Protein AF-0000000074119023 (afdb_homodimer)

pLDDT: mean 87.65, std 18.44, range [13.5, 98.81]

Nearest PDB structures (foldseek):
  5yp1-assembly1_A  TM=8.822E-01  e=1.986E-48  Pseudoxanthomonas mexicana
  5yp4-assembly1_B  TM=8.447E-01  e=8.102E-49  Pseudoxanthomonas mexicana
  5yp4-assembly2_C  TM=8.792E-01  e=2.925E-47  Pseudoxanthomonas mexicana
  5yp1-assembly2_D  TM=8.643E-01  e=3.678E-46  Pseudoxanthomonas mexicana
  5yp4-assembly2_D  TM=8.376E-01  e=1.281E-46  Pseudoxanthomonas mexicana

Foldseek 3Di:
DPDDDDDDDDDDDDDDDDCPDDPPPPPPPPPPPPLAFPQLQFLCVLVDPQQDFDDDDWDFLFQFWTWDADPLRFIWIAGNPPRDIDTLAGSVVCVVQVFDDWDAASVSQKIKTFAPWDDDDDAWIFGWIWMAGRVVRGTDPLQGDDGGWTAKDHFNDAAKMWTDDLQWIWIDGHSPPSPDDTDTLDDPRHPQFKHKQFDAPCCCPFAAVHGGAWDAFNHRQKIKIKMWGLNQADWDWFWAPVVDPDTDIDIGRFHFFQGDGIDMWMWMAGNVQRDIGTDDAACVQVVAAKAWHHWDHLHRFKIKTKIGHLLQFKMFIWIWGADPNGDIDIDNDTQEMDGHDLAHQDRQPVAPPWAADPVSQKTWHWDDDPQETFIWIGGSNHDIATQEDDQWHFRAADPLFGKTWIFDPDFQDGAIFIFHRQVVDHNPDHTDTLCVVVCVVDPQAARYWDWDRHPNRQKIWIWGFFQADIWIWIFGADNPDPDSPPRGHDIDTDGDRVSSRVSVVSHQWWDKDKHWDCDPVRDTKIKIKTAEGPDDLQAAAFEEEEEQLAAAADDDHGGHDSDCQRGNCRSNFRHMYMYIHFQRYHTRGNNSNSPCFLAPLPRSLVVVVVVLVVVLPRPRYPQQRYAYEYAESSLLSQLSNQLVVPVSHLAYEYELYAQFSSQAGSNVSSNRNNHCVVSVVSRCSSHSLNSLLSGAAAHYEAEYECAAPGSHCVRVVSSVVSNVVNVGHYHYYYDRSAYRQLDPDCRNVLVSLVVQVSSCVSRVHDRDVSSPD/DDDDPDDDDDDDDDDPPPVVCPDDDPPPPPPPPDLAFPQLQFLCVLVDPQQDFDDFDWDFLFQFWTWDQDPLRFIWIAGNPPRDIDTLAGSVVCVVQVFDDWDAASVSQKIKTFAPWDDDDDAWIFGWIWMAGRVVRGTDPLQGDDGGWTAKDHQNDAAKMWTDDLQWIWIDGHSPDNPDDTHTLDDPHHPQFKHKQFDAPCCCPFAAVHGGAWDAFNHRQKIKIKMWGLNQADWDWFWAPVVDPDTDIDIGRFHFFQGDGIDMWMWMAGNVQRDIGTDDAACVQVVAAKAWHHWDHLHRFKIKTKIGHLLQFKMFIWIWGADPNGDIDIDNDTQEMGGHDLAHQDRQPVAPPWAADPVSQKTWHWDDDPQETFIWIGGSNHDIATQEDDQWHFRAADNLFGKTWIFDPDFQDFAIFIFHRQVVDDNPDHTDGLCVVVCVVPPQAARYWDWDRHPNRQKIWIWGFFQADIWIWIFGADNPDPDSPPRTHDIDTDGDRVSSRVSVVSHQWWDKDKHWDCDPVRDTKIKIKTAEGPDDLQAAAFEEEEEQLAAAADDDHGGHDSDCQRGNCRSNFRHMYMYIHFQRYHTRGNVSNSPCFLAPLPRSLVVVVRVLVVVLPRPRYPQLRYAYEYAESSLLSQLSNQLVVPVRHLAYEYELYAQFSSQAGSNVSSNRNNHCVVSVVNRCSSHSLNSLLSGAAAHYEAEYECAAPGSHCVRVVSSVVSNVVNVGHYHYYYDRSAYRQLDPDCRNVLVSLVVQVSSCVSRVHDRDVSSPD

Sequence (1546 aa):
WEMLRLKLFVAGTSAVALLITLLVVYQDSGNSAGVGIMTTSSLIIYKKNKFSYKSVNPRWVSDHMYIIQAANKDIILKCAMDQHEFLIMPGAIYTDKGARSYQVSASQNFVLLLTDYVKGWRHSYNGTYIVYDVNQDMIRDDITFPSDVQYITWSPVGDAVAYVYDFDIYYRADVNDTTTNDIRITDDGSANSVYNGIPDWVYEEEMISTNNVIYFSPDGGKLAYAQFNDTECSHIQFSRYDSKQYPEMIDVSYPKAGTTQPTNKVYVYDIASGSNNEAIPPTTLSSGDYLFSRAVWANESRVAVTWCNRLQTWSMMVMCDITADGSMTCPSVPQFEHKTTTGWLYQRRPYWIPVFGQSAEEYFVVLPNNKWQHLARADNTGNKEFLTEGEYTVTSYSASYPAVEFYKSANDYVGRGKGRLLPTMSAAEPPECITCPLRTEYPERCNIATSSFSKGGSRVVIACRGEGAPLYIQFTVNHTATDPANVLIDKVLLEENLDLVDNIAATEMPVKSYGNIDSKTGYKFRYERLDPPNFDVNKKYPLLIEVYAGPGYQNVDAFWSRSWGSAYVPAGLGVILVRIDGRGSNFYGDEFMHEVYQGLGQKEIEDQIEAAEYFGKLPEVDSSKIAMWGWSYGGFATSHALGLNTGILKCGMAVAPLVDWRYYDTIYAERYMGLPAINTDGYDKANIINKAENFPQSSYYLIHGTADDNVHFQNSAQLSKALVENDIRFNNFFYADQDHSINVGNAYTHVYKVLTRQLCQCFNLQVPDDVWNWEMLRLKLFVAGTSAVALLITLLVVYQDSGNSAGVGIMTTSSLIIYKKNKFSYKSVNPRWVSDHMYIIQAANKDIILKCAMDQHEFLIMPGAIYTDKGARSYQVSASQNFVLLLTDYVKGWRHSYNGTYIVYDVNQDMIRDDITFPSDVQYITWSPVGDAVAYVYDFDIYYRADVNDTTTNDIRITDDGSANSVYNGIPDWVYEEEMISTNNVIYFSPDGGKLAYAQFNDTECSHIQFSRYDSKQYPEMIDVSYPKAGTTQPTNKVYVYDIASGSNNEAIPPTTLSSGDYLFSRAVWANESRVAVTWCNRLQTWSMMVMCDITADGSMTCPSVPQFEHKTTTGWLYQRRPYWIPVFGQSAEEYFVVLPNNKWQHLARADNTGNKEFLTEGEYTVTSYSASYPAVEFYKSANDYVGRGKGRLLPTMSAAEPPECITCPLRTEYPERCNIATSSFSKGGSRVVIACRGEGAPLYIQFTVNHTATDPANVLIDKVLLEENLDLVDNIAATEMPVKSYGNIDSKTGYKFRYERLDPPNFDVNKKYPLLIEVYAGPGYQNVDAFWSRSWGSAYVPAGLGVILVRIDGRGSNFYGDEFMHEVYQGLGQKEIEDQIEAAEYFGKLPEVDSSKIAMWGWSYGGFATSHALGLNTGILKCGMAVAPLVDWRYYDTIYAERYMGLPAINTDGYDKANIINKAENFPQSSYYLIHGTADDNVHFQNSAQLSKALVENDIRFNNFFYADQDHSINVGNAYTHVYKVLTRQLCQCFNLQVPDDVWN

Secondary structure (DSSP, 8-state):
-------------------------------------B----GGGGTSGGG-------EESSSSEEEEE-TT--EEEEETTT--EEEEE-HHHHHHTT--EEEE-TTSSEEEEEEEEEE-SSS-EEEEEEEEETTTTEE-TTS---SSBSEEEE-SSTT-EEEEETTEEEEES-TT--SSPPEE-----BTTTEEESS--HHHIIIII-SS--EEE-TTSSEEEEEEEE-TTS-EEEEEE-TT-SSPEEEEEE-PBTTSPPPEEEEEEEETTT--EEEEPPPHHHHTS-EEEEEEEEEETTEEEEEEEETTSSEEEEEEEEE-TTS-EE--SS-SEEEE-SSS-----TTTT--EE-TTSSEEEEEEEETTEEEEEEEETTS-EEES--SSSEEEEEETTTTEEEEEEEETTEEEEEEEE--TT--TTSPPEESSHHHHHHSTTT-SEEEEEE-TTSSEEEEEEESSS--EEEEEEE-TT-SSGGGTEEEEEEEE--HHHHHHHHTB-PPEEEEEEEE-TTS-EEEEEEEEPTT--TTS-EEEEEE----TT-----------IIIIIHHHHH--EEEEEE-TT-SSS-HHHHHTTTT-TTTHHHHHHHHHHHHHHTSTTEEEEEEEEEEETHHHHHHHHHHHTT-S--SEEEEES----GGGSBHHHHHHHH--TTTSHHHHHHT-GGGGGGGPPTT-EEEEEETT-SSS-THHHHHHHHHHHHTT---EEEEETT--TT--STTHHHHHHHHHHHHHHHHHTPPPPTTS--/-------------------------------------B----TTTTTSGGG-------EESSSSEEEEE-TT--EEEEETTT--EEEEE-HHHHHHTT--EEEE-TTSSEEEEEEEEEE-SSS-EEEEEEEEETTTTEE-TTS---TTBSEEEE-SSTT-EEEEETTEEEEES-TT--SSPPEE-----BTTTEEESS--HHHIIIII-SS--EEE-TTSSEEEEEEEE-TTS-EEEEEE-TT-SSPEEEEEE-PBTTSPPPEEEEEEEETTT--EEEEPPPHHHHTS-EEEEEEEESSSSEEEEEEEETTSSEEEEEEEEE-TTS-EE--SS-SEEEE-SSS-----TTTT--EE-TTSSEEEEEEEETTEEEEEEEETTS-EEES--SSSEEEEEETTTTEEEEEEEETTEEEEEEEE--TT--TTSPPEESSHHHHHHSTTT-SEEEEEE-TTSSEEEEEEESSS--EEEEEEE-TT-SSGGGTEEEEEEEE--HHHHHHHHTB-PPEEEEEEEE-TTS-EEEEEEEEPTT--TTS-EEEEEE----TT-----------IIIIIHHHHH--EEEEEE-TT-SSS-HHHHHTTTT-TTTHHHHHHHHHHHHHHTSTTEEEEEEEEEEETHHHHHHHHHHHTT-S--SEEEEES----GGGSBHHHHHHHH--TTTSHHHHHHH-GGGGGGGPPTT-EEEEEETT-SSS-THHHHHHHHHHHHTT---EEEEETT--TT--STTHHHHHHHHHHHHHHHHHTPPPPTTS--

Organism: Ciona intestinalis (NCBI:txid7719)

Structure (mmCIF, N/CA/C/O backbone):
data_AF-0000000074119023-model_v1
#
loop_
_entity.id
_entity.type
_entity.pdbx_description
1 polymer 'Uncharacterized protein'
#
loop_
_atom_site.group_PDB
_atom_site.id
_atom_site.type_symbol
_atom_site.label_atom_id
_atom_site.label_alt_id
_atom_site.label_comp_id
_atom_site.label_asym_id
_atom_site.label_entity_id
_atom_site.label_seq_id
_atom_site.pdbx_PDB_ins_code
_atom_site.Cartn_x
_atom_site.Cartn_y
_atom_site.Cartn_z
_atom_site.occupancy
_atom_site.B_iso_or_equiv
_atom_site.auth_seq_id
_atom_site.auth_comp_id
_atom_site.auth_asym_id
_atom_site.auth_atom_id
_atom_site.pdbx_PDB_model_num
ATOM 1 N N . TRP A 1 1 ? 19.547 -57.469 67.188 1 17.08 1 TRP A N 1
ATOM 2 C CA . TRP A 1 1 ? 18.078 -57.469 67.25 1 17.08 1 TRP A CA 1
ATOM 3 C C . TRP A 1 1 ? 17.516 -56.312 66.438 1 17.08 1 TRP A C 1
ATOM 5 O O . TRP A 1 1 ? 16.562 -56.469 65.688 1 17.08 1 TRP A O 1
ATOM 15 N N . GLU A 1 2 ? 16.547 -54.844 66.688 1 14.54 2 GLU A N 1
ATOM 16 C CA . GLU A 1 2 ? 15.211 -54.781 67.25 1 14.54 2 GLU A CA 1
ATOM 17 C C . GLU A 1 2 ? 14.281 -53.938 66.375 1 14.54 2 GLU A C 1
ATOM 19 O O . GLU A 1 2 ? 14.18 -52.719 66.562 1 14.54 2 GLU A O 1
ATOM 24 N N . MET A 1 3 ? 14.305 -53.625 64.125 1 16.69 3 MET A N 1
ATOM 25 C CA . MET A 1 3 ? 14.656 -53.094 62.844 1 16.69 3 MET A CA 1
ATOM 26 C C . MET A 1 3 ? 13.406 -52.688 62.062 1 16.69 3 MET A C 1
ATOM 28 O O . MET A 1 3 ? 13.328 -51.531 61.594 1 16.69 3 MET A O 1
ATOM 32 N N . LEU A 1 4 ? 12.656 -53.375 60.844 1 16.16 4 LEU A N 1
ATOM 33 C CA . LEU A 1 4 ? 12.648 -53.469 59.406 1 16.16 4 LEU A CA 1
ATOM 34 C C . LEU A 1 4 ? 11.352 -52.938 58.812 1 16.16 4 LEU A C 1
ATOM 36 O O . LEU A 1 4 ? 11.367 -52.25 57.781 1 16.16 4 LEU A O 1
ATOM 40 N N . ARG A 1 5 ? 9.781 -53 59.344 1 13.65 5 ARG A N 1
ATOM 41 C CA . ARG A 1 5 ? 8.758 -54.062 59.219 1 13.65 5 ARG A CA 1
ATOM 42 C C . ARG A 1 5 ? 7.543 -53.531 58.469 1 13.65 5 ARG A C 1
ATOM 44 O O . ARG A 1 5 ? 7.172 -52.375 58.594 1 13.65 5 ARG A O 1
ATOM 51 N N . LEU A 1 6 ? 6.602 -54.406 57.688 1 13.71 6 LEU A N 1
ATOM 52 C CA . LEU A 1 6 ? 5.824 -54.812 56.5 1 13.71 6 LEU A CA 1
ATOM 53 C C . LEU A 1 6 ? 4.418 -54.25 56.562 1 13.71 6 LEU A C 1
ATOM 55 O O . LEU A 1 6 ? 3.699 -54.25 55.562 1 13.71 6 LEU A O 1
ATOM 59 N N . LYS A 1 7 ? 3.766 -53.594 57.531 1 15.23 7 LYS A N 1
ATOM 60 C CA . LYS A 1 7 ? 2.705 -54.469 58.031 1 15.23 7 LYS A CA 1
ATOM 61 C C . LYS A 1 7 ? 1.465 -54.406 57.156 1 15.23 7 LYS A C 1
ATOM 63 O O . LYS A 1 7 ? 1.186 -53.375 56.562 1 15.23 7 LYS A O 1
ATOM 68 N N . LEU A 1 8 ? 0.444 -55.531 57.125 1 13.92 8 LEU A N 1
ATOM 69 C CA . LEU A 1 8 ? -0.64 -56.344 56.562 1 13.92 8 LEU A CA 1
ATOM 70 C C . LEU A 1 8 ? -1.97 -55.594 56.656 1 13.92 8 LEU A C 1
ATOM 72 O O . LEU A 1 8 ? -3.014 -56.156 56.281 1 13.92 8 LEU A O 1
ATOM 76 N N . PHE A 1 9 ? -1.947 -54.281 57.25 1 15.72 9 PHE A N 1
ATOM 77 C CA . PHE A 1 9 ? -3.158 -54.406 58.062 1 15.72 9 PHE A CA 1
ATOM 78 C C . PHE A 1 9 ? -4.375 -54.656 57.156 1 15.72 9 PHE A C 1
ATOM 80 O O . PHE A 1 9 ? -4.465 -54.094 56.062 1 15.72 9 PHE A O 1
ATOM 87 N N . VAL A 1 10 ? -5.059 -55.562 57.625 1 17.22 10 VAL A N 1
ATOM 88 C CA . VAL A 1 10 ? -6.191 -56.469 57.594 1 17.22 10 VAL A CA 1
ATOM 89 C C . VAL A 1 10 ? -7.418 -55.75 57.031 1 17.22 10 VAL A C 1
ATOM 91 O O . VAL A 1 10 ? -7.492 -54.531 57.094 1 17.22 10 VAL A O 1
ATOM 94 N N . ALA A 1 11 ? -8.367 -56.312 57.188 1 15.29 11 ALA A N 1
ATOM 95 C CA . ALA A 1 11 ? -9.43 -57.125 56.594 1 15.29 11 ALA A CA 1
ATOM 96 C C . ALA A 1 11 ? -10.711 -56.312 56.438 1 15.29 11 ALA A C 1
ATOM 98 O O . ALA A 1 11 ? -11.344 -56.344 55.375 1 15.29 11 ALA A O 1
ATOM 99 N N . GLY A 1 12 ? -11.25 -55.812 57.625 1 15.78 12 GLY A N 1
ATOM 100 C CA . GLY A 1 12 ? -12.469 -56.594 57.875 1 15.78 12 GLY A CA 1
ATOM 101 C C . GLY A 1 12 ? -13.641 -56.125 57.031 1 15.78 12 GLY A C 1
ATOM 102 O O . GLY A 1 12 ? -13.555 -55.094 56.344 1 15.78 12 GLY A O 1
ATOM 103 N N . THR A 1 13 ? -14.617 -55.875 57.688 1 16.58 13 THR A N 1
ATOM 104 C CA . THR A 1 13 ? -15.906 -56.531 57.719 1 16.58 13 THR A CA 1
ATOM 105 C C . THR A 1 13 ? -16.875 -55.938 56.719 1 16.58 13 THR A C 1
ATOM 107 O O . THR A 1 13 ? -16.609 -54.875 56.156 1 16.58 13 THR A O 1
ATOM 110 N N . SER A 1 14 ? -18.047 -55.719 57.188 1 15.34 14 SER A N 1
ATOM 111 C CA . SER A 1 14 ? -19.328 -56.406 56.938 1 15.34 14 SER A CA 1
ATOM 112 C C . SER A 1 14 ? -20.188 -55.625 55.969 1 15.34 14 SER A C 1
ATOM 114 O O . SER A 1 14 ? -20.906 -56.219 55.156 1 15.34 14 SER A O 1
ATOM 116 N N . ALA A 1 15 ? -20.406 -54.281 56.312 1 16.81 15 ALA A N 1
ATOM 117 C CA . ALA A 1 15 ? -21.828 -54.062 56.562 1 16.81 15 ALA A CA 1
ATOM 118 C C . ALA A 1 15 ? -22.625 -54.094 55.281 1 16.81 15 ALA A C 1
ATOM 120 O O . ALA A 1 15 ? -22.062 -53.906 54.188 1 16.81 15 ALA A O 1
ATOM 121 N N . VAL A 1 16 ? -23.875 -53.719 55.375 1 15.88 16 VAL A N 1
ATOM 122 C CA . VAL A 1 16 ? -25.25 -54.125 55.062 1 15.88 16 VAL A CA 1
ATOM 123 C C . VAL A 1 16 ? -25.609 -53.719 53.625 1 15.88 16 VAL A C 1
ATOM 125 O O . VAL A 1 16 ? -26.141 -54.5 52.875 1 15.88 16 VAL A O 1
ATOM 128 N N . ALA A 1 17 ? -25.688 -52.344 53.438 1 17.25 17 ALA A N 1
ATOM 129 C CA . ALA A 1 17 ? -26.953 -51.781 53 1 17.25 17 ALA A CA 1
ATOM 130 C C . ALA A 1 17 ? -27.266 -52.156 51.562 1 17.25 17 ALA A C 1
ATOM 132 O O . ALA A 1 17 ? -26.344 -52.438 50.781 1 17.25 17 ALA A O 1
ATOM 133 N N . LEU A 1 18 ? -28.453 -51.781 51.188 1 18.22 18 LEU A N 1
ATOM 134 C CA . LEU A 1 18 ? -29.562 -52.125 50.281 1 18.22 18 LEU A CA 1
ATOM 135 C C . LEU A 1 18 ? -29.156 -51.938 48.844 1 18.22 18 LEU A C 1
ATOM 137 O O . LEU A 1 18 ? -28.844 -50.844 48.375 1 18.22 18 LEU A O 1
ATOM 141 N N . LEU A 1 19 ? -28.703 -52.906 48.156 1 17.08 19 LEU A N 1
ATOM 142 C CA . LEU A 1 19 ? -28.062 -53.156 46.875 1 17.08 19 LEU A CA 1
ATOM 143 C C . LEU A 1 19 ? -28.984 -52.719 45.719 1 17.08 19 LEU A C 1
ATOM 145 O O . LEU A 1 19 ? -29.703 -53.531 45.156 1 17.08 19 LEU A O 1
ATOM 149 N N . ILE A 1 20 ? -29.781 -51.594 45.906 1 18.52 20 ILE A N 1
ATOM 150 C CA . ILE A 1 20 ? -30.859 -51.594 44.938 1 18.52 20 ILE A CA 1
ATOM 151 C C . ILE A 1 20 ? -30.312 -51.875 43.531 1 18.52 20 ILE A C 1
ATOM 153 O O . ILE A 1 20 ? -29.344 -51.281 43.094 1 18.52 20 ILE A O 1
ATOM 157 N N . THR A 1 21 ? -30.688 -52.969 42.875 1 16.81 21 THR A N 1
ATOM 158 C CA . THR A 1 21 ? -30.453 -53.781 41.719 1 16.81 21 THR A CA 1
ATOM 159 C C . THR A 1 21 ? -30.344 -52.938 40.469 1 16.81 21 THR A C 1
ATOM 161 O O . THR A 1 21 ? -31.047 -51.938 40.312 1 16.81 21 THR A O 1
ATOM 164 N N . LEU A 1 22 ? -29.484 -53.219 39.312 1 18.69 22 LEU A N 1
ATOM 165 C CA . LEU A 1 22 ? -28.672 -53.031 38.125 1 18.69 22 LEU A CA 1
ATOM 166 C C . LEU A 1 22 ? -29.516 -53.062 36.875 1 18.69 22 LEU A C 1
ATOM 168 O O . LEU A 1 22 ? -28.984 -53 35.75 1 18.69 22 LEU A O 1
ATOM 172 N N . LEU A 1 23 ? -30.812 -53.375 36.781 1 18.16 23 LEU A N 1
ATOM 173 C CA . LEU A 1 23 ? -31.172 -53.938 35.469 1 18.16 23 LEU A CA 1
ATOM 174 C C . LEU A 1 23 ? -30.922 -52.938 34.344 1 18.16 23 LEU A C 1
ATOM 176 O O . LEU A 1 23 ? -31.531 -51.844 34.344 1 18.16 23 LEU A O 1
ATOM 180 N N . VAL A 1 24 ? -29.828 -52.938 33.594 1 20.45 24 VAL A N 1
ATOM 181 C CA . VAL A 1 24 ? -29.375 -52.25 32.375 1 20.45 24 VAL A CA 1
ATOM 182 C C . VAL A 1 24 ? -30.25 -52.625 31.203 1 20.45 24 VAL A C 1
ATOM 184 O O . VAL A 1 24 ? -29.781 -53.188 30.219 1 20.45 24 VAL A O 1
ATOM 187 N N . VAL A 1 25 ? -31.516 -52.812 31.203 1 20.81 25 VAL A N 1
ATOM 188 C CA . VAL A 1 25 ? -32.125 -53.219 29.953 1 20.81 25 VAL A CA 1
ATOM 189 C C . VAL A 1 25 ? -31.703 -52.25 28.844 1 20.81 25 VAL A C 1
ATOM 191 O O . VAL A 1 25 ? -31.906 -51.031 28.953 1 20.81 25 VAL A O 1
ATOM 194 N N . TYR A 1 26 ? -30.875 -52.719 27.859 1 21.86 26 TYR A N 1
ATOM 195 C CA . TYR A 1 26 ? -30.422 -52.375 26.516 1 21.86 26 TYR A CA 1
ATOM 196 C C . TYR A 1 26 ? -31.609 -52.188 25.578 1 21.86 26 TYR A C 1
ATOM 198 O O . TYR A 1 26 ? -32.125 -53.156 25 1 21.86 26 TYR A O 1
ATOM 206 N N . GLN A 1 27 ? -32.719 -51.688 25.938 1 19.88 27 GLN A N 1
ATOM 207 C CA . GLN A 1 27 ? -33.75 -51.562 24.922 1 19.88 27 GLN A CA 1
ATOM 208 C C . GLN A 1 27 ? -33.219 -50.812 23.703 1 19.88 27 GLN A C 1
ATOM 210 O O . GLN A 1 27 ? -32.781 -49.688 23.797 1 19.88 27 GLN A O 1
ATOM 215 N N . ASP A 1 28 ? -32.938 -51.562 22.531 1 23.8 28 ASP A N 1
ATOM 216 C CA . ASP A 1 28 ? -32.688 -51.656 21.094 1 23.8 28 ASP A CA 1
ATOM 217 C C . ASP A 1 28 ? -33.719 -50.812 20.312 1 23.8 28 ASP A C 1
ATOM 219 O O . ASP A 1 28 ? -34.656 -51.375 19.719 1 23.8 28 ASP A O 1
ATOM 223 N N . SER A 1 29 ? -34.375 -49.906 20.891 1 24.47 29 SER A N 1
ATOM 224 C CA . SER A 1 29 ? -35.469 -49.219 20.219 1 24.47 29 SER A CA 1
ATOM 225 C C . SER A 1 29 ? -35.062 -48.688 18.859 1 24.47 29 SER A C 1
ATOM 227 O O . SER A 1 29 ? -34 -48.094 18.719 1 24.47 29 SER A O 1
ATOM 229 N N . GLY A 1 30 ? -35.469 -49.281 17.719 1 25.69 30 GLY A N 1
ATOM 230 C CA . GLY A 1 30 ? -35.562 -49.25 16.266 1 25.69 30 GLY A CA 1
ATOM 231 C C . GLY A 1 30 ? -35.75 -47.844 15.711 1 25.69 30 GLY A C 1
ATOM 232 O O . GLY A 1 30 ? -36.188 -47.688 14.578 1 25.69 30 GLY A O 1
ATOM 233 N N . ASN A 1 31 ? -35.75 -46.844 16.578 1 24.02 31 ASN A N 1
ATOM 234 C CA . ASN A 1 31 ? -36 -45.469 16.125 1 24.02 31 ASN A CA 1
ATOM 235 C C . ASN A 1 31 ? -34.969 -45.031 15.086 1 24.02 31 ASN A C 1
ATOM 237 O O . ASN A 1 31 ? -33.781 -44.906 15.383 1 24.02 31 ASN A O 1
ATOM 241 N N . SER A 1 32 ? -35.188 -45.344 13.781 1 27.48 32 SER A N 1
ATOM 242 C CA . SER A 1 32 ? -34.656 -45.062 12.445 1 27.48 32 SER A CA 1
ATOM 243 C C . SER A 1 32 ? -34.156 -43.625 12.336 1 27.48 32 SER A C 1
ATOM 245 O O . SER A 1 32 ? -34.969 -42.688 12.297 1 27.48 32 SER A O 1
ATOM 247 N N . ALA A 1 33 ? -33.281 -43.188 12.914 1 26.95 33 ALA A N 1
ATOM 248 C CA . ALA A 1 33 ? -32.625 -41.875 13.109 1 26.95 33 ALA A CA 1
ATOM 249 C C . ALA A 1 33 ? -32.25 -41.25 11.781 1 26.95 33 ALA A C 1
ATOM 251 O O . ALA A 1 33 ? -31.359 -41.75 11.07 1 26.95 33 ALA A O 1
ATOM 252 N N . GLY A 1 34 ? -33.156 -40.719 11.07 1 28.75 34 GLY A N 1
ATOM 253 C CA . GLY A 1 34 ? -32.969 -39.906 9.883 1 28.75 34 GLY A CA 1
ATOM 254 C C . GLY A 1 34 ? -31.812 -38.938 10.016 1 28.75 34 GLY A C 1
ATOM 255 O O . GLY A 1 34 ? -31.812 -38.094 10.906 1 28.75 34 GLY A O 1
ATOM 256 N N . VAL A 1 35 ? -30.594 -39.25 9.969 1 31.97 35 VAL A N 1
ATOM 257 C CA . VAL A 1 35 ? -29.438 -38.375 9.836 1 31.97 35 VAL A CA 1
ATOM 258 C C . VAL A 1 35 ? -29.828 -37.094 9.078 1 31.97 35 VAL A C 1
ATOM 260 O O . VAL A 1 35 ? -30.188 -37.156 7.898 1 31.97 35 VAL A O 1
ATOM 263 N N . GLY A 1 36 ? -30.375 -36.188 9.742 1 33.31 36 GLY A N 1
ATOM 264 C CA . GLY A 1 36 ? -30.672 -34.875 9.188 1 33.31 36 GLY A CA 1
ATOM 265 C C . GLY A 1 36 ? -29.578 -34.344 8.266 1 33.31 36 GLY A C 1
ATOM 266 O O . GLY A 1 36 ? -28.391 -34.5 8.562 1 33.31 36 GLY A O 1
ATOM 267 N N . ILE A 1 37 ? -29.734 -34.344 6.98 1 40.66 37 ILE A N 1
ATOM 268 C CA . ILE A 1 37 ? -28.953 -33.656 5.941 1 40.66 37 ILE A CA 1
ATOM 269 C C . ILE A 1 37 ? -28.422 -32.344 6.473 1 40.66 37 ILE A C 1
ATOM 271 O O . ILE A 1 37 ? -29.188 -31.484 6.934 1 40.66 37 ILE A O 1
ATOM 275 N N . MET A 1 38 ? -27.266 -32.375 7.152 1 46.5 38 MET A N 1
ATOM 276 C CA . MET A 1 38 ? -26.641 -31.109 7.531 1 46.5 38 MET A CA 1
ATOM 277 C C . MET A 1 38 ? -26.656 -30.125 6.363 1 46.5 38 MET A C 1
ATOM 279 O O . MET A 1 38 ? -26.328 -30.5 5.234 1 46.5 38 MET A O 1
ATOM 283 N N . THR A 1 39 ? -27.359 -29.125 6.438 1 50.22 39 THR A N 1
ATOM 284 C CA . THR A 1 39 ? -27.359 -28.031 5.473 1 50.22 39 THR A CA 1
ATOM 285 C C . THR A 1 39 ? -25.984 -27.375 5.398 1 50.22 39 THR A C 1
ATOM 287 O O . THR A 1 39 ? -25.359 -27.109 6.426 1 50.22 39 THR A O 1
ATOM 290 N N . THR A 1 40 ? -25.062 -27.641 4.465 1 52 40 THR A N 1
ATOM 291 C CA . THR A 1 40 ? -23.797 -27.094 4 1 52 40 THR A CA 1
ATOM 292 C C . THR A 1 40 ? -23.781 -25.578 4.148 1 52 40 THR A C 1
ATOM 294 O O . THR A 1 40 ? -23.141 -24.875 3.352 1 52 40 THR A O 1
ATOM 297 N N . SER A 1 41 ? -24.438 -24.984 5.16 1 57.03 41 SER A N 1
ATOM 298 C CA . SER A 1 41 ? -24.688 -23.547 5.176 1 57.03 41 SER A CA 1
ATOM 299 C C . SER A 1 41 ? -23.547 -22.781 5.863 1 57.03 41 SER A C 1
ATOM 301 O O . SER A 1 41 ? -23.625 -21.562 6.035 1 57.03 41 SER A O 1
ATOM 303 N N . SER A 1 42 ? -22.484 -23.516 6.242 1 67.94 42 SER A N 1
ATOM 304 C CA . SER A 1 42 ? -21.531 -22.656 6.949 1 67.94 42 SER A CA 1
ATOM 305 C C . SER A 1 42 ? -20.281 -22.438 6.121 1 67.94 42 SER A C 1
ATOM 307 O O . SER A 1 42 ? -19.75 -23.375 5.508 1 67.94 42 SER A O 1
ATOM 309 N N . LEU A 1 43 ? -19.938 -21.234 5.91 1 66.12 43 LEU A N 1
ATOM 310 C CA . LEU A 1 43 ? -18.719 -20.844 5.203 1 66.12 43 LEU A CA 1
ATOM 311 C C . LEU A 1 43 ? -17.516 -21.594 5.746 1 66.12 43 LEU A C 1
ATOM 313 O O . LEU A 1 43 ? -16.594 -21.922 5 1 66.12 43 LEU A O 1
ATOM 317 N N . ILE A 1 44 ? -17.625 -21.984 7.078 1 58.22 44 ILE A N 1
ATOM 318 C CA . ILE A 1 44 ? -16.484 -22.594 7.746 1 58.22 44 ILE A CA 1
ATOM 319 C C . ILE A 1 44 ? -16.344 -24.047 7.309 1 58.22 44 ILE A C 1
ATOM 321 O O . ILE A 1 44 ? -15.258 -24.641 7.414 1 58.22 44 ILE A O 1
ATOM 325 N N . ILE A 1 45 ? -17.422 -24.688 6.953 1 53.41 45 ILE A N 1
ATOM 326 C CA . ILE A 1 45 ? -17.391 -26.109 6.637 1 53.41 45 ILE A CA 1
ATOM 327 C C . ILE A 1 45 ? -16.375 -26.375 5.531 1 53.41 45 ILE A C 1
ATOM 329 O O . ILE A 1 45 ? -15.672 -27.391 5.543 1 53.41 45 ILE A O 1
ATOM 333 N N . TYR A 1 46 ? -16.266 -25.391 4.691 1 55.09 46 TYR A N 1
ATOM 334 C CA . TYR A 1 46 ? -15.422 -25.688 3.543 1 55.09 46 TYR A CA 1
ATOM 335 C C . TYR A 1 46 ? -13.945 -25.609 3.922 1 55.09 46 TYR A C 1
ATOM 337 O O . TYR A 1 46 ? -13.094 -26.188 3.248 1 55.09 46 TYR A O 1
ATOM 345 N N . LYS A 1 47 ? -13.727 -24.922 5.055 1 54.69 47 LYS A N 1
ATOM 346 C CA . LYS A 1 47 ? -12.328 -24.781 5.461 1 54.69 47 LYS A CA 1
ATOM 347 C C . LYS A 1 47 ? -11.922 -25.891 6.426 1 54.69 47 LYS A C 1
ATOM 349 O O . LYS A 1 47 ? -10.734 -26.203 6.566 1 54.69 47 LYS A O 1
ATOM 354 N N . LYS A 1 48 ? -13.047 -26.516 6.93 1 58.12 48 LYS A N 1
ATOM 355 C CA . LYS A 1 48 ? -12.727 -27.484 7.984 1 58.12 48 LYS A CA 1
ATOM 356 C C . LYS A 1 48 ? -12.367 -28.844 7.398 1 58.12 48 LYS A C 1
ATOM 358 O O . LYS A 1 48 ? -12.617 -29.109 6.223 1 58.12 48 LYS A O 1
ATOM 363 N N . ASN A 1 49 ? -11.648 -29.641 8.117 1 65 49 ASN A N 1
ATOM 364 C CA . ASN A 1 49 ? -11.078 -30.969 7.941 1 65 49 ASN A CA 1
ATOM 365 C C . ASN A 1 49 ? -12.125 -31.984 7.461 1 65 49 ASN A C 1
ATOM 367 O O . ASN A 1 49 ? -11.789 -33 6.855 1 65 49 ASN A O 1
ATOM 371 N N . LYS A 1 50 ? -13.445 -31.516 7.387 1 77.19 50 LYS A N 1
ATOM 372 C CA . LYS A 1 50 ? -14.477 -32.5 7.078 1 77.19 50 LYS A CA 1
ATOM 373 C C . LYS A 1 50 ? -14.469 -32.844 5.598 1 77.19 50 LYS A C 1
ATOM 375 O O . LYS A 1 50 ? -14.82 -33.969 5.227 1 77.19 50 LYS A O 1
ATOM 380 N N . PHE A 1 51 ? -14.125 -32.062 4.699 1 85.88 51 PHE A N 1
ATOM 381 C CA . PHE A 1 51 ? -14.188 -32.344 3.27 1 85.88 51 PHE A CA 1
ATOM 382 C C . PHE A 1 51 ? -12.789 -32.406 2.67 1 85.88 51 PHE A C 1
ATOM 384 O O . PHE A 1 51 ? -12.625 -32.344 1.451 1 85.88 51 PHE A O 1
ATOM 391 N N . SER A 1 52 ? -11.898 -32.594 3.523 1 86.19 52 SER A N 1
ATOM 392 C CA . SER A 1 52 ? -10.547 -32.844 3.045 1 86.19 52 SER A CA 1
ATOM 393 C C . SER A 1 52 ? -10.352 -34.281 2.664 1 86.19 52 SER A C 1
ATOM 395 O O . SER A 1 52 ? -11.148 -35.156 3.055 1 86.19 52 SER A O 1
ATOM 397 N N . TYR A 1 53 ? -9.43 -34.562 1.776 1 89.12 53 TYR A N 1
ATOM 398 C CA . TYR A 1 53 ? -9.141 -35.938 1.407 1 89.12 53 TYR A CA 1
ATOM 399 C C . TYR A 1 53 ? -7.645 -36.188 1.401 1 89.12 53 TYR A C 1
ATOM 401 O O . TYR A 1 53 ? -6.84 -35.25 1.396 1 89.12 53 TYR A O 1
ATOM 409 N N . LYS A 1 54 ? -7.34 -37.438 1.431 1 90.06 54 LYS A N 1
ATOM 410 C CA . LYS A 1 54 ? -5.953 -37.875 1.396 1 90.06 54 LYS A CA 1
ATOM 411 C C . LYS A 1 54 ? -5.535 -38.281 -0.02 1 90.06 54 LYS A C 1
ATOM 413 O O . LYS A 1 54 ? -6.359 -38.719 -0.819 1 90.06 54 LYS A O 1
ATOM 418 N N . SER A 1 55 ? -4.262 -38.031 -0.326 1 92.38 55 SER A N 1
ATOM 419 C CA . SER A 1 55 ? -3.693 -38.375 -1.619 1 92.38 55 SER A CA 1
ATOM 420 C C . SER A 1 55 ? -2.564 -39.406 -1.46 1 92.38 55 SER A C 1
ATOM 422 O O . SER A 1 55 ? -1.992 -39.531 -0.377 1 92.38 55 SER A O 1
ATOM 424 N N . VAL A 1 56 ? -2.369 -40.125 -2.508 1 92.56 56 VAL A N 1
ATOM 425 C CA . VAL A 1 56 ? -1.231 -41.031 -2.598 1 92.56 56 VAL A CA 1
ATOM 426 C C . VAL A 1 56 ? -0.308 -40.594 -3.732 1 92.56 56 VAL A C 1
ATOM 428 O O . VAL A 1 56 ? -0.712 -40.594 -4.898 1 92.56 56 VAL A O 1
ATOM 431 N N . ASN A 1 57 ? 0.856 -40.25 -3.359 1 91 57 ASN A N 1
ATOM 432 C CA . ASN A 1 57 ? 1.87 -39.844 -4.324 1 91 57 ASN A CA 1
ATOM 433 C C . ASN A 1 57 ? 3.129 -40.688 -4.211 1 91 57 ASN A C 1
ATOM 435 O O . ASN A 1 57 ? 4.086 -40.312 -3.535 1 91 57 ASN A O 1
ATOM 439 N N . PRO A 1 58 ? 3.188 -41.75 -4.949 1 94.25 58 PRO A N 1
ATOM 440 C CA . PRO A 1 58 ? 4.336 -42.625 -4.836 1 94.25 58 PRO A CA 1
ATOM 441 C C . PRO A 1 58 ? 5.59 -42.094 -5.508 1 94.25 58 PRO A C 1
ATOM 443 O O . PRO A 1 58 ? 5.516 -41.562 -6.617 1 94.25 58 PRO A O 1
ATOM 446 N N . ARG A 1 59 ? 6.672 -42.219 -4.828 1 94.38 59 ARG A N 1
ATOM 447 C CA . ARG A 1 59 ? 7.988 -42.062 -5.438 1 94.38 59 ARG A CA 1
ATOM 448 C C . ARG A 1 59 ? 8.641 -43.406 -5.727 1 94.38 59 ARG A C 1
ATOM 450 O O . ARG A 1 59 ? 9.242 -44 -4.836 1 94.38 59 ARG A O 1
ATOM 457 N N . TRP A 1 60 ? 8.578 -43.781 -6.957 1 94.19 60 TRP A N 1
ATOM 458 C CA . TRP A 1 60 ? 9.07 -45.094 -7.336 1 94.19 60 TRP A CA 1
ATOM 459 C C . TRP A 1 60 ? 10.586 -45.156 -7.258 1 94.19 60 TRP A C 1
ATOM 461 O O . TRP A 1 60 ? 11.281 -44.312 -7.809 1 94.19 60 TRP A O 1
ATOM 471 N N . VAL A 1 61 ? 11.102 -46.188 -6.602 1 94.38 61 VAL A N 1
ATOM 472 C CA . VAL A 1 61 ? 12.547 -46.344 -6.484 1 94.38 61 VAL A CA 1
ATOM 473 C C . VAL A 1 61 ? 12.984 -47.594 -7.262 1 94.38 61 VAL A C 1
ATOM 475 O O . VAL A 1 61 ? 14.164 -47.75 -7.566 1 94.38 61 VAL A O 1
ATOM 478 N N . SER A 1 62 ? 12.07 -48.469 -7.535 1 92.56 62 SER A N 1
ATOM 479 C CA . SER A 1 62 ? 12.242 -49.625 -8.414 1 92.56 62 SER A CA 1
ATOM 480 C C . SER A 1 62 ? 10.945 -49.969 -9.125 1 92.56 62 SER A C 1
ATOM 482 O O . SER A 1 62 ? 9.984 -49.188 -9.094 1 92.56 62 SER A O 1
ATOM 484 N N . ASP A 1 63 ? 11.047 -51.031 -9.844 1 92.69 63 ASP A N 1
ATOM 485 C CA . ASP A 1 63 ? 9.844 -51.438 -10.57 1 92.69 63 ASP A CA 1
ATOM 486 C C . ASP A 1 63 ? 8.805 -52.031 -9.625 1 92.69 63 ASP A C 1
ATOM 488 O O . ASP A 1 63 ? 7.652 -52.25 -10.016 1 92.69 63 ASP A O 1
ATOM 492 N N . HIS A 1 64 ? 9.203 -52.219 -8.352 1 93.94 64 HIS A N 1
ATOM 493 C CA . HIS A 1 64 ? 8.25 -52.875 -7.469 1 93.94 64 HIS A CA 1
ATOM 494 C C . HIS A 1 64 ? 8.172 -52.156 -6.117 1 93.94 64 HIS A C 1
ATOM 496 O O . HIS A 1 64 ? 7.398 -52.562 -5.246 1 93.94 64 HIS A O 1
ATOM 502 N N . MET A 1 65 ? 9 -51.188 -5.992 1 96.25 65 MET A N 1
ATOM 503 C CA . MET A 1 65 ? 9.023 -50.5 -4.703 1 96.25 65 MET A CA 1
ATOM 504 C C . MET A 1 65 ? 8.812 -49 -4.883 1 96.25 65 MET A C 1
ATOM 506 O O . MET A 1 65 ? 9.312 -48.406 -5.844 1 96.25 65 MET A O 1
ATOM 510 N N . TYR A 1 66 ? 8.07 -48.375 -3.941 1 96.81 66 TYR A N 1
ATOM 511 C CA . TYR A 1 66 ? 7.934 -46.906 -3.914 1 96.81 66 TYR A CA 1
ATOM 512 C C . TYR A 1 66 ? 7.914 -46.375 -2.48 1 96.81 66 TYR A C 1
ATOM 514 O O . TYR A 1 66 ? 7.656 -47.156 -1.544 1 96.81 66 TYR A O 1
ATOM 522 N N . ILE A 1 67 ? 8.289 -45.125 -2.34 1 96.88 67 ILE A N 1
ATOM 523 C CA . ILE A 1 67 ? 8.328 -44.438 -1.042 1 96.88 67 ILE A CA 1
ATOM 524 C C . ILE A 1 67 ? 7.105 -43.531 -0.891 1 96.88 67 ILE A C 1
ATOM 526 O O . ILE A 1 67 ? 6.715 -42.844 -1.835 1 96.88 67 ILE A O 1
ATOM 530 N N . ILE A 1 68 ? 6.469 -43.531 0.251 1 95.5 68 ILE A N 1
ATOM 531 C CA . ILE A 1 68 ? 5.371 -42.625 0.609 1 95.5 68 ILE A CA 1
ATOM 532 C C . ILE A 1 68 ? 5.531 -42.156 2.057 1 95.5 68 ILE A C 1
ATOM 534 O O . ILE A 1 68 ? 6.285 -42.781 2.826 1 95.5 68 ILE A O 1
ATOM 538 N N . GLN A 1 69 ? 4.949 -41.125 2.338 1 95.12 69 GLN A N 1
ATOM 539 C CA . GLN A 1 69 ? 4.832 -40.688 3.727 1 95.12 69 GLN A CA 1
ATOM 540 C C . GLN A 1 69 ? 3.445 -41 4.285 1 95.12 69 GLN A C 1
ATOM 542 O O . GLN A 1 69 ? 2.434 -40.594 3.721 1 95.12 69 GLN A O 1
ATOM 547 N N . ALA A 1 70 ? 3.406 -41.656 5.402 1 92.19 70 ALA A N 1
ATOM 548 C CA . ALA A 1 70 ? 2.146 -42.031 6.027 1 92.19 70 ALA A CA 1
ATOM 549 C C . ALA A 1 70 ? 1.517 -40.875 6.773 1 92.19 70 ALA A C 1
ATOM 551 O O . ALA A 1 70 ? 2.119 -39.781 6.875 1 92.19 70 ALA A O 1
ATOM 552 N N . ALA A 1 71 ? 0.275 -41.031 7.207 1 87.94 71 ALA A N 1
ATOM 553 C CA . ALA A 1 71 ? -0.479 -40 7.902 1 87.94 71 ALA A CA 1
ATOM 554 C C . ALA A 1 71 ? 0.228 -39.594 9.188 1 87.94 71 ALA A C 1
ATOM 556 O O . ALA A 1 71 ? 0.171 -38.406 9.578 1 87.94 71 ALA A O 1
ATOM 557 N N . ASN A 1 72 ? 0.888 -40.469 9.836 1 92.44 72 ASN A N 1
ATOM 558 C CA . ASN A 1 72 ? 1.626 -40.156 11.055 1 92.44 72 ASN A CA 1
ATOM 559 C C . ASN A 1 72 ? 3.02 -39.625 10.75 1 92.44 72 ASN A C 1
ATOM 561 O O . ASN A 1 72 ? 3.873 -39.562 11.633 1 92.44 72 ASN A O 1
ATOM 565 N N . LYS A 1 73 ? 3.4 -39.438 9.477 1 95.75 73 LYS A N 1
ATOM 566 C CA . LYS A 1 73 ? 4.617 -38.812 8.961 1 95.75 73 LYS A CA 1
ATOM 567 C C . LYS A 1 73 ? 5.754 -39.812 8.875 1 95.75 73 LYS A C 1
ATOM 569 O O . LYS A 1 73 ? 6.895 -39.469 8.57 1 95.75 73 LYS A O 1
ATOM 574 N N . ASP A 1 74 ? 5.383 -41.094 9.125 1 97 74 ASP A N 1
ATOM 575 C CA . ASP A 1 74 ? 6.383 -42.125 8.82 1 97 74 ASP A CA 1
ATOM 576 C C . ASP A 1 74 ? 6.773 -42.094 7.348 1 97 74 ASP A C 1
ATOM 578 O O . ASP A 1 74 ? 5.918 -41.938 6.477 1 97 74 ASP A O 1
ATOM 582 N N . ILE A 1 75 ? 7.992 -42.219 7.129 1 98 75 ILE A N 1
ATOM 583 C CA . ILE A 1 75 ? 8.461 -42.438 5.77 1 98 75 ILE A CA 1
ATOM 584 C C . ILE A 1 75 ? 8.641 -43.938 5.543 1 98 75 ILE A C 1
ATOM 586 O O . ILE A 1 75 ? 9.422 -44.594 6.238 1 98 75 ILE A O 1
ATOM 590 N N . ILE A 1 76 ? 7.953 -44.469 4.543 1 97.44 76 ILE A N 1
ATOM 591 C CA . ILE A 1 76 ? 7.867 -45.906 4.395 1 97.44 76 ILE A CA 1
ATOM 592 C C . ILE A 1 76 ? 8.227 -46.312 2.961 1 97.44 76 ILE A C 1
ATOM 594 O O . ILE A 1 76 ? 7.863 -45.594 2.01 1 97.44 76 ILE A O 1
ATOM 598 N N . LEU A 1 77 ? 9.008 -47.344 2.863 1 97.5 77 LEU A N 1
ATOM 599 C CA . LEU A 1 77 ? 9.195 -48.062 1.606 1 97.5 77 LEU A CA 1
ATOM 600 C C . LEU A 1 77 ? 8.172 -49.188 1.459 1 97.5 77 LEU A C 1
ATOM 602 O O . LEU A 1 77 ? 8.086 -50.062 2.311 1 97.5 77 LEU A O 1
ATOM 606 N N . LYS A 1 78 ? 7.434 -49.094 0.418 1 96.81 78 LYS A N 1
ATOM 607 C CA . LYS A 1 78 ? 6.336 -50.031 0.23 1 96.81 78 LYS A CA 1
ATOM 608 C C . LYS A 1 78 ? 6.559 -50.906 -1.008 1 96.81 78 LYS A C 1
ATOM 610 O O . LYS A 1 78 ? 6.996 -50.406 -2.047 1 96.81 78 LYS A O 1
ATOM 615 N N . CYS A 1 79 ? 6.25 -52.219 -0.844 1 96.56 79 CYS A N 1
ATOM 616 C CA . CYS A 1 79 ? 6.324 -53.156 -1.962 1 96.56 79 CYS A CA 1
ATOM 617 C C . CYS A 1 79 ? 4.996 -53.219 -2.711 1 96.56 79 CYS A C 1
ATOM 619 O O . CYS A 1 79 ? 3.961 -53.531 -2.123 1 96.56 79 CYS A O 1
ATOM 621 N N . ALA A 1 80 ? 5.035 -53.031 -4.012 1 95 80 ALA A N 1
ATOM 622 C CA . ALA A 1 80 ? 3.822 -53 -4.824 1 95 80 ALA A CA 1
ATOM 623 C C . ALA A 1 80 ? 3.285 -54.406 -5.062 1 95 80 ALA A C 1
ATOM 625 O O . ALA A 1 80 ? 2.109 -54.562 -5.395 1 95 80 ALA A O 1
ATOM 626 N N . MET A 1 81 ? 4.07 -55.375 -4.809 1 92.44 81 MET A N 1
ATOM 627 C CA . MET A 1 81 ? 3.678 -56.75 -5.102 1 92.44 81 MET A CA 1
ATOM 628 C C . MET A 1 81 ? 2.846 -57.312 -3.961 1 92.44 81 MET A C 1
ATOM 630 O O . MET A 1 81 ? 1.826 -57.969 -4.199 1 92.44 81 MET A O 1
ATOM 634 N N . ASP A 1 82 ? 3.293 -57.094 -2.773 1 93.12 82 ASP A N 1
ATOM 635 C CA . ASP A 1 82 ? 2.588 -57.719 -1.66 1 93.12 82 ASP A CA 1
ATOM 636 C C . ASP A 1 82 ? 2.178 -56.688 -0.616 1 93.12 82 ASP A C 1
ATOM 638 O O . ASP A 1 82 ? 1.647 -57.031 0.439 1 93.12 82 ASP A O 1
ATOM 642 N N . GLN A 1 83 ? 2.463 -55.469 -0.777 1 92.44 83 GLN A N 1
ATOM 643 C CA . GLN A 1 83 ? 2.045 -54.312 0.04 1 92.44 83 GLN A CA 1
ATOM 644 C C . GLN A 1 83 ? 2.797 -54.281 1.367 1 92.44 83 GLN A C 1
ATOM 646 O O . GLN A 1 83 ? 2.408 -53.594 2.293 1 92.44 83 GLN A O 1
ATOM 651 N N . HIS A 1 84 ? 3.9 -55.094 1.405 1 95.94 84 HIS A N 1
ATOM 652 C CA . HIS A 1 84 ? 4.711 -55.031 2.617 1 95.94 84 HIS A CA 1
ATOM 653 C C . HIS A 1 84 ? 5.387 -53.688 2.766 1 95.94 84 HIS A C 1
ATOM 655 O O . HIS A 1 84 ? 5.844 -53.094 1.777 1 95.94 84 HIS A O 1
ATOM 661 N N . GLU A 1 85 ? 5.492 -53.25 4.016 1 96.12 85 GLU A N 1
ATOM 662 C CA . GLU A 1 85 ? 6.043 -51.938 4.301 1 96.12 85 GLU A CA 1
ATOM 663 C C . GLU A 1 85 ? 7.336 -52.031 5.105 1 96.12 85 GLU A C 1
ATOM 665 O O . GLU A 1 85 ? 7.465 -52.906 5.98 1 96.12 85 GLU A O 1
ATOM 670 N N . PHE A 1 86 ? 8.305 -51.25 4.734 1 96.56 86 PHE A N 1
ATOM 671 C CA . PHE A 1 86 ? 9.547 -51.062 5.469 1 96.56 86 PHE A CA 1
ATOM 672 C C . PHE A 1 86 ? 9.688 -49.625 5.961 1 96.56 86 PHE A C 1
ATOM 674 O O . PHE A 1 86 ? 9.539 -48.688 5.184 1 96.56 86 PHE A O 1
ATOM 681 N N . LEU A 1 87 ? 9.953 -49.531 7.234 1 97.19 87 LEU A N 1
ATOM 682 C CA . LEU A 1 87 ? 10.117 -48.188 7.805 1 97.19 87 LEU A CA 1
ATOM 683 C C . LEU A 1 87 ? 11.477 -47.625 7.449 1 97.19 87 LEU A C 1
ATOM 685 O O . LEU A 1 87 ? 12.516 -48.219 7.719 1 97.19 87 LEU A O 1
ATOM 689 N N . ILE A 1 88 ? 11.469 -46.469 6.809 1 97.94 88 ILE A N 1
ATOM 690 C CA . ILE A 1 88 ? 12.703 -45.781 6.488 1 97.94 88 ILE A CA 1
ATOM 691 C C . ILE A 1 88 ? 13.062 -44.812 7.621 1 97.94 88 ILE A C 1
ATOM 693 O O . ILE A 1 88 ? 14.203 -44.781 8.07 1 97.94 88 ILE A O 1
ATOM 697 N N . MET A 1 89 ? 12.047 -44.031 8.07 1 98.31 89 MET A N 1
ATOM 698 C CA . MET A 1 89 ? 12.234 -43.094 9.156 1 98.31 89 MET A CA 1
ATOM 699 C C . MET A 1 89 ? 10.953 -42.906 9.969 1 98.31 89 MET A C 1
ATOM 701 O O . MET A 1 89 ? 9.891 -42.656 9.398 1 98.31 89 MET A O 1
ATOM 705 N N . PRO A 1 90 ? 11.078 -42.906 11.281 1 97.69 90 PRO A N 1
ATOM 706 C CA . PRO A 1 90 ? 9.891 -42.656 12.102 1 97.69 90 PRO A CA 1
ATOM 707 C C . PRO A 1 90 ? 9.359 -41.219 11.969 1 97.69 90 PRO A C 1
ATOM 709 O O . PRO A 1 90 ? 10.148 -40.281 11.906 1 97.69 90 PRO A O 1
ATOM 712 N N . GLY A 1 91 ? 8.016 -41.156 11.992 1 97.62 91 GLY A N 1
ATOM 713 C CA . GLY A 1 91 ? 7.363 -39.875 11.852 1 97.62 91 GLY A CA 1
ATOM 714 C C . GLY A 1 91 ? 7.672 -38.906 12.992 1 97.62 91 GLY A C 1
ATOM 715 O O . GLY A 1 91 ? 7.695 -37.688 12.797 1 97.62 91 GLY A O 1
ATOM 716 N N . ALA A 1 92 ? 7.965 -39.406 14.102 1 96.88 92 ALA A N 1
ATOM 717 C CA . ALA A 1 92 ? 8.273 -38.562 15.266 1 96.88 92 ALA A CA 1
ATOM 718 C C . ALA A 1 92 ? 9.492 -37.688 15.008 1 96.88 92 ALA A C 1
ATOM 720 O O . ALA A 1 92 ? 9.562 -36.562 15.5 1 96.88 92 ALA A O 1
ATOM 721 N N . ILE A 1 93 ? 10.406 -38.219 14.273 1 97 93 ILE A N 1
ATOM 722 C CA . ILE A 1 93 ? 11.602 -37.469 13.953 1 97 93 ILE A CA 1
ATOM 723 C C . ILE A 1 93 ? 11.227 -36.281 13.078 1 97 93 ILE A C 1
ATOM 725 O O . ILE A 1 93 ? 11.711 -35.156 13.297 1 97 93 ILE A O 1
ATOM 729 N N . TYR A 1 94 ? 10.422 -36.531 12.109 1 97.31 94 TYR A N 1
ATOM 730 C CA . TYR A 1 94 ? 9.93 -35.5 11.227 1 97.31 94 TYR A CA 1
ATOM 731 C C . TYR A 1 94 ? 9.258 -34.375 12.016 1 97.31 94 TYR A C 1
ATOM 733 O O . TYR A 1 94 ? 9.547 -33.188 11.797 1 97.31 94 TYR A O 1
ATOM 741 N N . THR A 1 95 ? 8.477 -34.656 12.977 1 97.12 95 THR A N 1
ATOM 742 C CA . THR A 1 95 ? 7.699 -33.719 13.758 1 97.12 95 THR A CA 1
ATOM 743 C C . THR A 1 95 ? 8.578 -33 14.789 1 97.12 95 THR A C 1
ATOM 745 O O . THR A 1 95 ? 8.492 -31.797 14.977 1 97.12 95 THR A O 1
ATOM 748 N N . ASP A 1 96 ? 9.398 -33.75 15.469 1 97 96 ASP A N 1
ATOM 749 C CA . ASP A 1 96 ? 10.242 -33.219 16.531 1 97 96 ASP A CA 1
ATOM 750 C C . ASP A 1 96 ? 11.227 -32.188 15.992 1 97 96 ASP A C 1
ATOM 752 O O . ASP A 1 96 ? 11.562 -31.219 16.672 1 97 96 ASP A O 1
ATOM 756 N N . LYS A 1 97 ? 11.641 -32.406 14.766 1 96.81 97 LYS A N 1
ATOM 757 C CA . LYS A 1 97 ? 12.633 -31.516 14.18 1 96.81 97 LYS A CA 1
ATOM 758 C C . LYS A 1 97 ? 11.961 -30.375 13.422 1 96.81 97 LYS A C 1
ATOM 760 O O . LYS A 1 97 ? 12.641 -29.5 12.859 1 96.81 97 LYS A O 1
ATOM 765 N N . GLY A 1 98 ? 10.695 -30.375 13.422 1 96.62 98 GLY A N 1
ATOM 766 C CA . GLY A 1 98 ? 9.969 -29.344 12.703 1 96.62 98 GLY A CA 1
ATOM 767 C C . GLY A 1 98 ? 10.211 -29.375 11.211 1 96.62 98 GLY A C 1
ATOM 768 O O . GLY A 1 98 ? 10.367 -28.312 10.578 1 96.62 98 GLY A O 1
ATOM 769 N N . ALA A 1 99 ? 10.281 -30.562 10.648 1 97.62 99 ALA A N 1
ATOM 770 C CA . ALA A 1 99 ? 10.562 -30.703 9.219 1 97.62 99 ALA A CA 1
ATOM 771 C C . ALA A 1 99 ? 9.352 -30.297 8.375 1 97.62 99 ALA A C 1
ATOM 773 O O . ALA A 1 99 ? 8.211 -30.469 8.805 1 97.62 99 ALA A O 1
ATOM 774 N N . ARG A 1 100 ? 9.672 -29.766 7.215 1 96.5 100 ARG A N 1
ATOM 775 C CA . ARG A 1 100 ? 8.625 -29.359 6.285 1 96.5 100 ARG A CA 1
ATOM 776 C C . ARG A 1 100 ? 8.547 -30.297 5.094 1 96.5 100 ARG A C 1
ATOM 778 O O . ARG A 1 100 ? 7.496 -30.422 4.461 1 96.5 100 ARG A O 1
ATOM 785 N N . SER A 1 101 ? 9.641 -30.875 4.766 1 96.06 101 SER A N 1
ATOM 786 C CA . SER A 1 101 ? 9.719 -31.828 3.658 1 96.06 101 SER A CA 1
ATOM 787 C C . SER A 1 101 ? 10.891 -32.781 3.838 1 96.06 101 SER A C 1
ATOM 789 O O . SER A 1 101 ? 11.703 -32.625 4.75 1 96.06 101 SER A O 1
ATOM 791 N N . TYR A 1 102 ? 10.891 -33.781 2.982 1 97.38 102 TYR A N 1
ATOM 792 C CA . TYR A 1 102 ? 11.969 -34.781 3.039 1 97.38 102 TYR A CA 1
ATOM 793 C C . TYR A 1 102 ? 12.375 -35.219 1.641 1 97.38 102 TYR A C 1
ATOM 795 O O . TYR A 1 102 ? 11.602 -35.062 0.688 1 97.38 102 TYR A O 1
ATOM 803 N N . GLN A 1 103 ? 13.617 -35.781 1.541 1 97.44 103 GLN A N 1
ATOM 804 C CA . GLN A 1 103 ? 14.133 -36.469 0.361 1 97.44 103 GLN A CA 1
ATOM 805 C C . GLN A 1 103 ? 14.961 -37.688 0.753 1 97.44 103 GLN A C 1
ATOM 807 O O . GLN A 1 103 ? 15.82 -37.594 1.634 1 97.44 103 GLN A O 1
ATOM 812 N N . VAL A 1 104 ? 14.688 -38.75 0.117 1 97.88 104 VAL A N 1
ATOM 813 C CA . VAL A 1 104 ? 15.438 -39.969 0.383 1 97.88 104 VAL A CA 1
ATOM 814 C C . VAL A 1 104 ? 16.516 -40.156 -0.683 1 97.88 104 VAL A C 1
ATOM 816 O O . VAL A 1 104 ? 16.266 -39.969 -1.874 1 97.88 104 VAL A O 1
ATOM 819 N N . SER A 1 105 ? 17.703 -40.531 -0.178 1 97.88 105 SER A N 1
ATOM 820 C CA . SER A 1 105 ? 18.812 -40.75 -1.105 1 97.88 105 SER A CA 1
ATOM 821 C C . SER A 1 105 ? 18.562 -41.938 -2.02 1 97.88 105 SER A C 1
ATOM 823 O O . SER A 1 105 ? 17.703 -42.75 -1.745 1 97.88 105 SER A O 1
ATOM 825 N N . ALA A 1 106 ? 19.359 -41.938 -3.139 1 96 106 ALA A N 1
ATOM 826 C CA . ALA A 1 106 ? 19.203 -43.031 -4.102 1 96 106 ALA A CA 1
ATOM 827 C C . ALA A 1 106 ? 19.5 -44.375 -3.453 1 96 106 ALA A C 1
ATOM 829 O O . ALA A 1 106 ? 18.875 -45.406 -3.783 1 96 106 ALA A O 1
ATOM 830 N N . SER A 1 107 ? 20.406 -44.406 -2.525 1 95.88 107 SER A N 1
ATOM 831 C CA . SER A 1 107 ? 20.766 -45.625 -1.826 1 95.88 107 SER A CA 1
ATOM 832 C C . SER A 1 107 ? 19.734 -46 -0.771 1 95.88 107 SER A C 1
ATOM 834 O O . SER A 1 107 ? 19.719 -47.125 -0.256 1 95.88 107 SER A O 1
ATOM 836 N N . GLN A 1 108 ? 18.953 -45.031 -0.371 1 96.19 108 GLN A N 1
ATOM 837 C CA . GLN A 1 108 ? 17.953 -45.156 0.679 1 96.19 108 GLN A CA 1
ATOM 838 C C . GLN A 1 108 ? 18.594 -45.25 2.057 1 96.19 108 GLN A C 1
ATOM 840 O O . GLN A 1 108 ? 17.953 -45.656 3.023 1 96.19 108 GLN A O 1
ATOM 845 N N . ASN A 1 109 ? 19.859 -44.812 2.094 1 97.31 109 ASN A N 1
ATOM 846 C CA . ASN A 1 109 ? 20.594 -44.875 3.359 1 97.31 109 ASN A CA 1
ATOM 847 C C . ASN A 1 109 ? 20.422 -43.594 4.164 1 97.31 109 ASN A C 1
ATOM 849 O O . ASN A 1 109 ? 20.703 -43.562 5.363 1 97.31 109 ASN A O 1
ATOM 853 N N . PHE A 1 110 ? 20.031 -42.594 3.467 1 98.12 110 PHE A N 1
ATOM 854 C CA . PHE A 1 110 ? 19.953 -41.312 4.145 1 98.12 110 PHE A CA 1
ATOM 855 C C . PHE A 1 110 ? 18.656 -40.562 3.77 1 98.12 110 PHE A C 1
ATOM 857 O O . PHE A 1 110 ? 18.125 -40.781 2.682 1 98.12 110 PHE A O 1
ATOM 864 N N . VAL A 1 111 ? 18.156 -39.75 4.664 1 98.5 111 VAL A N 1
ATOM 865 C CA . VAL A 1 111 ? 17.016 -38.875 4.445 1 98.5 111 VAL A CA 1
ATOM 866 C C . VAL A 1 111 ? 17.406 -37.438 4.746 1 98.5 111 VAL A C 1
ATOM 868 O O . VAL A 1 111 ? 17.922 -37.125 5.828 1 98.5 111 VAL A O 1
ATOM 871 N N . LEU A 1 112 ? 17.219 -36.562 3.781 1 98.19 112 LEU A N 1
ATOM 872 C CA . LEU A 1 112 ? 17.328 -35.125 4.016 1 98.19 112 LEU A CA 1
ATOM 873 C C . LEU A 1 112 ? 16.016 -34.562 4.547 1 98.19 112 LEU A C 1
ATOM 875 O O . LEU A 1 112 ? 14.945 -34.812 3.977 1 98.19 112 LEU A O 1
ATOM 879 N N . LEU A 1 113 ? 16.125 -33.781 5.637 1 98.31 113 LEU A N 1
ATOM 880 C CA . LEU A 1 113 ? 14.969 -33.094 6.191 1 98.31 113 LEU A CA 1
ATOM 881 C C . LEU A 1 113 ? 15.117 -31.594 6.062 1 98.31 113 LEU A C 1
ATOM 883 O O . LEU A 1 113 ? 16.125 -31.031 6.48 1 98.31 113 LEU A O 1
ATOM 887 N N . LEU A 1 114 ? 14.141 -30.953 5.488 1 98.19 114 LEU A N 1
ATOM 888 C CA . LEU A 1 114 ? 14.109 -29.5 5.395 1 98.19 114 LEU A CA 1
ATOM 889 C C . LEU A 1 114 ? 13.602 -28.891 6.695 1 98.19 114 LEU A C 1
ATOM 891 O O . LEU A 1 114 ? 12.461 -29.109 7.094 1 98.19 114 LEU A O 1
ATOM 895 N N . THR A 1 115 ? 14.461 -28.141 7.359 1 97.69 115 THR A N 1
ATOM 896 C CA . THR A 1 115 ? 14.102 -27.391 8.562 1 97.69 115 THR A CA 1
ATOM 897 C C . THR A 1 115 ? 14.336 -25.906 8.375 1 97.69 115 THR A C 1
ATOM 899 O O . THR A 1 115 ? 14.914 -25.484 7.371 1 97.69 115 THR A O 1
ATOM 902 N N . ASP A 1 116 ? 13.812 -25.062 9.289 1 96.88 116 ASP A N 1
ATOM 903 C CA . ASP A 1 116 ? 13.961 -23.609 9.258 1 96.88 116 ASP A CA 1
ATOM 904 C C . ASP A 1 116 ? 13.484 -23.047 7.926 1 96.88 116 ASP A C 1
ATOM 906 O O . ASP A 1 116 ? 14.195 -22.266 7.289 1 96.88 116 ASP A O 1
ATOM 910 N N . TYR A 1 117 ? 12.32 -23.484 7.531 1 95.88 117 TYR A N 1
ATOM 911 C CA . TYR A 1 117 ? 11.727 -23.156 6.242 1 95.88 117 TYR A CA 1
ATOM 912 C C . TYR A 1 117 ? 11.391 -21.672 6.164 1 95.88 117 TYR A C 1
ATOM 914 O O . TYR A 1 117 ? 10.75 -21.125 7.066 1 95.88 117 TYR A O 1
ATOM 922 N N . VAL A 1 118 ? 11.914 -21 5.129 1 93.25 118 VAL A N 1
ATOM 923 C CA . VAL A 1 118 ? 11.531 -19.625 4.809 1 93.25 118 VAL A CA 1
ATOM 924 C C . VAL A 1 118 ? 11.047 -19.547 3.361 1 93.25 118 VAL A C 1
ATOM 926 O O . VAL A 1 118 ? 11.812 -19.828 2.432 1 93.25 118 VAL A O 1
ATOM 929 N N . LYS A 1 119 ? 9.812 -19.125 3.227 1 91.38 119 LYS A N 1
ATOM 930 C CA . LYS A 1 119 ? 9.227 -19.016 1.893 1 91.38 119 LYS A CA 1
ATOM 931 C C . LYS A 1 119 ? 9.953 -17.969 1.055 1 91.38 119 LYS A C 1
ATOM 933 O O . LYS A 1 119 ? 10.281 -16.891 1.553 1 91.38 119 LYS A O 1
ATOM 938 N N . GLY A 1 120 ? 10.273 -18.266 -0.156 1 91.44 120 GLY A N 1
ATOM 939 C CA . GLY A 1 120 ? 10.695 -17.297 -1.154 1 91.44 120 GLY A CA 1
ATOM 940 C C . GLY A 1 120 ? 9.555 -16.781 -2.018 1 91.44 120 GLY A C 1
ATOM 941 O O . GLY A 1 120 ? 8.719 -16.016 -1.557 1 91.44 120 GLY A O 1
ATOM 942 N N . TRP A 1 121 ? 9.516 -17.281 -3.242 1 90.94 121 TRP A N 1
ATOM 943 C CA . TRP A 1 121 ? 8.391 -17 -4.129 1 90.94 121 TRP A CA 1
ATOM 944 C C . TRP A 1 121 ? 7.438 -18.188 -4.191 1 90.94 121 TRP A C 1
ATOM 946 O O . TRP A 1 121 ? 7.227 -18.875 -3.195 1 90.94 121 TRP A O 1
ATOM 956 N N . ARG A 1 122 ? 6.781 -18.344 -5.297 1 88.19 122 ARG A N 1
ATOM 957 C CA . ARG A 1 122 ? 5.742 -19.359 -5.402 1 88.19 122 ARG A CA 1
ATOM 958 C C . ARG A 1 122 ? 6.32 -20.75 -5.168 1 88.19 122 ARG A C 1
ATOM 960 O O . ARG A 1 122 ? 5.723 -21.562 -4.461 1 88.19 122 ARG A O 1
ATOM 967 N N . HIS A 1 123 ? 7.512 -21.016 -5.754 1 92.38 123 HIS A N 1
ATOM 968 C CA . HIS A 1 123 ? 8.062 -22.375 -5.738 1 92.38 123 HIS A CA 1
ATOM 969 C C . HIS A 1 123 ? 9.328 -22.438 -4.898 1 92.38 123 HIS A C 1
ATOM 971 O O . HIS A 1 123 ? 9.789 -23.531 -4.543 1 92.38 123 HIS A O 1
ATOM 977 N N . SER A 1 124 ? 9.898 -21.328 -4.566 1 94.44 124 SER A N 1
ATOM 978 C CA . SER A 1 124 ? 11.211 -21.344 -3.922 1 94.44 124 SER A CA 1
ATOM 979 C C . SER A 1 124 ? 11.086 -21.125 -2.416 1 94.44 124 SER A C 1
ATOM 981 O O . SER A 1 124 ? 10.109 -20.547 -1.942 1 94.44 124 SER A O 1
ATOM 983 N N . TYR A 1 125 ? 12.008 -21.594 -1.758 1 95.81 125 TYR A N 1
ATOM 984 C CA . TYR A 1 125 ? 12.188 -21.484 -0.314 1 95.81 125 TYR A CA 1
ATOM 985 C C . TYR A 1 125 ? 13.648 -21.688 0.073 1 95.81 125 TYR A C 1
ATOM 987 O O . TYR A 1 125 ? 14.43 -22.25 -0.7 1 95.81 125 TYR A O 1
ATOM 995 N N . ASN A 1 126 ? 14.008 -21.203 1.187 1 96.44 126 ASN A N 1
ATOM 996 C CA . ASN A 1 126 ? 15.289 -21.484 1.818 1 96.44 126 ASN A CA 1
ATOM 997 C C . ASN A 1 126 ? 15.125 -22.281 3.107 1 96.44 126 ASN A C 1
ATOM 999 O O . ASN A 1 126 ? 14.016 -22.375 3.645 1 96.44 126 ASN A O 1
ATOM 1003 N N . GLY A 1 127 ? 16.156 -22.984 3.461 1 97.25 127 GLY A N 1
ATOM 1004 C CA . GLY A 1 127 ? 16.109 -23.672 4.742 1 97.25 127 GLY A CA 1
ATOM 1005 C C . GLY A 1 127 ? 17.422 -24.328 5.121 1 97.25 127 GLY A C 1
ATOM 1006 O O . GLY A 1 127 ? 18.438 -24.141 4.441 1 97.25 127 GLY A O 1
ATOM 1007 N N . THR A 1 128 ? 17.328 -24.906 6.324 1 97.88 128 THR A N 1
ATOM 1008 C CA . THR A 1 128 ? 18.438 -25.719 6.82 1 97.88 128 THR A CA 1
ATOM 1009 C C . THR A 1 128 ? 18.109 -27.203 6.711 1 97.88 128 THR A C 1
ATOM 1011 O O . THR A 1 128 ? 17.016 -27.641 7.062 1 97.88 128 THR A O 1
ATOM 1014 N N . TYR A 1 129 ? 19.094 -27.938 6.191 1 98.06 129 TYR A N 1
ATOM 1015 C CA . TYR A 1 129 ? 18.844 -29.359 5.977 1 98.06 129 TYR A CA 1
ATOM 1016 C C . TYR A 1 129 ? 19.625 -30.203 6.973 1 98.06 129 TYR A C 1
ATOM 1018 O O . TYR A 1 129 ? 20.812 -29.969 7.203 1 98.06 129 TYR A O 1
ATOM 1026 N N . ILE A 1 130 ? 18.938 -31.172 7.586 1 98 130 ILE A N 1
ATOM 1027 C CA . ILE A 1 130 ? 19.578 -32.156 8.461 1 98 130 ILE A CA 1
ATOM 1028 C C . ILE A 1 130 ? 19.469 -33.531 7.855 1 98 130 ILE A C 1
ATOM 1030 O O . ILE A 1 130 ? 18.594 -33.781 7.016 1 98 130 ILE A O 1
ATOM 1034 N N . VAL A 1 131 ? 20.344 -34.469 8.289 1 98.31 131 VAL A N 1
ATOM 1035 C CA . VAL A 1 131 ? 20.453 -35.75 7.633 1 98.31 131 VAL A CA 1
ATOM 1036 C C . VAL A 1 131 ? 20.125 -36.875 8.633 1 98.31 131 VAL A C 1
ATOM 1038 O O . VAL A 1 131 ? 20.688 -36.906 9.727 1 98.31 131 VAL A O 1
ATOM 1041 N N . TYR A 1 132 ? 19.219 -37.688 8.32 1 98.5 132 TYR A N 1
ATOM 1042 C CA . TYR A 1 132 ? 18.906 -38.906 9.055 1 98.5 132 TYR A CA 1
ATOM 1043 C C . TYR A 1 132 ? 19.578 -40.125 8.414 1 98.5 132 TYR A C 1
ATOM 1045 O O . TYR A 1 132 ? 19.469 -40.312 7.203 1 98.5 132 TYR A O 1
ATOM 1053 N N . ASP A 1 133 ? 20.266 -40.875 9.227 1 98.06 133 ASP A N 1
ATOM 1054 C CA . ASP A 1 133 ? 20.875 -42.125 8.789 1 98.06 133 ASP A CA 1
ATOM 1055 C C . ASP A 1 133 ? 19.938 -43.312 9.055 1 98.06 133 ASP A C 1
ATOM 1057 O O . ASP A 1 133 ? 19.688 -43.656 10.203 1 98.06 133 ASP A O 1
ATOM 1061 N N . VAL A 1 134 ? 19.531 -43.906 8.031 1 97.94 134 VAL A N 1
ATOM 1062 C CA . VAL A 1 134 ? 18.531 -44.969 8.117 1 97.94 134 VAL A CA 1
ATOM 1063 C C . VAL A 1 134 ? 19.125 -46.188 8.828 1 97.94 134 VAL A C 1
ATOM 1065 O O . VAL A 1 134 ? 18.469 -46.812 9.664 1 97.94 134 VAL A O 1
ATOM 1068 N N . ASN A 1 135 ? 20.344 -46.562 8.547 1 96.44 135 ASN A N 1
ATOM 1069 C CA . ASN A 1 135 ? 20.984 -47.75 9.117 1 96.44 135 ASN A CA 1
ATOM 1070 C C . ASN A 1 135 ? 21.297 -47.531 10.594 1 96.44 135 ASN A C 1
ATOM 1072 O O . ASN A 1 135 ? 21.141 -48.469 11.398 1 96.44 135 ASN A O 1
ATOM 1076 N N . GLN A 1 136 ? 21.656 -46.375 10.883 1 96 136 GLN A N 1
ATOM 1077 C CA . GLN A 1 136 ? 22.016 -46.094 12.273 1 96 136 GLN A CA 1
ATOM 1078 C C . GLN A 1 136 ? 20.797 -45.625 13.062 1 96 136 GLN A C 1
ATOM 1080 O O . GLN A 1 136 ? 20.859 -45.531 14.289 1 96 136 GLN A O 1
ATOM 1085 N N . ASP A 1 137 ? 19.812 -45.312 12.359 1 96.25 137 ASP A N 1
ATOM 1086 C CA . ASP A 1 137 ? 18.531 -44.906 12.961 1 96.25 137 ASP A CA 1
ATOM 1087 C C . ASP A 1 137 ? 18.719 -43.688 13.844 1 96.25 137 ASP A C 1
ATOM 1089 O O . ASP A 1 137 ? 18.328 -43.688 15.016 1 96.25 137 ASP A O 1
ATOM 1093 N N . MET A 1 138 ? 19.391 -42.625 13.258 1 96.31 138 MET A N 1
ATOM 1094 C CA . MET A 1 138 ? 19.609 -41.406 14.039 1 96.31 138 MET A CA 1
ATOM 1095 C C . MET A 1 138 ? 19.906 -40.219 13.117 1 96.31 138 MET A C 1
ATOM 1097 O O . MET A 1 138 ? 20.344 -40.406 11.984 1 96.31 138 MET A O 1
ATOM 1101 N N . ILE A 1 139 ? 19.734 -39.031 13.672 1 97.75 139 ILE A N 1
ATOM 1102 C CA . ILE A 1 139 ? 20.156 -37.812 13.008 1 97.75 139 ILE A CA 1
ATOM 1103 C C . ILE A 1 139 ? 21.672 -37.656 13.086 1 97.75 139 ILE A C 1
ATOM 1105 O O . ILE A 1 139 ? 22.266 -37.844 14.156 1 97.75 139 ILE A O 1
ATOM 1109 N N . ARG A 1 140 ? 22.234 -37.406 11.984 1 97.38 140 ARG A N 1
ATOM 1110 C CA . ARG A 1 140 ? 23.688 -37.219 11.906 1 97.38 140 ARG A CA 1
ATOM 1111 C C . ARG A 1 140 ? 24.062 -35.75 12.086 1 97.38 140 ARG A C 1
ATOM 1113 O O . ARG A 1 140 ? 24.156 -35 11.102 1 97.38 140 ARG A O 1
ATOM 1120 N N . ASP A 1 141 ? 24.438 -35.406 13.234 1 94.88 141 ASP A N 1
ATOM 1121 C CA . ASP A 1 141 ? 24.75 -34 13.562 1 94.88 141 ASP A CA 1
ATOM 1122 C C . ASP A 1 141 ? 26.094 -33.594 12.977 1 94.88 141 ASP A C 1
ATOM 1124 O O . ASP A 1 141 ? 26.406 -32.406 12.867 1 94.88 141 ASP A O 1
ATOM 1128 N N . ASP A 1 142 ? 26.859 -34.562 12.648 1 94.56 142 ASP A N 1
ATOM 1129 C CA . ASP A 1 142 ? 28.188 -34.281 12.094 1 94.56 142 ASP A CA 1
ATOM 1130 C C . ASP A 1 142 ? 28.094 -33.938 10.617 1 94.56 142 ASP A C 1
ATOM 1132 O O . ASP A 1 142 ? 29.047 -33.375 10.055 1 94.56 142 ASP A O 1
ATOM 1136 N N . ILE A 1 143 ? 27.031 -34.312 9.961 1 96.12 143 ILE A N 1
ATOM 1137 C CA . ILE A 1 143 ? 26.797 -33.906 8.57 1 96.12 143 ILE A CA 1
ATOM 1138 C C . ILE A 1 143 ? 26.047 -32.594 8.523 1 96.12 143 ILE A C 1
ATOM 1140 O O . ILE A 1 143 ? 24.859 -32.531 8.852 1 96.12 143 ILE A O 1
ATOM 1144 N N . THR A 1 144 ? 26.719 -31.578 8.094 1 94.69 144 THR A N 1
ATOM 1145 C CA . THR A 1 144 ? 26.109 -30.25 8.188 1 94.69 144 THR A CA 1
ATOM 1146 C C . THR A 1 144 ? 26.094 -29.578 6.816 1 94.69 144 THR A C 1
ATOM 1148 O O . THR A 1 144 ? 26.953 -29.828 5.977 1 94.69 144 THR A O 1
ATOM 1151 N N . PHE A 1 145 ? 25.125 -28.781 6.586 1 96.31 145 PHE A N 1
ATOM 1152 C CA . PHE A 1 145 ? 24.984 -27.844 5.48 1 96.31 145 PHE A CA 1
ATOM 1153 C C . PHE A 1 145 ? 24.828 -26.422 5.996 1 96.31 145 PHE A C 1
ATOM 1155 O O . PHE A 1 145 ? 24.5 -26.203 7.164 1 96.31 145 PHE A O 1
ATOM 1162 N N . PRO A 1 146 ? 25.141 -25.391 5.152 1 95.62 146 PRO A N 1
ATOM 1163 C CA . PRO A 1 146 ? 24.875 -24.016 5.574 1 95.62 146 PRO A CA 1
ATOM 1164 C C . PRO A 1 146 ? 23.406 -23.75 5.895 1 95.62 146 PRO A C 1
ATOM 1166 O O . PRO A 1 146 ? 22.547 -24.531 5.477 1 95.62 146 PRO A O 1
ATOM 1169 N N . SER A 1 147 ? 23.25 -22.672 6.641 1 95.44 147 SER A N 1
ATOM 1170 C CA . SER A 1 147 ? 21.875 -22.203 6.82 1 95.44 147 SER A CA 1
ATOM 1171 C C . SER A 1 147 ? 21.359 -21.484 5.57 1 95.44 147 SER A C 1
ATOM 1173 O O . SER A 1 147 ? 22.156 -21 4.762 1 95.44 147 SER A O 1
ATOM 1175 N N . ASP A 1 148 ? 20.156 -21.484 5.285 1 95.94 148 ASP A N 1
ATOM 1176 C CA . ASP A 1 148 ? 19.5 -20.75 4.207 1 95.94 148 ASP A CA 1
ATOM 1177 C C . ASP A 1 148 ? 19.859 -21.344 2.846 1 95.94 148 ASP A C 1
ATOM 1179 O O . ASP A 1 148 ? 20.141 -20.609 1.897 1 95.94 148 ASP A O 1
ATOM 1183 N N . VAL A 1 149 ? 20 -22.641 2.82 1 98.25 149 VAL A N 1
ATOM 1184 C CA . VAL A 1 149 ? 20.172 -23.328 1.542 1 98.25 149 VAL A CA 1
ATOM 1185 C C . VAL A 1 149 ? 18.969 -23.031 0.639 1 98.25 149 VAL A C 1
ATOM 1187 O O . VAL A 1 149 ? 17.828 -23.125 1.074 1 98.25 149 VAL A O 1
ATOM 1190 N N . GLN A 1 150 ? 19.312 -22.672 -0.577 1 98.19 150 GLN A N 1
ATOM 1191 C CA . GLN A 1 150 ? 18.266 -22.266 -1.504 1 98.19 150 GLN A CA 1
ATOM 1192 C C . GLN A 1 150 ? 17.688 -23.469 -2.248 1 98.19 150 GLN A C 1
ATOM 1194 O O . GLN A 1 150 ? 16.547 -23.438 -2.711 1 98.19 150 GLN A O 1
ATOM 1199 N N . TYR A 1 151 ? 18.5 -24.484 -2.471 1 98.19 151 TYR A N 1
ATOM 1200 C CA . TYR A 1 151 ? 18.062 -25.734 -3.104 1 98.19 151 TYR A CA 1
ATOM 1201 C C . TYR A 1 151 ? 19.031 -26.859 -2.779 1 98.19 151 TYR A C 1
ATOM 1203 O O . TYR A 1 151 ? 20.234 -26.656 -2.678 1 98.19 151 TYR A O 1
ATOM 1211 N N . ILE A 1 152 ? 18.547 -28.078 -2.602 1 98.25 152 ILE A N 1
ATOM 1212 C CA . ILE A 1 152 ? 19.406 -29.234 -2.42 1 98.25 152 ILE A CA 1
ATOM 1213 C C . ILE A 1 152 ? 18.75 -30.469 -3.059 1 98.25 152 ILE A C 1
ATOM 1215 O O . ILE A 1 152 ? 17.516 -30.609 -3.027 1 98.25 152 ILE A O 1
ATOM 1219 N N . THR A 1 153 ? 19.531 -31.328 -3.727 1 97.69 153 THR A N 1
ATOM 1220 C CA . THR A 1 153 ? 19 -32.531 -4.324 1 97.69 153 THR A CA 1
ATOM 1221 C C . THR A 1 153 ? 20.016 -33.688 -4.23 1 97.69 153 THR A C 1
ATOM 1223 O O . THR A 1 153 ? 21.219 -33.438 -4.258 1 97.69 153 THR A O 1
ATOM 1226 N N . TRP A 1 154 ? 19.531 -34.906 -4.109 1 97.81 154 TRP A N 1
ATOM 1227 C CA . TRP A 1 154 ? 20.359 -36.125 -4.184 1 97.81 154 TRP A CA 1
ATOM 1228 C C . TRP A 1 154 ? 20.734 -36.406 -5.629 1 97.81 154 TRP A C 1
ATOM 1230 O O . TRP A 1 154 ? 19.953 -36.188 -6.551 1 97.81 154 TRP A O 1
ATOM 1240 N N . SER A 1 155 ? 21.953 -36.969 -5.723 1 97.62 155 SER A N 1
ATOM 1241 C CA . SER A 1 155 ? 22.297 -37.625 -6.977 1 97.62 155 SER A CA 1
ATOM 1242 C C . SER A 1 155 ? 21.422 -38.844 -7.223 1 97.62 155 SER A C 1
ATOM 1244 O O . SER A 1 155 ? 20.922 -39.469 -6.273 1 97.62 155 SER A O 1
ATOM 1246 N N . PRO A 1 156 ? 21.234 -39.156 -8.547 1 96 156 PRO A N 1
ATOM 1247 C CA . PRO A 1 156 ? 20.391 -40.312 -8.836 1 96 156 PRO A CA 1
ATOM 1248 C C . PRO A 1 156 ? 21.078 -41.656 -8.469 1 96 156 PRO A C 1
ATOM 1250 O O . PRO A 1 156 ? 20.438 -42.688 -8.469 1 96 156 PRO A O 1
ATOM 1253 N N . VAL A 1 157 ? 22.375 -41.5 -8.094 1 95.38 157 VAL A N 1
ATOM 1254 C CA . VAL A 1 157 ? 23.141 -42.688 -7.672 1 95.38 157 VAL A CA 1
ATOM 1255 C C . VAL A 1 157 ? 23.906 -42.375 -6.391 1 95.38 157 VAL A C 1
ATOM 1257 O O . VAL A 1 157 ? 24.438 -41.281 -6.234 1 95.38 157 VAL A O 1
ATOM 1260 N N . GLY A 1 158 ? 23.812 -43.312 -5.559 1 95.81 158 GLY A N 1
ATOM 1261 C CA . GLY A 1 158 ? 24.594 -43.156 -4.348 1 95.81 158 GLY A CA 1
ATOM 1262 C C . GLY A 1 158 ? 24.047 -42.125 -3.391 1 95.81 158 GLY A C 1
ATOM 1263 O O . GLY A 1 158 ? 22.828 -42.031 -3.211 1 95.81 158 GLY A O 1
ATOM 1264 N N . ASP A 1 159 ? 25.047 -41.5 -2.701 1 97.62 159 ASP A N 1
ATOM 1265 C CA . ASP A 1 159 ? 24.688 -40.562 -1.633 1 97.62 159 ASP A CA 1
ATOM 1266 C C . ASP A 1 159 ? 25.328 -39.188 -1.84 1 97.62 159 ASP A C 1
ATOM 1268 O O . ASP A 1 159 ? 25.734 -38.562 -0.876 1 97.62 159 ASP A O 1
ATOM 1272 N N . ALA A 1 160 ? 25.516 -38.844 -3.102 1 97.44 160 ALA A N 1
ATOM 1273 C CA . ALA A 1 160 ? 26.031 -37.531 -3.43 1 97.44 160 ALA A CA 1
ATOM 1274 C C . ALA A 1 160 ? 24.922 -36.469 -3.42 1 97.44 160 ALA A C 1
ATOM 1276 O O . ALA A 1 160 ? 23.75 -36.812 -3.598 1 97.44 160 ALA A O 1
ATOM 1277 N N . VAL A 1 161 ? 25.297 -35.219 -3.182 1 97.94 161 VAL A N 1
ATOM 1278 C CA . VAL A 1 161 ? 24.328 -34.125 -3.189 1 97.94 161 VAL A CA 1
ATOM 1279 C C . VAL A 1 161 ? 24.875 -32.938 -3.951 1 97.94 161 VAL A C 1
ATOM 1281 O O . VAL A 1 161 ? 26.094 -32.688 -3.955 1 97.94 161 VAL A O 1
ATOM 1284 N N . ALA A 1 162 ? 24.062 -32.25 -4.633 1 98.44 162 ALA A N 1
ATOM 1285 C CA . ALA A 1 162 ? 24.297 -30.906 -5.125 1 98.44 162 ALA A CA 1
ATOM 1286 C C . ALA A 1 162 ? 23.375 -29.906 -4.441 1 98.44 162 ALA A C 1
ATOM 1288 O O . ALA A 1 162 ? 22.203 -30.203 -4.191 1 98.44 162 ALA A O 1
ATOM 1289 N N . TYR A 1 163 ? 23.875 -28.797 -4.07 1 98.5 163 TYR A N 1
ATOM 1290 C CA . TYR A 1 163 ? 23.016 -27.797 -3.432 1 98.5 163 TYR A CA 1
ATOM 1291 C C . TYR A 1 163 ? 23.438 -26.391 -3.812 1 98.5 163 TYR A C 1
ATOM 1293 O O . TYR A 1 163 ? 24.516 -26.172 -4.348 1 98.5 163 TYR A O 1
ATOM 1301 N N . VAL A 1 164 ? 22.547 -25.484 -3.664 1 98.75 164 VAL A N 1
ATOM 1302 C CA . VAL A 1 164 ? 22.797 -24.078 -3.965 1 98.75 164 VAL A CA 1
ATOM 1303 C C . VAL A 1 164 ? 22.766 -23.266 -2.674 1 98.75 164 VAL A C 1
ATOM 1305 O O . VAL A 1 164 ? 21.812 -23.359 -1.893 1 98.75 164 VAL A O 1
ATOM 1308 N N . TYR A 1 165 ? 23.75 -22.516 -2.461 1 98.19 165 TYR A N 1
ATOM 1309 C CA . TYR A 1 165 ? 23.906 -21.609 -1.326 1 98.19 165 TYR A CA 1
ATOM 1310 C C . TYR A 1 165 ? 24.531 -20.297 -1.762 1 98.19 165 TYR A C 1
ATOM 1312 O O . TYR A 1 165 ? 25.547 -20.281 -2.467 1 98.19 165 TYR A O 1
ATOM 1320 N N . ASP A 1 166 ? 23.844 -19.234 -1.42 1 97.81 166 ASP A N 1
ATOM 1321 C CA . ASP A 1 166 ? 24.281 -17.891 -1.782 1 97.81 166 ASP A CA 1
ATOM 1322 C C . ASP A 1 166 ? 24.438 -17.75 -3.295 1 97.81 166 ASP A C 1
ATOM 1324 O O . ASP A 1 166 ? 25.438 -17.219 -3.775 1 97.81 166 ASP A O 1
ATOM 1328 N N . PHE A 1 167 ? 23.625 -18.406 -3.975 1 98.06 167 PHE A N 1
ATOM 1329 C CA . PHE A 1 167 ? 23.438 -18.312 -5.418 1 98.06 167 PHE A CA 1
ATOM 1330 C C . PHE A 1 167 ? 24.547 -19.047 -6.164 1 98.06 167 PHE A C 1
ATOM 1332 O O . PHE A 1 167 ? 24.734 -18.844 -7.363 1 98.06 167 PHE A O 1
ATOM 1339 N N . ASP A 1 168 ? 25.281 -19.875 -5.461 1 98.69 168 ASP A N 1
ATOM 1340 C CA . ASP A 1 168 ? 26.312 -20.703 -6.09 1 98.69 168 ASP A CA 1
ATOM 1341 C C . ASP A 1 168 ? 26.031 -22.188 -5.859 1 98.69 168 ASP A C 1
ATOM 1343 O O . ASP A 1 168 ? 25.438 -22.562 -4.852 1 98.69 168 ASP A O 1
ATOM 1347 N N . ILE A 1 169 ? 26.562 -23.016 -6.785 1 98.75 169 ILE A N 1
ATOM 1348 C CA . ILE A 1 169 ? 26.328 -24.453 -6.746 1 98.75 169 ILE A CA 1
ATOM 1349 C C . ILE A 1 169 ? 27.5 -25.141 -6.047 1 98.75 169 ILE A C 1
ATOM 1351 O O . ILE A 1 169 ? 28.656 -24.859 -6.344 1 98.75 169 ILE A O 1
ATOM 1355 N N . TYR A 1 170 ? 27.156 -26.016 -5.195 1 98.44 170 TYR A N 1
ATOM 1356 C CA . TYR A 1 170 ? 28.109 -26.875 -4.508 1 98.44 170 TYR A CA 1
ATOM 1357 C C . TYR A 1 170 ? 27.797 -28.344 -4.734 1 98.44 170 TYR A C 1
ATOM 1359 O O . TYR A 1 170 ? 26.641 -28.703 -5.004 1 98.44 170 TYR A O 1
ATOM 1367 N N . TYR A 1 171 ? 28.891 -29.156 -4.664 1 98.19 171 TYR A N 1
ATOM 1368 C CA . TYR A 1 171 ? 28.75 -30.594 -4.844 1 98.19 171 TYR A CA 1
ATOM 1369 C C . TYR A 1 171 ? 29.5 -31.359 -3.766 1 98.19 171 TYR A C 1
ATOM 1371 O O . TYR A 1 171 ? 30.641 -31.016 -3.434 1 98.19 171 TYR A O 1
ATOM 1379 N N . ARG A 1 172 ? 28.859 -32.281 -3.156 1 96.5 172 ARG A N 1
ATOM 1380 C CA . ARG A 1 172 ? 29.453 -33.219 -2.205 1 96.5 172 ARG A CA 1
ATOM 1381 C C . ARG A 1 172 ? 29.297 -34.656 -2.68 1 96.5 172 ARG A C 1
ATOM 1383 O O . ARG A 1 172 ? 28.172 -35.188 -2.76 1 96.5 172 ARG A O 1
ATOM 1390 N N . ALA A 1 173 ? 30.312 -35.375 -2.9 1 95.81 173 ALA A N 1
ATOM 1391 C CA . ALA A 1 173 ? 30.312 -36.688 -3.537 1 95.81 173 ALA A CA 1
ATOM 1392 C C . ALA A 1 173 ? 29.703 -37.719 -2.625 1 95.81 173 ALA A C 1
ATOM 1394 O O . ALA A 1 173 ? 29.141 -38.719 -3.1 1 95.81 173 ALA A O 1
ATOM 1395 N N . ASP A 1 174 ? 29.906 -37.594 -1.39 1 96.44 174 ASP A N 1
ATOM 1396 C CA . ASP A 1 174 ? 29.328 -38.469 -0.364 1 96.44 174 ASP A CA 1
ATOM 1397 C C . ASP A 1 174 ? 28.891 -37.656 0.851 1 96.44 174 ASP A C 1
ATOM 1399 O O . ASP A 1 174 ? 29.703 -36.969 1.476 1 96.44 174 ASP A O 1
ATOM 1403 N N . VAL A 1 175 ? 27.656 -37.844 1.116 1 96.94 175 VAL A N 1
ATOM 1404 C CA . VAL A 1 175 ? 27.094 -37.031 2.189 1 96.94 175 VAL A CA 1
ATOM 1405 C C . VAL A 1 175 ? 27.812 -37.344 3.502 1 96.94 175 VAL A C 1
ATOM 1407 O O . VAL A 1 175 ? 27.891 -36.5 4.387 1 96.94 175 VAL A O 1
ATOM 1410 N N . ASN A 1 176 ? 28.344 -38.5 3.559 1 93.38 176 ASN A N 1
ATOM 1411 C CA . ASN A 1 176 ? 29.031 -38.969 4.766 1 93.38 176 ASN A CA 1
ATOM 1412 C C . ASN A 1 176 ? 30.438 -38.375 4.875 1 93.38 176 ASN A C 1
ATOM 1414 O O . ASN A 1 176 ? 31.062 -38.406 5.934 1 93.38 176 ASN A O 1
ATOM 1418 N N . ASP A 1 177 ? 30.875 -37.812 3.857 1 92.69 177 ASP A N 1
ATOM 1419 C CA . ASP A 1 177 ? 32.219 -37.188 3.895 1 92.69 177 ASP A CA 1
ATOM 1420 C C . ASP A 1 177 ? 32.156 -35.812 4.555 1 92.69 177 ASP A C 1
ATOM 1422 O O . ASP A 1 177 ? 31.891 -34.812 3.893 1 92.69 177 ASP A O 1
ATOM 1426 N N . THR A 1 178 ? 32.531 -35.75 5.75 1 89.12 178 THR A N 1
ATOM 1427 C CA . THR A 1 178 ? 32.469 -34.5 6.5 1 89.12 178 THR A CA 1
ATOM 1428 C C . THR A 1 178 ? 33.844 -33.844 6.602 1 89.12 178 THR A C 1
ATOM 1430 O O . THR A 1 178 ? 34 -32.844 7.297 1 89.12 178 THR A O 1
ATOM 1433 N N . THR A 1 179 ? 34.781 -34.375 5.984 1 88.31 179 THR A N 1
ATOM 1434 C CA . THR A 1 179 ? 36.156 -33.906 6.172 1 88.31 179 THR A CA 1
ATOM 1435 C C . THR A 1 179 ? 36.625 -33.156 4.949 1 88.31 179 THR A C 1
ATOM 1437 O O . THR A 1 179 ? 37.5 -32.281 5.059 1 88.31 179 THR A O 1
ATOM 1440 N N . THR A 1 180 ? 36.188 -33.469 3.82 1 87.12 180 THR A N 1
ATOM 1441 C CA . THR A 1 180 ? 36.594 -32.781 2.588 1 87.12 180 THR A CA 1
ATOM 1442 C C . THR A 1 180 ? 35.625 -31.625 2.281 1 87.12 180 THR A C 1
ATOM 1444 O O . THR A 1 180 ? 34.438 -31.734 2.488 1 87.12 180 THR A O 1
ATOM 1447 N N . ASN A 1 181 ? 36.25 -30.594 1.822 1 90.31 181 ASN A N 1
ATOM 1448 C CA . ASN A 1 181 ? 35.438 -29.469 1.417 1 90.31 181 ASN A CA 1
ATOM 1449 C C . ASN A 1 181 ? 34.562 -29.812 0.21 1 90.31 181 ASN A C 1
ATOM 1451 O O . ASN A 1 181 ? 35 -30.516 -0.7 1 90.31 181 ASN A O 1
ATOM 1455 N N . ASP A 1 182 ? 33.375 -29.328 0.257 1 96.19 182 ASP A N 1
ATOM 1456 C CA . ASP A 1 182 ? 32.469 -29.484 -0.897 1 96.19 182 ASP A CA 1
ATOM 1457 C C . ASP A 1 182 ? 33.062 -28.797 -2.133 1 96.19 182 ASP A C 1
ATOM 1459 O O . ASP A 1 182 ? 33.781 -27.797 -2.018 1 96.19 182 ASP A O 1
ATOM 1463 N N . ILE A 1 183 ? 32.844 -29.312 -3.209 1 96.88 183 ILE A N 1
ATOM 1464 C CA . ILE A 1 183 ? 33.312 -28.734 -4.465 1 96.88 183 ILE A CA 1
ATOM 1465 C C . ILE A 1 183 ? 32.406 -27.547 -4.848 1 96.88 183 ILE A C 1
ATOM 1467 O O . ILE A 1 183 ? 31.203 -27.719 -5.008 1 96.88 183 ILE A O 1
ATOM 1471 N N . ARG A 1 184 ? 33 -26.359 -4.957 1 97.44 184 ARG A N 1
ATOM 1472 C CA . ARG A 1 184 ? 32.25 -25.203 -5.441 1 97.44 184 ARG A CA 1
ATOM 1473 C C . ARG A 1 184 ? 32.281 -25.141 -6.965 1 97.44 184 ARG A C 1
ATOM 1475 O O . ARG A 1 184 ? 33.312 -24.875 -7.57 1 97.44 184 ARG A O 1
ATOM 1482 N N . ILE A 1 185 ? 31.203 -25.312 -7.621 1 98.25 185 ILE A N 1
ATOM 1483 C CA . ILE A 1 185 ? 31.094 -25.422 -9.07 1 98.25 185 ILE A CA 1
ATOM 1484 C C . ILE A 1 185 ? 31.016 -24.031 -9.688 1 98.25 185 ILE A C 1
ATOM 1486 O O . ILE A 1 185 ? 31.562 -23.781 -10.766 1 98.25 185 ILE A O 1
ATOM 1490 N N . THR A 1 186 ? 30.25 -23.125 -9.086 1 98.5 186 THR A N 1
ATOM 1491 C CA . THR A 1 186 ? 30.141 -21.75 -9.547 1 98.5 186 THR A CA 1
ATOM 1492 C C . THR A 1 186 ? 30.547 -20.766 -8.445 1 98.5 186 THR A C 1
ATOM 1494 O O . THR A 1 186 ? 30.469 -21.094 -7.262 1 98.5 186 THR A O 1
ATOM 1497 N N . ASP A 1 187 ? 30.953 -19.484 -8.805 1 97.88 187 ASP A N 1
ATOM 1498 C CA . ASP A 1 187 ? 31.438 -18.531 -7.805 1 97.88 187 ASP A CA 1
ATOM 1499 C C . ASP A 1 187 ? 31.047 -17.109 -8.156 1 97.88 187 ASP A C 1
ATOM 1501 O O . ASP A 1 187 ? 31.609 -16.156 -7.633 1 97.88 187 ASP A O 1
ATOM 1505 N N . ASP A 1 188 ? 30.172 -16.969 -9.07 1 98 188 ASP A N 1
ATOM 1506 C CA . ASP A 1 188 ? 29.781 -15.633 -9.516 1 98 188 ASP A CA 1
ATOM 1507 C C . ASP A 1 188 ? 28.359 -15.297 -9.109 1 98 188 ASP A C 1
ATOM 1509 O O . ASP A 1 188 ? 27.781 -14.305 -9.57 1 98 188 ASP A O 1
ATOM 1513 N N . GLY A 1 189 ? 27.75 -16.125 -8.289 1 97.94 189 GLY A N 1
ATOM 1514 C CA . GLY A 1 189 ? 26.391 -15.883 -7.824 1 97.94 189 GLY A CA 1
ATOM 1515 C C . GLY A 1 189 ? 26.25 -14.586 -7.051 1 97.94 189 GLY A C 1
ATOM 1516 O O . GLY A 1 189 ? 27.156 -14.195 -6.312 1 97.94 189 GLY A O 1
ATOM 1517 N N . SER A 1 190 ? 25.172 -13.875 -7.309 1 96.69 190 SER A N 1
ATOM 1518 C CA . SER A 1 190 ? 24.906 -12.633 -6.59 1 96.69 190 SER A CA 1
ATOM 1519 C C . SER A 1 190 ? 23.406 -12.414 -6.414 1 96.69 190 SER A C 1
ATOM 1521 O O . SER A 1 190 ? 22.625 -12.625 -7.344 1 96.69 190 SER A O 1
ATOM 1523 N N . ALA A 1 191 ? 23.094 -11.898 -5.23 1 92.81 191 ALA A N 1
ATOM 1524 C CA . ALA A 1 191 ? 21.688 -11.688 -4.879 1 92.81 191 ALA A CA 1
ATOM 1525 C C . ALA A 1 191 ? 21.016 -10.719 -5.848 1 92.81 191 ALA A C 1
ATOM 1527 O O . ALA A 1 191 ? 21.547 -9.641 -6.129 1 92.81 191 ALA A O 1
ATOM 1528 N N . ASN A 1 192 ? 19.875 -11.078 -6.391 1 89.44 192 ASN A N 1
ATOM 1529 C CA . ASN A 1 192 ? 18.984 -10.312 -7.254 1 89.44 192 ASN A CA 1
ATOM 1530 C C . ASN A 1 192 ? 19.656 -9.969 -8.578 1 89.44 192 ASN A C 1
ATOM 1532 O O . ASN A 1 192 ? 19.25 -9.031 -9.266 1 89.44 192 ASN A O 1
ATOM 1536 N N . SER A 1 193 ? 20.703 -10.766 -8.945 1 94.94 193 SER A N 1
ATOM 1537 C CA . SER A 1 193 ? 21.406 -10.414 -10.172 1 94.94 193 SER A CA 1
ATOM 1538 C C . SER A 1 193 ? 21.828 -11.664 -10.945 1 94.94 193 SER A C 1
ATOM 1540 O O . SER A 1 193 ? 21.578 -11.773 -12.148 1 94.94 193 SER A O 1
ATOM 1542 N N . VAL A 1 194 ? 22.516 -12.562 -10.266 1 98.38 194 VAL A N 1
ATOM 1543 C CA . VAL A 1 194 ? 23 -13.75 -10.961 1 98.38 194 VAL A CA 1
ATOM 1544 C C . VAL A 1 194 ? 22.578 -15 -10.195 1 98.38 194 VAL A C 1
ATOM 1546 O O . VAL A 1 194 ? 22.922 -15.156 -9.016 1 98.38 194 VAL A O 1
ATOM 1549 N N . TYR A 1 195 ? 21.953 -15.938 -10.867 1 98.44 195 TYR A N 1
ATOM 1550 C CA . TYR A 1 195 ? 21.422 -17.156 -10.289 1 98.44 195 TYR A CA 1
ATOM 1551 C C . TYR A 1 195 ? 22.016 -18.391 -10.953 1 98.44 195 TYR A C 1
ATOM 1553 O O . TYR A 1 195 ? 21.891 -18.578 -12.164 1 98.44 195 TYR A O 1
ATOM 1561 N N . ASN A 1 196 ? 22.656 -19.219 -10.18 1 98.75 196 ASN A N 1
ATOM 1562 C CA . ASN A 1 196 ? 23.188 -20.469 -10.695 1 98.75 196 ASN A CA 1
ATOM 1563 C C . ASN A 1 196 ? 22.406 -21.672 -10.156 1 98.75 196 ASN A C 1
ATOM 1565 O O . ASN A 1 196 ? 22.328 -21.891 -8.945 1 98.75 196 ASN A O 1
ATOM 1569 N N . GLY A 1 197 ? 21.875 -22.406 -11.039 1 98.62 197 GLY A N 1
ATOM 1570 C CA . GLY A 1 197 ? 21.203 -23.641 -10.641 1 98.62 197 GLY A CA 1
ATOM 1571 C C . GLY A 1 197 ? 19.828 -23.406 -10.055 1 98.62 197 GLY A C 1
ATOM 1572 O O . GLY A 1 197 ? 19.125 -24.359 -9.742 1 98.62 197 GLY A O 1
ATOM 1573 N N . ILE A 1 198 ? 19.438 -22.203 -9.852 1 98.25 198 ILE A N 1
ATOM 1574 C CA . ILE A 1 198 ? 18.094 -21.812 -9.422 1 98.25 198 ILE A CA 1
ATOM 1575 C C . ILE A 1 198 ? 17.578 -20.703 -10.32 1 98.25 198 ILE A C 1
ATOM 1577 O O . ILE A 1 198 ? 18.344 -19.938 -10.891 1 98.25 198 ILE A O 1
ATOM 1581 N N . PRO A 1 199 ? 16.312 -20.656 -10.469 1 97.19 199 PRO A N 1
ATOM 1582 C CA . PRO A 1 199 ? 15.758 -19.625 -11.344 1 97.19 199 PRO A CA 1
ATOM 1583 C C . PRO A 1 199 ? 15.602 -18.281 -10.648 1 97.19 199 PRO A C 1
ATOM 1585 O O . PRO A 1 199 ? 15.531 -18.219 -9.414 1 97.19 199 PRO A O 1
ATOM 1588 N N . ASP A 1 200 ? 15.688 -17.188 -11.453 1 97.31 200 ASP A N 1
ATOM 1589 C CA . ASP A 1 200 ? 15.148 -15.906 -10.992 1 97.31 200 ASP A CA 1
ATOM 1590 C C . ASP A 1 200 ? 13.625 -15.945 -10.93 1 97.31 200 ASP A C 1
ATOM 1592 O O . ASP A 1 200 ? 13.016 -17 -11.141 1 97.31 200 ASP A O 1
ATOM 1596 N N . TRP A 1 201 ? 13.016 -14.844 -10.531 1 96.62 201 TRP A N 1
ATOM 1597 C CA . TRP A 1 201 ? 11.562 -14.844 -10.344 1 96.62 201 TRP A CA 1
ATOM 1598 C C . TRP A 1 201 ? 10.844 -15.18 -11.641 1 96.62 201 TRP A C 1
ATOM 1600 O O . TRP A 1 201 ? 9.945 -16.016 -11.664 1 96.62 201 TRP A O 1
ATOM 1610 N N . VAL A 1 202 ? 11.156 -14.516 -12.742 1 96.88 202 VAL A N 1
ATOM 1611 C CA . VAL A 1 202 ? 10.391 -14.609 -13.977 1 96.88 202 VAL A CA 1
ATOM 1612 C C . VAL A 1 202 ? 10.477 -16.031 -14.539 1 96.88 202 VAL A C 1
ATOM 1614 O O . VAL A 1 202 ? 9.492 -16.562 -15.039 1 96.88 202 VAL A O 1
ATOM 1617 N N . TYR A 1 203 ? 11.641 -16.656 -14.461 1 96.25 203 TYR A N 1
ATOM 1618 C CA . TYR A 1 203 ? 11.766 -18.031 -14.922 1 96.25 203 TYR A CA 1
ATOM 1619 C C . TYR A 1 203 ? 11.047 -19 -13.984 1 96.25 203 TYR A C 1
ATOM 1621 O O . TYR A 1 203 ? 10.43 -19.969 -14.438 1 96.25 203 TYR A O 1
ATOM 1629 N N . GLU A 1 204 ? 11.172 -18.766 -12.719 1 95.56 204 GLU A N 1
ATOM 1630 C CA . GLU A 1 204 ? 10.484 -19.625 -11.766 1 95.56 204 GLU A CA 1
ATOM 1631 C C . GLU A 1 204 ? 8.977 -19.625 -12.016 1 95.56 204 GLU A C 1
ATOM 1633 O O . GLU A 1 204 ? 8.344 -20.688 -12.039 1 95.56 204 GLU A O 1
ATOM 1638 N N . GLU A 1 205 ? 8.492 -18.531 -12.242 1 94.12 205 GLU A N 1
ATOM 1639 C CA . GLU A 1 205 ? 7.043 -18.344 -12.344 1 94.12 205 GLU A CA 1
ATOM 1640 C C . GLU A 1 205 ? 6.523 -18.781 -13.703 1 94.12 205 GLU A C 1
ATOM 1642 O O . GLU A 1 205 ? 5.473 -19.422 -13.797 1 94.12 205 GLU A O 1
ATOM 1647 N N . GLU A 1 206 ? 7.305 -18.516 -14.711 1 94.06 206 GLU A N 1
ATOM 1648 C CA . GLU A 1 206 ? 6.66 -18.547 -16.016 1 94.06 206 GLU A CA 1
ATOM 1649 C C . GLU A 1 206 ? 7.203 -19.688 -16.875 1 94.06 206 GLU A C 1
ATOM 1651 O O . GLU A 1 206 ? 6.566 -20.094 -17.844 1 94.06 206 GLU A O 1
ATOM 1656 N N . MET A 1 207 ? 8.391 -20.156 -16.562 1 92.25 207 MET A N 1
ATOM 1657 C CA . MET A 1 207 ? 9.008 -21.094 -17.484 1 92.25 207 MET A CA 1
ATOM 1658 C C . MET A 1 207 ? 9.273 -22.438 -16.812 1 92.25 207 MET A C 1
ATOM 1660 O O . MET A 1 207 ? 8.977 -23.5 -17.375 1 92.25 207 MET A O 1
ATOM 1664 N N . ILE A 1 208 ? 9.805 -22.328 -15.609 1 91.25 208 ILE A N 1
ATOM 1665 C CA . ILE A 1 208 ? 10.367 -23.531 -15 1 91.25 208 ILE A CA 1
ATOM 1666 C C . ILE A 1 208 ? 9.344 -24.156 -14.055 1 91.25 208 ILE A C 1
ATOM 1668 O O . ILE A 1 208 ? 9.211 -25.375 -13.992 1 91.25 208 ILE A O 1
ATOM 1672 N N . SER A 1 209 ? 8.578 -23.312 -13.273 1 90.56 209 SER A N 1
ATOM 1673 C CA . SER A 1 209 ? 7.551 -23.719 -12.32 1 90.56 209 SER A CA 1
ATOM 1674 C C . SER A 1 209 ? 8.125 -24.641 -11.25 1 90.56 209 SER A C 1
ATOM 1676 O O . SER A 1 209 ? 7.484 -25.609 -10.852 1 90.56 209 SER A O 1
ATOM 1678 N N . THR A 1 210 ? 9.312 -24.516 -10.953 1 92.56 210 THR A N 1
ATOM 1679 C CA . THR A 1 210 ? 10.008 -25.156 -9.836 1 92.56 210 THR A CA 1
ATOM 1680 C C . THR A 1 210 ? 11.148 -24.266 -9.336 1 92.56 210 THR A C 1
ATOM 1682 O O . THR A 1 210 ? 11.438 -23.234 -9.93 1 92.56 210 THR A O 1
ATOM 1685 N N . ASN A 1 211 ? 11.82 -24.688 -8.32 1 96.06 211 ASN A N 1
ATOM 1686 C CA . ASN A 1 211 ? 12.789 -23.828 -7.664 1 96.06 211 ASN A CA 1
ATOM 1687 C C . ASN A 1 211 ? 14.219 -24.188 -8.062 1 96.06 211 ASN A C 1
ATOM 1689 O O . ASN A 1 211 ? 15.172 -23.828 -7.363 1 96.06 211 ASN A O 1
ATOM 1693 N N . ASN A 1 212 ? 14.359 -24.938 -9.133 1 96.5 212 ASN A N 1
ATOM 1694 C CA . ASN A 1 212 ? 15.711 -25.344 -9.508 1 96.5 212 ASN A CA 1
ATOM 1695 C C . ASN A 1 212 ? 15.844 -25.531 -11.016 1 96.5 212 ASN A C 1
ATOM 1697 O O . ASN A 1 212 ? 14.844 -25.703 -11.711 1 96.5 212 ASN A O 1
ATOM 1701 N N . VAL A 1 213 ? 17.078 -25.438 -11.469 1 97.38 213 VAL A N 1
ATOM 1702 C CA . VAL A 1 213 ? 17.469 -25.766 -12.844 1 97.38 213 VAL A CA 1
ATOM 1703 C C . VAL A 1 213 ? 18.797 -26.516 -12.836 1 97.38 213 VAL A C 1
ATOM 1705 O O . VAL A 1 213 ? 19.719 -26.156 -13.578 1 97.38 213 VAL A O 1
ATOM 1708 N N . ILE A 1 214 ? 18.859 -27.484 -12.008 1 97.75 214 ILE A N 1
ATOM 1709 C CA . ILE A 1 214 ? 19.969 -28.422 -11.891 1 97.75 214 ILE A CA 1
ATOM 1710 C C . ILE A 1 214 ? 19.516 -29.812 -12.336 1 97.75 214 ILE A C 1
ATOM 1712 O O . ILE A 1 214 ? 18.5 -30.328 -11.852 1 97.75 214 ILE A O 1
ATOM 1716 N N . TYR A 1 215 ? 20.359 -30.453 -13.203 1 96.75 215 TYR A N 1
ATOM 1717 C CA . TYR A 1 215 ? 20 -31.734 -13.797 1 96.75 215 TYR A CA 1
ATOM 1718 C C . TYR A 1 215 ? 21.172 -32.719 -13.766 1 96.75 215 TYR A C 1
ATOM 1720 O O . TYR A 1 215 ? 22.094 -32.625 -14.578 1 96.75 215 TYR A O 1
ATOM 1728 N N . PHE A 1 216 ? 21.078 -33.75 -12.883 1 97.56 216 PHE A N 1
ATOM 1729 C CA . PHE A 1 216 ? 22.078 -34.781 -12.859 1 97.56 216 PHE A CA 1
ATOM 1730 C C . PHE A 1 216 ? 21.938 -35.719 -14.055 1 97.56 216 PHE A C 1
ATOM 1732 O O . PHE A 1 216 ? 20.812 -36.062 -14.445 1 97.56 216 PHE A O 1
ATOM 1739 N N . SER A 1 217 ? 23.094 -36.094 -14.594 1 96.44 217 SER A N 1
ATOM 1740 C CA . SER A 1 217 ? 23.031 -37.219 -15.531 1 96.44 217 SER A CA 1
ATOM 1741 C C . SER A 1 217 ? 22.562 -38.5 -14.836 1 96.44 217 SER A C 1
ATOM 1743 O O . SER A 1 217 ? 22.688 -38.625 -13.617 1 96.44 217 SER A O 1
ATOM 1745 N N . PRO A 1 218 ? 21.984 -39.438 -15.586 1 93.56 218 PRO A N 1
ATOM 1746 C CA . PRO A 1 218 ? 21.406 -40.656 -14.961 1 93.56 218 PRO A CA 1
ATOM 1747 C C . PRO A 1 218 ? 22.422 -41.406 -14.102 1 93.56 218 PRO A C 1
ATOM 1749 O O . PRO A 1 218 ? 22.031 -42.031 -13.125 1 93.56 218 PRO A O 1
ATOM 1752 N N . ASP A 1 219 ? 23.719 -41.281 -14.391 1 94.81 219 ASP A N 1
ATOM 1753 C CA . ASP A 1 219 ? 24.75 -42.031 -13.641 1 94.81 219 ASP A CA 1
ATOM 1754 C C . ASP A 1 219 ? 25.328 -41.156 -12.531 1 94.81 219 ASP A C 1
ATOM 1756 O O . ASP A 1 219 ? 26.234 -41.562 -11.82 1 94.81 219 ASP A O 1
ATOM 1760 N N . GLY A 1 220 ? 24.922 -39.906 -12.492 1 96.5 220 GLY A N 1
ATOM 1761 C CA . GLY A 1 220 ? 25.391 -39 -11.445 1 96.5 220 GLY A CA 1
ATOM 1762 C C . GLY A 1 220 ? 26.75 -38.438 -11.727 1 96.5 220 GLY A C 1
ATOM 1763 O O . GLY A 1 220 ? 27.312 -37.719 -10.883 1 96.5 220 GLY A O 1
ATOM 1764 N N . GLY A 1 221 ? 27.25 -38.625 -12.875 1 95.62 221 GLY A N 1
ATOM 1765 C CA . GLY A 1 221 ? 28.609 -38.219 -13.164 1 95.62 221 GLY A CA 1
ATOM 1766 C C . GLY A 1 221 ? 28.719 -36.812 -13.711 1 95.62 221 GLY A C 1
ATOM 1767 O O . GLY A 1 221 ? 29.797 -36.219 -13.734 1 95.62 221 GLY A O 1
ATOM 1768 N N . LYS A 1 222 ? 27.641 -36.281 -14.18 1 96.94 222 LYS A N 1
ATOM 1769 C CA . LYS A 1 222 ? 27.609 -34.938 -14.742 1 96.94 222 LYS A CA 1
ATOM 1770 C C . LYS A 1 222 ? 26.438 -34.156 -14.211 1 96.94 222 LYS A C 1
ATOM 1772 O O . LYS A 1 222 ? 25.438 -34.719 -13.773 1 96.94 222 LYS A O 1
ATOM 1777 N N . LEU A 1 223 ? 26.609 -32.844 -14.234 1 97.19 223 LEU A N 1
ATOM 1778 C CA . LEU A 1 223 ? 25.578 -31.906 -13.789 1 97.19 223 LEU A CA 1
ATOM 1779 C C . LEU A 1 223 ? 25.344 -30.812 -14.82 1 97.19 223 LEU A C 1
ATOM 1781 O O . LEU A 1 223 ? 26.219 -29.969 -15.047 1 97.19 223 LEU A O 1
ATOM 1785 N N . ALA A 1 224 ? 24.172 -30.828 -15.453 1 98 224 ALA A N 1
ATOM 1786 C CA . ALA A 1 224 ? 23.766 -29.688 -16.266 1 98 224 ALA A CA 1
ATOM 1787 C C . ALA A 1 224 ? 23.031 -28.656 -15.414 1 98 224 ALA A C 1
ATOM 1789 O O . ALA A 1 224 ? 22.281 -29.016 -14.5 1 98 224 ALA A O 1
ATOM 1790 N N . TYR A 1 225 ? 23.297 -27.391 -15.617 1 98.5 225 TYR A N 1
ATOM 1791 C CA . TYR A 1 225 ? 22.578 -26.344 -14.906 1 98.5 225 TYR A CA 1
ATOM 1792 C C . TYR A 1 225 ? 22.453 -25.078 -15.75 1 98.5 225 TYR A C 1
ATOM 1794 O O . TYR A 1 225 ? 23.25 -24.859 -16.672 1 98.5 225 TYR A O 1
ATOM 1802 N N . ALA A 1 226 ? 21.469 -24.297 -15.445 1 98.31 226 ALA A N 1
ATOM 1803 C CA . ALA A 1 226 ? 21.312 -23.016 -16.109 1 98.31 226 ALA A CA 1
ATOM 1804 C C . ALA A 1 226 ? 21.703 -21.859 -15.18 1 98.31 226 ALA A C 1
ATOM 1806 O O . ALA A 1 226 ? 21.656 -22 -13.961 1 98.31 226 ALA A O 1
ATOM 1807 N N . GLN A 1 227 ? 22.203 -20.797 -15.781 1 98.69 227 GLN A N 1
ATOM 1808 C CA . GLN A 1 227 ? 22.484 -19.516 -15.117 1 98.69 227 GLN A CA 1
ATOM 1809 C C . GLN A 1 227 ? 21.609 -18.406 -15.688 1 98.69 227 GLN A C 1
ATOM 1811 O O . GLN A 1 227 ? 21.422 -18.312 -16.906 1 98.69 227 GLN A O 1
ATOM 1816 N N . PHE A 1 228 ? 21.078 -17.625 -14.812 1 98.5 228 PHE A N 1
ATOM 1817 C CA . PHE A 1 228 ? 20.312 -16.453 -15.219 1 98.5 228 PHE A CA 1
ATOM 1818 C C . PHE A 1 228 ? 20.984 -15.172 -14.727 1 98.5 228 PHE A C 1
ATOM 1820 O O . PHE A 1 228 ? 21.391 -15.086 -13.57 1 98.5 228 PHE A O 1
ATOM 1827 N N . ASN A 1 229 ? 21.156 -14.219 -15.578 1 98.5 229 ASN A N 1
ATOM 1828 C CA . ASN A 1 229 ? 21.766 -12.938 -15.273 1 98.5 229 ASN A CA 1
ATOM 1829 C C . ASN A 1 229 ? 20.781 -11.781 -15.438 1 98.5 229 ASN A C 1
ATOM 1831 O O . ASN A 1 229 ? 20.438 -11.414 -16.562 1 98.5 229 ASN A O 1
ATOM 1835 N N . ASP A 1 230 ? 20.438 -11.195 -14.312 1 98.25 230 ASP A N 1
ATOM 1836 C CA . ASP A 1 230 ? 19.438 -10.133 -14.273 1 98.25 230 ASP A CA 1
ATOM 1837 C C . ASP A 1 230 ? 20.078 -8.766 -14.086 1 98.25 230 ASP A C 1
ATOM 1839 O O . ASP A 1 230 ? 19.406 -7.789 -13.758 1 98.25 230 ASP A O 1
ATOM 1843 N N . THR A 1 231 ? 21.297 -8.586 -14.273 1 97.69 231 THR A N 1
ATOM 1844 C CA . THR A 1 231 ? 22.047 -7.371 -13.961 1 97.69 231 THR A CA 1
ATOM 1845 C C . THR A 1 231 ? 21.453 -6.176 -14.703 1 97.69 231 THR A C 1
ATOM 1847 O O . THR A 1 231 ? 21.469 -5.051 -14.188 1 97.69 231 THR A O 1
ATOM 1850 N N . GLU A 1 232 ? 20.891 -6.41 -15.891 1 97.25 232 GLU A N 1
ATOM 1851 C CA . GLU A 1 232 ? 20.375 -5.305 -16.703 1 97.25 232 GLU A CA 1
ATOM 1852 C C . GLU A 1 232 ? 18.859 -5.207 -16.609 1 97.25 232 GLU A C 1
ATOM 1854 O O . GLU A 1 232 ? 18.234 -4.41 -17.312 1 97.25 232 GLU A O 1
ATOM 1859 N N . CYS A 1 233 ? 18.281 -6.035 -15.789 1 97.62 233 CYS A N 1
ATOM 1860 C CA . CYS A 1 233 ? 16.828 -6.023 -15.641 1 97.62 233 CYS A CA 1
ATOM 1861 C C . CYS A 1 233 ? 16.391 -4.977 -14.625 1 97.62 233 CYS A C 1
ATOM 1863 O O . CYS A 1 233 ? 17.125 -4.684 -13.68 1 97.62 233 CYS A O 1
ATOM 1865 N N . SER A 1 234 ? 15.227 -4.387 -14.852 1 96.75 234 SER A N 1
ATOM 1866 C CA . SER A 1 234 ? 14.641 -3.463 -13.883 1 96.75 234 SER A CA 1
ATOM 1867 C C . SER A 1 234 ? 14.047 -4.207 -12.695 1 96.75 234 SER A C 1
ATOM 1869 O O . SER A 1 234 ? 13.742 -5.398 -12.797 1 96.75 234 SER A O 1
ATOM 1871 N N . HIS A 1 235 ? 13.922 -3.479 -11.633 1 95.62 235 HIS A N 1
ATOM 1872 C CA . HIS A 1 235 ? 13.43 -4.066 -10.391 1 95.62 235 HIS A CA 1
ATOM 1873 C C . HIS A 1 235 ? 12.094 -3.445 -9.977 1 95.62 235 HIS A C 1
ATOM 1875 O O . HIS A 1 235 ? 11.82 -2.287 -10.297 1 95.62 235 HIS A O 1
ATOM 1881 N N . ILE A 1 236 ? 11.266 -4.234 -9.359 1 95.62 236 ILE A N 1
ATOM 1882 C CA . ILE A 1 236 ? 10.102 -3.725 -8.648 1 95.62 236 ILE A CA 1
ATOM 1883 C C . ILE A 1 236 ? 10.344 -3.797 -7.141 1 95.62 236 ILE A C 1
ATOM 1885 O O . ILE A 1 236 ? 11.016 -4.711 -6.66 1 95.62 236 ILE A O 1
ATOM 1889 N N . GLN A 1 237 ? 9.891 -2.805 -6.457 1 93.44 237 GLN A N 1
ATOM 1890 C CA . GLN A 1 237 ? 10.023 -2.756 -5.004 1 93.44 237 GLN A CA 1
ATOM 1891 C C . GLN A 1 237 ? 8.672 -2.568 -4.332 1 93.44 237 GLN A C 1
ATOM 1893 O O . GLN A 1 237 ? 7.809 -1.849 -4.844 1 93.44 237 GLN A O 1
ATOM 1898 N N . PHE A 1 238 ? 8.367 -3.229 -3.242 1 92.44 238 PHE A N 1
ATOM 1899 C CA . PHE A 1 238 ? 7.172 -3.039 -2.432 1 92.44 238 PHE A CA 1
ATOM 1900 C C . PHE A 1 238 ? 7.461 -3.326 -0.963 1 92.44 238 PHE A C 1
ATOM 1902 O O . PHE A 1 238 ? 8.469 -3.961 -0.636 1 92.44 238 PHE A O 1
ATOM 1909 N N . SER A 1 239 ? 6.625 -2.873 -0.09 1 91.56 239 SER A N 1
ATOM 1910 C CA . SER A 1 239 ? 6.883 -2.93 1.346 1 91.56 239 SER A CA 1
ATOM 1911 C C . SER A 1 239 ? 6.242 -4.164 1.973 1 91.56 239 SER A C 1
ATOM 1913 O O . SER A 1 239 ? 5.141 -4.562 1.586 1 91.56 239 SER A O 1
ATOM 1915 N N . ARG A 1 240 ? 6.934 -4.723 2.877 1 94.31 240 ARG A N 1
ATOM 1916 C CA . ARG A 1 240 ? 6.383 -5.652 3.854 1 94.31 240 ARG A CA 1
ATOM 1917 C C . ARG A 1 240 ? 6.48 -5.09 5.266 1 94.31 240 ARG A C 1
ATOM 1919 O O . ARG A 1 240 ? 7.559 -4.672 5.699 1 94.31 240 ARG A O 1
ATOM 1926 N N . TYR A 1 241 ? 5.387 -5.082 5.984 1 95.25 241 TYR A N 1
ATOM 1927 C CA . TYR A 1 241 ? 5.312 -4.41 7.277 1 95.25 241 TYR A CA 1
ATOM 1928 C C . TYR A 1 241 ? 5.672 -5.363 8.406 1 95.25 241 TYR A C 1
ATOM 1930 O O . TYR A 1 241 ? 6.438 -5.008 9.305 1 95.25 241 TYR A O 1
ATOM 1938 N N . ASP A 1 242 ? 5.227 -6.637 8.5 1 88.94 242 ASP A N 1
ATOM 1939 C CA . ASP A 1 242 ? 5.512 -7.723 9.438 1 88.94 242 ASP A CA 1
ATOM 1940 C C . ASP A 1 242 ? 5.598 -7.207 10.867 1 88.94 242 ASP A C 1
ATOM 1942 O O . ASP A 1 242 ? 6.48 -7.609 11.625 1 88.94 242 ASP A O 1
ATOM 1946 N N . SER A 1 243 ? 4.945 -6.219 11.312 1 84.12 243 SER A N 1
ATOM 1947 C CA . SER A 1 243 ? 4.879 -5.625 12.641 1 84.12 243 SER A CA 1
ATOM 1948 C C . SER A 1 243 ? 6.203 -4.977 13.023 1 84.12 243 SER A C 1
ATOM 1950 O O . SER A 1 243 ? 6.516 -4.844 14.211 1 84.12 243 SER A O 1
ATOM 1952 N N . LYS A 1 244 ? 7.082 -4.695 12.07 1 91.12 244 LYS A N 1
ATOM 1953 C CA . LYS A 1 244 ? 8.344 -4 12.297 1 91.12 244 LYS A CA 1
ATOM 1954 C C . LYS A 1 244 ? 8.133 -2.492 12.383 1 91.12 244 LYS A C 1
ATOM 1956 O O . LYS A 1 244 ? 7.184 -1.959 11.805 1 91.12 244 LYS A O 1
ATOM 1961 N N . GLN A 1 245 ? 9.008 -1.868 13.133 1 96.62 245 GLN A N 1
ATOM 1962 C CA . GLN A 1 245 ? 8.93 -0.415 13.242 1 96.62 245 GLN A CA 1
ATOM 1963 C C . GLN A 1 245 ? 9.148 0.253 11.891 1 96.62 245 GLN A C 1
ATOM 1965 O O . GLN A 1 245 ? 8.461 1.224 11.555 1 96.62 245 GLN A O 1
ATOM 1970 N N . TYR A 1 246 ? 10.133 -0.262 11.156 1 97 246 TYR A N 1
ATOM 1971 C CA . TYR A 1 246 ? 10.328 0.133 9.766 1 97 246 TYR A CA 1
ATOM 1972 C C . TYR A 1 246 ? 9.992 -1.013 8.82 1 97 246 TYR A C 1
ATOM 1974 O O . TYR A 1 246 ? 10.492 -2.127 8.984 1 97 246 TYR A O 1
ATOM 1982 N N . PRO A 1 247 ? 9.078 -0.78 7.84 1 94.69 247 PRO A N 1
ATOM 1983 C CA . PRO A 1 247 ? 8.797 -1.84 6.871 1 94.69 247 PRO A CA 1
ATOM 1984 C C . PRO A 1 247 ? 10.047 -2.305 6.125 1 94.69 247 PRO A C 1
ATOM 1986 O O . PRO A 1 247 ? 11 -1.537 5.973 1 94.69 247 PRO A O 1
ATOM 1989 N N . GLU A 1 248 ? 10 -3.527 5.77 1 92.12 248 GLU A N 1
ATOM 1990 C CA . GLU A 1 248 ? 11.062 -4.055 4.914 1 92.12 248 GLU A CA 1
ATOM 1991 C C . GLU A 1 248 ? 10.742 -3.834 3.439 1 92.12 248 GLU A C 1
ATOM 1993 O O . GLU A 1 248 ? 9.602 -4.027 3.008 1 92.12 248 GLU A O 1
ATOM 1998 N N . MET A 1 249 ? 11.727 -3.338 2.742 1 90.81 249 MET A N 1
ATOM 1999 C CA . MET A 1 249 ? 11.555 -3.168 1.303 1 90.81 249 MET A CA 1
ATOM 2000 C C . MET A 1 249 ? 11.984 -4.426 0.552 1 90.81 249 MET A C 1
ATOM 2002 O O . MET A 1 249 ? 13.141 -4.836 0.633 1 90.81 249 MET A O 1
ATOM 2006 N N . ILE A 1 250 ? 11.031 -5.02 -0.116 1 92.19 250 ILE A N 1
ATOM 2007 C CA . ILE A 1 250 ? 11.312 -6.176 -0.959 1 92.19 250 ILE A CA 1
ATOM 2008 C C . ILE A 1 250 ? 11.711 -5.711 -2.357 1 92.19 250 ILE A C 1
ATOM 2010 O O . ILE A 1 250 ? 11.016 -4.887 -2.967 1 92.19 250 ILE A O 1
ATOM 2014 N N . ASP A 1 251 ? 12.836 -6.145 -2.785 1 92.81 251 ASP A N 1
ATOM 2015 C CA . ASP A 1 251 ? 13.383 -5.801 -4.094 1 92.81 251 ASP A CA 1
ATOM 2016 C C . ASP A 1 251 ? 13.492 -7.035 -4.984 1 92.81 251 ASP A C 1
ATOM 2018 O O . ASP A 1 251 ? 14.227 -7.973 -4.664 1 92.81 251 ASP A O 1
ATOM 2022 N N . VAL A 1 252 ? 12.789 -7.035 -6.074 1 93.38 252 VAL A N 1
ATOM 2023 C CA . VAL A 1 252 ? 12.742 -8.195 -6.957 1 93.38 252 VAL A CA 1
ATOM 2024 C C . VAL A 1 252 ? 13.078 -7.773 -8.383 1 93.38 252 VAL A C 1
ATOM 2026 O O . VAL A 1 252 ? 12.516 -6.805 -8.898 1 93.38 252 VAL A O 1
ATOM 2029 N N . SER A 1 253 ? 14.094 -8.477 -8.961 1 96.19 253 SER A N 1
ATOM 2030 C CA . SER A 1 253 ? 14.258 -8.305 -10.398 1 96.19 253 SER A CA 1
ATOM 2031 C C . SER A 1 253 ? 13.008 -8.742 -11.156 1 96.19 253 SER A C 1
ATOM 2033 O O . SER A 1 253 ? 12.562 -9.883 -11.031 1 96.19 253 SER A O 1
ATOM 2035 N N . TYR A 1 254 ? 12.453 -7.855 -11.812 1 97.31 254 TYR A N 1
ATOM 2036 C CA . TYR A 1 254 ? 11.164 -8.102 -12.453 1 97.31 254 TYR A CA 1
ATOM 2037 C C . TYR A 1 254 ? 11.07 -7.379 -13.789 1 97.31 254 TYR A C 1
ATOM 2039 O O . TYR A 1 254 ? 10.555 -6.262 -13.867 1 97.31 254 TYR A O 1
ATOM 2047 N N . PRO A 1 255 ? 11.539 -8.031 -14.875 1 98.06 255 PRO A N 1
ATOM 2048 C CA . PRO A 1 255 ? 11.398 -7.398 -16.188 1 98.06 255 PRO A CA 1
ATOM 2049 C C . PRO A 1 255 ? 9.953 -7.305 -16.641 1 98.06 255 PRO A C 1
ATOM 2051 O O . PRO A 1 255 ? 9.289 -8.328 -16.844 1 98.06 255 PRO A O 1
ATOM 2054 N N . LYS A 1 256 ? 9.461 -6.09 -16.797 1 98.5 256 LYS A N 1
ATOM 2055 C CA . LYS A 1 256 ? 8.102 -5.875 -17.281 1 98.5 256 LYS A CA 1
ATOM 2056 C C . LYS A 1 256 ? 8.055 -5.824 -18.797 1 98.5 256 LYS A C 1
ATOM 2058 O O . LYS A 1 256 ? 9.078 -5.582 -19.453 1 98.5 256 LYS A O 1
ATOM 2063 N N . ALA A 1 257 ? 6.914 -6.059 -19.391 1 98.56 257 ALA A N 1
ATOM 2064 C CA . ALA A 1 257 ? 6.738 -6.176 -20.828 1 98.56 257 ALA A CA 1
ATOM 2065 C C . ALA A 1 257 ? 7.434 -5.027 -21.562 1 98.56 257 ALA A C 1
ATOM 2067 O O . ALA A 1 257 ? 7.25 -3.859 -21.219 1 98.56 257 ALA A O 1
ATOM 2068 N N . GLY A 1 258 ? 8.195 -5.363 -22.484 1 98.25 258 GLY A N 1
ATOM 2069 C CA . GLY A 1 258 ? 8.867 -4.379 -23.328 1 98.25 258 GLY A CA 1
ATOM 2070 C C . GLY A 1 258 ? 10.234 -3.982 -22.797 1 98.25 258 GLY A C 1
ATOM 2071 O O . GLY A 1 258 ? 10.984 -3.275 -23.469 1 98.25 258 GLY A O 1
ATOM 2072 N N . THR A 1 259 ? 10.609 -4.422 -21.609 1 98.19 259 THR A N 1
ATOM 2073 C CA . THR A 1 259 ? 11.883 -4.035 -21.031 1 98.19 259 THR A CA 1
ATOM 2074 C C . THR A 1 259 ? 12.914 -5.152 -21.188 1 98.19 259 THR A C 1
ATOM 2076 O O . THR A 1 259 ? 12.625 -6.195 -21.766 1 98.19 259 THR A O 1
ATOM 2079 N N . THR A 1 260 ? 14.117 -4.992 -20.656 1 97.69 260 THR A N 1
ATOM 2080 C CA . THR A 1 260 ? 15.227 -5.922 -20.828 1 97.69 260 THR A CA 1
ATOM 2081 C C . THR A 1 260 ? 14.961 -7.223 -20.078 1 97.69 260 THR A C 1
ATOM 2083 O O . THR A 1 260 ? 14.57 -7.199 -18.906 1 97.69 260 THR A O 1
ATOM 2086 N N . GLN A 1 261 ? 15.211 -8.367 -20.797 1 96.12 261 GLN A N 1
ATOM 2087 C CA . GLN A 1 261 ? 15.047 -9.695 -20.203 1 96.12 261 GLN A CA 1
ATOM 2088 C C . GLN A 1 261 ? 16.375 -10.211 -19.641 1 96.12 261 GLN A C 1
ATOM 2090 O O . GLN A 1 261 ? 17.438 -9.781 -20.062 1 96.12 261 GLN A O 1
ATOM 2095 N N . PRO A 1 262 ? 16.219 -11.117 -18.656 1 97.31 262 PRO A N 1
ATOM 2096 C CA . PRO A 1 262 ? 17.469 -11.75 -18.203 1 97.31 262 PRO A CA 1
ATOM 2097 C C . PRO A 1 262 ? 18.156 -12.539 -19.312 1 97.31 262 PRO A C 1
ATOM 2099 O O . PRO A 1 262 ? 17.484 -13.148 -20.156 1 97.31 262 PRO A O 1
ATOM 2102 N N . THR A 1 263 ? 19.453 -12.562 -19.266 1 97.44 263 THR A N 1
ATOM 2103 C CA . THR A 1 263 ? 20.188 -13.469 -20.141 1 97.44 263 THR A CA 1
ATOM 2104 C C . THR A 1 263 ? 20.375 -14.828 -19.469 1 97.44 263 THR A C 1
ATOM 2106 O O . THR A 1 263 ? 20.234 -14.945 -18.25 1 97.44 263 THR A O 1
ATOM 2109 N N . ASN A 1 264 ? 20.625 -15.852 -20.312 1 97.62 264 ASN A N 1
ATOM 2110 C CA . ASN A 1 264 ? 20.766 -17.188 -19.75 1 97.62 264 ASN A CA 1
ATOM 2111 C C . ASN A 1 264 ? 21.906 -17.953 -20.406 1 97.62 264 ASN A C 1
ATOM 2113 O O . ASN A 1 264 ? 22.234 -17.703 -21.578 1 97.62 264 ASN A O 1
ATOM 2117 N N . LYS A 1 265 ? 22.5 -18.766 -19.641 1 97.94 265 LYS A N 1
ATOM 2118 C CA . LYS A 1 265 ? 23.5 -19.719 -20.094 1 97.94 265 LYS A CA 1
ATOM 2119 C C . LYS A 1 265 ? 23.25 -21.109 -19.5 1 97.94 265 LYS A C 1
ATOM 2121 O O . LYS A 1 265 ? 22.688 -21.234 -18.422 1 97.94 265 LYS A O 1
ATOM 2126 N N . VAL A 1 266 ? 23.594 -22.141 -20.281 1 98 266 VAL A N 1
ATOM 2127 C CA . VAL A 1 266 ? 23.516 -23.516 -19.812 1 98 266 VAL A CA 1
ATOM 2128 C C . VAL A 1 266 ? 24.891 -24.141 -19.797 1 98 266 VAL A C 1
ATOM 2130 O O . VAL A 1 266 ? 25.656 -24.016 -20.766 1 98 266 VAL A O 1
ATOM 2133 N N . TYR A 1 267 ? 25.188 -24.766 -18.672 1 98.25 267 TYR A N 1
ATOM 2134 C CA . TYR A 1 267 ? 26.5 -25.406 -18.516 1 98.25 267 TYR A CA 1
ATOM 2135 C C . TYR A 1 267 ? 26.328 -26.891 -18.203 1 98.25 267 TYR A C 1
ATOM 2137 O O . TYR A 1 267 ? 25.297 -27.328 -17.703 1 98.25 267 TYR A O 1
ATOM 2145 N N . VAL A 1 268 ? 27.391 -27.641 -18.547 1 97.94 268 VAL A N 1
ATOM 2146 C CA . VAL A 1 268 ? 27.516 -29.031 -18.125 1 97.94 268 VAL A CA 1
ATOM 2147 C C . VAL A 1 268 ? 28.844 -29.234 -17.391 1 97.94 268 VAL A C 1
ATOM 2149 O O . VAL A 1 268 ? 29.922 -29.062 -17.984 1 97.94 268 VAL A O 1
ATOM 2152 N N . TYR A 1 269 ? 28.734 -29.594 -16.188 1 97.31 269 TYR A N 1
ATOM 2153 C CA . TYR A 1 269 ? 29.891 -29.859 -15.336 1 97.31 269 TYR A CA 1
ATOM 2154 C C . TYR A 1 269 ? 30.172 -31.359 -15.25 1 97.31 269 TYR A C 1
ATOM 2156 O O . TYR A 1 269 ? 29.297 -32.125 -14.852 1 97.31 269 TYR A O 1
ATOM 2164 N N . ASP A 1 270 ? 31.359 -31.641 -15.594 1 96 270 ASP A N 1
ATOM 2165 C CA . ASP A 1 270 ? 31.812 -33.031 -15.43 1 96 270 ASP A CA 1
ATOM 2166 C C . ASP A 1 270 ? 32.531 -33.219 -14.086 1 96 270 ASP A C 1
ATOM 2168 O O . ASP A 1 270 ? 33.594 -32.656 -13.852 1 96 270 ASP A O 1
ATOM 2172 N N . ILE A 1 271 ? 31.984 -34.062 -13.305 1 93.81 271 ILE A N 1
ATOM 2173 C CA . ILE A 1 271 ? 32.406 -34.188 -11.914 1 93.81 271 ILE A CA 1
ATOM 2174 C C . ILE A 1 271 ? 33.812 -34.75 -11.852 1 93.81 271 ILE A C 1
ATOM 2176 O O . ILE A 1 271 ? 34.656 -34.344 -11.039 1 93.81 271 ILE A O 1
ATOM 2180 N N . ALA A 1 272 ? 34.125 -35.656 -12.625 1 91.38 272 ALA A N 1
ATOM 2181 C CA . ALA A 1 272 ? 35.406 -36.344 -12.594 1 91.38 272 ALA A CA 1
ATOM 2182 C C . ALA A 1 272 ? 36.531 -35.438 -13.047 1 91.38 272 ALA A C 1
ATOM 2184 O O . ALA A 1 272 ? 37.594 -35.344 -12.391 1 91.38 272 ALA A O 1
ATOM 2185 N N . SER A 1 273 ? 36.312 -34.719 -14.109 1 91.5 273 SER A N 1
ATOM 2186 C CA . SER A 1 273 ? 37.375 -33.906 -14.688 1 91.5 273 SER A CA 1
ATOM 2187 C C . SER A 1 273 ? 37.344 -32.469 -14.125 1 91.5 273 SER A C 1
ATOM 2189 O O . SER A 1 273 ? 38.344 -31.766 -14.18 1 91.5 273 SER A O 1
ATOM 2191 N N . GLY A 1 274 ? 36.219 -32.094 -13.734 1 92.62 274 GLY A N 1
ATOM 2192 C CA . GLY A 1 274 ? 36.062 -30.703 -13.281 1 92.62 274 GLY A CA 1
ATOM 2193 C C . GLY A 1 274 ? 35.781 -29.734 -14.414 1 92.62 274 GLY A C 1
ATOM 2194 O O . GLY A 1 274 ? 35.656 -28.531 -14.188 1 92.62 274 GLY A O 1
ATOM 2195 N N . SER A 1 275 ? 35.656 -30.266 -15.562 1 93.94 275 SER A N 1
ATOM 2196 C CA . SER A 1 275 ? 35.375 -29.406 -16.719 1 93.94 275 SER A CA 1
ATOM 2197 C C . SER A 1 275 ? 33.969 -28.859 -16.656 1 93.94 275 SER A C 1
ATOM 2199 O O . SER A 1 275 ? 33.031 -29.562 -16.297 1 93.94 275 SER A O 1
ATOM 2201 N N . ASN A 1 276 ? 33.844 -27.609 -16.938 1 96.06 276 ASN A N 1
ATOM 2202 C CA . ASN A 1 276 ? 32.562 -26.891 -16.984 1 96.06 276 ASN A CA 1
ATOM 2203 C C . ASN A 1 276 ? 32.312 -26.25 -18.344 1 96.06 276 ASN A C 1
ATOM 2205 O O . ASN A 1 276 ? 32.781 -25.125 -18.594 1 96.06 276 ASN A O 1
ATOM 2209 N N . ASN A 1 277 ? 31.516 -26.891 -19.219 1 96.5 277 ASN A N 1
ATOM 2210 C CA . ASN A 1 277 ? 31.359 -26.469 -20.594 1 96.5 277 ASN A CA 1
ATOM 2211 C C . ASN A 1 277 ? 30 -25.797 -20.828 1 96.5 277 ASN A C 1
ATOM 2213 O O . ASN A 1 277 ? 28.984 -26.266 -20.312 1 96.5 277 ASN A O 1
ATOM 2217 N N . GLU A 1 278 ? 30 -24.75 -21.578 1 96.56 278 GLU A N 1
ATOM 2218 C CA . GLU A 1 278 ? 28.766 -24.047 -21.906 1 96.56 278 GLU A CA 1
ATOM 2219 C C . GLU A 1 278 ? 28.094 -24.672 -23.125 1 96.56 278 GLU A C 1
ATOM 2221 O O . GLU A 1 278 ? 28.75 -24.938 -24.141 1 96.56 278 GLU A O 1
ATOM 2226 N N . ALA A 1 279 ? 26.828 -24.969 -22.984 1 96.44 279 ALA A N 1
ATOM 2227 C CA . ALA A 1 279 ? 26.031 -25.328 -24.156 1 96.44 279 ALA A CA 1
ATOM 2228 C C . ALA A 1 279 ? 25.594 -24.094 -24.922 1 96.44 279 ALA A C 1
ATOM 2230 O O . ALA A 1 279 ? 24.797 -23.297 -24.438 1 96.44 279 ALA A O 1
ATOM 2231 N N . ILE A 1 280 ? 26.016 -23.984 -26.172 1 93.81 280 ILE A N 1
ATOM 2232 C CA . ILE A 1 280 ? 25.781 -22.797 -26.969 1 93.81 280 ILE A CA 1
ATOM 2233 C C . ILE A 1 280 ? 24.531 -22.984 -27.828 1 93.81 280 ILE A C 1
ATOM 2235 O O . ILE A 1 280 ? 24.422 -23.969 -28.562 1 93.81 280 ILE A O 1
ATOM 2239 N N . PRO A 1 281 ? 23.578 -22.125 -27.703 1 94.25 281 PRO A N 1
ATOM 2240 C CA . PRO A 1 281 ? 22.422 -22.234 -28.578 1 94.25 281 PRO A CA 1
ATOM 2241 C C . PRO A 1 281 ? 22.75 -21.938 -30.031 1 94.25 281 PRO A C 1
ATOM 2243 O O . PRO A 1 281 ? 23.75 -21.297 -30.328 1 94.25 281 PRO A O 1
ATOM 2246 N N . PRO A 1 282 ? 21.875 -22.391 -30.891 1 93.69 282 PRO A N 1
ATOM 2247 C CA . PRO A 1 282 ? 22.078 -22.062 -32.312 1 93.69 282 PRO A CA 1
ATOM 2248 C C . PRO A 1 282 ? 22.109 -20.562 -32.562 1 93.69 282 PRO A C 1
ATOM 2250 O O . PRO A 1 282 ? 21.344 -19.812 -31.953 1 93.69 282 PRO A O 1
ATOM 2253 N N . THR A 1 283 ? 22.875 -20.141 -33.531 1 92.62 283 THR A N 1
ATOM 2254 C CA . THR A 1 283 ? 23.094 -18.719 -33.812 1 92.62 283 THR A CA 1
ATOM 2255 C C . THR A 1 283 ? 21.797 -18.062 -34.281 1 92.62 283 THR A C 1
ATOM 2257 O O . THR A 1 283 ? 21.578 -16.875 -34 1 92.62 283 THR A O 1
ATOM 2260 N N . THR A 1 284 ? 20.984 -18.797 -34.906 1 91.31 284 THR A N 1
ATOM 2261 C CA . THR A 1 284 ? 19.734 -18.25 -35.406 1 91.31 284 THR A CA 1
ATOM 2262 C C . THR A 1 284 ? 18.875 -17.766 -34.219 1 91.31 284 THR A C 1
ATOM 2264 O O . THR A 1 284 ? 18.078 -16.828 -34.375 1 91.31 284 THR A O 1
ATOM 2267 N N . LEU A 1 285 ? 19.031 -18.375 -33.156 1 91.88 285 LEU A N 1
ATOM 2268 C CA . LEU A 1 285 ? 18.281 -18 -31.969 1 91.88 285 LEU A CA 1
ATOM 2269 C C . LEU A 1 285 ? 19.047 -16.984 -31.125 1 91.88 285 LEU A C 1
ATOM 2271 O O . LEU A 1 285 ? 18.484 -16.016 -30.641 1 91.88 285 LEU A O 1
ATOM 2275 N N . SER A 1 286 ? 20.359 -17.141 -30.984 1 90.81 286 SER A N 1
ATOM 2276 C CA . SER A 1 286 ? 21.156 -16.359 -30.047 1 90.81 286 SER A CA 1
ATOM 2277 C C . SER A 1 286 ? 21.469 -14.977 -30.609 1 90.81 286 SER A C 1
ATOM 2279 O O . SER A 1 286 ? 22 -14.125 -29.891 1 90.81 286 SER A O 1
ATOM 2281 N N . SER A 1 287 ? 21.078 -14.773 -31.859 1 89.88 287 SER A N 1
ATOM 2282 C CA . SER A 1 287 ? 21.25 -13.445 -32.438 1 89.88 287 SER A CA 1
ATOM 2283 C C . SER A 1 287 ? 20.25 -12.453 -31.859 1 89.88 287 SER A C 1
ATOM 2285 O O . SER A 1 287 ? 20.438 -11.234 -31.969 1 89.88 287 SER A O 1
ATOM 2287 N N . GLY A 1 288 ? 19.188 -12.867 -31.312 1 91.25 288 GLY A N 1
ATOM 2288 C CA . GLY A 1 288 ? 18.219 -12.07 -30.594 1 91.25 288 GLY A CA 1
ATOM 2289 C C . GLY A 1 288 ? 18.031 -12.5 -29.156 1 91.25 288 GLY A C 1
ATOM 2290 O O . GLY A 1 288 ? 18.828 -13.273 -28.625 1 91.25 288 GLY A O 1
ATOM 2291 N N . ASP A 1 289 ? 17.062 -11.961 -28.578 1 94.19 289 ASP A N 1
ATOM 2292 C CA . ASP A 1 289 ? 16.719 -12.398 -27.219 1 94.19 289 ASP A CA 1
ATOM 2293 C C . ASP A 1 289 ? 16.109 -13.805 -27.234 1 94.19 289 ASP A C 1
ATOM 2295 O O . ASP A 1 289 ? 15.312 -14.133 -28.109 1 94.19 289 ASP A O 1
ATOM 2299 N N . TYR A 1 290 ? 16.594 -14.633 -26.422 1 96 290 TYR A N 1
ATOM 2300 C CA . TYR A 1 290 ? 16.078 -15.992 -26.344 1 96 290 TYR A CA 1
ATOM 2301 C C . TYR A 1 290 ? 15.891 -16.422 -24.891 1 96 290 TYR A C 1
ATOM 2303 O O . TYR A 1 290 ? 16.406 -15.766 -23.969 1 96 290 TYR A O 1
ATOM 2311 N N . LEU A 1 291 ? 15.102 -17.453 -24.734 1 96.19 291 LEU A N 1
ATOM 2312 C CA . LEU A 1 291 ? 14.766 -17.969 -23.422 1 96.19 291 LEU A CA 1
ATOM 2313 C C . LEU A 1 291 ? 15.211 -19.422 -23.266 1 96.19 291 LEU A C 1
ATOM 2315 O O . LEU A 1 291 ? 15.227 -20.172 -24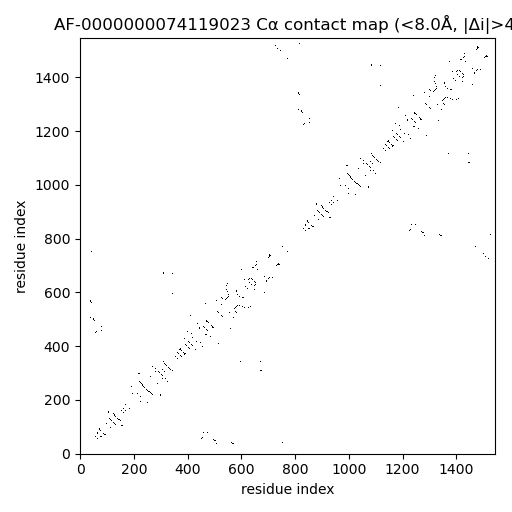.234 1 96.19 291 LEU A O 1
ATOM 2319 N N . PHE A 1 292 ? 15.594 -19.734 -22.031 1 95.31 292 PHE A N 1
ATOM 2320 C CA . PHE A 1 292 ? 15.867 -21.109 -21.672 1 95.31 292 PHE A CA 1
ATOM 2321 C C . PHE A 1 292 ? 14.586 -21.828 -21.266 1 95.31 292 PHE A C 1
ATOM 2323 O O . PHE A 1 292 ? 13.766 -21.281 -20.516 1 95.31 292 PHE A O 1
ATOM 2330 N N . SER A 1 293 ? 14.453 -23 -21.75 1 92 293 SER A N 1
ATOM 2331 C CA . SER A 1 293 ? 13.289 -23.781 -21.359 1 92 293 SER A CA 1
ATOM 2332 C C . SER A 1 293 ? 13.672 -24.891 -20.375 1 92 293 SER A C 1
ATOM 2334 O O . SER A 1 293 ? 13.344 -24.812 -19.188 1 92 293 SER A O 1
ATOM 2336 N N . ARG A 1 294 ? 14.523 -25.875 -20.906 1 91.94 294 ARG A N 1
ATOM 2337 C CA . ARG A 1 294 ? 14.898 -26.984 -20.016 1 91.94 294 ARG A CA 1
ATOM 2338 C C . ARG A 1 294 ? 16.094 -27.75 -20.594 1 91.94 294 ARG A C 1
ATOM 2340 O O . ARG A 1 294 ? 16.422 -27.609 -21.766 1 91.94 294 ARG A O 1
ATOM 2347 N N . ALA A 1 295 ? 16.625 -28.5 -19.703 1 94.44 295 ALA A N 1
ATOM 2348 C CA . ALA A 1 295 ? 17.609 -29.516 -20.062 1 94.44 295 ALA A CA 1
ATOM 2349 C C . ALA A 1 295 ? 17.156 -30.906 -19.641 1 94.44 295 ALA A C 1
ATOM 2351 O O . ALA A 1 295 ? 16.594 -31.078 -18.562 1 94.44 295 ALA A O 1
ATOM 2352 N N . VAL A 1 296 ? 17.281 -31.859 -20.594 1 92 296 VAL A N 1
ATOM 2353 C CA . VAL A 1 296 ? 16.891 -33.219 -20.328 1 92 296 VAL A CA 1
ATOM 2354 C C . VAL A 1 296 ? 18 -34.188 -20.766 1 92 296 VAL A C 1
ATOM 2356 O O . VAL A 1 296 ? 18.469 -34.125 -21.906 1 92 296 VAL A O 1
ATOM 2359 N N . TRP A 1 297 ? 18.391 -35.062 -19.875 1 94.12 297 TRP A N 1
ATOM 2360 C CA . TRP A 1 297 ? 19.406 -36.031 -20.234 1 94.12 297 TRP A CA 1
ATOM 2361 C C . TRP A 1 297 ? 18.812 -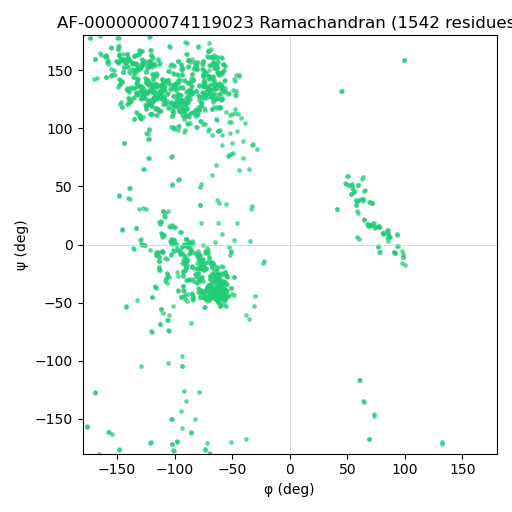37.156 -21.047 1 94.12 297 TRP A C 1
ATOM 2363 O O . TRP A 1 297 ? 17.812 -37.781 -20.641 1 94.12 297 TRP A O 1
ATOM 2373 N N . ALA A 1 298 ? 19.406 -37.406 -22.203 1 90.31 298 ALA A N 1
ATOM 2374 C CA . ALA A 1 298 ? 19.031 -38.562 -23.016 1 90.31 298 ALA A CA 1
ATOM 2375 C C . ALA A 1 298 ? 19.656 -39.844 -22.453 1 90.31 298 ALA A C 1
ATOM 2377 O O . ALA A 1 298 ? 19.047 -40.906 -22.5 1 90.31 298 ALA A O 1
ATOM 2378 N N . ASN A 1 299 ? 20.828 -39.719 -22.078 1 91.38 299 ASN A N 1
ATOM 2379 C CA . ASN A 1 299 ? 21.609 -40.75 -21.391 1 91.38 299 ASN A CA 1
ATOM 2380 C C . ASN A 1 299 ? 22.766 -40.156 -20.609 1 91.38 299 ASN A C 1
ATOM 2382 O O . ASN A 1 299 ? 22.75 -38.969 -20.281 1 91.38 299 ASN A O 1
ATOM 2386 N N . GLU A 1 300 ? 23.781 -40.906 -20.234 1 92.38 300 GLU A N 1
ATOM 2387 C CA . GLU A 1 300 ? 24.828 -40.469 -19.328 1 92.38 300 GLU A CA 1
ATOM 2388 C C . GLU A 1 300 ? 25.797 -39.531 -20.047 1 92.38 300 GLU A C 1
ATOM 2390 O O . GLU A 1 300 ? 26.562 -38.812 -19.391 1 92.38 300 GLU A O 1
ATOM 2395 N N . SER A 1 301 ? 25.719 -39.469 -21.359 1 93 301 SER A N 1
ATOM 2396 C CA . SER A 1 301 ? 26.719 -38.688 -22.094 1 93 301 SER A CA 1
ATOM 2397 C C . SER A 1 301 ? 26.062 -37.719 -23.078 1 93 301 SER A C 1
ATOM 2399 O O . SER A 1 301 ? 26.734 -37.125 -23.906 1 93 301 SER A O 1
ATOM 2401 N N . ARG A 1 302 ? 24.766 -37.625 -23.094 1 93.94 302 ARG A N 1
ATOM 2402 C CA . ARG A 1 302 ? 24.047 -36.719 -24.016 1 93.94 302 ARG A CA 1
ATOM 2403 C C . ARG A 1 302 ? 22.938 -35.969 -23.297 1 93.94 302 ARG A C 1
ATOM 2405 O O . ARG A 1 302 ? 22.078 -36.562 -22.656 1 93.94 302 ARG A O 1
ATOM 2412 N N . VAL A 1 303 ? 23 -34.656 -23.438 1 94.88 303 VAL A N 1
ATOM 2413 C CA . VAL A 1 303 ? 21.984 -33.812 -22.828 1 94.88 303 VAL A CA 1
ATOM 2414 C C . VAL A 1 303 ? 21.297 -32.969 -23.906 1 94.88 303 VAL A C 1
ATOM 2416 O O . VAL A 1 303 ? 21.969 -32.406 -24.781 1 94.88 303 VAL A O 1
ATOM 2419 N N . ALA A 1 304 ? 19.984 -32.969 -23.859 1 92.94 304 ALA A N 1
ATOM 2420 C CA . ALA A 1 304 ? 19.203 -32.125 -24.75 1 92.94 304 ALA A CA 1
ATOM 2421 C C . ALA A 1 304 ? 18.875 -30.797 -24.078 1 92.94 304 ALA A C 1
ATOM 2423 O O . ALA A 1 304 ? 18.344 -30.766 -22.953 1 92.94 304 ALA A O 1
ATOM 2424 N N . VAL A 1 305 ? 19.25 -29.719 -24.719 1 94.38 305 VAL A N 1
ATOM 2425 C CA . VAL A 1 305 ? 18.922 -28.375 -24.219 1 94.38 305 VAL A CA 1
ATOM 2426 C C . VAL A 1 305 ? 17.938 -27.703 -25.156 1 94.38 305 VAL A C 1
ATOM 2428 O O . VAL A 1 305 ? 18.141 -27.656 -26.375 1 94.38 305 VAL A O 1
ATOM 2431 N N . THR A 1 306 ? 16.859 -27.172 -24.609 1 92.56 306 THR A N 1
ATOM 2432 C CA . THR A 1 306 ? 15.812 -26.531 -25.391 1 92.56 306 THR A CA 1
ATOM 2433 C C . THR A 1 306 ? 15.719 -25.047 -25.047 1 92.56 306 THR A C 1
ATOM 2435 O O . THR A 1 306 ? 15.68 -24.672 -23.875 1 92.56 306 THR A O 1
ATOM 2438 N N . TRP A 1 307 ? 15.75 -24.219 -26.078 1 94.12 307 TRP A N 1
ATOM 2439 C CA . TRP A 1 307 ? 15.531 -22.781 -26 1 94.12 307 TRP A CA 1
ATOM 2440 C C . TRP A 1 307 ? 14.344 -22.344 -26.859 1 94.12 307 TRP A C 1
ATOM 2442 O O . TRP A 1 307 ? 13.867 -23.125 -27.688 1 94.12 307 TRP A O 1
ATOM 2452 N N . CYS A 1 308 ? 13.875 -21.188 -26.609 1 94.12 308 CYS A N 1
ATOM 2453 C CA . CYS A 1 308 ? 12.898 -20.578 -27.5 1 94.12 308 CYS A CA 1
ATOM 2454 C C . CYS A 1 308 ? 13.156 -19.078 -27.641 1 94.12 308 CYS A C 1
ATOM 2456 O O . CYS A 1 308 ? 13.961 -18.516 -26.891 1 94.12 308 CYS A O 1
ATOM 2458 N N . ASN A 1 309 ? 12.57 -18.516 -28.641 1 94.75 309 ASN A N 1
ATOM 2459 C CA . ASN A 1 309 ? 12.711 -17.078 -28.812 1 94.75 309 ASN A CA 1
ATOM 2460 C C . ASN A 1 309 ? 11.945 -16.297 -27.75 1 94.75 309 ASN A C 1
ATOM 2462 O O . ASN A 1 309 ? 11.109 -16.859 -27.047 1 94.75 309 ASN A O 1
ATOM 2466 N N . ARG A 1 310 ? 12.164 -15.078 -27.609 1 95.94 310 ARG A N 1
ATOM 2467 C CA . ARG A 1 310 ? 11.602 -14.211 -26.578 1 95.94 310 ARG A CA 1
ATOM 2468 C C . ARG A 1 310 ? 10.078 -14.305 -26.578 1 95.94 310 ARG A C 1
ATOM 2470 O O . ARG A 1 310 ? 9.461 -14.406 -25.5 1 95.94 310 ARG A O 1
ATOM 2477 N N . LEU A 1 311 ? 9.453 -14.281 -27.766 1 96.31 311 LEU A N 1
ATOM 2478 C CA . LEU A 1 311 ? 8 -14.242 -27.891 1 96.31 311 LEU A CA 1
ATOM 2479 C C . LEU A 1 311 ? 7.406 -15.641 -27.719 1 96.31 311 LEU A C 1
ATOM 2481 O O . LEU A 1 311 ? 6.184 -15.797 -27.688 1 96.31 311 LEU A O 1
ATOM 2485 N N . GLN A 1 312 ? 8.242 -16.688 -27.688 1 94.5 312 GLN A N 1
ATOM 2486 C CA . GLN A 1 312 ? 7.84 -18.062 -27.453 1 94.5 312 GLN A CA 1
ATOM 2487 C C . GLN A 1 312 ? 6.949 -18.578 -28.578 1 94.5 312 GLN A C 1
ATOM 2489 O O . GLN A 1 312 ? 5.887 -19.156 -28.328 1 94.5 312 GLN A O 1
ATOM 2494 N N . THR A 1 313 ? 7.41 -18.312 -29.781 1 94.38 313 THR A N 1
ATOM 2495 C CA . THR A 1 313 ? 6.727 -18.812 -30.969 1 94.38 313 THR A CA 1
ATOM 2496 C C . THR A 1 313 ? 7.605 -19.812 -31.719 1 94.38 313 THR A C 1
ATOM 2498 O O . THR A 1 313 ? 7.156 -20.438 -32.688 1 94.38 313 THR A O 1
ATOM 2501 N N . TRP A 1 314 ? 8.789 -19.891 -31.234 1 92.81 314 TRP A N 1
ATOM 2502 C CA . TRP A 1 314 ? 9.789 -20.688 -31.938 1 92.81 314 TRP A CA 1
ATOM 2503 C C . TRP A 1 314 ? 10.734 -21.359 -30.953 1 92.81 314 TRP A C 1
ATOM 2505 O O . TRP A 1 314 ? 11.422 -20.688 -30.172 1 92.81 314 TRP A O 1
ATOM 2515 N N . SER A 1 315 ? 10.734 -22.766 -30.969 1 91.38 315 SER A N 1
ATOM 2516 C CA . SER A 1 315 ? 11.578 -23.516 -30.047 1 91.38 315 SER A CA 1
ATOM 2517 C C . SER A 1 315 ? 12.609 -24.344 -30.797 1 91.38 315 SER A C 1
ATOM 2519 O O . SER A 1 315 ? 12.352 -24.812 -31.906 1 91.38 315 SER A O 1
ATOM 2521 N N . MET A 1 316 ? 13.805 -24.469 -30.172 1 91 316 MET A N 1
ATOM 2522 C CA . MET A 1 316 ? 14.891 -25.281 -30.719 1 91 316 MET A CA 1
ATOM 2523 C C . MET A 1 316 ? 15.5 -26.156 -29.625 1 91 316 MET A C 1
ATOM 2525 O O . MET A 1 316 ? 15.648 -25.719 -28.484 1 91 316 MET A O 1
ATOM 2529 N N . MET A 1 317 ? 15.773 -27.344 -30.016 1 91.06 317 MET A N 1
ATOM 2530 C CA . MET A 1 317 ? 16.453 -28.281 -29.125 1 91.06 317 MET A CA 1
ATOM 2531 C C . MET A 1 317 ? 17.75 -28.781 -29.734 1 91.06 317 MET A C 1
ATOM 2533 O O . MET A 1 317 ? 17.797 -29.109 -30.922 1 91.06 317 MET A O 1
ATOM 2537 N N . VAL A 1 318 ? 18.75 -28.734 -28.938 1 91.5 318 VAL A N 1
ATOM 2538 C CA . VAL A 1 318 ? 20.062 -29.234 -29.344 1 91.5 318 VAL A CA 1
ATOM 2539 C C . VAL A 1 318 ? 20.5 -30.359 -28.422 1 91.5 318 VAL A C 1
ATOM 2541 O O . VAL A 1 318 ? 20.328 -30.266 -27.203 1 91.5 318 VAL A O 1
ATOM 2544 N N . MET A 1 319 ? 21.031 -31.375 -29.016 1 92 319 MET A N 1
ATOM 2545 C CA . MET A 1 319 ? 21.594 -32.469 -28.25 1 92 319 MET A CA 1
ATOM 2546 C C . MET A 1 319 ? 23.109 -32.375 -28.188 1 92 319 MET A C 1
ATOM 2548 O O . MET A 1 319 ? 23.797 -32.562 -29.188 1 92 319 MET A O 1
ATOM 2552 N N . CYS A 1 320 ? 23.594 -32.188 -27 1 94.25 320 CYS A N 1
ATOM 2553 C CA . CYS A 1 320 ? 25.031 -32.062 -26.781 1 94.25 320 CYS A CA 1
ATOM 2554 C C . CYS A 1 320 ? 25.625 -33.344 -26.266 1 94.25 320 CYS A C 1
ATOM 2556 O O . CYS A 1 320 ? 25.078 -33.969 -25.359 1 94.25 320 CYS A O 1
ATOM 2558 N N . ASP A 1 321 ? 26.781 -33.656 -26.812 1 93.44 321 ASP A N 1
ATOM 2559 C CA . ASP A 1 321 ? 27.453 -34.875 -26.422 1 93.44 321 ASP A CA 1
ATOM 2560 C C . ASP A 1 321 ? 28.703 -34.562 -25.609 1 93.44 321 ASP A C 1
ATOM 2562 O O . ASP A 1 321 ? 29.453 -33.656 -25.922 1 93.44 321 ASP A O 1
ATOM 2566 N N . ILE A 1 322 ? 28.844 -35.344 -24.625 1 93.94 322 ILE A N 1
ATOM 2567 C CA . ILE A 1 322 ? 30.016 -35.188 -23.766 1 93.94 322 ILE A CA 1
ATOM 2568 C C . ILE A 1 322 ? 30.906 -36.438 -23.891 1 93.94 322 ILE A C 1
ATOM 2570 O O . ILE A 1 322 ? 30.438 -37.562 -23.688 1 93.94 322 ILE A O 1
ATOM 2574 N N . THR A 1 323 ? 32.156 -36.188 -24.156 1 89.62 323 THR A N 1
ATOM 2575 C CA . THR A 1 323 ? 33.094 -37.281 -24.312 1 89.62 323 THR A CA 1
ATOM 2576 C C . THR A 1 323 ? 33.719 -37.656 -22.969 1 89.62 323 THR A C 1
ATOM 2578 O O . THR A 1 323 ? 33.5 -36.969 -21.969 1 89.62 323 THR A O 1
ATOM 2581 N N . ALA A 1 324 ? 34.438 -38.688 -23.047 1 84.12 324 ALA A N 1
ATOM 2582 C CA . ALA A 1 324 ? 35 -39.25 -21.828 1 84.12 324 ALA A CA 1
ATOM 2583 C C . ALA A 1 324 ? 35.969 -38.281 -21.156 1 84.12 324 ALA A C 1
ATOM 2585 O O . ALA A 1 324 ? 36.125 -38.25 -19.938 1 84.12 324 ALA A O 1
ATOM 2586 N N . ASP A 1 325 ? 36.562 -37.406 -21.953 1 83.25 325 ASP A N 1
ATOM 2587 C CA . ASP A 1 325 ? 37.531 -36.469 -21.406 1 83.25 325 ASP A CA 1
ATOM 2588 C C . ASP A 1 325 ? 36.844 -35.188 -20.891 1 83.25 325 ASP A C 1
ATOM 2590 O O . ASP A 1 325 ? 37.531 -34.25 -20.484 1 83.25 325 ASP A O 1
ATOM 2594 N N . GLY A 1 326 ? 35.625 -35.219 -21 1 83.25 326 GLY A N 1
ATOM 2595 C CA . GLY A 1 326 ? 34.875 -34.094 -20.469 1 83.25 326 GLY A CA 1
ATOM 2596 C C . GLY A 1 326 ? 34.594 -33.031 -21.484 1 83.25 326 GLY A C 1
ATOM 2597 O O . GLY A 1 326 ? 33.875 -32.062 -21.203 1 83.25 326 GLY A O 1
ATOM 2598 N N . SER A 1 327 ? 35.062 -33.219 -22.688 1 89.5 327 SER A N 1
ATOM 2599 C CA . SER A 1 327 ? 34.812 -32.25 -23.75 1 89.5 327 SER A CA 1
ATOM 2600 C C . SER A 1 327 ? 33.375 -32.344 -24.25 1 89.5 327 SER A C 1
ATOM 2602 O O . SER A 1 327 ? 32.781 -33.438 -24.25 1 89.5 327 SER A O 1
ATOM 2604 N N . MET A 1 328 ? 32.781 -31.25 -24.531 1 93.19 328 MET A N 1
ATOM 2605 C CA . MET A 1 328 ? 31.391 -31.219 -24.969 1 93.19 328 MET A CA 1
ATOM 2606 C C . MET A 1 328 ? 31.266 -30.625 -26.359 1 93.19 328 MET A C 1
ATOM 2608 O O . MET A 1 328 ? 31.938 -29.641 -26.688 1 93.19 328 MET A O 1
ATOM 2612 N N . THR A 1 329 ? 30.531 -31.297 -27.219 1 92.94 329 THR A N 1
ATOM 2613 C CA . THR A 1 329 ? 30.188 -30.781 -28.531 1 92.94 329 THR A CA 1
ATOM 2614 C C . THR A 1 329 ? 28.688 -30.594 -28.688 1 92.94 329 THR A C 1
ATOM 2616 O O . THR A 1 329 ? 27.922 -31.531 -28.438 1 92.94 329 THR A O 1
ATOM 2619 N N . CYS A 1 330 ? 28.281 -29.422 -29.047 1 91.81 330 CYS A N 1
ATOM 2620 C CA . CYS A 1 330 ? 26.891 -29.109 -29.375 1 91.81 330 CYS A CA 1
ATOM 2621 C C . CYS A 1 330 ? 26.734 -28.766 -30.844 1 91.81 330 CYS A C 1
ATOM 2623 O O . CYS A 1 330 ? 27.406 -27.844 -31.344 1 91.81 330 CYS A O 1
ATOM 2625 N N . PRO A 1 331 ? 25.906 -29.391 -31.469 1 88 331 PRO A N 1
ATOM 2626 C CA . PRO A 1 331 ? 25.734 -29.078 -32.906 1 88 331 PRO A CA 1
ATOM 2627 C C . PRO A 1 331 ? 25.203 -27.656 -33.125 1 88 331 PRO A C 1
ATOM 2629 O O . PRO A 1 331 ? 24.422 -27.156 -32.312 1 88 331 PRO A O 1
ATOM 2632 N N . SER A 1 332 ? 25.578 -27.141 -34.281 1 84.56 332 SER A N 1
ATOM 2633 C CA . SER A 1 332 ? 25.125 -25.797 -34.656 1 84.56 332 SER A CA 1
ATOM 2634 C C . SER A 1 332 ? 23.719 -25.828 -35.219 1 84.56 332 SER A C 1
ATOM 2636 O O . SER A 1 332 ? 23.016 -24.812 -35.219 1 84.56 332 SER A O 1
ATOM 2638 N N . VAL A 1 333 ? 23.406 -26.953 -35.781 1 81.56 333 VAL A N 1
ATOM 2639 C CA . VAL A 1 333 ? 22.078 -27.141 -36.312 1 81.56 333 VAL A CA 1
ATOM 2640 C C . VAL A 1 333 ? 21.203 -27.875 -35.312 1 81.56 333 VAL A C 1
ATOM 2642 O O . VAL A 1 333 ? 21.578 -28.953 -34.812 1 81.56 333 VAL A O 1
ATOM 2645 N N . PRO A 1 334 ? 20.062 -27.328 -35.062 1 82.44 334 PRO A N 1
ATOM 2646 C CA . PRO A 1 334 ? 19.203 -27.984 -34.062 1 82.44 334 PRO A CA 1
ATOM 2647 C C . PRO A 1 334 ? 18.625 -29.297 -34.562 1 82.44 334 PRO A C 1
ATOM 2649 O O . PRO A 1 334 ? 18.297 -29.422 -35.75 1 82.44 334 PRO A O 1
ATOM 2652 N N . GLN A 1 335 ? 18.5 -30.156 -33.719 1 78.69 335 GLN A N 1
ATOM 2653 C CA . GLN A 1 335 ? 17.906 -31.453 -34.031 1 78.69 335 GLN A CA 1
ATOM 2654 C C . GLN A 1 335 ? 16.391 -31.391 -34.031 1 78.69 335 GLN A C 1
ATOM 2656 O O . GLN A 1 335 ? 15.727 -32.25 -34.625 1 78.69 335 GLN A O 1
ATOM 2661 N N . PHE A 1 336 ? 15.914 -30.5 -33.344 1 83.88 336 PHE A N 1
ATOM 2662 C CA . PHE A 1 336 ? 14.469 -30.297 -33.281 1 83.88 336 PHE A CA 1
ATOM 2663 C C . PHE A 1 336 ? 14.133 -28.812 -33.312 1 83.88 336 PHE A C 1
ATOM 2665 O O . PHE A 1 336 ? 14.805 -28 -32.656 1 83.88 336 PHE A O 1
ATOM 2672 N N . GLU A 1 337 ? 13.133 -28.516 -34.156 1 87.5 337 GLU A N 1
ATOM 2673 C CA . GLU A 1 337 ? 12.625 -27.156 -34.25 1 87.5 337 GLU A CA 1
ATOM 2674 C C . GLU A 1 337 ? 11.102 -27.156 -34.406 1 87.5 337 GLU A C 1
ATOM 2676 O O . GLU A 1 337 ? 10.539 -28 -35.094 1 87.5 337 GLU A O 1
ATOM 2681 N N . HIS A 1 338 ? 10.484 -26.328 -33.625 1 87.12 338 HIS A N 1
ATOM 2682 C CA . HIS A 1 338 ? 9.047 -26.141 -33.719 1 87.12 338 HIS A CA 1
ATOM 2683 C C . HIS A 1 338 ? 8.688 -24.656 -33.719 1 87.12 338 HIS A C 1
ATOM 2685 O O . HIS A 1 338 ? 9.164 -23.891 -32.875 1 87.12 338 HIS A O 1
ATOM 2691 N N . LYS A 1 339 ? 7.867 -24.281 -34.719 1 91 339 LYS A N 1
ATOM 2692 C CA . LYS A 1 339 ? 7.414 -22.891 -34.844 1 91 339 LYS A CA 1
ATOM 2693 C C . LYS A 1 339 ? 5.891 -22.812 -34.938 1 91 339 LYS A C 1
ATOM 2695 O O . LYS A 1 339 ? 5.258 -23.656 -35.594 1 91 339 LYS A O 1
ATOM 2700 N N . THR A 1 340 ? 5.363 -21.969 -34.188 1 90 340 THR A N 1
ATOM 2701 C CA . THR A 1 340 ? 3.941 -21.656 -34.281 1 90 340 THR A CA 1
ATOM 2702 C C . THR A 1 340 ? 3.729 -20.281 -34.906 1 90 340 THR A C 1
ATOM 2704 O O . THR A 1 340 ? 4.496 -19.359 -34.656 1 90 340 THR A O 1
ATOM 2707 N N . THR A 1 341 ? 2.672 -20.156 -35.781 1 87.94 341 THR A N 1
ATOM 2708 C CA . THR A 1 341 ? 2.414 -18.875 -36.438 1 87.94 341 THR A CA 1
ATOM 2709 C C . THR A 1 341 ? 1.06 -18.312 -36 1 87.94 341 THR A C 1
ATOM 2711 O O . THR A 1 341 ? 0.716 -17.172 -36.344 1 87.94 341 THR A O 1
ATOM 2714 N N . THR A 1 342 ? 0.344 -19.031 -35.344 1 91.38 342 THR A N 1
ATOM 2715 C CA . THR A 1 342 ? -1.016 -18.594 -35.031 1 91.38 342 THR A CA 1
ATOM 2716 C C . THR A 1 342 ? -1.169 -18.281 -33.562 1 91.38 342 THR A C 1
ATOM 2718 O O . THR A 1 342 ? -2.227 -17.812 -33.125 1 91.38 342 THR A O 1
ATOM 2721 N N . GLY A 1 343 ? -0.176 -18.531 -32.781 1 94.75 343 GLY A N 1
ATOM 2722 C CA . GLY A 1 343 ? -0.27 -18.328 -31.359 1 94.75 343 GLY A CA 1
ATOM 2723 C C . GLY A 1 343 ? 1.068 -18.438 -30.656 1 94.75 343 GLY A C 1
ATOM 2724 O O . GLY A 1 343 ? 2.033 -17.766 -31.031 1 94.75 343 GLY A O 1
ATOM 2725 N N . TRP A 1 344 ? 1.098 -19.281 -29.625 1 94 344 TRP A N 1
ATOM 2726 C CA . TRP A 1 344 ? 2.271 -19.453 -28.781 1 94 344 TRP A CA 1
ATOM 2727 C C . TRP A 1 344 ? 2.641 -20.922 -28.656 1 94 344 TRP A C 1
ATOM 2729 O O . TRP A 1 344 ? 1.865 -21.797 -29.047 1 94 344 TRP A O 1
ATOM 2739 N N . LEU A 1 345 ? 3.865 -21.125 -28.141 1 90.5 345 LEU A N 1
ATOM 2740 C CA . LEU A 1 345 ? 4.289 -22.484 -27.859 1 90.5 345 LEU A CA 1
ATOM 2741 C C . LEU A 1 345 ? 3.492 -23.078 -26.703 1 90.5 345 LEU A C 1
ATOM 2743 O O . LEU A 1 345 ? 3.312 -22.422 -25.672 1 90.5 345 LEU A O 1
ATOM 2747 N N . TYR A 1 346 ? 2.939 -24.203 -26.938 1 79.94 346 TYR A N 1
ATOM 2748 C CA . TYR A 1 346 ? 2.129 -24.844 -25.906 1 79.94 346 TYR A CA 1
ATOM 2749 C C . TYR A 1 346 ? 2.975 -25.219 -24.688 1 79.94 346 TYR A C 1
ATOM 2751 O O . TYR A 1 346 ? 3.961 -25.953 -24.812 1 79.94 346 TYR A O 1
ATOM 2759 N N . GLN A 1 347 ? 2.811 -24.5 -23.531 1 65.25 347 GLN A N 1
ATOM 2760 C CA . GLN A 1 347 ? 3.705 -24.594 -22.375 1 65.25 347 GLN A CA 1
ATOM 2761 C C . GLN A 1 347 ? 3.148 -25.531 -21.312 1 65.25 347 GLN A C 1
ATOM 2763 O O . GLN A 1 347 ? 3.77 -25.734 -20.266 1 65.25 347 GLN A O 1
ATOM 2768 N N . ARG A 1 348 ? 2.049 -26.078 -21.344 1 58.03 348 ARG A N 1
ATOM 2769 C CA . ARG A 1 348 ? 1.57 -26.812 -20.188 1 58.03 348 ARG A CA 1
ATOM 2770 C C . ARG A 1 348 ? 2.477 -28.016 -19.891 1 58.03 348 ARG A C 1
ATOM 2772 O O . ARG A 1 348 ? 2.914 -28.703 -20.812 1 58.03 348 ARG A O 1
ATOM 2779 N N . ARG A 1 349 ? 3.127 -28.031 -18.656 1 50.28 349 ARG A N 1
ATOM 2780 C CA . ARG A 1 349 ? 3.828 -29.234 -18.219 1 50.28 349 ARG A CA 1
ATOM 2781 C C . ARG A 1 349 ? 2.994 -30.484 -18.5 1 50.28 349 ARG A C 1
ATOM 2783 O O . ARG A 1 349 ? 1.768 -30.453 -18.391 1 50.28 349 ARG A O 1
ATOM 2790 N N . PRO A 1 350 ? 3.66 -31.562 -18.828 1 46.31 350 PRO A N 1
ATOM 2791 C CA . PRO A 1 350 ? 5.078 -31.703 -19.172 1 46.31 350 PRO A CA 1
ATOM 2792 C C . PRO A 1 350 ? 5.379 -31.25 -20.609 1 46.31 350 PRO A C 1
ATOM 2794 O O . PRO A 1 350 ? 6.301 -31.781 -21.234 1 46.31 350 PRO A O 1
ATOM 2797 N N . TYR A 1 351 ? 4.719 -30.266 -21.125 1 53.84 351 TYR A N 1
ATOM 2798 C CA . TYR A 1 351 ? 4.832 -30.016 -22.562 1 53.84 351 TYR A CA 1
ATOM 2799 C C . TYR A 1 351 ? 6.234 -29.547 -22.922 1 53.84 351 TYR A C 1
ATOM 2801 O O . TYR A 1 351 ? 6.918 -28.922 -22.109 1 53.84 351 TYR A O 1
ATOM 2809 N N . TRP A 1 352 ? 6.906 -30.031 -23.797 1 59.47 352 TRP A N 1
ATOM 2810 C CA . TRP A 1 352 ? 8.133 -29.797 -24.562 1 59.47 352 TRP A CA 1
ATOM 2811 C C . TRP A 1 352 ? 9.32 -30.5 -23.906 1 59.47 352 TRP A C 1
ATOM 2813 O O . TRP A 1 352 ? 10.469 -30.141 -24.141 1 59.47 352 TRP A O 1
ATOM 2823 N N . ILE A 1 353 ? 8.781 -31.281 -22.922 1 70.88 353 ILE A N 1
ATOM 2824 C CA . ILE A 1 353 ? 9.891 -32.031 -22.359 1 70.88 353 ILE A CA 1
ATOM 2825 C C . ILE A 1 353 ? 10.016 -33.375 -23.109 1 70.88 353 ILE A C 1
ATOM 2827 O O . ILE A 1 353 ? 9.141 -34.219 -23.016 1 70.88 353 ILE A O 1
ATOM 2831 N N . PRO A 1 354 ? 11.008 -33.5 -23.844 1 80.44 354 PRO A N 1
ATOM 2832 C CA . PRO A 1 354 ? 11.172 -34.75 -24.594 1 80.44 354 PRO A CA 1
ATOM 2833 C C . PRO A 1 354 ? 11.391 -35.969 -23.672 1 80.44 354 PRO A C 1
ATOM 2835 O O . PRO A 1 354 ? 12.031 -35.844 -22.625 1 80.44 354 PRO A O 1
ATOM 2838 N N . VAL A 1 355 ? 10.727 -37.062 -24.016 1 82.06 355 VAL A N 1
ATOM 2839 C CA . VAL A 1 355 ? 11.016 -38.344 -23.391 1 82.06 355 VAL A CA 1
ATOM 2840 C C . VAL A 1 355 ? 11.797 -39.219 -24.359 1 82.06 355 VAL A C 1
ATOM 2842 O O . VAL A 1 355 ? 11.297 -39.562 -25.422 1 82.06 355 VAL A O 1
ATOM 2845 N N . PHE A 1 356 ? 12.992 -39.562 -23.953 1 84.5 356 PHE A N 1
ATOM 2846 C CA . PHE A 1 356 ? 13.875 -40.312 -24.844 1 84.5 356 PHE A CA 1
ATOM 2847 C C . PHE A 1 356 ? 13.602 -41.812 -24.734 1 84.5 356 PHE A C 1
ATOM 2849 O O . PHE A 1 356 ? 13.328 -42.312 -23.656 1 84.5 356 PHE A O 1
ATOM 2856 N N . GLY A 1 357 ? 13.711 -42.406 -25.891 1 77.19 357 GLY A N 1
ATOM 2857 C CA . GLY A 1 357 ? 13.641 -43.844 -25.922 1 77.19 357 GLY A CA 1
ATOM 2858 C C . GLY A 1 357 ? 14.898 -44.5 -25.391 1 77.19 357 GLY A C 1
ATOM 2859 O O . GLY A 1 357 ? 15.844 -43.844 -24.984 1 77.19 357 GLY A O 1
ATOM 2860 N N . GLN A 1 358 ? 14.938 -45.812 -25.453 1 72.5 358 GLN A N 1
ATOM 2861 C CA . GLN A 1 358 ? 16.031 -46.625 -24.891 1 72.5 358 GLN A CA 1
ATOM 2862 C C . GLN A 1 358 ? 17.344 -46.312 -25.625 1 72.5 358 GLN A C 1
ATOM 2864 O O . GLN A 1 358 ? 18.406 -46.312 -25 1 72.5 358 GLN A O 1
ATOM 2869 N N . SER A 1 359 ? 17.219 -46.094 -26.922 1 71.12 359 SER A N 1
ATOM 2870 C CA . SER A 1 359 ? 18.422 -45.906 -27.703 1 71.12 359 SER A CA 1
ATOM 2871 C C . SER A 1 359 ? 18.859 -44.438 -27.688 1 71.12 359 SER A C 1
ATOM 2873 O O . SER A 1 359 ? 19.969 -44.125 -28.125 1 71.12 359 SER A O 1
ATOM 2875 N N . ALA A 1 360 ? 18.188 -43.594 -27.141 1 77.38 360 ALA A N 1
ATOM 2876 C CA . ALA A 1 360 ? 18.422 -42.156 -27.125 1 77.38 360 ALA A CA 1
ATOM 2877 C C . ALA A 1 360 ? 18.453 -41.594 -28.531 1 77.38 360 ALA A C 1
ATOM 2879 O O . ALA A 1 360 ? 18.828 -40.406 -28.734 1 77.38 360 ALA A O 1
ATOM 2880 N N . GLU A 1 361 ? 18.156 -42.375 -29.469 1 79.44 361 GLU A N 1
ATOM 2881 C CA . GLU A 1 361 ? 18.125 -41.906 -30.844 1 79.44 361 GLU A CA 1
ATOM 2882 C C . GLU A 1 361 ? 16.719 -41.438 -31.234 1 79.44 361 GLU A C 1
ATOM 2884 O O . GLU A 1 361 ? 16.547 -40.812 -32.281 1 79.44 361 GLU A O 1
ATOM 2889 N N . GLU A 1 362 ? 15.859 -41.781 -30.406 1 83.31 362 GLU A N 1
ATOM 2890 C CA . GLU A 1 362 ? 14.492 -41.281 -30.625 1 83.31 362 GLU A CA 1
ATOM 2891 C C . GLU A 1 362 ? 13.922 -40.688 -29.344 1 83.31 362 GLU A C 1
ATOM 2893 O O . GLU A 1 362 ? 14.352 -41.031 -28.234 1 83.31 362 GLU A O 1
ATOM 2898 N N . TYR A 1 363 ? 13.039 -39.781 -29.562 1 84.19 363 TYR A N 1
ATOM 2899 C CA . TYR A 1 363 ? 12.367 -39.188 -28.422 1 84.19 363 TYR A CA 1
ATOM 2900 C C . TYR A 1 363 ? 10.922 -38.812 -28.75 1 84.19 363 TYR A C 1
ATOM 2902 O O . TYR A 1 363 ? 10.539 -38.812 -29.922 1 84.19 363 TYR A O 1
ATOM 2910 N N . PHE A 1 364 ? 10.117 -38.656 -27.766 1 82.88 364 PHE A N 1
ATOM 2911 C CA . PHE A 1 364 ? 8.688 -38.375 -27.891 1 82.88 364 PHE A CA 1
ATOM 2912 C C . PHE A 1 364 ? 8.383 -36.969 -27.391 1 82.88 364 PHE A C 1
ATOM 2914 O O . PHE A 1 364 ? 8.953 -36.531 -26.391 1 82.88 364 PHE A O 1
ATOM 2921 N N . VAL A 1 365 ? 7.559 -36.312 -28.172 1 83.31 365 VAL A N 1
ATOM 2922 C CA . VAL A 1 365 ? 7.16 -34.969 -27.828 1 83.31 365 VAL A CA 1
ATOM 2923 C C . VAL A 1 365 ? 5.707 -34.719 -28.219 1 83.31 365 VAL A C 1
ATOM 2925 O O . VAL A 1 365 ? 5.176 -35.438 -29.094 1 83.31 365 VAL A O 1
ATOM 2928 N N . VAL A 1 366 ? 5.035 -33.844 -27.562 1 84.44 366 VAL A N 1
ATOM 2929 C CA . VAL A 1 366 ? 3.693 -33.438 -27.953 1 84.44 366 VAL A CA 1
ATOM 2930 C C . VAL A 1 366 ? 3.777 -32.188 -28.844 1 84.44 366 VAL A C 1
ATOM 2932 O O . VAL A 1 366 ? 4.41 -31.203 -28.5 1 84.44 366 VAL A O 1
ATOM 2935 N N . LEU A 1 367 ? 3.191 -32.281 -30.047 1 85.5 367 LEU A N 1
ATOM 2936 C CA . LEU A 1 367 ? 3.205 -31.234 -31.062 1 85.5 367 LEU A CA 1
ATOM 2937 C C . LEU A 1 367 ? 1.828 -31.078 -31.703 1 85.5 367 LEU A C 1
ATOM 2939 O O . LEU A 1 367 ? 1.021 -32.031 -31.672 1 85.5 367 LEU A O 1
ATOM 2943 N N . PRO A 1 368 ? 1.642 -29.906 -32.219 1 89.06 368 PRO A N 1
ATOM 2944 C CA . PRO A 1 368 ? 0.369 -29.719 -32.938 1 89.06 368 PRO A CA 1
ATOM 2945 C C . PRO A 1 368 ? 0.255 -30.594 -34.188 1 89.06 368 PRO A C 1
ATOM 2947 O O . PRO A 1 368 ? 1.217 -30.703 -34.938 1 89.06 368 PRO A O 1
ATOM 2950 N N . ASN A 1 369 ? -0.779 -31.297 -34.312 1 89.44 369 ASN A N 1
ATOM 2951 C CA . ASN A 1 369 ? -1.194 -32.062 -35.469 1 89.44 369 ASN A CA 1
ATOM 2952 C C . ASN A 1 369 ? -2.66 -31.812 -35.812 1 89.44 369 ASN A C 1
ATOM 2954 O O . ASN A 1 369 ? -3.553 -32.188 -35.062 1 89.44 369 ASN A O 1
ATOM 2958 N N . ASN A 1 370 ? -2.896 -31.188 -36.969 1 91.69 370 ASN A N 1
ATOM 2959 C CA . ASN A 1 370 ? -4.242 -30.812 -37.406 1 91.69 370 ASN A CA 1
ATOM 2960 C C . ASN A 1 370 ? -4.953 -30 -36.312 1 91.69 370 ASN A C 1
ATOM 2962 O O . ASN A 1 370 ? -6.074 -30.328 -35.938 1 91.69 370 ASN A O 1
ATOM 2966 N N . LYS A 1 371 ? -4.301 -29.094 -35.719 1 91.69 371 LYS A N 1
ATOM 2967 C CA . LYS A 1 371 ? -4.82 -28.062 -34.844 1 91.69 371 LYS A CA 1
ATOM 2968 C C . LYS A 1 371 ? -5.133 -28.625 -33.469 1 91.69 371 LYS A C 1
ATOM 2970 O O . LYS A 1 371 ? -5.891 -28.031 -32.688 1 91.69 371 LYS A O 1
ATOM 2975 N N . TRP A 1 372 ? -4.641 -29.781 -33.156 1 88.88 372 TRP A N 1
ATOM 2976 C CA . TRP A 1 372 ? -4.711 -30.391 -31.828 1 88.88 372 TRP A CA 1
ATOM 2977 C C . TRP A 1 372 ? -3.33 -30.844 -31.359 1 88.88 372 TRP A C 1
ATOM 2979 O O . TRP A 1 372 ? -2.436 -31.062 -32.188 1 88.88 372 TRP A O 1
ATOM 2989 N N . GLN A 1 373 ? -3.1 -31.016 -30.078 1 87.44 373 GLN A N 1
ATOM 2990 C CA . GLN A 1 373 ? -1.813 -31.469 -29.547 1 87.44 373 GLN A CA 1
ATOM 2991 C C . GLN A 1 373 ? -1.734 -32.969 -29.484 1 87.44 373 GLN A C 1
ATOM 2993 O O . GLN A 1 373 ? -2.531 -33.625 -28.797 1 87.44 373 GLN A O 1
ATOM 2998 N N . HIS A 1 374 ? -0.765 -33.469 -30.125 1 85.81 374 HIS A N 1
ATOM 2999 C CA . HIS A 1 374 ? -0.674 -34.938 -30.234 1 85.81 374 HIS A CA 1
ATOM 3000 C C . HIS A 1 374 ? 0.756 -35.406 -30 1 85.81 374 HIS A C 1
ATOM 3002 O O . HIS A 1 374 ? 1.707 -34.656 -30.188 1 85.81 374 HIS A O 1
ATOM 3008 N N . LEU A 1 375 ? 0.864 -36.625 -29.594 1 84.88 375 LEU A N 1
ATOM 3009 C CA . LEU A 1 375 ? 2.156 -37.281 -29.359 1 84.88 375 LEU A CA 1
ATOM 3010 C C . LEU A 1 375 ? 2.869 -37.562 -30.672 1 84.88 375 LEU A C 1
ATOM 3012 O O . LEU A 1 375 ? 2.27 -38.125 -31.594 1 84.88 375 LEU A O 1
ATOM 3016 N N . ALA A 1 376 ? 4.07 -37.156 -30.781 1 85.12 376 ALA A N 1
ATOM 3017 C CA . ALA A 1 376 ? 4.918 -37.438 -31.938 1 85.12 376 ALA A CA 1
ATOM 3018 C C . ALA A 1 376 ? 6.215 -38.125 -31.516 1 85.12 376 ALA A C 1
ATOM 3020 O O . ALA A 1 376 ? 6.758 -37.844 -30.453 1 85.12 376 ALA A O 1
ATOM 3021 N N . ARG A 1 377 ? 6.617 -39.031 -32.312 1 85.12 377 ARG A N 1
ATOM 3022 C CA . ARG A 1 377 ? 7.949 -39.625 -32.219 1 85.12 377 ARG A CA 1
ATOM 3023 C C . ARG A 1 377 ? 8.922 -38.969 -33.188 1 85.12 377 ARG A C 1
ATOM 3025 O O . ARG A 1 377 ? 8.602 -38.75 -34.344 1 85.12 377 ARG A O 1
ATOM 3032 N N . ALA A 1 378 ? 10.008 -38.531 -32.625 1 85 378 ALA A N 1
ATOM 3033 C CA . ALA A 1 378 ? 11.016 -37.844 -33.438 1 85 378 ALA A CA 1
ATOM 3034 C C . ALA A 1 378 ? 12.383 -38.5 -33.25 1 85 378 ALA A C 1
ATOM 3036 O O . ALA A 1 378 ? 12.617 -39.219 -32.281 1 85 378 ALA A O 1
ATOM 3037 N N . ASP A 1 379 ? 13.188 -38.281 -34.312 1 82.56 379 ASP A N 1
ATOM 3038 C CA . ASP A 1 379 ? 14.555 -38.781 -34.25 1 82.56 379 ASP A CA 1
ATOM 3039 C C . ASP A 1 379 ? 15.57 -37.656 -34.438 1 82.56 379 ASP A C 1
ATOM 3041 O O . ASP A 1 379 ? 15.188 -36.469 -34.5 1 82.56 379 ASP A O 1
ATOM 3045 N N . ASN A 1 380 ? 16.906 -38 -34.375 1 76.19 380 ASN A N 1
ATOM 3046 C CA . ASN A 1 380 ? 17.969 -37 -34.375 1 76.19 380 ASN A CA 1
ATOM 3047 C C . ASN A 1 380 ? 18.125 -36.344 -35.75 1 76.19 380 ASN A C 1
ATOM 3049 O O . ASN A 1 380 ? 18.875 -35.375 -35.875 1 76.19 380 ASN A O 1
ATOM 3053 N N . THR A 1 381 ? 17.391 -36.781 -36.688 1 75.88 381 THR A N 1
ATOM 3054 C CA . THR A 1 381 ? 17.5 -36.219 -38.031 1 75.88 381 THR A CA 1
ATOM 3055 C C . THR A 1 381 ? 16.375 -35.25 -38.281 1 75.88 381 THR A C 1
ATOM 3057 O O . THR A 1 381 ? 16.312 -34.625 -39.375 1 75.88 381 THR A O 1
ATOM 3060 N N . GLY A 1 382 ? 15.5 -35.156 -37.375 1 74.31 382 GLY A N 1
ATOM 3061 C CA . GLY A 1 382 ? 14.406 -34.219 -37.531 1 74.31 382 GLY A CA 1
ATOM 3062 C C . GLY A 1 382 ? 13.125 -34.875 -38.031 1 74.31 382 GLY A C 1
ATOM 3063 O O . GLY A 1 382 ? 12.094 -34.219 -38.156 1 74.31 382 GLY A O 1
ATOM 3064 N N . ASN A 1 383 ? 13.281 -36.094 -38.375 1 82.56 383 ASN A N 1
ATOM 3065 C CA . ASN A 1 383 ? 12.078 -36.812 -38.781 1 82.56 383 ASN A CA 1
ATOM 3066 C C . ASN A 1 383 ? 11.086 -36.969 -37.656 1 82.56 383 ASN A C 1
ATOM 3068 O O . ASN A 1 383 ? 11.477 -37.281 -36.531 1 82.56 383 ASN A O 1
ATOM 3072 N N . LYS A 1 384 ? 9.766 -36.688 -37.969 1 86.44 384 LYS A N 1
ATOM 3073 C CA . LYS A 1 384 ? 8.711 -36.781 -36.969 1 86.44 384 LYS A CA 1
ATOM 3074 C C . LYS A 1 384 ? 7.551 -37.656 -37.469 1 86.44 384 LYS A C 1
ATOM 3076 O O . LYS A 1 384 ? 7.184 -37.562 -38.656 1 86.44 384 LYS A O 1
ATOM 3081 N N . GLU A 1 385 ? 7.145 -38.531 -36.625 1 86.38 385 GLU A N 1
ATOM 3082 C CA . GLU A 1 385 ? 5.953 -39.344 -36.875 1 86.38 385 GLU A CA 1
ATOM 3083 C C . GLU A 1 385 ? 4.918 -39.156 -35.781 1 86.38 385 GLU A C 1
ATOM 3085 O O . GLU A 1 385 ? 5.203 -39.406 -34.594 1 86.38 385 GLU A O 1
ATOM 3090 N N . PHE A 1 386 ? 3.703 -38.719 -36.156 1 88.19 386 PHE A N 1
ATOM 3091 C CA . PHE A 1 386 ? 2.645 -38.594 -35.188 1 88.19 386 PHE A CA 1
ATOM 3092 C C . PHE A 1 386 ? 2.07 -39.938 -34.812 1 88.19 386 PHE A C 1
ATOM 3094 O O . PHE A 1 386 ? 1.708 -40.75 -35.688 1 88.19 386 PHE A O 1
ATOM 3101 N N . LEU A 1 387 ? 2.049 -40.188 -33.5 1 83.62 387 LEU A N 1
ATOM 3102 C CA . LEU A 1 387 ? 1.562 -41.469 -32.969 1 83.62 387 LEU A CA 1
ATOM 3103 C C . LEU A 1 387 ? 0.078 -41.375 -32.625 1 83.62 387 LEU A C 1
ATOM 3105 O O . LEU A 1 387 ? -0.591 -42.406 -32.5 1 83.62 387 LEU A O 1
ATOM 3109 N N . THR A 1 388 ? -0.404 -40.188 -32.375 1 84.06 388 THR A N 1
ATOM 3110 C CA . THR A 1 388 ? -1.818 -39.969 -32.125 1 84.06 388 THR A CA 1
ATOM 3111 C C . THR A 1 388 ? -2.379 -38.906 -33.062 1 84.06 388 THR A C 1
ATOM 3113 O O . THR A 1 388 ? -1.624 -38.125 -33.625 1 84.06 388 THR A O 1
ATOM 3116 N N . GLU A 1 389 ? -3.697 -38.938 -33.25 1 85.19 389 GLU A N 1
ATOM 3117 C CA . GLU A 1 389 ? -4.422 -37.969 -34.062 1 85.19 389 GLU A CA 1
ATOM 3118 C C . GLU A 1 389 ? -5.898 -37.938 -33.688 1 85.19 389 GLU A C 1
ATOM 3120 O O . GLU A 1 389 ? -6.422 -38.875 -33.094 1 85.19 389 GLU A O 1
ATOM 3125 N N . GLY A 1 390 ? -6.535 -36.875 -33.969 1 84.06 390 GLY A N 1
ATOM 3126 C CA . GLY A 1 390 ? -7.953 -36.719 -33.656 1 84.06 390 GLY A CA 1
ATOM 3127 C C . GLY A 1 390 ? -8.281 -35.406 -32.969 1 84.06 390 GLY A C 1
ATOM 3128 O O . GLY A 1 390 ? -7.418 -34.562 -32.812 1 84.06 390 GLY A O 1
ATOM 3129 N N . GLU A 1 391 ? -9.555 -35.344 -32.531 1 84.12 391 GLU A N 1
ATOM 3130 C CA . GLU A 1 391 ? -10.031 -34.125 -31.906 1 84.12 391 GLU A CA 1
ATOM 3131 C C . GLU A 1 391 ? -9.945 -34.188 -30.391 1 84.12 391 GLU A C 1
ATOM 3133 O O . GLU A 1 391 ? -10.953 -34.062 -29.703 1 84.12 391 GLU A O 1
ATOM 3138 N N . TYR A 1 392 ? -8.805 -34.438 -29.938 1 84.25 392 TYR A N 1
ATOM 3139 C CA . TYR A 1 392 ? -8.477 -34.438 -28.516 1 84.25 392 TYR A CA 1
ATOM 3140 C C . TY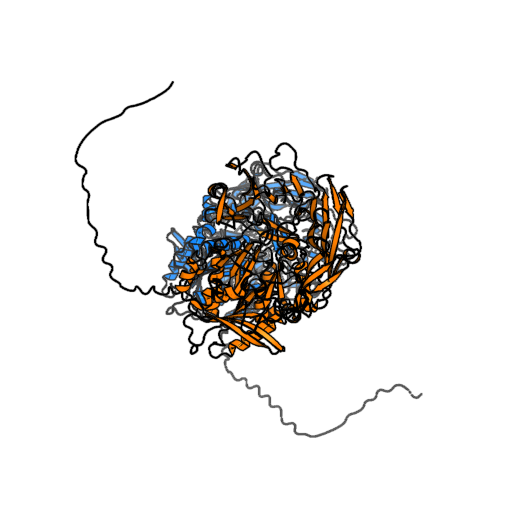R A 1 392 ? -7.047 -34 -28.281 1 84.25 392 TYR A C 1
ATOM 3142 O O . TYR A 1 392 ? -6.25 -33.906 -29.219 1 84.25 392 TYR A O 1
ATOM 3150 N N . THR A 1 393 ? -6.73 -33.656 -27.109 1 85.12 393 THR A N 1
ATOM 3151 C CA . THR A 1 393 ? -5.406 -33.156 -26.734 1 85.12 393 THR A CA 1
ATOM 3152 C C . THR A 1 393 ? -4.691 -34.156 -25.828 1 85.12 393 THR A C 1
ATOM 3154 O O . THR A 1 393 ? -5.242 -34.594 -24.828 1 85.12 393 THR A O 1
ATOM 3157 N N . VAL A 1 394 ? -3.471 -34.531 -26.219 1 84.19 394 VAL A N 1
ATOM 3158 C CA . VAL A 1 394 ? -2.633 -35.375 -25.344 1 84.19 394 VAL A CA 1
ATOM 3159 C C . VAL A 1 394 ? -2.102 -34.5 -24.188 1 84.19 394 VAL A C 1
ATOM 3161 O O . VAL A 1 394 ? -1.546 -33.438 -24.422 1 84.19 394 VAL A O 1
ATOM 3164 N N . THR A 1 395 ? -2.35 -35 -22.984 1 80 395 THR A N 1
ATOM 3165 C CA . THR A 1 395 ? -1.994 -34.188 -21.828 1 80 395 THR A CA 1
ATOM 3166 C C . THR A 1 395 ? -0.736 -34.719 -21.141 1 80 395 THR A C 1
ATOM 3168 O O . THR A 1 395 ? -0.067 -34 -20.406 1 80 395 THR A O 1
ATOM 3171 N N . SER A 1 396 ? -0.493 -35.906 -21.234 1 77.69 396 SER A N 1
ATOM 3172 C CA . SER A 1 396 ? 0.703 -36.531 -20.688 1 77.69 396 SER A CA 1
ATOM 3173 C C . SER A 1 396 ? 0.974 -37.875 -21.375 1 77.69 396 SER A C 1
ATOM 3175 O O . SER A 1 396 ? 0.121 -38.375 -22.094 1 77.69 396 SER A O 1
ATOM 3177 N N . TYR A 1 397 ? 2.229 -38.438 -21.25 1 71.25 397 TYR A N 1
ATOM 3178 C CA . TYR A 1 397 ? 2.576 -39.719 -21.844 1 71.25 397 TYR A CA 1
ATOM 3179 C C . TYR A 1 397 ? 3.695 -40.375 -21.062 1 71.25 397 TYR A C 1
ATOM 3181 O O . TYR A 1 397 ? 4.465 -39.719 -20.359 1 71.25 397 TYR A O 1
ATOM 3189 N N . SER A 1 398 ? 3.604 -41.656 -21.047 1 67.12 398 SER A N 1
ATOM 3190 C CA . SER A 1 398 ? 4.645 -42.469 -20.422 1 67.12 398 SER A CA 1
ATOM 3191 C C . SER A 1 398 ? 5.367 -43.344 -21.453 1 67.12 398 SER A C 1
ATOM 3193 O O . SER A 1 398 ? 4.73 -43.969 -22.281 1 67.12 398 SER A O 1
ATOM 3195 N N . ALA A 1 399 ? 6.695 -43.219 -21.375 1 62.19 399 ALA A N 1
ATOM 3196 C CA . ALA A 1 399 ? 7.496 -44.031 -22.281 1 62.19 399 ALA A CA 1
ATOM 3197 C C . ALA A 1 399 ? 7.645 -45.469 -21.734 1 62.19 399 ALA A C 1
ATOM 3199 O O . ALA A 1 399 ? 7.836 -46.406 -22.5 1 62.19 399 ALA A O 1
ATOM 3200 N N . SER A 1 400 ? 7.68 -45.469 -20.422 1 61.97 400 SER A N 1
ATOM 3201 C CA . SER A 1 400 ? 7.848 -46.781 -19.812 1 61.97 400 SER A CA 1
ATOM 3202 C C . SER A 1 400 ? 6.719 -47.75 -20.219 1 61.97 400 SER A C 1
ATOM 3204 O O . SER A 1 400 ? 6.914 -48.969 -20.281 1 61.97 400 SER A O 1
ATOM 3206 N N . TYR A 1 401 ? 5.672 -47.094 -20.312 1 60.19 401 TYR A N 1
ATOM 3207 C CA . TYR A 1 401 ? 4.539 -47.75 -20.953 1 60.19 401 TYR A CA 1
ATOM 3208 C C . TYR A 1 401 ? 3.938 -46.906 -22.047 1 60.19 401 TYR A C 1
ATOM 3210 O O . TYR A 1 401 ? 3.463 -45.781 -21.781 1 60.19 401 TYR A O 1
ATOM 3218 N N . PRO A 1 402 ? 4.18 -47.344 -23.156 1 61.94 402 PRO A N 1
ATOM 3219 C CA . PRO A 1 402 ? 3.67 -46.531 -24.25 1 61.94 402 PRO A CA 1
ATOM 3220 C C . PRO A 1 402 ? 2.184 -46.188 -24.109 1 61.94 402 PRO A C 1
ATOM 3222 O O . PRO A 1 402 ? 1.342 -46.875 -24.703 1 61.94 402 PRO A O 1
ATOM 3225 N N . ALA A 1 403 ? 1.908 -45.156 -23.203 1 66.75 403 ALA A N 1
ATOM 3226 C CA . ALA A 1 403 ? 0.546 -44.656 -22.969 1 66.75 403 ALA A CA 1
ATOM 3227 C C . ALA A 1 403 ? 0.496 -43.156 -22.938 1 66.75 403 ALA A C 1
ATOM 3229 O O . ALA A 1 403 ? 1.516 -42.5 -22.703 1 66.75 403 ALA A O 1
ATOM 3230 N N . VAL A 1 404 ? -0.768 -42.719 -23.391 1 67.56 404 VAL A N 1
ATOM 3231 C CA . VAL A 1 404 ? -0.986 -41.281 -23.375 1 67.56 404 VAL A CA 1
ATOM 3232 C C . VAL A 1 404 ? -2.178 -40.938 -22.484 1 67.56 404 VAL A C 1
ATOM 3234 O O . VAL A 1 404 ? -3.131 -41.719 -22.391 1 67.56 404 VAL A O 1
ATOM 3237 N N . GLU A 1 405 ? -2.033 -39.969 -21.672 1 70.44 405 GLU A N 1
ATOM 3238 C CA . GLU A 1 405 ? -3.189 -39.312 -21.078 1 70.44 405 GLU A CA 1
ATOM 3239 C C . GLU A 1 405 ? -3.74 -38.219 -21.984 1 70.44 405 GLU A C 1
ATOM 3241 O O . GLU A 1 405 ? -2.977 -37.5 -22.594 1 70.44 405 GLU A O 1
ATOM 3246 N N . PHE A 1 406 ? -5.141 -38.219 -22.188 1 68.62 406 PHE A N 1
ATOM 3247 C CA . PHE A 1 406 ? -5.699 -37.219 -23.125 1 68.62 406 PHE A CA 1
ATOM 3248 C C . PHE A 1 406 ? -7.02 -36.688 -22.594 1 68.62 406 PHE A C 1
ATOM 3250 O O . PHE A 1 406 ? -7.664 -37.281 -21.75 1 68.62 406 PHE A O 1
ATOM 3257 N N . TYR A 1 407 ? -7.375 -35.469 -22.984 1 67.88 407 TYR A N 1
ATOM 3258 C CA . TYR A 1 407 ? -8.648 -34.812 -22.719 1 67.88 407 TYR A CA 1
ATOM 3259 C C . TYR A 1 407 ? -9.5 -34.75 -23.984 1 67.88 407 TYR A C 1
ATOM 3261 O O . TYR A 1 407 ? -9.031 -34.344 -25.031 1 67.88 407 TYR A O 1
ATOM 3269 N N . LYS A 1 408 ? -10.68 -35.281 -23.906 1 67.38 408 LYS A N 1
ATOM 3270 C CA . LYS A 1 408 ? -11.68 -35.188 -24.969 1 67.38 408 LYS A CA 1
ATOM 3271 C C . LYS A 1 408 ? -12.961 -34.531 -24.469 1 67.38 408 LYS A C 1
ATOM 3273 O O . LYS A 1 408 ? -13.547 -35 -23.484 1 67.38 408 LYS A O 1
ATOM 3278 N N . SER A 1 409 ? -13.289 -33.281 -24.984 1 59.09 409 SER A N 1
ATOM 3279 C CA . SER A 1 409 ? -14.492 -32.562 -24.578 1 59.09 409 SER A CA 1
ATOM 3280 C C . SER A 1 409 ? -15.727 -33.125 -25.266 1 59.09 409 SER A C 1
ATOM 3282 O O . SER A 1 409 ? -15.836 -33.094 -26.5 1 59.09 409 SER A O 1
ATOM 3284 N N . ALA A 1 410 ? -15.977 -34.281 -25.297 1 53.41 410 ALA A N 1
ATOM 3285 C CA . ALA A 1 410 ? -17.156 -34.688 -26.047 1 53.41 410 ALA A CA 1
ATOM 3286 C C . ALA A 1 410 ? -18.438 -34.25 -25.328 1 53.41 410 ALA A C 1
ATOM 3288 O O . ALA A 1 410 ? -18.406 -33.938 -24.141 1 53.41 410 ALA A O 1
ATOM 3289 N N . ASN A 1 411 ? -19.594 -33.969 -26.188 1 50.41 411 ASN A N 1
ATOM 3290 C CA . ASN A 1 411 ? -20.906 -33.438 -25.828 1 50.41 411 ASN A CA 1
ATOM 3291 C C . ASN A 1 411 ? -21.312 -33.844 -24.422 1 50.41 411 ASN A C 1
ATOM 3293 O O . ASN A 1 411 ? -22.047 -33.125 -23.75 1 50.41 411 ASN A O 1
ATOM 3297 N N . ASP A 1 412 ? -21.297 -35 -24.062 1 48 412 ASP A N 1
ATOM 3298 C CA . ASP A 1 412 ? -21.922 -35.406 -22.812 1 48 412 ASP A CA 1
ATOM 3299 C C . ASP A 1 412 ? -20.891 -35.719 -21.734 1 48 412 ASP A C 1
ATOM 3301 O O . ASP A 1 412 ? -21.234 -36.125 -20.625 1 48 412 ASP A O 1
ATOM 3305 N N . TYR A 1 413 ? -19.672 -34.75 -22.188 1 46.47 413 TYR A N 1
ATOM 3306 C CA . TYR A 1 413 ? -18.703 -35.156 -21.188 1 46.47 413 TYR A CA 1
ATOM 3307 C C . TYR A 1 413 ? -17.516 -34.219 -21.141 1 46.47 413 TYR A C 1
ATOM 3309 O O . TYR A 1 413 ? -16.969 -33.844 -22.188 1 46.47 413 TYR A O 1
ATOM 3317 N N . VAL A 1 414 ? -17.344 -34.25 -19.906 1 53.12 414 VAL A N 1
ATOM 3318 C CA . VAL A 1 414 ? -16.141 -33.531 -19.531 1 53.12 414 VAL A CA 1
ATOM 3319 C C . VAL A 1 414 ? -15.219 -34.469 -18.719 1 53.12 414 VAL A C 1
ATOM 3321 O O . VAL A 1 414 ? -15.562 -34.875 -17.609 1 53.12 414 VAL A O 1
ATOM 3324 N N . GLY A 1 415 ? -14.117 -35.219 -19.375 1 61.41 415 GLY A N 1
ATOM 3325 C CA . GLY A 1 415 ? -13.25 -36.094 -18.594 1 61.41 415 GLY A CA 1
ATOM 3326 C C . GLY A 1 415 ? -11.867 -36.25 -19.203 1 61.41 415 GLY A C 1
ATOM 3327 O O . GLY A 1 415 ? -11.633 -35.875 -20.344 1 61.41 415 GLY A O 1
ATOM 3328 N N . ARG A 1 416 ? -10.883 -36.469 -18.328 1 66.94 416 ARG A N 1
ATOM 3329 C CA . ARG A 1 416 ? -9.523 -36.844 -18.672 1 66.94 416 ARG A CA 1
ATOM 3330 C C . ARG A 1 416 ? -9.32 -38.344 -18.469 1 66.94 416 ARG A C 1
ATOM 3332 O O . ARG A 1 416 ? -9.766 -38.906 -17.469 1 66.94 416 ARG A O 1
ATOM 3339 N N . GLY A 1 417 ? -9 -39.094 -19.562 1 62.12 417 GLY A N 1
ATOM 3340 C CA . GLY A 1 417 ? -8.734 -40.5 -19.469 1 62.12 417 GLY A CA 1
ATOM 3341 C C . GLY A 1 417 ? -7.324 -40.875 -19.891 1 62.12 417 GLY A C 1
ATOM 3342 O O . GLY A 1 417 ? -6.57 -40.031 -20.375 1 62.12 417 GLY A O 1
ATOM 3343 N N . LYS A 1 418 ? -6.867 -42 -19.391 1 68.56 418 LYS A N 1
ATOM 3344 C CA . LYS A 1 418 ? -5.629 -42.594 -19.859 1 68.56 418 LYS A CA 1
ATOM 3345 C C . LYS A 1 418 ? -5.906 -43.625 -20.953 1 68.56 418 LYS A C 1
ATOM 3347 O O . LYS A 1 418 ? -6.859 -44.406 -20.875 1 68.56 418 LYS A O 1
ATOM 3352 N N . GLY A 1 419 ? -5.223 -43.5 -22.047 1 59.69 419 GLY A N 1
ATOM 3353 C CA . GLY A 1 419 ? -5.363 -44.406 -23.156 1 59.69 419 GLY A CA 1
ATOM 3354 C C . GLY A 1 419 ? -4.062 -45.094 -23.531 1 59.69 419 GLY A C 1
ATOM 3355 O O . GLY A 1 419 ? -2.979 -44.594 -23.25 1 59.69 419 GLY A O 1
ATOM 3356 N N . ARG A 1 420 ? -4.156 -46.406 -23.828 1 55.72 420 ARG A N 1
ATOM 3357 C CA . ARG A 1 420 ? -3.004 -47.188 -24.266 1 55.72 420 ARG A CA 1
ATOM 3358 C C . ARG A 1 420 ? -2.705 -46.938 -25.75 1 55.72 420 ARG A C 1
ATOM 3360 O O . ARG A 1 420 ? -3.623 -46.844 -26.562 1 55.72 420 ARG A O 1
ATOM 3367 N N . LEU A 1 421 ? -1.369 -46.5 -25.922 1 57 421 LEU A N 1
ATOM 3368 C CA . LEU A 1 421 ? -0.869 -46.531 -27.281 1 57 421 LEU A CA 1
ATOM 3369 C C . LEU A 1 421 ? -0.139 -47.844 -27.578 1 57 421 LEU A C 1
ATOM 3371 O O . LEU A 1 421 ? 0.58 -48.375 -26.719 1 57 421 LEU A O 1
ATOM 3375 N N . LEU A 1 422 ? -0.57 -48.781 -28.406 1 49.72 422 LEU A N 1
ATOM 3376 C CA . LEU A 1 422 ? 0.226 -49.938 -28.797 1 49.72 422 LEU A CA 1
ATOM 3377 C C . LEU A 1 422 ? 1.426 -49.5 -29.641 1 49.72 422 LEU A C 1
ATOM 3379 O O . LEU A 1 422 ? 1.327 -48.562 -30.438 1 49.72 422 LEU A O 1
ATOM 3383 N N . PRO A 1 423 ? 2.582 -49.812 -29.25 1 47.06 423 PRO A N 1
ATOM 3384 C CA . PRO A 1 423 ? 3.832 -49.531 -29.969 1 47.06 423 PRO A CA 1
ATOM 3385 C C . PRO A 1 423 ? 3.688 -49.688 -31.484 1 47.06 423 PRO A C 1
ATOM 3387 O O . PRO A 1 423 ? 4.402 -49.031 -32.25 1 47.06 423 PRO A O 1
ATOM 3390 N N . THR A 1 424 ? 3.34 -50.844 -32.031 1 41.44 424 THR A N 1
ATOM 3391 C CA . THR A 1 424 ? 3.307 -51.031 -33.469 1 41.44 424 THR A CA 1
ATOM 3392 C C . THR A 1 424 ? 2.451 -49.938 -34.125 1 41.44 424 THR A C 1
ATOM 3394 O O . THR A 1 424 ? 2.111 -50.031 -35.312 1 41.44 424 THR A O 1
ATOM 3397 N N . MET A 1 425 ? 1.86 -49.062 -33.469 1 42.62 425 MET A N 1
ATOM 3398 C CA . MET A 1 425 ? 0.649 -48.406 -33.938 1 42.62 425 MET A CA 1
ATOM 3399 C C . MET A 1 425 ? 0.994 -47.188 -34.781 1 42.62 425 MET A C 1
ATOM 3401 O O . MET A 1 425 ? 1.847 -46.375 -34.438 1 42.62 425 MET A O 1
ATOM 3405 N N . SER A 1 426 ? 0.833 -47.438 -35.969 1 47.47 426 SER A N 1
ATOM 3406 C CA . SER A 1 426 ? 0.59 -46.438 -36.969 1 47.47 426 SER A CA 1
ATOM 3407 C C . SER A 1 426 ? -0.538 -45.469 -36.562 1 47.47 426 SER A C 1
ATOM 3409 O O . SER A 1 426 ? -1.435 -45.875 -35.812 1 47.47 426 SER A O 1
ATOM 3411 N N . ALA A 1 427 ? -0.39 -44.188 -36.688 1 53.81 427 ALA A N 1
ATOM 3412 C CA . ALA A 1 427 ? -1.313 -43.094 -36.531 1 53.81 427 ALA A CA 1
ATOM 3413 C C . ALA A 1 427 ? -2.758 -43.531 -36.719 1 53.81 427 ALA A C 1
ATOM 3415 O O . ALA A 1 427 ? -3.693 -42.844 -36.312 1 53.81 427 ALA A O 1
ATOM 3416 N N . ALA A 1 428 ? -2.932 -44.781 -37.344 1 53.44 428 ALA A N 1
ATOM 3417 C CA . ALA A 1 428 ? -4.246 -44.969 -37.938 1 53.44 428 ALA A CA 1
ATOM 3418 C C . ALA A 1 428 ? -5.273 -45.406 -36.906 1 53.44 428 ALA A C 1
ATOM 3420 O O . ALA A 1 428 ? -6.48 -45.281 -37.125 1 53.44 428 ALA A O 1
ATOM 3421 N N . GLU A 1 429 ? -4.832 -46 -35.719 1 59.28 429 GLU A N 1
ATOM 3422 C CA . GLU A 1 429 ? -5.91 -46.438 -34.844 1 59.28 429 GLU A CA 1
ATOM 3423 C C . GLU A 1 429 ? -6.004 -45.562 -33.594 1 59.28 429 GLU A C 1
ATOM 3425 O O . GLU A 1 429 ? -4.992 -45.281 -32.969 1 59.28 429 GLU A O 1
ATOM 3430 N N . PRO A 1 430 ? -7.25 -45 -33.312 1 64.75 430 PRO A N 1
ATOM 3431 C CA . PRO A 1 430 ? -7.434 -44.188 -32.125 1 64.75 430 PRO A CA 1
ATOM 3432 C C . PRO A 1 430 ? -7.051 -44.906 -30.828 1 64.75 430 PRO A C 1
ATOM 3434 O O . PRO A 1 430 ? -7.215 -46.125 -30.734 1 64.75 430 PRO A O 1
ATOM 3437 N N . PRO A 1 431 ? -6.43 -44.219 -29.828 1 73.69 431 PRO A N 1
ATOM 3438 C CA . PRO A 1 431 ? -6.102 -44.875 -28.562 1 73.69 431 PRO A CA 1
ATOM 3439 C C . PRO A 1 431 ? -7.332 -45.438 -27.844 1 73.69 431 PRO A C 1
ATOM 3441 O O . PRO A 1 431 ? -8.406 -44.844 -27.906 1 73.69 431 PRO A O 1
ATOM 3444 N N . GLU A 1 432 ? -7.16 -46.562 -27.375 1 75.56 432 GLU A N 1
ATOM 3445 C CA . GLU A 1 432 ? -8.219 -47.188 -26.578 1 75.56 432 GLU A CA 1
ATOM 3446 C C . GLU A 1 432 ? -8.07 -46.844 -25.094 1 75.56 432 GLU A C 1
ATOM 3448 O O . GLU A 1 432 ? -6.984 -46.938 -24.531 1 75.56 432 GLU A O 1
ATOM 3453 N N . CYS A 1 433 ? -9.156 -46.438 -24.531 1 80.31 433 CYS A N 1
ATOM 3454 C CA . CYS A 1 433 ? -9.117 -45.969 -23.156 1 80.31 433 CYS A CA 1
ATOM 3455 C C . CYS A 1 433 ? -8.977 -47.156 -22.188 1 80.31 433 CYS A C 1
ATOM 3457 O O . CYS A 1 433 ? -9.891 -47.969 -22.062 1 80.31 433 CYS A O 1
ATOM 3459 N N . ILE A 1 434 ? -7.902 -47.219 -21.438 1 84.75 434 ILE A N 1
ATOM 3460 C CA . ILE A 1 434 ? -7.684 -48.344 -20.547 1 84.75 434 ILE A CA 1
ATOM 3461 C C . ILE A 1 434 ? -8.258 -48.031 -19.172 1 84.75 434 ILE A C 1
ATOM 3463 O O . ILE A 1 434 ? -8.469 -48.938 -18.375 1 84.75 434 ILE A O 1
ATOM 3467 N N . THR A 1 435 ? -8.578 -46.75 -18.891 1 87.38 435 THR A N 1
ATOM 3468 C CA . THR A 1 435 ? -9.109 -46.406 -17.578 1 87.38 435 THR A CA 1
ATOM 3469 C C . THR A 1 435 ? -10.617 -46.188 -17.641 1 87.38 435 THR A C 1
ATOM 3471 O O . THR A 1 435 ? -11.273 -46 -16.625 1 87.38 435 THR A O 1
ATOM 3474 N N . CYS A 1 436 ? -11.25 -46.156 -18.797 1 82.06 436 CYS A N 1
ATOM 3475 C CA . CYS A 1 436 ? -12.672 -45.906 -18.969 1 82.06 436 CYS A CA 1
ATOM 3476 C C . CYS A 1 436 ? -13.516 -46.875 -18.172 1 82.06 436 CYS A C 1
ATOM 3478 O O . CYS A 1 436 ? -14.562 -46.5 -17.641 1 82.06 436 CYS A O 1
ATOM 3480 N N . PRO A 1 437 ? -13.156 -48.031 -18.125 1 85.81 437 PRO A N 1
ATOM 3481 C CA . PRO A 1 437 ? -13.961 -48.938 -17.328 1 85.81 437 PRO A CA 1
ATOM 3482 C C . PRO A 1 437 ? -14.023 -48.531 -15.852 1 85.81 437 PRO A C 1
ATOM 3484 O O . PRO A 1 437 ? -15 -48.844 -15.164 1 85.81 437 PRO A O 1
ATOM 3487 N N . LEU A 1 438 ? -12.977 -47.906 -15.312 1 89.94 438 LEU A N 1
ATOM 3488 C CA . LEU A 1 438 ? -12.992 -47.438 -13.93 1 89.94 438 LEU A CA 1
ATOM 3489 C C . LEU A 1 438 ? -14.109 -46.406 -13.719 1 89.94 438 LEU A C 1
ATOM 3491 O O . LEU A 1 438 ? -14.633 -46.281 -12.609 1 89.94 438 LEU A O 1
ATOM 3495 N N . ARG A 1 439 ? -14.469 -45.75 -14.75 1 86.62 439 ARG A N 1
ATOM 3496 C CA . ARG A 1 439 ? -15.562 -44.781 -14.656 1 86.62 439 ARG A CA 1
ATOM 3497 C C . ARG A 1 439 ? -16.891 -45.469 -14.391 1 86.62 439 ARG A C 1
ATOM 3499 O O . ARG A 1 439 ? -17.734 -44.938 -13.68 1 86.62 439 ARG A O 1
ATOM 3506 N N . THR A 1 440 ? -17.016 -46.594 -15 1 86.81 440 THR A N 1
ATOM 3507 C CA . THR A 1 440 ? -18.234 -47.375 -14.805 1 86.81 440 THR A CA 1
ATOM 3508 C C . THR A 1 440 ? -18.25 -48 -13.422 1 86.81 440 THR A C 1
ATOM 3510 O O . THR A 1 440 ? -19.297 -48.062 -12.773 1 86.81 440 THR A O 1
ATOM 3513 N N . GLU A 1 441 ? -17.109 -48.438 -13.023 1 91.75 441 GLU A N 1
ATOM 3514 C CA . GLU A 1 441 ? -17 -49.125 -11.734 1 91.75 441 GLU A CA 1
ATOM 3515 C C . GLU A 1 441 ? -17.156 -48.125 -10.578 1 91.75 441 GLU A C 1
ATOM 3517 O O . GLU A 1 441 ? -17.719 -48.469 -9.539 1 91.75 441 GLU A O 1
ATOM 3522 N N . TYR A 1 442 ? -16.641 -47 -10.719 1 93.38 442 TYR A N 1
ATOM 3523 C CA . TYR A 1 442 ? -16.688 -45.969 -9.695 1 93.38 442 TYR A CA 1
ATOM 3524 C C . TYR A 1 442 ? -17.344 -44.688 -10.242 1 93.38 442 TYR A C 1
ATOM 3526 O O . TYR A 1 442 ? -16.672 -43.688 -10.406 1 93.38 442 TYR A O 1
ATOM 3534 N N . PRO A 1 443 ? -18.625 -44.75 -10.391 1 88.5 443 PRO A N 1
ATOM 3535 C CA . PRO A 1 443 ? -19.312 -43.625 -11 1 88.5 443 PRO A CA 1
ATOM 3536 C C . PRO A 1 443 ? -19.047 -42.312 -10.25 1 88.5 443 PRO A C 1
ATOM 3538 O O . PRO A 1 443 ? -19.094 -42.281 -9.023 1 88.5 443 PRO A O 1
ATOM 3541 N N . GLU A 1 444 ? -18.688 -41.281 -11.023 1 87.88 444 GLU A N 1
ATOM 3542 C CA . GLU A 1 444 ? -18.484 -39.906 -10.586 1 87.88 444 GLU A CA 1
ATOM 3543 C C . GLU A 1 444 ? -17.156 -39.75 -9.867 1 87.88 444 GLU A C 1
ATOM 3545 O O . GLU A 1 444 ? -16.797 -38.625 -9.477 1 87.88 444 GLU A O 1
ATOM 3550 N N . ARG A 1 445 ? -16.375 -40.812 -9.688 1 92.62 445 ARG A N 1
ATOM 3551 C CA . ARG A 1 445 ? -15.141 -40.719 -8.93 1 92.62 445 ARG A CA 1
ATOM 3552 C C . ARG A 1 445 ? -13.93 -40.875 -9.836 1 92.62 445 ARG A C 1
ATOM 3554 O O . ARG A 1 445 ? -12.797 -40.594 -9.422 1 92.62 445 ARG A O 1
ATOM 3561 N N . CYS A 1 446 ? -14.148 -41.188 -11.109 1 91.62 446 CYS A N 1
ATOM 3562 C CA . CYS A 1 446 ? -13.008 -41.438 -11.984 1 91.62 446 CYS A CA 1
ATOM 3563 C C . CYS A 1 446 ? -13.242 -40.844 -13.367 1 91.62 446 CYS A C 1
ATOM 3565 O O . CYS A 1 446 ? -12.93 -41.469 -14.383 1 91.62 446 CYS A O 1
ATOM 3567 N N . ASN A 1 447 ? -13.812 -39.688 -13.422 1 87.06 447 ASN A N 1
ATOM 3568 C CA . ASN A 1 447 ? -13.961 -38.906 -14.656 1 87.06 447 ASN A CA 1
ATOM 3569 C C . ASN A 1 447 ? -12.609 -38.438 -15.18 1 87.06 447 ASN A C 1
ATOM 3571 O O . ASN A 1 447 ? -12.461 -38.156 -16.375 1 87.06 447 ASN A O 1
ATOM 3575 N N . ILE A 1 448 ? -11.656 -38.312 -14.297 1 87.06 448 ILE A N 1
ATOM 3576 C CA . ILE A 1 448 ? -10.297 -37.906 -14.609 1 87.06 448 ILE A CA 1
ATOM 3577 C C . ILE A 1 448 ? -9.312 -38.906 -14.039 1 87.06 448 ILE A C 1
ATOM 3579 O O . ILE A 1 448 ? -9.352 -39.219 -12.844 1 87.06 448 ILE A O 1
ATOM 3583 N N . ALA A 1 449 ? -8.453 -39.375 -14.875 1 88.56 449 ALA A N 1
ATOM 3584 C CA . ALA A 1 449 ? -7.449 -40.344 -14.438 1 88.56 449 ALA A CA 1
ATOM 3585 C C . ALA A 1 449 ? -6.039 -39.875 -14.781 1 88.56 449 ALA A C 1
ATOM 3587 O O . ALA A 1 449 ? -5.777 -39.469 -15.914 1 88.56 449 ALA A O 1
ATOM 3588 N N . THR A 1 450 ? -5.195 -39.844 -13.805 1 87.06 450 THR A N 1
ATOM 3589 C CA . THR A 1 450 ? -3.768 -39.594 -14 1 87.06 450 THR A CA 1
ATOM 3590 C C . THR A 1 450 ? -2.955 -40.781 -13.5 1 87.06 450 THR A C 1
ATOM 3592 O O . THR A 1 450 ? -3.477 -41.656 -12.781 1 87.06 450 THR A O 1
ATOM 3595 N N . SER A 1 451 ? -1.711 -40.875 -13.953 1 87.94 451 SER A N 1
ATOM 3596 C CA . SER A 1 451 ? -0.974 -42.094 -13.656 1 87.94 451 SER A CA 1
ATOM 3597 C C . SER A 1 451 ? 0.429 -41.781 -13.141 1 87.94 451 SER A C 1
ATOM 3599 O O . SER A 1 451 ? 0.98 -40.719 -13.43 1 87.94 451 SER A O 1
ATOM 3601 N N . SER A 1 452 ? 0.931 -42.688 -12.336 1 89.69 452 SER A N 1
ATOM 3602 C CA . SER A 1 452 ? 2.32 -42.781 -11.898 1 89.69 452 SER A CA 1
ATOM 3603 C C . SER A 1 452 ? 2.865 -44.188 -12.086 1 89.69 452 SER A C 1
ATOM 3605 O O . SER A 1 452 ? 2.51 -45.094 -11.336 1 89.69 452 SER A O 1
ATOM 3607 N N . PHE A 1 453 ? 3.787 -44.312 -13.055 1 88.81 453 PHE A N 1
ATOM 3608 C CA . PHE A 1 453 ? 4.293 -45.656 -13.398 1 88.81 453 PHE A CA 1
ATOM 3609 C C . PHE A 1 453 ? 5.57 -45.938 -12.633 1 88.81 453 PHE A C 1
ATOM 3611 O O . PHE A 1 453 ? 6.371 -45.062 -12.359 1 88.81 453 PHE A O 1
ATOM 3618 N N . SER A 1 454 ? 5.688 -47.281 -12.422 1 91.06 454 SER A N 1
ATOM 3619 C CA . SER A 1 454 ? 6.957 -47.75 -11.883 1 91.06 454 SER A CA 1
ATOM 3620 C C . SER A 1 454 ? 8.078 -47.594 -12.906 1 91.06 454 SER A C 1
ATOM 3622 O O . SER A 1 454 ? 7.82 -47.344 -14.086 1 91.06 454 SER A O 1
ATOM 3624 N N . LYS A 1 455 ? 9.312 -47.75 -12.5 1 85.75 455 LYS A N 1
ATOM 3625 C CA . LYS A 1 455 ? 10.477 -47.5 -13.344 1 85.75 455 LYS A CA 1
ATOM 3626 C C . LYS A 1 455 ? 10.445 -48.375 -14.594 1 85.75 455 LYS A C 1
ATOM 3628 O O . LYS A 1 455 ? 10.812 -47.938 -15.68 1 85.75 455 LYS A O 1
ATOM 3633 N N . GLY A 1 456 ? 10 -49.594 -14.391 1 83.94 456 GLY A N 1
ATOM 3634 C CA . GLY A 1 456 ? 9.945 -50.531 -15.516 1 83.94 456 GLY A CA 1
ATOM 3635 C C . GLY A 1 456 ? 8.578 -50.562 -16.188 1 83.94 456 GLY A C 1
ATOM 3636 O O . GLY A 1 456 ? 8.398 -51.219 -17.203 1 83.94 456 GLY A O 1
ATOM 3637 N N . GLY A 1 457 ? 7.648 -49.938 -15.648 1 87.44 457 GLY A N 1
ATOM 3638 C CA . GLY A 1 457 ? 6.324 -49.844 -16.234 1 87.44 457 GLY A CA 1
ATOM 3639 C C . GLY A 1 457 ? 5.43 -51.031 -15.914 1 87.44 457 GLY A C 1
ATOM 3640 O O . GLY A 1 457 ? 4.348 -51.156 -16.484 1 87.44 457 GLY A O 1
ATOM 3641 N N . SER A 1 458 ? 5.887 -51.812 -14.977 1 90.19 458 SER A N 1
ATOM 3642 C CA . SER A 1 458 ? 5.125 -53 -14.688 1 90.19 458 SER A CA 1
ATOM 3643 C C . SER A 1 458 ? 3.994 -52.719 -13.703 1 90.19 458 SER A C 1
ATOM 3645 O O . SER A 1 458 ? 3.066 -53.531 -13.57 1 90.19 458 SER A O 1
ATOM 3647 N N . ARG A 1 459 ? 4.133 -51.625 -13.023 1 93.06 459 ARG A N 1
ATOM 3648 C CA . ARG A 1 459 ? 3.115 -51.188 -12.062 1 93.06 459 ARG A CA 1
ATOM 3649 C C . ARG A 1 459 ? 2.705 -49.75 -12.297 1 93.06 459 ARG A C 1
ATOM 3651 O O . ARG A 1 459 ? 3.465 -48.969 -12.867 1 93.06 459 ARG A O 1
ATOM 3658 N N . VAL A 1 460 ? 1.491 -49.469 -11.914 1 92.19 460 VAL A N 1
ATOM 3659 C CA . VAL A 1 460 ? 1.021 -48.094 -12.055 1 92.19 460 VAL A CA 1
ATOM 3660 C C . VAL A 1 460 ? 0.043 -47.75 -10.93 1 92.19 460 VAL A C 1
ATOM 3662 O O . VAL A 1 460 ? -0.722 -48.625 -10.492 1 92.19 460 VAL A O 1
ATOM 3665 N N . VAL A 1 461 ? 0.166 -46.594 -10.383 1 93.5 461 VAL A N 1
ATOM 3666 C CA . VAL A 1 461 ? -0.86 -46.031 -9.508 1 93.5 461 VAL A CA 1
ATOM 3667 C C . VAL A 1 461 ? -1.719 -45.031 -10.281 1 93.5 461 VAL A C 1
ATOM 3669 O O . VAL A 1 461 ? -1.2 -44.094 -10.852 1 93.5 461 VAL A O 1
ATOM 3672 N N . ILE A 1 462 ? -3.018 -45.344 -10.336 1 92.94 462 ILE A N 1
ATOM 3673 C CA . ILE A 1 462 ? -3.982 -44.469 -11 1 92.94 462 ILE A CA 1
ATOM 3674 C C . ILE A 1 462 ? -4.691 -43.594 -9.961 1 92.94 462 ILE A C 1
ATOM 3676 O O . ILE A 1 462 ? -5.266 -44.094 -9 1 92.94 462 ILE A O 1
ATOM 3680 N N . ALA A 1 463 ? -4.562 -42.344 -10.141 1 93 463 ALA A N 1
ATOM 3681 C CA . ALA A 1 463 ? -5.371 -41.406 -9.359 1 93 463 ALA A CA 1
ATOM 3682 C C . ALA A 1 463 ? -6.676 -41.094 -10.086 1 93 463 ALA A C 1
ATOM 3684 O O . ALA A 1 463 ? -6.664 -40.469 -11.156 1 93 463 ALA A O 1
ATOM 3685 N N . CYS A 1 464 ? -7.746 -41.531 -9.555 1 92.56 464 CYS A N 1
ATOM 3686 C CA . CYS A 1 464 ? -9.078 -41.25 -10.078 1 92.56 464 CYS A CA 1
ATOM 3687 C C . CYS A 1 464 ? -9.695 -40.062 -9.391 1 92.56 464 CYS A C 1
ATOM 3689 O O . CYS A 1 464 ? -9.797 -40 -8.164 1 92.56 464 CYS A O 1
ATOM 3691 N N . ARG A 1 465 ? -10.039 -39.156 -10.227 1 92.06 465 ARG A N 1
ATOM 3692 C CA . ARG A 1 465 ? -10.711 -37.969 -9.727 1 92.06 465 ARG A CA 1
ATOM 3693 C C . ARG A 1 465 ? -12 -37.688 -10.508 1 92.06 465 ARG A C 1
ATOM 3695 O O . ARG A 1 465 ? -12.172 -38.188 -11.617 1 92.06 465 ARG A O 1
ATOM 3702 N N . GLY A 1 466 ? -12.883 -37.031 -9.93 1 90.19 466 GLY A N 1
ATOM 3703 C CA . GLY A 1 466 ? -14.18 -36.656 -10.477 1 90.19 466 GLY A CA 1
ATOM 3704 C C . GLY A 1 466 ? -14.984 -35.781 -9.547 1 90.19 466 GLY A C 1
ATOM 3705 O O . GLY A 1 466 ? -14.422 -35.062 -8.727 1 90.19 466 GLY A O 1
ATOM 3706 N N . GLU A 1 467 ? -16.266 -35.844 -9.758 1 88.88 467 GLU A N 1
ATOM 3707 C CA . GLU A 1 467 ? -17.156 -35.031 -8.945 1 88.88 467 GLU A CA 1
ATOM 3708 C C . GLU A 1 467 ? -17.297 -35.594 -7.535 1 88.88 467 GLU A C 1
ATOM 3710 O O . GLU A 1 467 ? -17.734 -34.906 -6.617 1 88.88 467 GLU A O 1
ATOM 3715 N N . GLY A 1 468 ? -16.922 -36.781 -7.355 1 91.38 468 GLY A N 1
ATOM 3716 C CA . GLY A 1 468 ? -16.922 -37.438 -6.062 1 91.38 468 GLY A CA 1
ATOM 3717 C C . GLY A 1 468 ? -15.555 -37.531 -5.426 1 91.38 468 GLY A C 1
ATOM 3718 O O . GLY A 1 468 ? -14.594 -36.938 -5.914 1 91.38 468 GLY A O 1
ATOM 3719 N N . ALA A 1 469 ? -15.523 -38.312 -4.301 1 94 469 ALA A N 1
ATOM 3720 C CA . ALA A 1 469 ? -14.281 -38.438 -3.547 1 94 469 ALA A CA 1
ATOM 3721 C C . ALA A 1 469 ? -13.203 -39.125 -4.391 1 94 469 ALA A C 1
ATOM 3723 O O . ALA A 1 469 ? -13.469 -40.125 -5.07 1 94 469 ALA A O 1
ATOM 3724 N N . PRO A 1 470 ? -11.984 -38.688 -4.367 1 94.75 470 PRO A N 1
ATOM 3725 C CA . PRO A 1 470 ? -10.898 -39.281 -5.137 1 94.75 470 PRO A CA 1
ATOM 3726 C C . PRO A 1 470 ? -10.586 -40.719 -4.672 1 94.75 470 PRO A C 1
ATOM 3728 O O . PRO A 1 470 ? -10.859 -41.062 -3.525 1 94.75 470 PRO A O 1
ATOM 3731 N N . LEU A 1 471 ? -10.055 -41.438 -5.664 1 94.75 471 LEU A N 1
ATOM 3732 C CA . LEU A 1 471 ? -9.648 -42.812 -5.453 1 94.75 471 LEU A CA 1
ATOM 3733 C C . LEU A 1 471 ? -8.242 -43.062 -5.988 1 94.75 471 LEU A C 1
ATOM 3735 O O . LEU A 1 471 ? -7.891 -42.594 -7.066 1 94.75 471 LEU A O 1
ATOM 3739 N N . TYR A 1 472 ? -7.492 -43.781 -5.203 1 96.12 472 TYR A N 1
ATOM 3740 C CA . TYR A 1 472 ? -6.156 -44.188 -5.648 1 96.12 472 TYR A CA 1
ATOM 3741 C C . TYR A 1 472 ? -6.012 -45.688 -5.707 1 96.12 472 TYR A C 1
ATOM 3743 O O . TYR A 1 472 ? -6.176 -46.375 -4.691 1 96.12 472 TYR A O 1
ATOM 3751 N N . ILE A 1 473 ? -5.652 -46.156 -6.906 1 96.31 473 ILE A N 1
ATOM 3752 C CA . ILE A 1 473 ? -5.656 -47.594 -7.164 1 96.31 473 ILE A CA 1
ATOM 3753 C C . ILE A 1 473 ? -4.316 -48.031 -7.77 1 96.31 473 ILE A C 1
ATOM 3755 O O . ILE A 1 473 ? -3.816 -47.375 -8.695 1 96.31 473 ILE A O 1
ATOM 3759 N N . GLN A 1 474 ? -3.789 -49.062 -7.227 1 96.5 474 GLN A N 1
ATOM 3760 C CA . GLN A 1 474 ? -2.584 -49.625 -7.801 1 96.5 474 GLN A CA 1
ATOM 3761 C C . GLN A 1 474 ? -2.924 -50.812 -8.711 1 96.5 474 GLN A C 1
ATOM 3763 O O . GLN A 1 474 ? -3.797 -51.625 -8.391 1 96.5 474 GLN A O 1
ATOM 3768 N N . PHE A 1 475 ? -2.213 -50.938 -9.867 1 94.94 475 PHE A N 1
ATOM 3769 C CA . PHE A 1 475 ? -2.404 -52.062 -10.805 1 94.94 475 PHE A CA 1
ATOM 3770 C C . PHE A 1 475 ? -1.064 -52.625 -11.242 1 94.94 475 PHE A C 1
ATOM 3772 O O . PHE A 1 475 ? -0.028 -51.969 -11.117 1 94.94 475 PHE A O 1
ATOM 3779 N N . THR A 1 476 ? -1.143 -53.875 -11.633 1 94.31 476 THR A N 1
ATOM 3780 C CA . THR A 1 476 ? -0.128 -54.438 -12.516 1 94.31 476 THR A CA 1
ATOM 3781 C C . THR A 1 476 ? -0.475 -54.156 -13.977 1 94.31 476 THR A C 1
ATOM 3783 O O . THR A 1 476 ? -1.639 -54.25 -14.375 1 94.31 476 THR A O 1
ATOM 3786 N N . VAL A 1 477 ? 0.519 -53.844 -14.742 1 91 477 VAL A N 1
ATOM 3787 C CA . VAL A 1 477 ? 0.299 -53.562 -16.156 1 91 477 VAL A CA 1
ATOM 3788 C C . VAL A 1 477 ? 0.594 -54.812 -16.984 1 91 477 VAL A C 1
ATOM 3790 O O . VAL A 1 477 ? 1.725 -55.281 -17 1 91 477 VAL A O 1
ATOM 3793 N N . ASN A 1 478 ? -0.407 -55.25 -17.641 1 89.69 478 ASN A N 1
ATOM 3794 C CA . ASN A 1 478 ? -0.245 -56.375 -18.562 1 89.69 478 ASN A CA 1
ATOM 3795 C C . ASN A 1 478 ? 0.14 -55.875 -19.953 1 89.69 478 ASN A C 1
ATOM 3797 O O . ASN A 1 478 ? -0.729 -55.594 -20.781 1 89.69 478 ASN A O 1
ATOM 3801 N N . HIS A 1 479 ? 1.303 -56 -20.312 1 81.94 479 HIS A N 1
ATOM 3802 C CA . HIS A 1 479 ? 1.831 -55.438 -21.547 1 81.94 479 HIS A CA 1
ATOM 3803 C C . HIS A 1 479 ? 1.445 -56.312 -22.75 1 81.94 479 HIS A C 1
ATOM 3805 O O . HIS A 1 479 ? 1.545 -55.875 -23.891 1 81.94 479 HIS A O 1
ATOM 3811 N N . THR A 1 480 ? 0.956 -57.438 -22.484 1 81.31 480 THR A N 1
ATOM 3812 C CA . THR A 1 480 ? 0.657 -58.344 -23.578 1 81.31 480 THR A CA 1
ATOM 3813 C C . THR A 1 480 ? -0.843 -58.375 -23.859 1 81.31 480 THR A C 1
ATOM 3815 O O . THR A 1 480 ? -1.29 -59.062 -24.781 1 81.31 480 THR A O 1
ATOM 3818 N N . ALA A 1 481 ? -1.474 -57.625 -23.109 1 82.94 481 ALA A N 1
ATOM 3819 C CA . ALA A 1 481 ? -2.924 -57.625 -23.297 1 82.94 481 ALA A CA 1
ATOM 3820 C C . ALA A 1 481 ? -3.314 -56.969 -24.625 1 82.94 481 ALA A C 1
ATOM 3822 O O . ALA A 1 481 ? -2.752 -55.938 -25 1 82.94 481 ALA A O 1
ATOM 3823 N N . THR A 1 482 ? -4.273 -57.562 -25.375 1 76.31 482 THR A N 1
ATOM 3824 C CA . THR A 1 482 ? -4.805 -57 -26.594 1 76.31 482 THR A CA 1
ATOM 3825 C C . THR A 1 482 ? -6.117 -56.25 -26.328 1 76.31 482 THR A C 1
ATOM 3827 O O . THR A 1 482 ? -6.48 -55.344 -27.062 1 76.31 482 THR A O 1
ATOM 3830 N N . ASP A 1 483 ? -6.723 -56.719 -25.297 1 76.25 483 ASP A N 1
ATOM 3831 C CA . ASP A 1 483 ? -7.938 -56.062 -24.812 1 76.25 483 ASP A CA 1
ATOM 3832 C C . ASP A 1 483 ? -7.613 -55 -23.781 1 76.25 483 ASP A C 1
ATOM 3834 O O . ASP A 1 483 ? -7.016 -55.281 -22.734 1 76.25 483 ASP A O 1
ATOM 3838 N N . PRO A 1 484 ? -8.039 -53.75 -24.062 1 78.5 484 PRO A N 1
ATOM 3839 C CA . PRO A 1 484 ? -7.762 -52.656 -23.109 1 78.5 484 PRO A CA 1
ATOM 3840 C C . PRO A 1 484 ? -8.273 -52.969 -21.703 1 78.5 484 PRO A C 1
ATOM 3842 O O . PRO A 1 484 ? -7.672 -52.531 -20.719 1 78.5 484 PRO A O 1
ATOM 3845 N N . ALA A 1 485 ? -9.258 -53.75 -21.578 1 80.06 485 ALA A N 1
ATOM 3846 C CA . ALA A 1 485 ? -9.852 -54.062 -20.281 1 80.06 485 ALA A CA 1
ATOM 3847 C C . ALA A 1 485 ? -8.93 -54.938 -19.453 1 80.06 485 ALA A C 1
ATOM 3849 O O . ALA A 1 485 ? -9.117 -55.094 -18.25 1 80.06 485 ALA A O 1
ATOM 3850 N N . ASN A 1 486 ? -7.914 -55.531 -20.141 1 87.06 486 ASN A N 1
ATOM 3851 C CA . ASN A 1 486 ? -7.035 -56.5 -19.453 1 87.06 486 ASN A CA 1
ATOM 3852 C C . ASN A 1 486 ? -5.633 -55.906 -19.281 1 87.06 486 ASN A C 1
ATOM 3854 O O . ASN A 1 486 ? -4.711 -56.625 -18.891 1 87.06 486 ASN A O 1
ATOM 3858 N N . VAL A 1 487 ? -5.492 -54.656 -19.578 1 87.31 487 VAL A N 1
ATOM 3859 C CA . VAL A 1 487 ? -4.188 -54.031 -19.438 1 87.31 487 VAL A CA 1
ATOM 3860 C C . VAL A 1 487 ? -3.898 -53.781 -17.953 1 87.31 487 VAL A C 1
ATOM 3862 O O . VAL A 1 487 ? -2.787 -54.031 -17.484 1 87.31 487 VAL A O 1
ATOM 3865 N N . LEU A 1 488 ? -4.898 -53.25 -17.234 1 91.75 488 LEU A N 1
ATOM 3866 C CA . LEU A 1 488 ? -4.762 -53.031 -15.805 1 91.75 488 LEU A CA 1
ATOM 3867 C C . LEU A 1 488 ? -5.328 -54.219 -15.016 1 91.75 488 LEU A C 1
ATOM 3869 O O . LEU A 1 488 ? -6.535 -54.469 -15.055 1 91.75 488 LEU A O 1
ATOM 3873 N N . ILE A 1 489 ? -4.438 -54.906 -14.336 1 93.88 489 ILE A N 1
ATOM 3874 C CA . ILE A 1 489 ? -4.875 -56.094 -13.594 1 93.88 489 ILE A CA 1
ATOM 3875 C C . ILE A 1 489 ? -4.352 -56.031 -12.164 1 93.88 489 ILE A C 1
ATOM 3877 O O . ILE A 1 489 ? -3.521 -55.156 -11.836 1 93.88 489 ILE A O 1
ATOM 3881 N N . ASP A 1 490 ? -4.891 -56.906 -11.227 1 94.81 490 ASP A N 1
ATOM 3882 C CA . ASP A 1 490 ? -4.477 -57 -9.828 1 94.81 490 ASP A CA 1
ATOM 3883 C C . ASP A 1 490 ? -4.762 -55.688 -9.078 1 94.81 490 ASP A C 1
ATOM 3885 O O . ASP A 1 490 ? -3.871 -55.156 -8.43 1 94.81 490 ASP A O 1
ATOM 3889 N N . LYS A 1 491 ? -5.949 -55.375 -9.117 1 95.25 491 LYS A N 1
ATOM 3890 C CA . LYS A 1 491 ? -6.406 -54.125 -8.531 1 95.25 491 LYS A CA 1
ATOM 3891 C C . LYS A 1 491 ? -6.184 -54.094 -7.023 1 95.25 491 LYS A C 1
ATOM 3893 O O . LYS A 1 491 ? -6.574 -55.031 -6.324 1 95.25 491 LYS A O 1
ATOM 3898 N N . VAL A 1 492 ? -5.5 -53.062 -6.504 1 96 492 VAL A N 1
ATOM 3899 C CA . VAL A 1 492 ? -5.34 -52.812 -5.074 1 96 492 VAL A CA 1
ATOM 3900 C C . VAL A 1 492 ? -5.805 -51.406 -4.742 1 96 492 VAL A C 1
ATOM 3902 O O . VAL A 1 492 ? -5.25 -50.406 -5.254 1 96 492 VAL A O 1
ATOM 3905 N N . LEU A 1 493 ? -6.793 -51.281 -3.889 1 95.75 493 LEU A N 1
ATOM 3906 C CA . LEU A 1 493 ? -7.258 -50 -3.443 1 95.75 493 LEU A CA 1
ATOM 3907 C C . LEU A 1 493 ? -6.34 -49.438 -2.359 1 95.75 493 LEU A C 1
ATOM 3909 O O . LEU A 1 493 ? -6.297 -49.969 -1.246 1 95.75 493 LEU A O 1
ATOM 3913 N N . LEU A 1 494 ? -5.633 -48.344 -2.729 1 95.25 494 LEU A N 1
ATOM 3914 C CA . LEU A 1 494 ? -4.684 -47.781 -1.788 1 95.25 494 LEU A CA 1
ATOM 3915 C C . LEU A 1 494 ? -5.379 -46.75 -0.873 1 95.25 494 LEU A C 1
ATOM 3917 O O . LEU A 1 494 ? -5.062 -46.688 0.316 1 95.25 494 LEU A O 1
ATOM 3921 N N . GLU A 1 495 ? -6.207 -45.906 -1.368 1 95.12 495 GLU A N 1
ATOM 3922 C CA . GLU A 1 495 ? -6.953 -44.906 -0.626 1 95.12 495 GLU A CA 1
ATOM 3923 C C . GLU A 1 495 ? -8.32 -44.656 -1.248 1 95.12 495 GLU A C 1
ATOM 3925 O O . GLU A 1 495 ? -8.422 -44.25 -2.4 1 95.12 495 GLU A O 1
ATOM 3930 N N . GLU A 1 496 ? -9.375 -44.844 -0.457 1 95.62 496 GLU A N 1
ATOM 3931 C CA . GLU A 1 496 ? -10.734 -44.75 -0.969 1 95.62 496 GLU A CA 1
ATOM 3932 C C . GLU A 1 496 ? -11.43 -43.5 -0.48 1 95.62 496 GLU A C 1
ATOM 3934 O O . GLU A 1 496 ? -12.469 -43.094 -1.007 1 95.62 496 GLU A O 1
ATOM 3939 N N . ASN A 1 497 ? -10.859 -42.844 0.449 1 95.62 497 ASN A N 1
ATOM 3940 C CA . ASN A 1 497 ? -11.438 -41.625 1.039 1 95.62 497 ASN A CA 1
ATOM 3941 C C . ASN A 1 497 ? -12.906 -41.844 1.406 1 95.62 497 ASN A C 1
ATOM 3943 O O . ASN A 1 497 ? -13.758 -41 1.05 1 95.62 497 ASN A O 1
ATOM 3947 N N . LEU A 1 498 ? -13.172 -42.875 2.145 1 94.81 498 LEU A N 1
ATOM 3948 C CA . LEU A 1 498 ? -14.539 -43.281 2.479 1 94.81 498 LEU A CA 1
ATOM 3949 C C . LEU A 1 498 ? -15.188 -42.25 3.41 1 94.81 498 LEU A C 1
ATOM 3951 O O . LEU A 1 498 ? -16.391 -42.031 3.344 1 94.81 498 LEU A O 1
ATOM 3955 N N . ASP A 1 499 ? -14.375 -41.656 4.254 1 91.88 499 ASP A N 1
ATOM 3956 C CA . ASP A 1 499 ? -14.922 -40.594 5.105 1 91.88 499 ASP A CA 1
ATOM 3957 C C . ASP A 1 499 ? -15.523 -39.469 4.266 1 91.88 499 ASP A C 1
ATOM 3959 O O . ASP A 1 499 ? -16.578 -38.938 4.594 1 91.88 499 ASP A O 1
ATOM 3963 N N . LEU A 1 500 ? -14.773 -39.094 3.246 1 91.62 500 LEU A N 1
ATOM 3964 C CA . LEU A 1 500 ? -15.266 -38.031 2.371 1 91.62 500 LEU A CA 1
ATOM 3965 C C . LEU A 1 500 ? -16.531 -38.469 1.641 1 91.62 500 LEU A C 1
ATOM 3967 O O . LEU A 1 500 ? -17.453 -37.688 1.435 1 91.62 500 LEU A O 1
ATOM 3971 N N . VAL A 1 501 ? -16.625 -39.75 1.218 1 93.31 501 VAL A N 1
ATOM 3972 C CA . VAL A 1 501 ? -17.812 -40.281 0.575 1 93.31 501 VAL A CA 1
ATOM 3973 C C . VAL A 1 501 ? -19.016 -40.125 1.497 1 93.31 501 VAL A C 1
ATOM 3975 O O . VAL A 1 501 ? -20.062 -39.625 1.077 1 93.31 501 VAL A O 1
ATOM 3978 N N . ASP A 1 502 ? -18.844 -40.469 2.709 1 93.12 502 ASP A N 1
ATOM 3979 C CA . ASP A 1 502 ? -19.922 -40.406 3.695 1 93.12 502 ASP A CA 1
ATOM 3980 C C . ASP A 1 502 ? -20.312 -38.969 3.971 1 93.12 502 ASP A C 1
ATOM 3982 O O . ASP A 1 502 ? -21.5 -38.656 4.086 1 93.12 502 ASP A O 1
ATOM 3986 N N . ASN A 1 503 ? -19.297 -38.156 4.105 1 88.94 503 ASN A N 1
ATOM 3987 C CA . ASN A 1 503 ? -19.562 -36.75 4.391 1 88.94 503 ASN A CA 1
ATOM 3988 C C . ASN A 1 503 ? -20.328 -36.062 3.246 1 88.94 503 ASN A C 1
ATOM 3990 O O . ASN A 1 503 ? -21.203 -35.25 3.48 1 88.94 503 ASN A O 1
ATOM 3994 N N . ILE A 1 504 ? -19.938 -36.375 2.02 1 88.5 504 ILE A N 1
ATOM 3995 C CA . ILE A 1 504 ? -20.641 -35.844 0.853 1 88.5 504 ILE A CA 1
ATOM 3996 C C . ILE A 1 504 ? -22.078 -36.312 0.843 1 88.5 504 ILE A C 1
ATOM 3998 O O . ILE A 1 504 ? -23 -35.5 0.626 1 88.5 504 ILE A O 1
ATOM 4002 N N . ALA A 1 505 ? -22.312 -37.562 1.132 1 89.06 505 ALA A N 1
ATOM 4003 C CA . ALA A 1 505 ? -23.641 -38.125 1.126 1 89.06 505 ALA A CA 1
ATOM 4004 C C . ALA A 1 505 ? -24.516 -37.531 2.227 1 89.06 505 ALA A C 1
ATOM 4006 O O . ALA A 1 505 ? -25.734 -37.406 2.066 1 89.06 505 ALA A O 1
ATOM 4007 N N . ALA A 1 506 ? -23.875 -37.125 3.219 1 88.5 506 ALA A N 1
ATOM 4008 C CA . ALA A 1 506 ? -24.594 -36.625 4.387 1 88.5 506 ALA A CA 1
ATOM 4009 C C . ALA A 1 506 ? -24.844 -35.125 4.266 1 88.5 506 ALA A C 1
ATOM 4011 O O . ALA A 1 506 ? -25.406 -34.5 5.176 1 88.5 506 ALA A O 1
ATOM 4012 N N . THR A 1 507 ? -24.422 -34.531 3.229 1 85.88 507 THR A N 1
ATOM 4013 C CA . THR A 1 507 ? -24.547 -33.094 3.057 1 85.88 507 THR A CA 1
ATOM 4014 C C . THR A 1 507 ? -25.328 -32.781 1.796 1 85.88 507 THR A C 1
ATOM 4016 O O . THR A 1 507 ? -25.188 -33.438 0.773 1 85.88 507 THR A O 1
ATOM 4019 N N . GLU A 1 508 ? -26.219 -31.75 1.889 1 87.94 508 GLU A N 1
ATOM 4020 C CA . GLU A 1 508 ? -26.891 -31.25 0.694 1 87.94 508 GLU A CA 1
ATOM 4021 C C . GLU A 1 508 ? -25.938 -30.484 -0.213 1 87.94 508 GLU A C 1
ATOM 4023 O O . GLU A 1 508 ? -25.75 -29.281 -0.054 1 87.94 508 GLU A O 1
ATOM 4028 N N . MET A 1 509 ? -25.469 -31.203 -1.201 1 88.38 509 MET A N 1
ATOM 4029 C CA . MET A 1 509 ? -24.5 -30.609 -2.109 1 88.38 509 MET A CA 1
ATOM 4030 C C . MET A 1 509 ? -25.188 -29.984 -3.312 1 88.38 509 MET A C 1
ATOM 4032 O O . MET A 1 509 ? -26.281 -30.391 -3.688 1 88.38 509 MET A O 1
ATOM 4036 N N . PRO A 1 510 ? -24.547 -28.922 -3.912 1 92.56 510 PRO A N 1
ATOM 4037 C CA . PRO A 1 510 ? -25.047 -28.453 -5.203 1 92.56 510 PRO A CA 1
ATOM 4038 C C . PRO A 1 510 ? -25.047 -29.547 -6.273 1 92.56 510 PRO A C 1
ATOM 4040 O O . PRO A 1 510 ? -24.297 -30.516 -6.172 1 92.56 510 PRO A O 1
ATOM 4043 N N . VAL A 1 511 ? -25.922 -29.312 -7.203 1 92.31 511 VAL A N 1
ATOM 4044 C CA . VAL A 1 511 ? -25.984 -30.266 -8.312 1 92.31 511 VAL A CA 1
ATOM 4045 C C . VAL A 1 511 ? -25.266 -29.688 -9.523 1 92.31 511 VAL A C 1
ATOM 4047 O O . VAL A 1 511 ? -25.625 -28.609 -10.023 1 92.31 511 VAL A O 1
ATOM 4050 N N . LYS A 1 512 ? -24.312 -30.469 -9.898 1 93.12 512 LYS A N 1
ATOM 4051 C CA . LYS A 1 512 ? -23.469 -30.062 -11.016 1 93.12 512 LYS A CA 1
ATOM 4052 C C . LYS A 1 512 ? -24 -30.625 -12.336 1 93.12 512 LYS A C 1
ATOM 4054 O O . LYS A 1 512 ? -24.391 -31.797 -12.406 1 93.12 512 LYS A O 1
ATOM 4059 N N . SER A 1 513 ? -24.047 -29.734 -13.391 1 92.06 513 SER A N 1
ATOM 4060 C CA . SER A 1 513 ? -24.406 -30.141 -14.742 1 92.06 513 SER A CA 1
ATOM 4061 C C . SER A 1 513 ? -23.547 -29.438 -15.781 1 92.06 513 SER A C 1
ATOM 4063 O O . SER A 1 513 ? -22.812 -28.5 -15.453 1 92.06 513 SER A O 1
ATOM 4065 N N . TYR A 1 514 ? -23.531 -30.031 -17 1 92.94 514 TYR A N 1
ATOM 4066 C CA . TYR A 1 514 ? -22.734 -29.484 -18.094 1 92.94 514 TYR A CA 1
ATOM 4067 C C . TYR A 1 514 ? -23.594 -29.188 -19.312 1 92.94 514 TYR A C 1
ATOM 4069 O O . TYR A 1 514 ? -24.688 -29.75 -19.453 1 92.94 514 TYR A O 1
ATOM 4077 N N . GLY A 1 515 ? -23.141 -28.266 -20.078 1 93.06 515 GLY A N 1
ATOM 4078 C CA . GLY A 1 515 ? -23.812 -27.953 -21.328 1 93.06 515 GLY A CA 1
ATOM 4079 C C . GLY A 1 515 ? -22.969 -27.109 -22.281 1 93.06 515 GLY A C 1
ATOM 4080 O O . GLY A 1 515 ? -21.781 -26.906 -22.031 1 93.06 515 GLY A O 1
ATOM 4081 N N . ASN A 1 516 ? -23.594 -26.844 -23.422 1 94.38 516 ASN A N 1
ATOM 4082 C CA . ASN A 1 516 ? -22.953 -26 -24.438 1 94.38 516 ASN A CA 1
ATOM 4083 C C . ASN A 1 516 ? -23.828 -24.797 -24.797 1 94.38 516 ASN A C 1
ATOM 4085 O O . ASN A 1 516 ? -25.062 -24.906 -24.828 1 94.38 516 ASN A O 1
ATOM 4089 N N . ILE A 1 517 ? -23.188 -23.719 -25 1 96.75 517 ILE A N 1
ATOM 4090 C CA . ILE A 1 517 ? -23.828 -22.547 -25.578 1 96.75 517 ILE A CA 1
ATOM 4091 C C . ILE A 1 517 ? -23.422 -22.422 -27.047 1 96.75 517 ILE A C 1
ATOM 4093 O O . ILE A 1 517 ? -22.234 -22.344 -27.375 1 96.75 517 ILE A O 1
ATOM 4097 N N . ASP A 1 518 ? -24.406 -22.406 -27.938 1 96.56 518 ASP A N 1
ATOM 4098 C CA . ASP A 1 518 ? -24.109 -22.109 -29.344 1 96.56 518 ASP A CA 1
ATOM 4099 C C . ASP A 1 518 ? -23.859 -20.625 -29.531 1 96.56 518 ASP A C 1
ATOM 4101 O O . ASP A 1 518 ? -24.797 -19.828 -29.656 1 96.56 518 ASP A O 1
ATOM 4105 N N . SER A 1 519 ? -22.625 -20.312 -29.672 1 97.06 519 SER A N 1
ATOM 4106 C CA . SER A 1 519 ? -22.234 -18.906 -29.719 1 97.06 519 SER A CA 1
ATOM 4107 C C . SER A 1 519 ? -22.484 -18.312 -31.094 1 97.06 519 SER A C 1
ATOM 4109 O O . SER A 1 519 ? -22.438 -19.016 -32.125 1 97.06 519 SER A O 1
ATOM 4111 N N . LYS A 1 520 ? -22.609 -17 -31.094 1 95.75 520 LYS A N 1
ATOM 4112 C CA . LYS A 1 520 ? -22.734 -16.25 -32.344 1 95.75 520 LYS A CA 1
ATOM 4113 C C . LYS A 1 520 ? -21.438 -16.297 -33.156 1 95.75 520 LYS A C 1
ATOM 4115 O O . LYS A 1 520 ? -21.422 -16.016 -34.344 1 95.75 520 LYS A O 1
ATOM 4120 N N . THR A 1 521 ? -20.375 -16.672 -32.531 1 96.12 521 THR A N 1
ATOM 4121 C CA . THR A 1 521 ? -19.078 -16.75 -33.188 1 96.12 521 THR A CA 1
ATOM 4122 C C . THR A 1 521 ? -18.969 -18 -34.031 1 96.12 521 THR A C 1
ATOM 4124 O O . THR A 1 521 ? -18.047 -18.125 -34.844 1 96.12 521 THR A O 1
ATOM 4127 N N . GLY A 1 522 ? -19.828 -18.859 -33.875 1 95.94 522 GLY A N 1
ATOM 4128 C CA . GLY A 1 522 ? -19.766 -20.141 -34.562 1 95.94 522 GLY A CA 1
ATOM 4129 C C . GLY A 1 522 ? -19.188 -21.25 -33.688 1 95.94 522 GLY A C 1
ATOM 4130 O O . GLY A 1 522 ? -19.344 -22.438 -34 1 95.94 522 GLY A O 1
ATOM 4131 N N . TYR A 1 523 ? -18.641 -20.891 -32.562 1 96.25 523 TYR A N 1
ATOM 4132 C CA . TYR A 1 523 ? -18.094 -21.875 -31.625 1 96.25 523 TYR A CA 1
ATOM 4133 C C . TYR A 1 523 ? -19.156 -22.344 -30.641 1 96.25 523 TYR A C 1
ATOM 4135 O O . TYR A 1 523 ? -20.219 -21.719 -30.531 1 96.25 523 TYR A O 1
ATOM 4143 N N . LYS A 1 524 ? -18.875 -23.453 -29.969 1 93.88 524 LYS A N 1
ATOM 4144 C CA . LYS A 1 524 ? -19.641 -23.906 -28.812 1 93.88 524 LYS A CA 1
ATOM 4145 C C . LYS A 1 524 ? -18.875 -23.625 -27.516 1 93.88 524 LYS A C 1
ATOM 4147 O O . LYS A 1 524 ? -17.719 -24.031 -27.375 1 93.88 524 LYS A O 1
ATOM 4152 N N . PHE A 1 525 ? -19.5 -22.891 -26.688 1 96.38 525 PHE A N 1
ATOM 4153 C CA . PHE A 1 525 ? -18.906 -22.641 -25.375 1 96.38 525 PHE A CA 1
ATOM 4154 C C . PHE A 1 525 ? -19.375 -23.672 -24.359 1 96.38 525 PHE A C 1
ATOM 4156 O O . PHE A 1 525 ? -20.578 -23.734 -24.047 1 96.38 525 PHE A O 1
ATOM 4163 N N . ARG A 1 526 ? -18.453 -24.484 -23.859 1 94.69 526 ARG A N 1
ATOM 4164 C CA . ARG A 1 526 ? -18.812 -25.438 -22.797 1 94.69 526 ARG A CA 1
ATOM 4165 C C . ARG A 1 526 ? -18.984 -24.719 -21.469 1 94.69 526 ARG A C 1
ATOM 4167 O O . ARG A 1 526 ? -18.25 -23.781 -21.141 1 94.69 526 ARG A O 1
ATOM 4174 N N . TYR A 1 527 ? -20.031 -25.109 -20.719 1 95.69 527 TYR A N 1
ATOM 4175 C CA . TYR A 1 527 ? -20.203 -24.531 -19.391 1 95.69 527 TYR A CA 1
ATOM 4176 C C . TYR A 1 527 ? -20.484 -25.625 -18.359 1 95.69 527 TYR A C 1
ATOM 4178 O O . TYR A 1 527 ? -20.891 -26.734 -18.703 1 95.69 527 TYR A O 1
ATOM 4186 N N . GLU A 1 528 ? -20.094 -25.391 -17.188 1 95.19 528 GLU A N 1
ATOM 4187 C CA . GLU A 1 528 ? -20.547 -26.141 -16.016 1 95.19 528 GLU A CA 1
ATOM 4188 C C . GLU A 1 528 ? -21.438 -25.266 -15.125 1 95.19 528 GLU A C 1
ATOM 4190 O O . GLU A 1 528 ? -21.188 -24.078 -14.961 1 95.19 528 GLU A O 1
ATOM 4195 N N . ARG A 1 529 ? -22.469 -25.797 -14.688 1 96.19 529 ARG A N 1
ATOM 4196 C CA . ARG A 1 529 ? -23.484 -25.125 -13.875 1 96.19 529 ARG A CA 1
ATOM 4197 C C . ARG A 1 529 ? -23.703 -25.859 -12.562 1 96.19 529 ARG A C 1
ATOM 4199 O O . ARG A 1 529 ? -23.781 -27.094 -12.539 1 96.19 529 ARG A O 1
ATOM 4206 N N . LEU A 1 530 ? -23.672 -25.156 -11.477 1 96.31 530 LEU A N 1
ATOM 4207 C CA . LEU A 1 530 ? -23.984 -25.688 -10.148 1 96.31 530 LEU A CA 1
ATOM 4208 C C . LEU A 1 530 ? -25.281 -25.078 -9.609 1 96.31 530 LEU A C 1
ATOM 4210 O O . LEU A 1 530 ? -25.328 -23.875 -9.352 1 96.31 530 LEU A O 1
ATOM 4214 N N . ASP A 1 531 ? -26.312 -25.906 -9.43 1 97.12 531 ASP A N 1
ATOM 4215 C CA . ASP A 1 531 ? -27.594 -25.469 -8.898 1 97.12 531 ASP A CA 1
ATOM 4216 C C . ASP A 1 531 ? -27.656 -25.672 -7.387 1 97.12 531 ASP A C 1
ATOM 4218 O O . ASP A 1 531 ? -27.078 -26.625 -6.859 1 97.12 531 ASP A O 1
ATOM 4222 N N . PRO A 1 532 ? -28.375 -24.766 -6.742 1 96.06 532 PRO A N 1
ATOM 4223 C CA . PRO A 1 532 ? -28.594 -24.984 -5.312 1 96.06 532 PRO A CA 1
ATOM 4224 C C . PRO A 1 532 ? -29.25 -26.328 -5.023 1 96.06 532 PRO A C 1
ATOM 4226 O O . PRO A 1 532 ? -29.953 -26.875 -5.879 1 96.06 532 PRO A O 1
ATOM 4229 N N . PRO A 1 533 ? -28.984 -26.812 -3.801 1 93.25 533 PRO A N 1
ATOM 4230 C CA . PRO A 1 533 ? -29.703 -28.031 -3.424 1 93.25 533 PRO A CA 1
ATOM 4231 C C . PRO A 1 533 ? -31.219 -27.828 -3.443 1 93.25 533 PRO A C 1
ATOM 4233 O O . PRO A 1 533 ? -31.719 -26.734 -3.164 1 93.25 533 PRO A O 1
ATOM 4236 N N . ASN A 1 534 ? -31.969 -28.812 -3.766 1 91.75 534 ASN A N 1
ATOM 4237 C CA . ASN A 1 534 ? -33.438 -28.766 -3.846 1 91.75 534 ASN A CA 1
ATOM 4238 C C . ASN A 1 534 ? -33.906 -27.719 -4.855 1 91.75 534 ASN A C 1
ATOM 4240 O O . ASN A 1 534 ? -34.844 -26.969 -4.582 1 91.75 534 ASN A O 1
ATOM 4244 N N . PHE A 1 535 ? -33.188 -27.656 -5.871 1 94.69 535 PHE A N 1
ATOM 4245 C CA . PHE A 1 535 ? -33.469 -26.719 -6.949 1 94.69 535 PHE A CA 1
ATOM 4246 C C . PHE A 1 535 ? -34.906 -26.875 -7.438 1 94.69 535 PHE A C 1
ATOM 4248 O O . PHE A 1 535 ? -35.375 -28 -7.68 1 94.69 535 PHE A O 1
ATOM 4255 N N . ASP A 1 536 ? -35.562 -25.75 -7.496 1 94.75 536 ASP A N 1
ATOM 4256 C CA . ASP A 1 536 ? -36.938 -25.656 -8 1 94.75 536 ASP A CA 1
ATOM 4257 C C . ASP A 1 536 ? -37 -24.859 -9.297 1 94.75 536 ASP A C 1
ATOM 4259 O O . ASP A 1 536 ? -36.781 -23.641 -9.289 1 94.75 536 ASP A O 1
ATOM 4263 N N . VAL A 1 537 ? -37.375 -25.516 -10.391 1 91.12 537 VAL A N 1
ATOM 4264 C CA . VAL A 1 537 ? -37.344 -24.906 -11.711 1 91.12 537 VAL A CA 1
ATOM 4265 C C . VAL A 1 537 ? -38.406 -23.781 -11.789 1 91.12 537 VAL A C 1
ATOM 4267 O O . VAL A 1 537 ? -38.281 -22.891 -12.633 1 91.12 537 VAL A O 1
ATOM 4270 N N . ASN A 1 538 ? -39.312 -23.828 -10.844 1 93.19 538 ASN A N 1
ATOM 4271 C CA . ASN A 1 538 ? -40.375 -22.844 -10.867 1 93.19 538 ASN A CA 1
ATOM 4272 C C . ASN A 1 538 ? -40 -21.594 -10.094 1 93.19 538 ASN A C 1
ATOM 4274 O O . ASN A 1 538 ? -40.75 -20.609 -10.086 1 93.19 538 ASN A O 1
ATOM 4278 N N . LYS A 1 539 ? -38.844 -21.578 -9.516 1 95 539 LYS A N 1
ATOM 4279 C CA . LYS A 1 539 ? -38.312 -20.422 -8.805 1 95 539 LYS A CA 1
ATOM 4280 C C . LYS A 1 539 ? -37.25 -19.703 -9.633 1 95 539 LYS A C 1
ATOM 4282 O O . LYS A 1 539 ? -36.688 -20.281 -10.547 1 95 539 LYS A O 1
ATOM 4287 N N . LYS A 1 540 ? -37.156 -18.406 -9.305 1 96.75 540 LYS A N 1
ATOM 4288 C CA . LYS A 1 540 ? -36.062 -17.641 -9.93 1 96.75 540 LYS A CA 1
ATOM 4289 C C . LYS A 1 540 ? -34.875 -17.516 -8.984 1 96.75 540 LYS A C 1
ATOM 4291 O O . LYS A 1 540 ? -35.031 -17.25 -7.793 1 96.75 540 LYS A O 1
ATOM 4296 N N . TYR A 1 541 ? -33.719 -17.781 -9.523 1 98.12 541 TYR A N 1
ATOM 4297 C CA . TYR A 1 541 ? -32.5 -17.75 -8.742 1 98.12 541 TYR A CA 1
ATOM 4298 C C . TYR A 1 541 ? -31.531 -16.688 -9.281 1 98.12 541 TYR A C 1
ATOM 4300 O O . TYR A 1 541 ? -31.5 -16.422 -10.484 1 98.12 541 TYR A O 1
ATOM 4308 N N . PRO A 1 542 ? -30.781 -16 -8.344 1 98.31 542 PRO A N 1
ATOM 4309 C CA . PRO A 1 542 ? -29.641 -15.211 -8.828 1 98.31 542 PRO A CA 1
ATOM 4310 C C . PRO A 1 542 ? -28.562 -16.078 -9.477 1 98.31 542 PRO A C 1
ATOM 4312 O O . PRO A 1 542 ? -28.531 -17.297 -9.273 1 98.31 542 PRO A O 1
ATOM 4315 N N . LEU A 1 543 ? -27.703 -15.461 -10.266 1 98.5 543 LEU A N 1
ATOM 4316 C CA . LEU A 1 543 ? -26.656 -16.172 -10.992 1 98.5 543 LEU A CA 1
ATOM 4317 C C . LEU A 1 543 ? -25.297 -15.516 -10.758 1 98.5 543 LEU A C 1
ATOM 4319 O O . LEU A 1 543 ? -25.172 -14.297 -10.883 1 98.5 543 LEU A O 1
ATOM 4323 N N . LEU A 1 544 ? -24.359 -16.266 -10.336 1 98.56 544 LEU A N 1
ATOM 4324 C CA . LEU A 1 544 ? -22.969 -15.828 -10.227 1 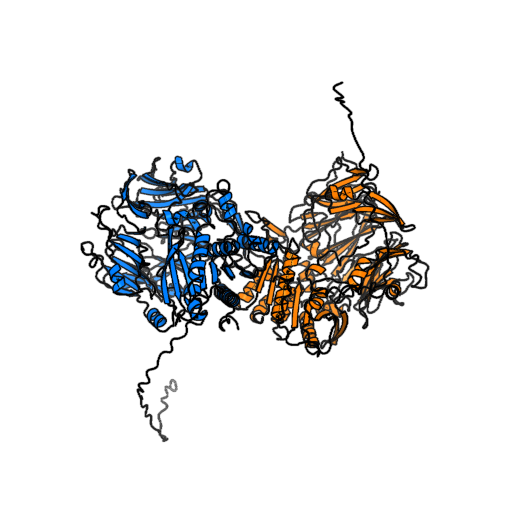98.56 544 LEU A CA 1
ATOM 4325 C C . LEU A 1 544 ? -22.109 -16.516 -11.273 1 98.56 544 LEU A C 1
ATOM 4327 O O . LEU A 1 544 ? -22.078 -17.75 -11.359 1 98.56 544 LEU A O 1
ATOM 4331 N N . ILE A 1 545 ? -21.422 -15.758 -12.062 1 98.56 545 ILE A N 1
ATOM 4332 C CA . ILE A 1 545 ? -20.453 -16.281 -13.008 1 98.56 545 ILE A CA 1
ATOM 4333 C C . ILE A 1 545 ? -19.047 -16.219 -12.391 1 98.56 545 ILE A C 1
ATOM 4335 O O . ILE A 1 545 ? -18.562 -15.141 -12.047 1 98.56 545 ILE A O 1
ATOM 4339 N N . GLU A 1 546 ? -18.469 -17.359 -12.18 1 98.19 546 GLU A N 1
ATOM 4340 C CA . GLU A 1 546 ? -17.062 -17.453 -11.781 1 98.19 546 GLU A CA 1
ATOM 4341 C C . GLU A 1 546 ? -16.156 -17.562 -13 1 98.19 546 GLU A C 1
ATOM 4343 O O . GLU A 1 546 ? -16.172 -18.562 -13.711 1 98.19 546 GLU A O 1
ATOM 4348 N N . VAL A 1 547 ? -15.258 -16.531 -13.141 1 98.06 547 VAL A N 1
ATOM 4349 C CA . VAL A 1 547 ? -14.5 -16.453 -14.391 1 98.06 547 VAL A CA 1
ATOM 4350 C C . VAL A 1 547 ? -13.008 -16.484 -14.094 1 98.06 547 VAL A C 1
ATOM 4352 O O . VAL A 1 547 ? -12.555 -15.914 -13.094 1 98.06 547 VAL A O 1
ATOM 4355 N N . TYR A 1 548 ? -12.297 -17.203 -14.859 1 96.06 548 TYR A N 1
ATOM 4356 C CA . TYR A 1 548 ? -10.867 -17.016 -15.039 1 96.06 548 TYR A CA 1
ATOM 4357 C C . TYR A 1 548 ? -10.555 -16.531 -16.453 1 96.06 548 TYR A C 1
ATOM 4359 O O . TYR A 1 548 ? -10.422 -15.336 -16.703 1 96.06 548 TYR A O 1
ATOM 4367 N N . ALA A 1 549 ? -10.766 -17.406 -17.422 1 94.38 549 ALA A N 1
ATOM 4368 C CA . ALA A 1 549 ? -10.781 -17.047 -18.844 1 94.38 549 ALA A CA 1
ATOM 4369 C C . ALA A 1 549 ? -9.383 -16.703 -19.344 1 94.38 549 ALA A C 1
ATOM 4371 O O . ALA A 1 549 ? -9.227 -16.047 -20.375 1 94.38 549 ALA A O 1
ATOM 4372 N N . GLY A 1 550 ? -8.32 -17.062 -18.641 1 96.19 550 GLY A N 1
ATOM 4373 C CA . GLY A 1 550 ? -6.961 -16.828 -19.109 1 96.19 550 GLY A CA 1
ATOM 4374 C C . GLY A 1 550 ? -6.582 -17.703 -20.281 1 96.19 550 GLY A C 1
ATOM 4375 O O . GLY A 1 550 ? -7.16 -18.766 -20.5 1 96.19 550 GLY A O 1
ATOM 4376 N N . PRO A 1 551 ? -5.609 -17.203 -21.094 1 96 551 PRO A N 1
ATOM 4377 C CA . PRO A 1 551 ? -5.16 -18 -22.234 1 96 551 PRO A CA 1
ATOM 4378 C C . PRO A 1 551 ? -4.613 -19.359 -21.828 1 96 551 PRO A C 1
ATOM 4380 O O . PRO A 1 551 ? -3.738 -19.438 -20.953 1 96 551 PRO A O 1
ATOM 4383 N N . GLY A 1 552 ? -5.168 -20.375 -22.422 1 92.38 552 GLY A N 1
ATOM 4384 C CA . GLY A 1 552 ? -4.711 -21.719 -22.156 1 92.38 552 GLY A CA 1
ATOM 4385 C C . GLY A 1 552 ? -5.285 -22.312 -20.875 1 92.38 552 GLY A C 1
ATOM 4386 O O . GLY A 1 552 ? -4.836 -23.359 -20.422 1 92.38 552 GLY A O 1
ATOM 4387 N N . TYR A 1 553 ? -6.238 -21.656 -20.297 1 91.5 553 TYR A N 1
ATOM 4388 C CA . TYR A 1 553 ? -6.852 -22.141 -19.062 1 91.5 553 TYR A CA 1
ATOM 4389 C C . TYR A 1 553 ? -8.188 -22.828 -19.344 1 91.5 553 TYR A C 1
ATOM 4391 O O . TYR A 1 553 ? -8.867 -22.484 -20.312 1 91.5 553 TYR A O 1
ATOM 4399 N N . GLN A 1 554 ? -8.523 -23.797 -18.609 1 90.94 554 GLN A N 1
ATOM 4400 C CA . GLN A 1 554 ? -9.836 -24.438 -18.641 1 90.94 554 GLN A CA 1
ATOM 4401 C C . GLN A 1 554 ? -10.547 -24.297 -17.297 1 90.94 554 GLN A C 1
ATOM 4403 O O . GLN A 1 554 ? -10 -24.672 -16.25 1 90.94 554 GLN A O 1
ATOM 4408 N N . ASN A 1 555 ? -11.719 -23.766 -17.328 1 91.06 555 ASN A N 1
ATOM 4409 C CA . ASN A 1 555 ? -12.508 -23.609 -16.109 1 91.06 555 ASN A CA 1
ATOM 4410 C C . ASN A 1 555 ? -13.438 -24.797 -15.883 1 91.06 555 ASN A C 1
ATOM 4412 O O . ASN A 1 555 ? -13.68 -25.188 -14.742 1 91.06 555 ASN A O 1
ATOM 4416 N N . VAL A 1 556 ? -13.953 -25.344 -16.953 1 92.19 556 VAL A N 1
ATOM 4417 C CA . VAL A 1 556 ? -14.93 -26.422 -16.891 1 92.19 556 VAL A CA 1
ATOM 4418 C C . VAL A 1 556 ? -14.211 -27.766 -16.719 1 92.19 556 VAL A C 1
ATOM 4420 O O . VAL A 1 556 ? -13.43 -28.172 -17.578 1 92.19 556 VAL A O 1
ATOM 4423 N N . ASP A 1 557 ? -14.445 -28.359 -15.562 1 84.62 557 ASP A N 1
ATOM 4424 C CA . ASP A 1 557 ? -13.805 -29.656 -15.328 1 84.62 557 ASP A CA 1
ATOM 4425 C C . ASP A 1 557 ? -14.664 -30.531 -14.422 1 84.62 557 ASP A C 1
ATOM 4427 O O . ASP A 1 557 ? -15.695 -30.094 -13.906 1 84.62 557 ASP A O 1
ATOM 4431 N N . ALA A 1 558 ? -14.305 -31.781 -14.289 1 87.5 558 ALA A N 1
ATOM 4432 C CA . ALA A 1 558 ? -15.125 -32.75 -13.555 1 87.5 558 ALA A CA 1
ATOM 4433 C C . ALA A 1 558 ? -14.578 -32.969 -12.148 1 87.5 558 ALA A C 1
ATOM 4435 O O . ALA A 1 558 ? -14.984 -33.906 -11.461 1 87.5 558 ALA A O 1
ATOM 4436 N N . PHE A 1 559 ? -13.703 -32.125 -11.633 1 86.75 559 PHE A N 1
ATOM 4437 C CA . PHE A 1 559 ? -13.078 -32.312 -10.328 1 86.75 559 PHE A CA 1
ATOM 4438 C C . PHE A 1 559 ? -14.07 -32.031 -9.211 1 86.75 559 PHE A C 1
ATOM 4440 O O . PHE A 1 559 ? -14.914 -31.141 -9.328 1 86.75 559 PHE A O 1
ATOM 4447 N N . TRP A 1 560 ? -13.852 -32.75 -8.133 1 85.88 560 TRP A N 1
ATOM 4448 C CA . TRP A 1 560 ? -14.516 -32.406 -6.875 1 85.88 560 TRP A CA 1
ATOM 4449 C C . TRP A 1 560 ? -13.961 -31.125 -6.305 1 85.88 560 TRP A C 1
ATOM 4451 O O . TRP A 1 560 ? -12.75 -30.875 -6.352 1 85.88 560 TRP A O 1
ATOM 4461 N N . SER A 1 561 ? -14.945 -30.266 -5.891 1 86.12 561 SER A N 1
ATOM 4462 C CA . SER A 1 561 ? -14.484 -29 -5.328 1 86.12 561 SER A CA 1
ATOM 4463 C C . SER A 1 561 ? -15.336 -28.578 -4.137 1 86.12 561 SER A C 1
ATOM 4465 O O . SER A 1 561 ? -16.562 -28.734 -4.156 1 86.12 561 SER A O 1
ATOM 4467 N N . ARG A 1 562 ? -14.648 -28.141 -3.08 1 84.94 562 ARG A N 1
ATOM 4468 C CA . ARG A 1 562 ? -15.32 -27.578 -1.914 1 84.94 562 ARG A CA 1
ATOM 4469 C C . ARG A 1 562 ? -15.086 -26.078 -1.831 1 84.94 562 ARG A C 1
ATOM 4471 O O . ARG A 1 562 ? -15.102 -25.5 -0.741 1 84.94 562 ARG A O 1
ATOM 4478 N N . SER A 1 563 ? -14.82 -25.5 -2.914 1 88.69 563 SER A N 1
ATOM 4479 C CA . SER A 1 563 ? -14.477 -24.078 -2.936 1 88.69 563 SER A CA 1
ATOM 4480 C C . SER A 1 563 ? -15.688 -23.219 -2.58 1 88.69 563 SER A C 1
ATOM 4482 O O . SER A 1 563 ? -16.828 -23.688 -2.623 1 88.69 563 SER A O 1
ATOM 4484 N N . TRP A 1 564 ? -15.438 -21.953 -2.184 1 92.06 564 TRP A N 1
ATOM 4485 C CA . TRP A 1 564 ? -16.469 -20.953 -1.907 1 92.06 564 TRP A CA 1
ATOM 4486 C C . TRP A 1 564 ? -17.469 -20.875 -3.053 1 92.06 564 TRP A C 1
ATOM 4488 O O . TRP A 1 564 ? -18.688 -20.891 -2.824 1 92.06 564 TRP A O 1
ATOM 4498 N N . GLY A 1 565 ? -17.031 -20.906 -4.273 1 92.25 565 GLY A N 1
ATOM 4499 C CA . GLY A 1 565 ? -17.891 -20.781 -5.441 1 92.25 565 GLY A CA 1
ATOM 4500 C C . GLY A 1 565 ? -18.672 -22.047 -5.734 1 92.25 565 GLY A C 1
ATOM 4501 O O . GLY A 1 565 ? -19.875 -22 -6.012 1 92.25 565 GLY A O 1
ATOM 4502 N N . SER A 1 566 ? -18.047 -23.188 -5.602 1 90.75 566 SER A N 1
ATOM 4503 C CA . SER A 1 566 ? -18.656 -24.438 -6.047 1 90.75 566 SER A CA 1
ATOM 4504 C C . SER A 1 566 ? -19.578 -25.016 -4.98 1 90.75 566 SER A C 1
ATOM 4506 O O . SER A 1 566 ? -20.562 -25.703 -5.301 1 90.75 566 SER A O 1
ATOM 4508 N N . ALA A 1 567 ? -19.219 -24.719 -3.775 1 89.44 567 ALA A N 1
ATOM 4509 C CA . ALA A 1 567 ? -19.969 -25.375 -2.707 1 89.44 567 ALA A CA 1
ATOM 4510 C C . ALA A 1 567 ? -20.812 -24.375 -1.929 1 89.44 567 ALA A C 1
ATOM 4512 O O . ALA A 1 567 ? -22.047 -24.438 -1.968 1 89.44 567 ALA A O 1
ATOM 4513 N N . TYR A 1 568 ? -20.234 -23.391 -1.426 1 90.44 568 TYR A N 1
ATOM 4514 C CA . TYR A 1 568 ? -20.906 -22.531 -0.468 1 90.44 568 TYR A CA 1
ATOM 4515 C C . TYR A 1 568 ? -21.938 -21.641 -1.163 1 90.44 568 TYR A C 1
ATOM 4517 O O . TYR A 1 568 ? -23.062 -21.5 -0.685 1 90.44 568 TYR A O 1
ATOM 4525 N N . VAL A 1 569 ? -21.625 -21.016 -2.24 1 95.19 569 VAL A N 1
ATOM 4526 C CA . VAL A 1 569 ? -22.484 -20.031 -2.887 1 95.19 569 VAL A CA 1
ATOM 4527 C C . VAL A 1 569 ? -23.781 -20.688 -3.332 1 95.19 569 VAL A C 1
ATOM 4529 O O . VAL A 1 569 ? -24.875 -20.203 -2.998 1 95.19 569 VAL A O 1
ATOM 4532 N N . PRO A 1 570 ? -23.703 -21.812 -4.027 1 95.12 570 PRO A N 1
ATOM 4533 C CA . PRO A 1 570 ? -24.984 -22.438 -4.402 1 95.12 570 PRO A CA 1
ATOM 4534 C C . PRO A 1 570 ? -25.734 -23.016 -3.203 1 95.12 570 PRO A C 1
ATOM 4536 O O . PRO A 1 570 ? -26.938 -22.812 -3.064 1 95.12 570 PRO A O 1
ATOM 4539 N N . ALA A 1 571 ? -25.062 -23.703 -2.365 1 91.31 571 ALA A N 1
ATOM 4540 C CA . ALA A 1 571 ? -25.719 -24.422 -1.275 1 91.31 571 ALA A CA 1
ATOM 4541 C C . ALA A 1 571 ? -26.141 -23.453 -0.164 1 91.31 571 ALA A C 1
ATOM 4543 O O . ALA A 1 571 ? -27.219 -23.609 0.42 1 91.31 571 ALA A O 1
ATOM 4544 N N . GLY A 1 572 ? -25.328 -22.516 0.127 1 89.5 572 GLY A N 1
ATOM 4545 C CA . GLY A 1 572 ? -25.547 -21.656 1.269 1 89.5 572 GLY A CA 1
ATOM 4546 C C . GLY A 1 572 ? -26.375 -20.422 0.927 1 89.5 572 GLY A C 1
ATOM 4547 O O . GLY A 1 572 ? -27.109 -19.906 1.772 1 89.5 572 GLY A O 1
ATOM 4548 N N . LEU A 1 573 ? -26.312 -19.891 -0.284 1 94 573 LEU A N 1
ATOM 4549 C CA . LEU A 1 573 ? -26.938 -18.625 -0.622 1 94 573 LEU A CA 1
ATOM 4550 C C . LEU A 1 573 ? -28.078 -18.812 -1.618 1 94 573 LEU A C 1
ATOM 4552 O O . LEU A 1 573 ? -28.844 -17.891 -1.885 1 94 573 LEU A O 1
ATOM 4556 N N . GLY A 1 574 ? -28.172 -20 -2.166 1 95.62 574 GLY A N 1
ATOM 4557 C CA . GLY A 1 574 ? -29.203 -20.25 -3.158 1 95.62 574 GLY A CA 1
ATOM 4558 C C . GLY A 1 574 ? -28.953 -19.516 -4.469 1 95.62 574 GLY A C 1
ATOM 4559 O O . GLY A 1 574 ? -29.891 -19 -5.086 1 95.62 574 GLY A O 1
ATOM 4560 N N . VAL A 1 575 ? -27.719 -19.422 -4.84 1 97.81 575 VAL A N 1
ATOM 4561 C CA . VAL A 1 575 ? -27.297 -18.75 -6.062 1 97.81 575 VAL A CA 1
ATOM 4562 C C . VAL A 1 575 ? -26.781 -19.781 -7.066 1 97.81 575 VAL A C 1
ATOM 4564 O O . VAL A 1 575 ? -25.984 -20.656 -6.715 1 97.81 575 VAL A O 1
ATOM 4567 N N . ILE A 1 576 ? -27.219 -19.719 -8.289 1 98.31 576 ILE A N 1
ATOM 4568 C CA . ILE A 1 576 ? -26.656 -20.562 -9.344 1 98.31 576 ILE A CA 1
ATOM 4569 C C . ILE A 1 576 ? -25.25 -20.109 -9.695 1 98.31 576 ILE A C 1
ATOM 4571 O O . ILE A 1 576 ? -25 -18.906 -9.836 1 98.31 576 ILE A O 1
ATOM 4575 N N . LEU A 1 577 ? -24.359 -21.062 -9.734 1 97.81 577 LEU A N 1
ATOM 4576 C CA . LEU A 1 577 ? -23 -20.75 -10.164 1 97.81 577 LEU A CA 1
ATOM 4577 C C . LEU A 1 577 ? -22.703 -21.344 -11.539 1 97.81 577 LEU A C 1
ATOM 4579 O O . LEU A 1 577 ? -23.031 -22.516 -11.797 1 97.81 577 LEU A O 1
ATOM 4583 N N . VAL A 1 578 ? -22.062 -20.531 -12.445 1 98.12 578 VAL A N 1
ATOM 4584 C CA . VAL A 1 578 ? -21.703 -21.047 -13.766 1 98.12 578 VAL A CA 1
ATOM 4585 C C . VAL A 1 578 ? -20.25 -20.688 -14.078 1 98.12 578 VAL A C 1
ATOM 4587 O O . VAL A 1 578 ? -19.766 -19.641 -13.664 1 98.12 578 VAL A O 1
ATOM 4590 N N . ARG A 1 579 ? -19.578 -21.594 -14.719 1 97.56 579 ARG A N 1
ATOM 4591 C CA . ARG A 1 579 ? -18.266 -21.406 -15.336 1 97.56 579 ARG A CA 1
ATOM 4592 C C . ARG A 1 579 ? -18.312 -21.719 -16.828 1 97.56 579 ARG A C 1
ATOM 4594 O O . ARG A 1 579 ? -18.984 -22.656 -17.25 1 97.56 579 ARG A O 1
ATOM 4601 N N . ILE A 1 580 ? -17.594 -20.844 -17.609 1 97.44 580 ILE A N 1
ATOM 4602 C CA . ILE A 1 580 ? -17.672 -20.953 -19.062 1 97.44 580 ILE A CA 1
ATOM 4603 C C . ILE A 1 580 ? -16.266 -21.047 -19.656 1 97.44 580 ILE A C 1
ATOM 4605 O O . ILE A 1 580 ? -15.367 -20.312 -19.25 1 97.44 580 ILE A O 1
ATOM 4609 N N . ASP A 1 581 ? -16.125 -21.969 -20.578 1 96.44 581 ASP A N 1
ATOM 4610 C CA . ASP A 1 581 ? -14.922 -21.984 -21.422 1 96.44 581 ASP A CA 1
ATOM 4611 C C . ASP A 1 581 ? -15.203 -21.375 -22.797 1 96.44 581 ASP A C 1
ATOM 4613 O O . ASP A 1 581 ? -15.797 -22.031 -23.656 1 96.44 581 ASP A O 1
ATOM 4617 N N . GLY A 1 582 ? -14.805 -20.141 -22.875 1 97.38 582 GLY A N 1
ATOM 4618 C CA . GLY A 1 582 ? -14.859 -19.469 -24.172 1 97.38 582 GLY A CA 1
ATOM 4619 C C . GLY A 1 582 ? -13.539 -19.469 -24.906 1 97.38 582 GLY A C 1
ATOM 4620 O O . GLY A 1 582 ? -12.672 -20.297 -24.625 1 97.38 582 GLY A O 1
ATOM 4621 N N . ARG A 1 583 ? -13.484 -18.688 -26 1 96.88 583 ARG A N 1
ATOM 4622 C CA . ARG A 1 583 ? -12.25 -18.578 -26.766 1 96.88 583 ARG A CA 1
ATOM 4623 C C . ARG A 1 583 ? -11.055 -18.328 -25.859 1 96.88 583 ARG A C 1
ATOM 4625 O O . ARG A 1 583 ? -11.156 -17.578 -24.891 1 96.88 583 ARG A O 1
ATOM 4632 N N . GLY A 1 584 ? -9.93 -18.953 -26.172 1 96.94 584 GLY A N 1
ATOM 4633 C CA . GLY A 1 584 ? -8.727 -18.859 -25.359 1 96.94 584 GLY A CA 1
ATOM 4634 C C . GLY A 1 584 ? -8.531 -20.062 -24.453 1 96.94 584 GLY A C 1
ATOM 4635 O O . GLY A 1 584 ? -7.43 -20.297 -23.953 1 96.94 584 GLY A O 1
ATOM 4636 N N . SER A 1 585 ? -9.578 -20.844 -24.234 1 94.69 585 SER A N 1
ATOM 4637 C CA . SER A 1 585 ? -9.523 -21.969 -23.312 1 94.69 585 SER A CA 1
ATOM 4638 C C . SER A 1 585 ? -8.75 -23.141 -23.922 1 94.69 585 SER A C 1
ATOM 4640 O O . SER A 1 585 ? -8.727 -23.312 -25.141 1 94.69 585 SER A O 1
ATOM 4642 N N . ASN A 1 586 ? -8.242 -23.922 -23.047 1 90.12 586 ASN A N 1
ATOM 4643 C CA . ASN A 1 586 ? -7.449 -25.078 -23.438 1 90.12 586 ASN A CA 1
ATOM 4644 C C . ASN A 1 586 ? -8.328 -26.312 -23.656 1 90.12 586 ASN A C 1
ATOM 4646 O O . ASN A 1 586 ? -9.469 -26.344 -23.203 1 90.12 586 ASN A O 1
ATOM 4650 N N . PHE A 1 587 ? -7.867 -27.281 -24.547 1 86.81 587 PHE A N 1
ATOM 4651 C CA . PHE A 1 587 ? -8.367 -28.641 -24.75 1 86.81 587 PHE A CA 1
ATOM 4652 C C . PHE A 1 587 ? -9.516 -28.641 -25.766 1 86.81 587 PHE A C 1
ATOM 4654 O O . PHE A 1 587 ? -10.211 -29.641 -25.922 1 86.81 587 PHE A O 1
ATOM 4661 N N . TYR A 1 588 ? -9.789 -27.5 -26.391 1 89.88 588 TYR A N 1
ATOM 4662 C CA . TYR A 1 588 ? -10.82 -27.406 -27.406 1 89.88 588 TYR A CA 1
ATOM 4663 C C . TYR A 1 588 ? -10.211 -27.156 -28.781 1 89.88 588 TYR A C 1
ATOM 4665 O O . TYR A 1 588 ? -10.867 -26.609 -29.672 1 89.88 588 TYR A O 1
ATOM 4673 N N . GLY A 1 589 ? -8.898 -27.484 -28.859 1 90.56 589 GLY A N 1
ATOM 4674 C CA . GLY A 1 589 ? -8.188 -27.25 -30.109 1 90.56 589 GLY A CA 1
ATOM 4675 C C . GLY A 1 589 ? -7.367 -25.969 -30.094 1 90.56 589 GLY A C 1
ATOM 4676 O O . GLY A 1 589 ? -7.703 -25.016 -29.391 1 90.56 589 GLY A O 1
ATOM 4677 N N . ASP A 1 590 ? -6.375 -25.938 -31 1 92.69 590 ASP A N 1
ATOM 4678 C CA . ASP A 1 590 ? -5.445 -24.812 -31.031 1 92.69 590 ASP A CA 1
ATOM 4679 C C . ASP A 1 590 ? -6.121 -23.562 -31.578 1 92.69 590 ASP A C 1
ATOM 4681 O O . ASP A 1 590 ? -5.828 -22.453 -31.141 1 92.69 590 ASP A O 1
ATOM 4685 N N . GLU A 1 591 ? -6.973 -23.75 -32.531 1 94.94 591 GLU A N 1
ATOM 4686 C CA . GLU A 1 591 ? -7.637 -22.594 -33.156 1 94.94 591 GLU A CA 1
ATOM 4687 C C . GLU A 1 591 ? -8.477 -21.844 -32.125 1 94.94 591 GLU A C 1
ATOM 4689 O O . GLU A 1 591 ? -8.406 -20.625 -32 1 94.94 591 GLU A O 1
ATOM 4694 N N . PHE A 1 592 ? -9.281 -22.609 -31.328 1 95.19 592 PHE A N 1
ATOM 4695 C CA . PHE A 1 592 ? -10.109 -22.047 -30.266 1 95.19 592 PHE A CA 1
ATOM 4696 C C . PHE A 1 592 ? -9.25 -21.344 -29.219 1 95.19 592 PHE A C 1
ATOM 4698 O O . PHE A 1 592 ? -9.562 -20.234 -28.797 1 95.19 592 PHE A O 1
ATOM 4705 N N . MET A 1 593 ? -8.141 -21.938 -28.875 1 95.25 593 MET A N 1
ATOM 4706 C CA . MET A 1 593 ? -7.246 -21.438 -27.828 1 95.25 593 MET A CA 1
ATOM 4707 C C . MET A 1 593 ? -6.52 -20.188 -28.297 1 95.25 593 MET A C 1
ATOM 4709 O O . MET A 1 593 ? -6.398 -19.219 -27.547 1 95.25 593 MET A O 1
ATOM 4713 N N . HIS A 1 594 ? -6.094 -20.078 -29.578 1 96.44 594 HIS A N 1
ATOM 4714 C CA . HIS A 1 594 ? -5.238 -19.016 -30.094 1 96.44 594 HIS A CA 1
ATOM 4715 C C . HIS A 1 594 ? -6.066 -17.812 -30.547 1 96.44 594 HIS A C 1
ATOM 4717 O O . HIS A 1 594 ? -5.508 -16.781 -30.953 1 96.44 594 HIS A O 1
ATOM 4723 N N . GLU A 1 595 ? -7.402 -17.891 -30.406 1 97.25 595 GLU A N 1
ATOM 4724 C CA . GLU A 1 595 ? -8.273 -16.781 -30.797 1 97.25 595 GLU A CA 1
ATOM 4725 C C . GLU A 1 595 ? -7.93 -15.508 -30.047 1 97.25 595 GLU A C 1
ATOM 4727 O O . GLU A 1 595 ? -8.188 -14.398 -30.531 1 97.25 595 GLU A O 1
ATOM 4732 N N . VAL A 1 596 ? -7.344 -15.625 -28.906 1 98.12 596 VAL A N 1
ATOM 4733 C CA . VAL A 1 596 ? -7.156 -14.469 -28.047 1 98.12 596 VAL A CA 1
ATOM 4734 C C . VAL A 1 596 ? -5.723 -13.953 -28.172 1 98.12 596 VAL A C 1
ATOM 4736 O O . VAL A 1 596 ? -5.324 -13.016 -27.484 1 98.12 596 VAL A O 1
ATOM 4739 N N . TYR A 1 597 ? -4.902 -14.555 -29.078 1 97.75 597 TYR A N 1
ATOM 4740 C CA . TYR A 1 597 ? -3.51 -14.164 -29.266 1 97.75 597 TYR A CA 1
ATOM 4741 C C . TYR A 1 597 ? -3.402 -12.703 -29.688 1 97.75 597 TYR A C 1
ATOM 4743 O O . TYR A 1 597 ? -4.102 -12.258 -30.594 1 97.75 597 TYR A O 1
ATOM 4751 N N . GLN A 1 598 ? -2.598 -11.906 -28.906 1 98 598 GLN A N 1
ATOM 4752 C CA . GLN A 1 598 ? -2.305 -10.492 -29.125 1 98 598 GLN A CA 1
ATOM 4753 C C . GLN A 1 598 ? -3.545 -9.633 -28.891 1 98 598 GLN A C 1
ATOM 4755 O O . GLN A 1 598 ? -3.604 -8.484 -29.344 1 98 598 GLN A O 1
ATOM 4760 N N . GLY A 1 599 ? -4.535 -10.25 -28.234 1 98.19 599 GLY A N 1
ATOM 4761 C CA . GLY A 1 599 ? -5.77 -9.516 -28 1 98.19 599 GLY A CA 1
ATOM 4762 C C . GLY A 1 599 ? -6.461 -9.922 -26.703 1 98.19 599 GLY A C 1
ATOM 4763 O O . GLY A 1 599 ? -7.676 -10.133 -26.688 1 98.19 599 GLY A O 1
ATOM 4764 N N . LEU A 1 600 ? -5.66 -10.102 -25.688 1 98.31 600 LEU A N 1
ATOM 4765 C CA . LEU A 1 600 ? -6.254 -10.445 -24.391 1 98.31 600 LEU A CA 1
ATOM 4766 C C . LEU A 1 600 ? -7.168 -9.328 -23.906 1 98.31 600 LEU A C 1
ATOM 4768 O O . LEU A 1 600 ? -6.902 -8.148 -24.141 1 98.31 600 LEU A O 1
ATOM 4772 N N . GLY A 1 601 ? -8.227 -9.703 -23.172 1 97.94 601 GLY A N 1
ATOM 4773 C CA . GLY A 1 601 ? -9.164 -8.742 -22.609 1 97.94 601 GLY A CA 1
ATOM 4774 C C . GLY A 1 601 ? -10.25 -8.336 -23.594 1 97.94 601 GLY A C 1
ATOM 4775 O O . GLY A 1 601 ? -10.992 -7.383 -23.344 1 97.94 601 GLY A O 1
ATOM 4776 N N . GLN A 1 602 ? -10.352 -9.016 -24.703 1 97.81 602 GLN A N 1
ATOM 4777 C CA . GLN A 1 602 ? -11.336 -8.648 -25.703 1 97.81 602 GLN A CA 1
ATOM 4778 C C . GLN A 1 602 ? -12.312 -9.797 -25.969 1 97.81 602 GLN A C 1
ATOM 4780 O O . GLN A 1 602 ? -13.328 -9.922 -25.281 1 97.81 602 GLN A O 1
ATOM 4785 N N . LYS A 1 603 ? -11.836 -10.836 -26.688 1 98.38 603 LYS A N 1
ATOM 4786 C CA . LYS A 1 603 ? -12.742 -11.875 -27.156 1 98.38 603 LYS A CA 1
ATOM 4787 C C . LYS A 1 603 ? -13.219 -12.758 -26 1 98.38 603 LYS A C 1
ATOM 4789 O O . LYS A 1 603 ? -14.391 -13.141 -25.953 1 98.38 603 LYS A O 1
ATOM 4794 N N . GLU A 1 604 ? -12.297 -13.164 -25.141 1 98.06 604 GLU A N 1
ATOM 4795 C CA . GLU A 1 604 ? -12.695 -14.023 -24.031 1 98.06 604 GLU A CA 1
ATOM 4796 C C . GLU A 1 604 ? -13.664 -13.305 -23.109 1 98.06 604 GLU A C 1
ATOM 4798 O O . GLU A 1 604 ? -14.5 -13.938 -22.453 1 98.06 604 GLU A O 1
ATOM 4803 N N . ILE A 1 605 ? -13.57 -11.961 -23.062 1 98.12 605 ILE A N 1
ATOM 4804 C CA . ILE A 1 605 ? -14.508 -11.18 -22.25 1 98.12 605 ILE A CA 1
ATOM 4805 C C . ILE A 1 605 ? -15.875 -11.172 -22.922 1 98.12 605 ILE A C 1
ATOM 4807 O O . ILE A 1 605 ? -16.906 -11.359 -22.25 1 98.12 605 ILE A O 1
ATOM 4811 N N . GLU A 1 606 ? -15.906 -10.953 -24.219 1 97.75 606 GLU A N 1
ATOM 4812 C CA . GLU A 1 606 ? -17.156 -10.992 -24.984 1 97.75 606 GLU A CA 1
ATOM 4813 C C . GLU A 1 606 ? -17.875 -12.32 -24.797 1 97.75 606 GLU A C 1
ATOM 4815 O O . GLU A 1 606 ? -19.109 -12.352 -24.703 1 97.75 606 GLU A O 1
ATOM 4820 N N . ASP A 1 607 ? -17.094 -13.367 -24.781 1 98.38 607 ASP A N 1
ATOM 4821 C CA . ASP A 1 607 ? -17.672 -14.695 -24.625 1 98.38 607 ASP A CA 1
ATOM 4822 C C . ASP A 1 607 ? -18.359 -14.836 -23.266 1 98.38 607 ASP A C 1
ATOM 4824 O O . ASP A 1 607 ? -19.422 -15.461 -23.172 1 98.38 607 ASP A O 1
ATOM 4828 N N . GLN A 1 608 ? -17.75 -14.312 -22.188 1 98 608 GLN A N 1
ATOM 4829 C CA . GLN A 1 608 ? -18.359 -14.359 -20.859 1 98 608 GLN A CA 1
ATOM 4830 C C . GLN A 1 608 ? -19.641 -13.547 -20.812 1 98 608 GLN A C 1
ATOM 4832 O O . GLN A 1 608 ? -20.609 -13.953 -20.172 1 98 608 GLN A O 1
ATOM 4837 N N . ILE A 1 609 ? -19.672 -12.391 -21.438 1 97.75 609 ILE A N 1
ATOM 4838 C CA . ILE A 1 609 ? -20.859 -11.539 -21.5 1 97.75 609 ILE A CA 1
ATOM 4839 C C . ILE A 1 609 ? -21.953 -12.25 -22.266 1 97.75 609 ILE A C 1
ATOM 4841 O O . ILE A 1 609 ? -23.125 -12.227 -21.859 1 97.75 609 ILE A O 1
ATOM 4845 N N . GLU A 1 610 ? -21.578 -12.891 -23.422 1 97.94 610 GLU A N 1
ATOM 4846 C CA . GLU A 1 610 ? -22.547 -13.656 -24.172 1 97.94 610 GLU A CA 1
ATOM 4847 C C . GLU A 1 610 ? -23.172 -14.766 -23.328 1 97.94 610 GLU A C 1
ATOM 4849 O O . GLU A 1 610 ? -24.375 -15.008 -23.391 1 97.94 610 GLU A O 1
ATOM 4854 N N . ALA A 1 611 ? -22.344 -15.422 -22.594 1 98.06 611 ALA A N 1
ATOM 4855 C CA . ALA A 1 611 ? -22.828 -16.469 -21.703 1 98.06 611 ALA A CA 1
ATOM 4856 C C . ALA A 1 611 ? -23.766 -15.883 -20.656 1 98.06 611 ALA A C 1
ATOM 4858 O O . ALA A 1 611 ? -24.797 -16.5 -20.328 1 98.06 611 ALA A O 1
ATOM 4859 N N . ALA A 1 612 ? -23.406 -14.75 -20.078 1 97.88 612 ALA A N 1
ATOM 4860 C CA . ALA A 1 612 ? -24.281 -14.094 -19.109 1 97.88 612 ALA A CA 1
ATOM 4861 C C . ALA A 1 612 ? -25.656 -13.789 -19.719 1 97.88 612 ALA A C 1
ATOM 4863 O O . ALA A 1 612 ? -26.688 -13.977 -19.062 1 97.88 612 ALA A O 1
ATOM 4864 N N . GLU A 1 613 ? -25.672 -13.344 -20.922 1 97.81 613 GLU A N 1
ATOM 4865 C CA . GLU A 1 613 ? -26.906 -13.07 -21.641 1 97.81 613 GLU A CA 1
ATOM 4866 C C . GLU A 1 613 ? -27.719 -14.352 -21.859 1 97.81 613 GLU A C 1
ATOM 4868 O O . GLU A 1 613 ? -28.938 -14.367 -21.672 1 97.81 613 GLU A O 1
ATOM 4873 N N . TYR A 1 614 ? -27.062 -15.344 -22.266 1 98.06 614 TYR A N 1
ATOM 4874 C CA . TYR A 1 614 ? -27.703 -16.641 -22.484 1 98.06 614 TYR A CA 1
ATOM 4875 C C . TYR A 1 614 ? -28.406 -17.109 -21.219 1 98.06 614 TYR A C 1
ATOM 4877 O O . TYR A 1 614 ? -29.594 -17.438 -21.25 1 98.06 614 TYR A O 1
ATOM 4885 N N . PHE A 1 615 ? -27.719 -17.141 -20.125 1 98.12 615 PHE A N 1
ATOM 4886 C CA . PHE A 1 615 ? -28.281 -17.641 -18.875 1 98.12 615 PHE A CA 1
ATOM 4887 C C . PHE A 1 615 ? -29.359 -16.688 -18.359 1 98.12 615 PHE A C 1
ATOM 4889 O O . PHE A 1 615 ? -30.328 -17.125 -17.734 1 98.12 615 PHE A O 1
ATOM 4896 N N . GLY A 1 616 ? -29.125 -15.422 -18.547 1 97.56 616 GLY A N 1
ATOM 4897 C CA . GLY A 1 616 ? -30.094 -14.438 -18.125 1 97.56 616 GLY A CA 1
ATOM 4898 C C . GLY A 1 616 ? -31.469 -14.617 -18.766 1 97.56 616 GLY A C 1
ATOM 4899 O O . GLY A 1 616 ? -32.469 -14.156 -18.234 1 97.56 616 GLY A O 1
ATOM 4900 N N . LYS A 1 617 ? -31.531 -15.344 -19.875 1 96.94 617 LYS A N 1
ATOM 4901 C CA . LYS A 1 617 ? -32.781 -15.555 -20.609 1 96.94 617 LYS A CA 1
ATOM 4902 C C . LYS A 1 617 ? -33.5 -16.812 -20.125 1 96.94 617 LYS A C 1
ATOM 4904 O O . LYS A 1 617 ? -34.656 -17.047 -20.453 1 96.94 617 LYS A O 1
ATOM 4909 N N . LEU A 1 618 ? -32.812 -17.594 -19.312 1 96.88 618 LEU A N 1
ATOM 4910 C CA . LEU A 1 618 ? -33.469 -18.797 -18.797 1 96.88 618 LEU A CA 1
ATOM 4911 C C . LEU A 1 618 ? -34.562 -18.438 -17.797 1 96.88 618 LEU A C 1
ATOM 4913 O O . LEU A 1 618 ? -34.406 -17.516 -17 1 96.88 618 LEU A O 1
ATOM 4917 N N . PRO A 1 619 ? -35.625 -19.172 -17.766 1 96.44 619 PRO A N 1
ATOM 4918 C CA . PRO A 1 619 ? -36.75 -18.812 -16.906 1 96.44 619 PRO A CA 1
ATOM 4919 C C . PRO A 1 619 ? -36.438 -18.938 -15.422 1 96.44 619 PRO A C 1
ATOM 4921 O O . PRO A 1 619 ? -37 -18.234 -14.594 1 96.44 619 PRO A O 1
ATOM 4924 N N . GLU A 1 620 ? -35.531 -19.766 -15.086 1 97 620 GLU A N 1
ATOM 4925 C CA . GLU A 1 620 ? -35.219 -20 -13.68 1 97 620 GLU A CA 1
ATOM 4926 C C . GLU A 1 620 ? -34.156 -19 -13.172 1 97 620 GLU A C 1
ATOM 4928 O O . GLU A 1 620 ? -33.844 -19 -11.984 1 97 620 GLU A O 1
ATOM 4933 N N . VAL A 1 621 ? -33.688 -18.141 -14.031 1 98.06 621 VAL A N 1
ATOM 4934 C CA . VAL A 1 621 ? -32.688 -17.172 -13.633 1 98.06 621 VAL A CA 1
ATOM 4935 C C . VAL A 1 621 ? -33.312 -15.789 -13.523 1 98.06 621 VAL A C 1
ATOM 4937 O O . VAL A 1 621 ? -34.062 -15.375 -14.398 1 98.06 621 VAL A O 1
ATOM 4940 N N . ASP A 1 622 ? -33.094 -15.117 -12.438 1 97.81 622 ASP A N 1
ATOM 4941 C CA . ASP A 1 622 ? -33.469 -13.711 -12.297 1 97.81 622 ASP A CA 1
ATOM 4942 C C . ASP A 1 622 ? -32.469 -12.805 -13.031 1 97.81 622 ASP A C 1
ATOM 4944 O O . ASP A 1 622 ? -31.391 -12.516 -12.523 1 97.81 622 ASP A O 1
ATOM 4948 N N . SER A 1 623 ? -32.875 -12.297 -14.109 1 96.44 623 SER A N 1
ATOM 4949 C CA . SER A 1 623 ? -31.984 -11.539 -14.992 1 96.44 623 SER A CA 1
ATOM 4950 C C . SER A 1 623 ? -31.516 -10.242 -14.328 1 96.44 623 SER A C 1
ATOM 4952 O O . SER A 1 623 ? -30.547 -9.625 -14.773 1 96.44 623 SER A O 1
ATOM 4954 N N . SER A 1 624 ? -32.188 -9.82 -13.305 1 96.38 624 SER A N 1
ATOM 4955 C CA . SER A 1 624 ? -31.781 -8.609 -12.594 1 96.38 624 SER A CA 1
ATOM 4956 C C . SER A 1 624 ? -30.734 -8.898 -11.531 1 96.38 624 SER A C 1
ATOM 4958 O O . SER A 1 624 ? -30.188 -7.98 -10.922 1 96.38 624 SER A O 1
ATOM 4960 N N . LYS A 1 625 ? -30.406 -10.156 -11.328 1 97.75 625 LYS A N 1
ATOM 4961 C CA . LYS A 1 625 ? -29.469 -10.562 -10.297 1 97.75 625 LYS A CA 1
ATOM 4962 C C . LYS A 1 625 ? -28.359 -11.438 -10.883 1 97.75 625 LYS A C 1
ATOM 4964 O O . LYS A 1 625 ? -28.172 -12.586 -10.477 1 97.75 625 LYS A O 1
ATOM 4969 N N . ILE A 1 626 ? -27.547 -10.891 -11.742 1 98.12 626 ILE A N 1
ATOM 4970 C CA . ILE A 1 626 ? -26.406 -11.562 -12.336 1 98.12 626 ILE A CA 1
ATOM 4971 C C . ILE A 1 626 ? -25.125 -10.828 -11.945 1 98.12 626 ILE A C 1
ATOM 4973 O O . ILE A 1 626 ? -25.031 -9.602 -12.07 1 98.12 626 ILE A O 1
ATOM 4977 N N . ALA A 1 627 ? -24.203 -11.523 -11.422 1 98.25 627 ALA A N 1
ATOM 4978 C CA . ALA A 1 627 ? -22.906 -10.961 -11.031 1 98.25 627 ALA A CA 1
ATOM 4979 C C . ALA A 1 627 ? -21.75 -11.805 -11.57 1 98.25 627 ALA A C 1
ATOM 4981 O O . ALA A 1 627 ? -21.969 -12.922 -12.055 1 98.25 627 ALA A O 1
ATOM 4982 N N . MET A 1 628 ? -20.578 -11.25 -11.57 1 98.31 628 MET A N 1
ATOM 4983 C CA . MET A 1 628 ? -19.359 -11.922 -11.992 1 98.31 628 MET A CA 1
ATOM 4984 C C . MET A 1 628 ? -18.234 -11.703 -10.984 1 98.31 628 MET A C 1
ATOM 4986 O O . MET A 1 628 ? -18.125 -10.625 -10.398 1 98.31 628 MET A O 1
ATOM 4990 N N . TRP A 1 629 ? -17.453 -12.719 -10.75 1 98.12 629 TRP A N 1
ATOM 4991 C CA . TRP A 1 629 ? -16.266 -12.539 -9.906 1 98.12 629 TRP A CA 1
ATOM 4992 C C . TRP A 1 629 ? -15.109 -13.383 -10.414 1 98.12 629 TRP A C 1
ATOM 4994 O O . TRP A 1 629 ? -15.312 -14.359 -11.148 1 98.12 629 TRP A O 1
ATOM 5004 N N . GLY A 1 630 ? -13.945 -13 -10.062 1 98.12 630 GLY A N 1
ATOM 5005 C CA . GLY A 1 630 ? -12.766 -13.781 -10.398 1 98.12 630 GLY A CA 1
ATOM 5006 C C . GLY A 1 630 ? -11.516 -13.312 -9.68 1 98.12 630 GLY A C 1
ATOM 5007 O O . GLY A 1 630 ? -11.484 -12.203 -9.133 1 98.12 630 GLY A O 1
ATOM 5008 N N . TRP A 1 631 ? -10.531 -14.172 -9.586 1 98 631 TRP A N 1
ATOM 5009 C CA . TRP A 1 631 ? -9.234 -13.961 -8.953 1 98 631 TRP A CA 1
ATOM 5010 C C . TRP A 1 631 ? -8.125 -13.898 -10 1 98 631 TRP A C 1
ATOM 5012 O O . TRP A 1 631 ? -8.172 -14.609 -11.008 1 98 631 TRP A O 1
ATOM 5022 N N . SER A 1 632 ? -7.137 -12.977 -9.844 1 98.12 632 SER A N 1
ATOM 5023 C CA . SER A 1 632 ? -6.027 -12.859 -10.789 1 98.12 632 SER A CA 1
ATOM 5024 C C . SER A 1 632 ? -6.527 -12.523 -12.188 1 98.12 632 SER A C 1
ATOM 5026 O O . SER A 1 632 ? -7.258 -11.547 -12.375 1 98.12 632 SER A O 1
ATOM 5028 N N . TYR A 1 633 ? -6.309 -13.422 -13.195 1 98.38 633 TYR A N 1
ATOM 5029 C CA . TYR A 1 633 ? -6.855 -13.18 -14.523 1 98.38 633 TYR A CA 1
ATOM 5030 C C . TYR A 1 633 ? -8.375 -13.062 -14.484 1 98.38 633 TYR A C 1
ATOM 5032 O O . TYR A 1 633 ? -8.969 -12.297 -15.25 1 98.38 633 TYR A O 1
ATOM 5040 N N . GLY A 1 634 ? -8.984 -13.82 -13.57 1 98.5 634 GLY A N 1
ATOM 5041 C CA . GLY A 1 634 ? -10.422 -13.688 -13.398 1 98.5 634 GLY A CA 1
ATOM 5042 C C . GLY A 1 634 ? -10.852 -12.297 -12.961 1 98.5 634 GLY A C 1
ATOM 5043 O O . GLY A 1 634 ? -11.914 -11.82 -13.352 1 98.5 634 GLY A O 1
ATOM 5044 N N . GLY A 1 635 ? -10 -11.68 -12.062 1 98.62 635 GLY A N 1
ATOM 5045 C CA . GLY A 1 635 ? -10.234 -10.281 -11.711 1 98.62 635 GLY A CA 1
ATOM 5046 C C . GLY A 1 635 ? -10.086 -9.344 -12.891 1 98.62 635 GLY A C 1
ATOM 5047 O O . GLY A 1 635 ? -10.859 -8.391 -13.039 1 98.62 635 GLY A O 1
ATOM 5048 N N . PHE A 1 636 ? -9.086 -9.594 -13.734 1 98.69 636 PHE A N 1
ATOM 5049 C CA . PHE A 1 636 ? -8.875 -8.875 -14.992 1 98.69 636 PHE A CA 1
ATOM 5050 C C . PHE A 1 636 ? -10.109 -8.977 -15.875 1 98.69 636 PHE A C 1
ATOM 5052 O O . PHE A 1 636 ? -10.625 -7.965 -16.344 1 98.69 636 PHE A O 1
ATOM 5059 N N . ALA A 1 637 ? -10.625 -10.195 -16.031 1 98.56 637 ALA A N 1
ATOM 5060 C CA . ALA A 1 637 ? -11.797 -10.453 -16.875 1 98.56 637 ALA A CA 1
ATOM 5061 C C . ALA A 1 637 ? -13.039 -9.781 -16.297 1 98.56 637 ALA A C 1
ATOM 5063 O O . ALA A 1 637 ? -13.789 -9.133 -17.031 1 98.56 637 ALA A O 1
ATOM 5064 N N . THR A 1 638 ? -13.242 -9.891 -15.016 1 98.38 638 THR A N 1
ATOM 5065 C CA . THR A 1 638 ? -14.391 -9.281 -14.352 1 98.38 638 THR A CA 1
ATOM 5066 C C . THR A 1 638 ? -14.367 -7.766 -14.508 1 98.38 638 THR A C 1
ATOM 5068 O O . THR A 1 638 ? -15.398 -7.152 -14.789 1 98.38 638 THR A O 1
ATOM 5071 N N . SER A 1 639 ? -13.195 -7.191 -14.344 1 98.38 639 SER A N 1
ATOM 5072 C CA . SER A 1 639 ? -13.055 -5.742 -14.461 1 98.38 639 SER A CA 1
ATOM 5073 C C . SER A 1 639 ? -13.344 -5.27 -15.875 1 98.38 639 SER A C 1
ATOM 5075 O O . SER A 1 639 ? -14.016 -4.254 -16.078 1 98.38 639 SER A O 1
ATOM 5077 N N . HIS A 1 640 ? -12.836 -6.008 -16.859 1 98 640 HIS A N 1
ATOM 5078 C CA . HIS A 1 640 ? -13.148 -5.672 -18.234 1 98 640 HIS A CA 1
ATOM 5079 C C . HIS A 1 640 ? -14.641 -5.777 -18.516 1 98 640 HIS A C 1
ATOM 5081 O O . HIS A 1 640 ? -15.211 -4.926 -19.203 1 98 640 HIS A O 1
ATOM 5087 N N . ALA A 1 641 ? -15.219 -6.863 -18.047 1 97.5 641 ALA A N 1
ATOM 5088 C CA . ALA A 1 641 ? -16.641 -7.078 -18.281 1 97.5 641 ALA A CA 1
ATOM 5089 C C . ALA A 1 641 ? -17.469 -5.914 -17.75 1 97.5 641 ALA A C 1
ATOM 5091 O O . ALA A 1 641 ? -18.391 -5.438 -18.406 1 97.5 641 ALA A O 1
ATOM 5092 N N . LEU A 1 642 ? -17.156 -5.43 -16.562 1 96.69 642 LEU A N 1
ATOM 5093 C CA . LEU A 1 642 ? -17.859 -4.289 -15.992 1 96.69 642 LEU A CA 1
ATOM 5094 C C . LEU A 1 642 ? -17.562 -3.018 -16.781 1 96.69 642 LEU A C 1
ATOM 5096 O O . LEU A 1 642 ? -18.453 -2.174 -16.953 1 96.69 642 LEU A O 1
ATOM 5100 N N . GLY A 1 643 ? -16.328 -2.904 -17.234 1 95.69 643 GLY A N 1
ATOM 5101 C CA . GLY A 1 643 ? -15.93 -1.741 -18.016 1 95.69 643 GLY A CA 1
ATOM 5102 C C . GLY A 1 643 ? -16.656 -1.628 -19.344 1 95.69 643 GLY A C 1
ATOM 5103 O O . GLY A 1 643 ? -16.703 -0.55 -19.938 1 95.69 643 GLY A O 1
ATOM 5104 N N . LEU A 1 644 ? -17.141 -2.742 -19.812 1 94.19 644 LEU A N 1
ATOM 5105 C CA . LEU A 1 644 ? -17.938 -2.717 -21.047 1 94.19 644 LEU A CA 1
ATOM 5106 C C . LEU A 1 644 ? -19.328 -2.141 -20.781 1 94.19 644 LEU A C 1
ATOM 5108 O O . LEU A 1 644 ? -19.984 -1.684 -21.719 1 94.19 644 LEU A O 1
ATOM 5112 N N . ASN A 1 645 ? -19.781 -2.168 -19.578 1 91.62 645 ASN A N 1
ATOM 5113 C CA . ASN A 1 645 ? -21.016 -1.552 -19.109 1 91.62 645 ASN A CA 1
ATOM 5114 C C . ASN A 1 645 ? -22.203 -1.959 -19.984 1 91.62 645 ASN A C 1
ATOM 5116 O O . ASN A 1 645 ? -22.938 -1.104 -20.469 1 91.62 645 ASN A O 1
ATOM 5120 N N . THR A 1 646 ? -22.344 -3.268 -20.188 1 92.19 646 THR A N 1
ATOM 5121 C CA . THR A 1 646 ? -23.422 -3.787 -21.016 1 92.19 646 THR A CA 1
ATOM 5122 C C . THR A 1 646 ? -24.75 -3.725 -20.281 1 92.19 646 THR A C 1
ATOM 5124 O O . THR A 1 646 ? -25.812 -3.875 -20.891 1 92.19 646 THR A O 1
ATOM 5127 N N . GLY A 1 647 ? -24.703 -3.602 -18.969 1 93.31 647 GLY A N 1
ATOM 5128 C CA . GLY A 1 647 ? -25.906 -3.555 -18.141 1 93.31 647 GLY A CA 1
ATOM 5129 C C . GLY A 1 647 ? -26.359 -4.922 -17.672 1 93.31 647 GLY A C 1
ATOM 5130 O O . GLY A 1 647 ? -27.219 -5.031 -16.797 1 93.31 647 GLY A O 1
ATOM 5131 N N . ILE A 1 648 ? -25.719 -5.984 -18.156 1 94.81 648 ILE A N 1
ATOM 5132 C CA . ILE A 1 648 ? -26.156 -7.34 -17.828 1 94.81 648 ILE A CA 1
ATOM 5133 C C . ILE A 1 648 ? -25.672 -7.703 -16.422 1 94.81 648 ILE A C 1
ATOM 5135 O O . ILE A 1 648 ? -26.328 -8.469 -15.711 1 94.81 648 ILE A O 1
ATOM 5139 N N . LEU A 1 649 ? -24.547 -7.18 -15.992 1 96.69 649 LEU A N 1
ATOM 5140 C CA . LEU A 1 649 ? -23.984 -7.5 -14.68 1 96.69 649 LEU A CA 1
ATOM 5141 C C . LEU A 1 649 ? -24.422 -6.469 -13.641 1 96.69 649 LEU A C 1
ATOM 5143 O O . LEU A 1 649 ? -24.172 -5.273 -13.812 1 96.69 649 LEU A O 1
ATOM 5147 N N . LYS A 1 650 ? -25 -6.953 -12.617 1 94.62 650 LYS A N 1
ATOM 5148 C CA . LYS A 1 650 ? -25.375 -6.082 -11.508 1 94.62 650 LYS A CA 1
ATOM 5149 C C . LYS A 1 650 ? -24.156 -5.676 -10.68 1 94.62 650 LYS A C 1
ATOM 5151 O O . LYS A 1 650 ? -24.094 -4.547 -10.195 1 94.62 650 LYS A O 1
ATOM 5156 N N . CYS A 1 651 ? -23.297 -6.625 -10.453 1 95.81 651 CYS A N 1
ATOM 5157 C CA . CYS A 1 651 ? -22.094 -6.332 -9.695 1 95.81 651 CYS A CA 1
ATOM 5158 C C . CYS A 1 651 ? -20.922 -7.191 -10.18 1 95.81 651 CYS A C 1
ATOM 5160 O O . CYS A 1 651 ? -21.125 -8.172 -10.898 1 95.81 651 CYS A O 1
ATOM 5162 N N . GLY A 1 652 ? -19.734 -6.734 -9.922 1 97.94 652 GLY A N 1
ATOM 5163 C CA . GLY A 1 652 ? -18.5 -7.438 -10.195 1 97.94 652 GLY A CA 1
ATOM 5164 C C . GLY A 1 652 ? -17.5 -7.375 -9.047 1 97.94 652 GLY A C 1
ATOM 5165 O O . GLY A 1 652 ? -17.359 -6.336 -8.398 1 97.94 652 GLY A O 1
ATOM 5166 N N . MET A 1 653 ? -16.891 -8.5 -8.695 1 98.56 653 MET A N 1
ATOM 5167 C CA . MET A 1 653 ? -15.844 -8.586 -7.668 1 98.56 653 MET A CA 1
ATOM 5168 C C . MET A 1 653 ? -14.531 -9.086 -8.258 1 98.56 653 MET A C 1
ATOM 5170 O O . MET A 1 653 ? -14.5 -10.156 -8.875 1 98.56 653 MET A O 1
ATOM 5174 N N . ALA A 1 654 ? -13.5 -8.32 -8.102 1 98.69 654 ALA A N 1
ATOM 5175 C CA . ALA A 1 654 ? -12.188 -8.656 -8.648 1 98.69 654 ALA A CA 1
ATOM 5176 C C . ALA A 1 654 ? -11.141 -8.75 -7.543 1 98.69 654 ALA A C 1
ATOM 5178 O O . ALA A 1 654 ? -10.914 -7.785 -6.809 1 98.69 654 ALA A O 1
ATOM 5179 N N . VAL A 1 655 ? -10.484 -9.906 -7.398 1 98.75 655 VAL A N 1
ATOM 5180 C CA . VAL A 1 655 ? -9.422 -10.109 -6.418 1 98.75 655 VAL A CA 1
ATOM 5181 C C . VAL A 1 655 ? -8.07 -10.195 -7.129 1 98.75 655 VAL A C 1
ATOM 5183 O O . VAL A 1 655 ? -7.891 -11.016 -8.031 1 98.75 655 VAL A O 1
ATOM 5186 N N . ALA A 1 656 ? -7.129 -9.352 -6.816 1 98.56 656 ALA A N 1
ATOM 5187 C CA . ALA A 1 656 ? -5.754 -9.305 -7.312 1 98.56 656 ALA A CA 1
ATOM 5188 C C . ALA A 1 656 ? -5.723 -9.258 -8.836 1 98.56 656 ALA A C 1
ATOM 5190 O O . ALA A 1 656 ? -5.02 -10.055 -9.469 1 98.56 656 ALA A O 1
ATOM 5191 N N . PRO A 1 657 ? -6.465 -8.344 -9.438 1 98.69 657 PRO A N 1
ATOM 5192 C CA . PRO A 1 657 ? -6.539 -8.305 -10.898 1 98.69 657 PRO A CA 1
ATOM 5193 C C . PRO A 1 657 ? -5.281 -7.723 -11.539 1 98.69 657 PRO A C 1
ATOM 5195 O O . PRO A 1 657 ? -4.672 -6.805 -10.984 1 98.69 657 PRO A O 1
ATOM 5198 N N . LEU A 1 658 ? -4.941 -8.266 -12.688 1 98.44 658 LEU A N 1
ATOM 5199 C CA . LEU A 1 658 ? -4.074 -7.559 -13.617 1 98.44 658 LEU A CA 1
ATOM 5200 C C . LEU A 1 658 ? -4.836 -6.441 -14.328 1 98.44 658 LEU A C 1
ATOM 5202 O O . LEU A 1 658 ? -5.988 -6.621 -14.719 1 98.44 658 LEU A O 1
ATOM 5206 N N . VAL A 1 659 ? -4.215 -5.262 -14.445 1 98.12 659 VAL A N 1
ATOM 5207 C CA . VAL A 1 659 ? -4.961 -4.125 -14.977 1 98.12 659 VAL A CA 1
ATOM 5208 C C . VAL A 1 659 ? -4.336 -3.656 -16.281 1 98.12 659 VAL A C 1
ATOM 5210 O O . VAL A 1 659 ? -5.043 -3.215 -17.188 1 98.12 659 VAL A O 1
ATOM 5213 N N . ASP A 1 660 ? -3.014 -3.715 -16.359 1 98.31 660 ASP A N 1
ATOM 5214 C CA . ASP A 1 660 ? -2.238 -3.369 -17.547 1 98.31 660 ASP A CA 1
ATOM 5215 C C . ASP A 1 660 ? -1.1 -4.363 -17.766 1 98.31 660 ASP A C 1
ATOM 5217 O O . ASP A 1 660 ? -0.226 -4.516 -16.906 1 98.31 660 ASP A O 1
ATOM 5221 N N . TRP A 1 661 ? -1.123 -4.961 -18.953 1 98.62 661 TRP A N 1
ATOM 5222 C CA . TRP A 1 661 ? -0.119 -5.977 -19.25 1 98.62 661 TRP A CA 1
ATOM 5223 C C . TRP A 1 661 ? 1.283 -5.375 -19.25 1 98.62 661 TRP A C 1
ATOM 5225 O O . TRP A 1 661 ? 2.273 -6.098 -19.109 1 98.62 661 TRP A O 1
ATOM 5235 N N . ARG A 1 662 ? 1.451 -4.09 -19.375 1 98.19 662 ARG A N 1
ATOM 5236 C CA . ARG A 1 662 ? 2.742 -3.412 -19.281 1 98.19 662 ARG A CA 1
ATOM 5237 C C . ARG A 1 662 ? 3.297 -3.463 -17.859 1 98.19 662 ARG A C 1
ATOM 5239 O O . ARG A 1 662 ? 4.477 -3.184 -17.641 1 98.19 662 ARG A O 1
ATOM 5246 N N . TYR A 1 663 ? 2.4 -3.824 -16.875 1 98.25 663 TYR A N 1
ATOM 5247 C CA . TYR A 1 663 ? 2.836 -3.957 -15.484 1 98.25 663 TYR A CA 1
ATOM 5248 C C . TYR A 1 663 ? 3.217 -5.398 -15.164 1 98.25 663 TYR A C 1
ATOM 5250 O O . TYR A 1 663 ? 3.631 -5.703 -14.047 1 98.25 663 TYR A O 1
ATOM 5258 N N . TYR A 1 664 ? 3.09 -6.305 -16.094 1 98.38 664 TYR A N 1
ATOM 5259 C CA . TYR A 1 664 ? 3.371 -7.719 -15.859 1 98.38 664 TYR A CA 1
ATOM 5260 C C . TYR A 1 664 ? 4.695 -8.125 -16.5 1 98.38 664 TYR A C 1
ATOM 5262 O O . TYR A 1 664 ? 5.305 -7.336 -17.234 1 98.38 664 TYR A O 1
ATOM 5270 N N . ASP A 1 665 ? 5.148 -9.289 -16.219 1 97.94 665 ASP A N 1
ATOM 5271 C CA . ASP A 1 665 ? 6.492 -9.703 -16.594 1 97.94 665 ASP A CA 1
ATOM 5272 C C . ASP A 1 665 ? 6.59 -9.93 -18.109 1 97.94 665 ASP A C 1
ATOM 5274 O O . ASP A 1 665 ? 5.574 -10.133 -18.781 1 97.94 665 ASP A O 1
ATOM 5278 N N . THR A 1 666 ? 7.762 -9.945 -18.609 1 97.88 666 THR A N 1
ATOM 5279 C CA . THR A 1 666 ? 8.055 -10.07 -20.047 1 97.88 666 THR A CA 1
ATOM 5280 C C . THR A 1 666 ? 7.621 -11.438 -20.562 1 97.88 666 THR A C 1
ATOM 5282 O O . THR A 1 666 ? 7.012 -11.531 -21.625 1 97.88 666 THR A O 1
ATOM 5285 N N . ILE A 1 667 ? 7.871 -12.523 -19.828 1 96.94 667 ILE A N 1
ATOM 5286 C CA . ILE A 1 667 ? 7.715 -13.867 -20.375 1 96.94 667 ILE A CA 1
ATOM 5287 C C . ILE A 1 667 ? 6.234 -14.164 -20.594 1 96.94 667 ILE A C 1
ATOM 5289 O O . ILE A 1 667 ? 5.844 -14.594 -21.688 1 96.94 667 ILE A O 1
ATOM 5293 N N . TYR A 1 668 ? 5.453 -13.875 -19.656 1 96.88 668 TYR A N 1
ATOM 5294 C CA . TYR A 1 668 ? 4.027 -14.156 -19.797 1 96.88 668 TYR A CA 1
ATOM 5295 C C . TYR A 1 668 ? 3.363 -13.164 -20.734 1 96.88 668 TYR A C 1
ATOM 5297 O O . TYR A 1 668 ? 2.678 -13.555 -21.688 1 96.88 668 TYR A O 1
ATOM 5305 N N . ALA A 1 669 ? 3.51 -11.891 -20.5 1 98.31 669 ALA A N 1
ATOM 5306 C CA . ALA A 1 669 ? 2.818 -10.859 -21.266 1 98.31 669 ALA A CA 1
ATOM 5307 C C . ALA A 1 669 ? 3.168 -10.961 -22.75 1 98.31 669 ALA A C 1
ATOM 5309 O O . ALA A 1 669 ? 2.281 -10.906 -23.609 1 98.31 669 ALA A O 1
ATOM 5310 N N . GLU A 1 670 ? 4.414 -11.156 -23.062 1 98.06 670 GLU A N 1
ATOM 5311 C CA . GLU A 1 670 ? 4.848 -11.117 -24.453 1 98.06 670 GLU A CA 1
ATOM 5312 C C . GLU A 1 670 ? 4.527 -12.43 -25.156 1 98.06 670 GLU A C 1
ATOM 5314 O O . GLU A 1 670 ? 4.387 -12.461 -26.391 1 98.06 670 GLU A O 1
ATOM 5319 N N . ARG A 1 671 ? 4.414 -13.508 -24.375 1 96.75 671 ARG A N 1
ATOM 5320 C CA . ARG A 1 671 ? 3.957 -14.773 -24.938 1 96.75 671 ARG A CA 1
ATOM 5321 C C . ARG A 1 671 ? 2.598 -14.609 -25.609 1 96.75 671 ARG A C 1
ATOM 5323 O O . ARG A 1 671 ? 2.379 -15.117 -26.719 1 96.75 671 ARG A O 1
ATOM 5330 N N . TYR A 1 672 ? 1.773 -13.852 -24.984 1 97.75 672 TYR A N 1
ATOM 5331 C CA . TYR A 1 672 ? 0.39 -13.812 -25.453 1 97.75 672 TYR A CA 1
ATOM 5332 C C . TYR A 1 672 ? 0.097 -12.5 -26.172 1 97.75 672 TYR A C 1
ATOM 5334 O O . TYR A 1 672 ? -0.769 -12.453 -27.047 1 97.75 672 TYR A O 1
ATOM 5342 N N . MET A 1 673 ? 0.875 -11.414 -25.844 1 98.38 673 MET A N 1
ATOM 5343 C CA . MET A 1 673 ? 0.503 -10.094 -26.344 1 98.38 673 MET A CA 1
ATOM 5344 C C . MET A 1 673 ? 1.57 -9.547 -27.297 1 98.38 673 MET A C 1
ATOM 5346 O O . MET A 1 673 ? 1.358 -8.531 -27.953 1 98.38 673 MET A O 1
ATOM 5350 N N . GLY A 1 674 ? 2.666 -10.203 -27.422 1 97.69 674 GLY A N 1
ATOM 5351 C CA . GLY A 1 674 ? 3.773 -9.633 -28.172 1 97.69 674 GLY A CA 1
ATOM 5352 C C . GLY A 1 674 ? 4.406 -8.438 -27.484 1 97.69 674 GLY A C 1
ATOM 5353 O O . GLY A 1 674 ? 4.176 -8.203 -26.297 1 97.69 674 GLY A O 1
ATOM 5354 N N . LEU A 1 675 ? 5.23 -7.719 -28.203 1 98.19 675 LEU A N 1
ATOM 5355 C CA . LEU A 1 675 ? 5.906 -6.547 -27.641 1 98.19 675 LEU A CA 1
ATOM 5356 C C . LEU A 1 675 ? 4.969 -5.348 -27.609 1 98.19 675 LEU A C 1
ATOM 5358 O O . LEU A 1 675 ? 4.258 -5.078 -28.578 1 98.19 675 LEU A O 1
ATOM 5362 N N . PRO A 1 676 ? 4.988 -4.582 -26.484 1 98.38 676 PRO A N 1
ATOM 5363 C CA . PRO A 1 676 ? 4.098 -3.424 -26.375 1 98.38 676 PRO A CA 1
ATOM 5364 C C . PRO A 1 676 ? 4.316 -2.406 -27.5 1 98.38 676 PRO A C 1
ATOM 5366 O O . PRO A 1 676 ? 3.357 -1.805 -27.984 1 98.38 676 PRO A O 1
ATOM 5369 N N . ALA A 1 677 ? 5.559 -2.184 -27.953 1 97.75 677 ALA A N 1
ATOM 5370 C CA . ALA A 1 677 ? 5.879 -1.195 -28.984 1 97.75 677 ALA A CA 1
ATOM 5371 C C . ALA A 1 677 ? 5.309 -1.608 -30.344 1 97.75 677 ALA A C 1
ATOM 5373 O O . ALA A 1 677 ? 5.031 -0.758 -31.188 1 97.75 677 ALA A O 1
ATOM 5374 N N . ILE A 1 678 ? 5.137 -2.867 -30.562 1 97.75 678 ILE A N 1
ATOM 5375 C CA . ILE A 1 678 ? 4.637 -3.404 -31.828 1 97.75 678 ILE A CA 1
ATOM 5376 C C . ILE A 1 678 ? 3.125 -3.592 -31.75 1 97.75 678 ILE A C 1
ATOM 5378 O O . ILE A 1 678 ? 2.396 -3.217 -32.656 1 97.75 678 ILE A O 1
ATOM 5382 N N . ASN A 1 679 ? 2.643 -4.164 -30.656 1 98.38 679 ASN A N 1
ATOM 5383 C CA . ASN A 1 679 ? 1.222 -4.406 -30.438 1 98.38 679 ASN A CA 1
ATOM 5384 C C . ASN A 1 679 ? 0.617 -3.377 -29.484 1 98.38 679 ASN A C 1
ATOM 5386 O O . ASN A 1 679 ? -0.005 -3.738 -28.484 1 98.38 679 ASN A O 1
ATOM 5390 N N . THR A 1 680 ? 0.832 -2.105 -29.766 1 98.19 680 THR A N 1
ATOM 5391 C CA . THR A 1 680 ? 0.362 -1.014 -28.922 1 98.19 680 THR A CA 1
ATOM 5392 C C . THR A 1 680 ? -1.156 -1.059 -28.781 1 98.19 680 THR A C 1
ATOM 5394 O O . THR A 1 680 ? -1.686 -0.866 -27.672 1 98.19 680 THR A O 1
ATOM 5397 N N . ASP A 1 681 ? -1.835 -1.342 -29.844 1 98.25 681 ASP A N 1
ATOM 5398 C CA . ASP A 1 681 ? -3.295 -1.365 -29.828 1 98.25 681 ASP A CA 1
ATOM 5399 C C . ASP A 1 681 ? -3.82 -2.465 -28.922 1 98.25 681 ASP A C 1
ATOM 5401 O O . ASP A 1 681 ? -4.75 -2.24 -28.141 1 98.25 681 ASP A O 1
ATOM 5405 N N . GLY A 1 682 ? -3.232 -3.68 -29.047 1 98.44 682 GLY A N 1
ATOM 5406 C CA . GLY A 1 682 ? -3.635 -4.77 -28.172 1 98.44 682 GLY A CA 1
ATOM 5407 C C . GLY A 1 682 ? -3.447 -4.453 -26.703 1 98.44 682 GLY A C 1
ATOM 5408 O O . GLY A 1 682 ? -4.324 -4.73 -25.891 1 98.44 682 GLY A O 1
ATOM 5409 N N . TYR A 1 683 ? -2.303 -3.826 -26.422 1 98.56 683 TYR A N 1
ATOM 5410 C CA . TYR A 1 683 ? -2.006 -3.459 -25.047 1 98.56 683 TYR A CA 1
ATOM 5411 C C . TYR A 1 683 ? -2.967 -2.385 -24.547 1 98.56 683 TYR A C 1
ATOM 5413 O O . TYR A 1 683 ? -3.426 -2.436 -23.406 1 98.56 683 TYR A O 1
ATOM 5421 N N . ASP A 1 684 ? -3.324 -1.414 -25.344 1 98.25 684 ASP A N 1
ATOM 5422 C CA . ASP A 1 684 ? -4.234 -0.338 -24.969 1 98.25 684 ASP A CA 1
ATOM 5423 C C . ASP A 1 684 ? -5.645 -0.871 -24.734 1 98.25 684 ASP A C 1
ATOM 5425 O O . ASP A 1 684 ? -6.305 -0.483 -23.766 1 98.25 684 ASP A O 1
ATOM 5429 N N . LYS A 1 685 ? -6.047 -1.775 -25.609 1 98 685 LYS A N 1
ATOM 5430 C CA . LYS A 1 685 ? -7.387 -2.344 -25.484 1 98 685 LYS A CA 1
ATOM 5431 C C . LYS A 1 685 ? -7.492 -3.236 -24.25 1 98 685 LYS A C 1
ATOM 5433 O O . LYS A 1 685 ? -8.562 -3.367 -23.672 1 98 685 LYS A O 1
ATOM 5438 N N . ALA A 1 686 ? -6.371 -3.795 -23.859 1 98.38 686 ALA A N 1
ATOM 5439 C CA . ALA A 1 686 ? -6.348 -4.699 -22.719 1 98.38 686 ALA A CA 1
ATOM 5440 C C . ALA A 1 686 ? -6.172 -3.93 -21.406 1 98.38 686 ALA A C 1
ATOM 5442 O O . ALA A 1 686 ? -6.25 -4.508 -20.328 1 98.38 686 ALA A O 1
ATOM 5443 N N . ASN A 1 687 ? -5.941 -2.635 -21.5 1 98.25 687 ASN A N 1
ATOM 5444 C CA . ASN A 1 687 ? -5.746 -1.786 -20.328 1 98.25 687 ASN A CA 1
ATOM 5445 C C . ASN A 1 687 ? -7.074 -1.362 -19.703 1 98.25 687 ASN A C 1
ATOM 5447 O O . ASN A 1 687 ? -7.785 -0.524 -20.266 1 98.25 687 ASN A O 1
ATOM 5451 N N . ILE A 1 688 ? -7.398 -1.862 -18.5 1 98.06 688 ILE A N 1
ATOM 5452 C CA . ILE A 1 688 ? -8.672 -1.63 -17.844 1 98.06 688 ILE A CA 1
ATOM 5453 C C . ILE A 1 688 ? -8.805 -0.153 -17.484 1 98.06 688 ILE A C 1
ATOM 5455 O O . ILE A 1 688 ? -9.914 0.389 -17.438 1 98.06 688 ILE A O 1
ATOM 5459 N N . ILE A 1 689 ? -7.668 0.512 -17.172 1 97.38 689 ILE A N 1
ATOM 5460 C CA . ILE A 1 689 ? -7.652 1.913 -16.766 1 97.38 689 ILE A CA 1
ATOM 5461 C C . ILE A 1 689 ? -8.352 2.764 -17.828 1 97.38 689 ILE A C 1
ATOM 5463 O O . ILE A 1 689 ? -9.039 3.732 -17.5 1 97.38 689 ILE A O 1
ATOM 5467 N N . ASN A 1 690 ? -8.219 2.373 -19.078 1 96.31 690 ASN A N 1
ATOM 5468 C CA . ASN A 1 690 ? -8.812 3.105 -20.188 1 96.31 690 ASN A CA 1
ATOM 5469 C C . ASN A 1 690 ? -10.336 2.979 -20.203 1 96.31 690 ASN A C 1
ATOM 5471 O O . ASN A 1 690 ? -11.016 3.73 -20.891 1 96.31 690 ASN A O 1
ATOM 5475 N N . LYS A 1 691 ? -10.867 2.096 -19.422 1 96.38 691 LYS A N 1
ATOM 5476 C CA . LYS A 1 691 ? -12.305 1.869 -19.375 1 96.38 691 LYS A CA 1
ATOM 5477 C C . LYS A 1 691 ? -12.891 2.354 -18.047 1 96.38 691 LYS A C 1
ATOM 5479 O O . LYS A 1 691 ? -14.086 2.168 -17.781 1 96.38 691 LYS A O 1
ATOM 5484 N N . ALA A 1 692 ? -12.133 2.994 -17.25 1 96.25 692 ALA A N 1
ATOM 5485 C CA . ALA A 1 692 ? -12.516 3.357 -15.891 1 96.25 692 ALA A CA 1
ATOM 5486 C C . ALA A 1 692 ? -13.789 4.199 -15.883 1 96.25 692 ALA A C 1
ATOM 5488 O O . ALA A 1 692 ? -14.664 4.008 -15.039 1 96.25 692 ALA A O 1
ATOM 5489 N N . GLU A 1 693 ? -13.977 5.094 -16.797 1 95.69 693 GLU A N 1
ATOM 5490 C CA . GLU A 1 693 ? -15.102 6.023 -16.844 1 95.69 693 GLU A CA 1
ATOM 5491 C C . GLU A 1 693 ? -16.406 5.289 -17.109 1 95.69 693 GLU A C 1
ATOM 5493 O O . GLU A 1 693 ? -17.484 5.812 -16.844 1 95.69 693 GLU A O 1
ATOM 5498 N N . ASN A 1 694 ? -16.297 4.043 -17.656 1 94.81 694 ASN A N 1
ATOM 5499 C CA . ASN A 1 694 ? -17.469 3.303 -18.094 1 94.81 694 ASN A CA 1
ATOM 5500 C C . ASN A 1 694 ? -18.031 2.443 -16.969 1 94.81 694 ASN A C 1
ATOM 5502 O O . ASN A 1 694 ? -19.141 1.921 -17.078 1 94.81 694 ASN A O 1
ATOM 5506 N N . PHE A 1 695 ? -17.266 2.281 -15.891 1 94.69 695 PHE A N 1
ATOM 5507 C CA . PHE A 1 695 ? -17.719 1.404 -14.82 1 94.69 695 PHE A CA 1
ATOM 5508 C C . PHE A 1 695 ? -19.047 1.88 -14.266 1 94.69 695 PHE A C 1
ATOM 5510 O O . PHE A 1 695 ? -19.25 3.078 -14.047 1 94.69 695 PHE A O 1
ATOM 5517 N N . PRO A 1 696 ? -19.984 0.935 -14.086 1 88.25 696 PRO A N 1
ATOM 5518 C CA . PRO A 1 696 ? -21.219 1.337 -13.414 1 88.25 696 PRO A CA 1
ATOM 5519 C C . PRO A 1 696 ? -21 1.726 -11.953 1 88.25 696 PRO A C 1
ATOM 5521 O O . PRO A 1 696 ? -20.125 1.168 -11.289 1 88.25 696 PRO A O 1
ATOM 5524 N N . GLN A 1 697 ? -21.906 2.504 -11.461 1 82.88 697 GLN A N 1
ATOM 5525 C CA . GLN A 1 697 ? -21.812 2.947 -10.07 1 82.88 697 GLN A CA 1
ATOM 5526 C C . GLN A 1 697 ? -22.188 1.821 -9.109 1 82.88 697 GLN A C 1
ATOM 5528 O O . GLN A 1 697 ? -23.141 1.075 -9.359 1 82.88 697 GLN A O 1
ATOM 5533 N N . SER A 1 698 ? -21.469 1.661 -8.062 1 70.12 698 SER A N 1
ATOM 5534 C CA . SER A 1 698 ? -21.734 0.796 -6.914 1 70.12 698 SER A CA 1
ATOM 5535 C C . SER A 1 698 ? -21.797 -0.67 -7.332 1 70.12 698 SER A C 1
ATOM 5537 O O . SER A 1 698 ? -22.562 -1.449 -6.773 1 70.12 698 SER A O 1
ATOM 5539 N N . SER A 1 699 ? -20.922 -1.028 -8.234 1 81.75 699 SER A N 1
ATOM 5540 C CA . SER A 1 699 ? -21.031 -2.371 -8.789 1 81.75 699 SER A CA 1
ATOM 5541 C C . SER A 1 699 ? -19.703 -3.105 -8.719 1 81.75 699 SER A C 1
ATOM 5543 O O . SER A 1 699 ? -19.625 -4.297 -9.023 1 81.75 699 SER A O 1
ATOM 5545 N N . TYR A 1 700 ? -18.781 -2.389 -8.18 1 95.81 700 TYR A N 1
ATOM 5546 C CA . TYR A 1 700 ? -17.438 -2.961 -8.32 1 95.81 700 TYR A CA 1
ATOM 5547 C C . TYR A 1 700 ? -16.75 -3.066 -6.969 1 95.81 700 TYR A C 1
ATOM 5549 O O . TYR A 1 700 ? -16.781 -2.129 -6.168 1 95.81 700 TYR A O 1
ATOM 5557 N N . TYR A 1 701 ? -16.188 -4.207 -6.633 1 98.06 701 TYR A N 1
ATOM 5558 C CA . TYR A 1 701 ? -15.383 -4.426 -5.434 1 98.06 701 TYR A CA 1
ATOM 5559 C C . TYR A 1 701 ? -13.969 -4.879 -5.801 1 98.06 701 TYR A C 1
ATOM 5561 O O . TYR A 1 701 ? -13.789 -5.973 -6.344 1 98.06 701 TYR A O 1
ATOM 5569 N N . LEU A 1 702 ? -12.961 -4.055 -5.551 1 98.69 702 LEU A N 1
ATOM 5570 C CA . LEU A 1 702 ? -11.562 -4.285 -5.867 1 98.69 702 LEU A CA 1
ATOM 5571 C C . LEU A 1 702 ? -10.789 -4.727 -4.625 1 98.69 702 LEU A C 1
ATOM 5573 O O . LEU A 1 702 ? -10.672 -3.963 -3.664 1 98.69 702 LEU A O 1
ATOM 5577 N N . ILE A 1 703 ? -10.289 -5.973 -4.59 1 98.81 703 ILE A N 1
ATOM 5578 C CA . ILE A 1 703 ? -9.602 -6.531 -3.434 1 98.81 703 ILE A CA 1
ATOM 5579 C C . ILE A 1 703 ? -8.172 -6.906 -3.818 1 98.81 703 ILE A C 1
ATOM 5581 O O . ILE A 1 703 ? -7.941 -7.488 -4.883 1 98.81 703 ILE A O 1
ATOM 5585 N N . HIS A 1 704 ? -7.156 -6.605 -3 1 98.81 704 HIS A N 1
ATOM 5586 C CA . HIS A 1 704 ? -5.777 -6.902 -3.371 1 98.81 704 HIS A CA 1
ATOM 5587 C C . HIS A 1 704 ? -4.895 -7.043 -2.137 1 98.81 704 HIS A C 1
ATOM 5589 O O . HIS A 1 704 ? -5.137 -6.391 -1.117 1 98.81 704 HIS A O 1
ATOM 5595 N N . GLY A 1 705 ? -3.898 -7.914 -2.164 1 98.56 705 GLY A N 1
ATOM 5596 C CA . GLY A 1 705 ? -2.857 -7.98 -1.152 1 98.56 705 GLY A CA 1
ATOM 5597 C C . GLY A 1 705 ? -1.722 -7.004 -1.401 1 98.56 705 GLY A C 1
ATOM 5598 O O . GLY A 1 705 ? -1.268 -6.852 -2.537 1 98.56 705 GLY A O 1
ATOM 5599 N N . THR A 1 706 ? -1.192 -6.398 -0.36 1 97.81 706 THR A N 1
ATOM 5600 C CA . THR A 1 706 ? -0.207 -5.336 -0.534 1 97.81 706 THR A CA 1
ATOM 5601 C C . THR A 1 706 ? 1.164 -5.918 -0.867 1 97.81 706 THR A C 1
ATOM 5603 O O . THR A 1 706 ? 2.041 -5.211 -1.366 1 97.81 706 THR A O 1
ATOM 5606 N N . ALA A 1 707 ? 1.404 -7.176 -0.553 1 96.69 707 ALA A N 1
ATOM 5607 C CA . ALA A 1 707 ? 2.697 -7.812 -0.801 1 96.69 707 ALA A CA 1
ATOM 5608 C C . ALA A 1 707 ? 2.592 -8.852 -1.909 1 96.69 707 ALA A C 1
ATOM 5610 O O . ALA A 1 707 ? 3.285 -9.875 -1.878 1 96.69 707 ALA A O 1
ATOM 5611 N N . ASP A 1 708 ? 1.687 -8.648 -2.811 1 97.06 708 ASP A N 1
ATOM 5612 C CA . ASP A 1 708 ? 1.531 -9.531 -3.965 1 97.06 708 ASP A CA 1
ATOM 5613 C C . ASP A 1 708 ? 2.797 -9.547 -4.82 1 97.06 708 ASP A C 1
ATOM 5615 O O . ASP A 1 708 ? 3.186 -8.516 -5.375 1 97.06 708 ASP A O 1
ATOM 5619 N N . ASP A 1 709 ? 3.41 -10.672 -4.945 1 94.06 709 ASP A N 1
ATOM 5620 C CA . ASP A 1 709 ? 4.68 -10.773 -5.66 1 94.06 709 ASP A CA 1
ATOM 5621 C C . ASP A 1 709 ? 4.465 -11.273 -7.09 1 94.06 709 ASP A C 1
ATOM 5623 O O . ASP A 1 709 ? 5.43 -11.531 -7.812 1 94.06 709 ASP A O 1
ATOM 5627 N N . ASN A 1 710 ? 3.211 -11.516 -7.434 1 96.38 710 ASN A N 1
ATOM 5628 C CA . ASN A 1 710 ? 2.861 -11.953 -8.781 1 96.38 710 ASN A CA 1
ATOM 5629 C C . ASN A 1 710 ? 2.225 -10.82 -9.594 1 96.38 710 ASN A C 1
ATOM 5631 O O . ASN A 1 710 ? 2.898 -10.172 -10.391 1 96.38 710 ASN A O 1
ATOM 5635 N N . VAL A 1 711 ? 1.02 -10.531 -9.281 1 98 711 VAL A N 1
ATOM 5636 C CA . VAL A 1 711 ? 0.379 -9.32 -9.781 1 98 711 VAL A CA 1
ATOM 5637 C C . VAL A 1 711 ? 0.493 -8.211 -8.742 1 98 711 VAL A C 1
ATOM 5639 O O . VAL A 1 711 ? -0.297 -8.156 -7.793 1 98 711 VAL A O 1
ATOM 5642 N N . HIS A 1 712 ? 1.397 -7.336 -8.984 1 97.81 712 HIS A N 1
ATOM 5643 C CA . HIS A 1 712 ? 1.784 -6.395 -7.941 1 97.81 712 HIS A CA 1
ATOM 5644 C C . HIS A 1 712 ? 0.651 -5.422 -7.629 1 97.81 712 HIS A C 1
ATOM 5646 O O . HIS A 1 712 ? -0.166 -5.113 -8.5 1 97.81 712 HIS A O 1
ATOM 5652 N N . PHE A 1 713 ? 0.65 -4.875 -6.43 1 98 713 PHE A N 1
ATOM 5653 C CA . PHE A 1 713 ? -0.362 -3.971 -5.898 1 98 713 PHE A CA 1
ATOM 5654 C C . PHE A 1 713 ? -0.525 -2.752 -6.801 1 98 713 PHE A C 1
ATOM 5656 O O . PHE A 1 713 ? -1.582 -2.119 -6.812 1 98 713 PHE A O 1
ATOM 5663 N N . GLN A 1 714 ? 0.474 -2.414 -7.574 1 97.75 714 GLN A N 1
ATOM 5664 C CA . GLN A 1 714 ? 0.455 -1.315 -8.531 1 97.75 714 GLN A CA 1
ATOM 5665 C C . GLN A 1 714 ? -0.771 -1.396 -9.438 1 97.75 714 GLN A C 1
ATOM 5667 O O . GLN A 1 714 ? -1.338 -0.368 -9.82 1 97.75 714 GLN A O 1
ATOM 5672 N N . ASN A 1 715 ? -1.137 -2.609 -9.805 1 98.31 715 ASN A N 1
ATOM 5673 C CA . ASN A 1 715 ? -2.293 -2.797 -10.68 1 98.31 715 ASN A CA 1
ATOM 5674 C C . ASN A 1 715 ? -3.566 -2.248 -10.047 1 98.31 715 ASN A C 1
ATOM 5676 O O . ASN A 1 715 ? -4.211 -1.356 -10.602 1 98.31 715 ASN A O 1
ATOM 5680 N N . SER A 1 716 ? -3.877 -2.645 -8.844 1 98.25 716 SER A N 1
ATOM 5681 C CA . SER A 1 716 ? -5.07 -2.184 -8.148 1 98.25 716 SER A CA 1
ATOM 5682 C C . SER A 1 716 ? -4.957 -0.71 -7.77 1 98.25 716 SER A C 1
ATOM 5684 O O . SER A 1 716 ? -5.953 0.016 -7.773 1 98.25 716 SER A O 1
ATOM 5686 N N . ALA A 1 717 ? -3.754 -0.295 -7.438 1 98 717 ALA A N 1
ATOM 5687 C CA . ALA A 1 717 ? -3.549 1.111 -7.102 1 98 717 ALA A CA 1
ATOM 5688 C C . ALA A 1 717 ? -3.898 2.014 -8.281 1 98 717 ALA A C 1
ATOM 5690 O O . ALA A 1 717 ? -4.625 2.996 -8.125 1 98 717 ALA A O 1
ATOM 5691 N N . GLN A 1 718 ? -3.445 1.676 -9.445 1 97.81 718 GLN A N 1
ATOM 5692 C CA . GLN A 1 718 ? -3.668 2.512 -10.617 1 97.81 718 GLN A CA 1
ATOM 5693 C C . GLN A 1 718 ? -5.125 2.453 -11.07 1 97.81 718 GLN A C 1
ATOM 5695 O O . GLN A 1 718 ? -5.68 3.453 -11.523 1 97.81 718 GLN A O 1
ATOM 5700 N N . LEU A 1 719 ? -5.707 1.267 -10.984 1 98.12 719 LEU A N 1
ATOM 5701 C CA . LEU A 1 719 ? -7.125 1.171 -11.32 1 98.12 719 LEU A CA 1
ATOM 5702 C C . LEU A 1 719 ? -7.969 1.989 -10.352 1 98.12 719 LEU A C 1
ATOM 5704 O O . LEU A 1 719 ? -8.859 2.729 -10.773 1 98.12 719 LEU A O 1
ATOM 5708 N N . SER A 1 720 ? -7.715 1.862 -9.078 1 98.06 720 SER A N 1
ATOM 5709 C CA . SER A 1 720 ? -8.43 2.637 -8.07 1 98.06 720 SER A CA 1
ATOM 5710 C C . SER A 1 720 ? -8.297 4.133 -8.32 1 98.06 720 SER A C 1
ATOM 5712 O O . SER A 1 720 ? -9.281 4.871 -8.234 1 98.06 720 SER A O 1
ATOM 5714 N N . LYS A 1 721 ? -7.09 4.559 -8.578 1 97.81 721 LYS A N 1
ATOM 5715 C CA . LYS A 1 721 ? -6.836 5.965 -8.875 1 97.81 721 LYS A CA 1
ATOM 5716 C C . LYS A 1 721 ? -7.688 6.441 -10.047 1 97.81 721 LYS A C 1
ATOM 5718 O O . LYS A 1 721 ? -8.289 7.516 -9.992 1 97.81 721 LYS A O 1
ATOM 5723 N N . ALA A 1 722 ? -7.75 5.656 -11.125 1 97.75 722 ALA A N 1
ATOM 5724 C CA . ALA A 1 722 ? -8.539 6.008 -12.305 1 97.75 722 ALA A CA 1
ATOM 5725 C C . ALA A 1 722 ? -10.023 6.066 -11.977 1 97.75 722 ALA A C 1
ATOM 5727 O O . ALA A 1 722 ? -10.734 6.957 -12.453 1 97.75 722 ALA A O 1
ATOM 5728 N N . LEU A 1 723 ? -10.508 5.102 -11.227 1 98 723 LEU A N 1
ATOM 5729 C CA . LEU A 1 723 ? -11.914 5.09 -10.836 1 98 723 LEU A CA 1
ATOM 5730 C C . LEU A 1 723 ? -12.258 6.312 -9.992 1 98 723 LEU A C 1
ATOM 5732 O O . LEU A 1 723 ? -13.305 6.938 -10.188 1 98 723 LEU A O 1
ATOM 5736 N N . VAL A 1 724 ? -11.367 6.699 -9.055 1 97.75 724 VAL A N 1
ATOM 5737 C CA . VAL A 1 724 ? -11.547 7.879 -8.211 1 97.75 724 VAL A CA 1
ATOM 5738 C C . VAL A 1 724 ? -11.562 9.133 -9.078 1 97.75 724 VAL A C 1
ATOM 5740 O O . VAL A 1 724 ? -12.422 10.008 -8.906 1 97.75 724 VAL A O 1
ATOM 5743 N N . GLU A 1 725 ? -10.648 9.227 -10 1 96.88 725 GLU A N 1
ATOM 5744 C CA . GLU A 1 725 ? -10.555 10.383 -10.891 1 96.88 725 GLU A CA 1
ATOM 5745 C C . GLU A 1 725 ? -11.836 10.555 -11.703 1 96.88 725 GLU A C 1
ATOM 5747 O O . GLU A 1 725 ? -12.242 11.688 -12 1 96.88 725 GLU A O 1
ATOM 5752 N N . ASN A 1 726 ? -12.469 9.445 -12.031 1 96.44 726 ASN A N 1
ATOM 5753 C CA . ASN A 1 726 ? -13.695 9.492 -12.82 1 96.44 726 ASN A CA 1
ATOM 5754 C C . ASN A 1 726 ? -14.938 9.484 -11.938 1 96.44 726 ASN A C 1
ATOM 5756 O O . ASN A 1 726 ? -16.047 9.266 -12.422 1 96.44 726 ASN A O 1
ATOM 5760 N N . ASP A 1 727 ? -14.781 9.648 -10.672 1 95.5 727 ASP A N 1
ATOM 5761 C CA . ASP A 1 727 ? -15.828 9.781 -9.664 1 95.5 727 ASP A CA 1
ATOM 5762 C C . ASP A 1 727 ? -16.75 8.562 -9.672 1 95.5 727 ASP A C 1
ATOM 5764 O O . ASP A 1 727 ? -17.969 8.711 -9.617 1 95.5 727 ASP A O 1
ATOM 5768 N N . ILE A 1 728 ? -16.172 7.383 -9.867 1 96.12 728 ILE A N 1
ATOM 5769 C CA . ILE A 1 728 ? -16.906 6.129 -9.812 1 96.12 728 ILE A CA 1
ATOM 5770 C C . ILE A 1 728 ? -17.078 5.691 -8.359 1 96.12 728 ILE A C 1
ATOM 5772 O O . ILE A 1 728 ? -16.125 5.766 -7.57 1 96.12 728 ILE A O 1
ATOM 5776 N N . ARG A 1 729 ? -18.344 5.312 -7.996 1 95.38 729 ARG A N 1
ATOM 5777 C CA . ARG A 1 729 ? -18.562 4.684 -6.703 1 95.38 729 ARG A CA 1
ATOM 5778 C C . ARG A 1 729 ? -18.172 3.211 -6.73 1 95.38 729 ARG A C 1
ATOM 5780 O O . ARG A 1 729 ? -18.703 2.438 -7.531 1 95.38 729 ARG A O 1
ATOM 5787 N N . PHE A 1 730 ? -17.203 2.85 -5.98 1 96.56 730 PHE A N 1
ATOM 5788 C CA . PHE A 1 730 ? -16.75 1.468 -5.852 1 96.56 730 PHE A CA 1
ATOM 5789 C C . PHE A 1 730 ? -16.188 1.206 -4.461 1 96.56 730 PHE A C 1
ATOM 5791 O O . PHE A 1 730 ? -16.094 2.121 -3.641 1 96.56 730 PHE A O 1
ATOM 5798 N N . ASN A 1 731 ? -15.961 -0.021 -4.113 1 96.12 731 ASN A N 1
ATOM 5799 C CA . ASN A 1 731 ? -15.266 -0.398 -2.891 1 96.12 731 ASN A CA 1
ATOM 5800 C C . ASN A 1 731 ? -13.898 -1.014 -3.189 1 96.12 731 ASN A C 1
ATOM 5802 O O . ASN A 1 731 ? -13.719 -1.659 -4.223 1 96.12 731 ASN A O 1
ATOM 5806 N N . ASN A 1 732 ? -12.977 -0.71 -2.387 1 97.56 732 ASN A N 1
ATOM 5807 C CA . ASN A 1 732 ? -11.727 -1.466 -2.418 1 97.56 732 ASN A CA 1
ATOM 5808 C C . ASN A 1 732 ? -11.344 -1.975 -1.03 1 97.56 732 ASN A C 1
ATOM 5810 O O . ASN A 1 732 ? -11.898 -1.527 -0.025 1 97.56 732 ASN A O 1
ATOM 5814 N N . PHE A 1 733 ? -10.609 -2.992 -0.946 1 98.44 733 PHE A N 1
ATOM 5815 C CA . PHE A 1 733 ? -10.109 -3.596 0.285 1 98.44 733 PHE A CA 1
ATOM 5816 C C . PHE A 1 733 ? -8.68 -4.082 0.11 1 98.44 733 PHE A C 1
ATOM 5818 O O . PHE A 1 733 ? -8.383 -4.863 -0.798 1 98.44 733 PHE A O 1
ATOM 5825 N N . PHE A 1 734 ? -7.723 -3.559 0.924 1 98.62 734 PHE A N 1
ATOM 5826 C CA . PHE A 1 734 ? -6.355 -4.059 0.89 1 98.62 734 PHE A CA 1
ATOM 5827 C C . PHE A 1 734 ? -6.102 -5.023 2.039 1 98.62 734 PHE A C 1
ATOM 5829 O O . PHE A 1 734 ? -6.617 -4.832 3.143 1 98.62 734 PHE A O 1
ATOM 5836 N N . TYR A 1 735 ? -5.465 -6.117 1.805 1 98.69 735 TYR A N 1
ATOM 5837 C CA . TYR A 1 735 ? -4.957 -7.055 2.803 1 98.69 735 TYR A CA 1
ATOM 5838 C C . TYR A 1 735 ? -3.453 -6.895 2.986 1 98.69 735 TYR A C 1
ATOM 5840 O O . TYR A 1 735 ? -2.67 -7.293 2.121 1 98.69 735 TYR A O 1
ATOM 5848 N N . ALA A 1 736 ? -3.086 -6.395 4.129 1 97.88 736 ALA A N 1
ATOM 5849 C CA . ALA A 1 736 ? -1.696 -6.039 4.398 1 97.88 736 ALA A CA 1
ATOM 5850 C C . ALA A 1 736 ? -0.82 -7.285 4.496 1 97.88 736 ALA A C 1
ATOM 5852 O O . ALA A 1 736 ? -1.201 -8.273 5.133 1 97.88 736 ALA A O 1
ATOM 5853 N N . ASP A 1 737 ? 0.335 -7.301 3.836 1 96.94 737 ASP A N 1
ATOM 5854 C CA . ASP A 1 737 ? 1.394 -8.305 3.896 1 96.94 737 ASP A CA 1
ATOM 5855 C C . ASP A 1 737 ? 0.951 -9.609 3.242 1 96.94 737 ASP A C 1
ATOM 5857 O O . ASP A 1 737 ? 1.537 -10.664 3.492 1 96.94 737 ASP A O 1
ATOM 5861 N N . GLN A 1 738 ? -0.109 -9.531 2.463 1 97.56 738 GLN A N 1
ATOM 5862 C CA . GLN A 1 738 ? -0.585 -10.727 1.779 1 97.56 738 GLN A CA 1
ATOM 5863 C C . GLN A 1 738 ? -0.085 -10.773 0.338 1 97.56 738 GLN A C 1
ATOM 5865 O O . GLN A 1 738 ? -0.035 -9.75 -0.34 1 97.56 738 GLN A O 1
ATOM 5870 N N . ASP A 1 739 ? 0.295 -11.922 -0.052 1 95.88 739 ASP A N 1
ATOM 5871 C CA . ASP A 1 739 ? 0.717 -12.117 -1.437 1 95.88 739 ASP A CA 1
ATOM 5872 C C . ASP A 1 739 ? -0.477 -12.414 -2.338 1 95.88 739 ASP A C 1
ATOM 5874 O O . ASP A 1 739 ? -1.617 -12.102 -1.994 1 95.88 739 ASP A O 1
ATOM 5878 N N . HIS A 1 740 ? -0.242 -12.945 -3.467 1 96.44 740 HIS A N 1
ATOM 5879 C CA . HIS A 1 740 ? -1.234 -13.125 -4.52 1 96.44 740 HIS A CA 1
ATOM 5880 C C . HIS A 1 740 ? -2.369 -14.031 -4.062 1 96.44 740 HIS A C 1
ATOM 5882 O O . HIS A 1 740 ? -3.494 -13.93 -4.559 1 96.44 740 HIS A O 1
ATOM 5888 N N . SER A 1 741 ? -2.139 -14.938 -3.096 1 95.38 741 SER A N 1
ATOM 5889 C CA . SER A 1 741 ? -3.113 -15.93 -2.664 1 95.38 741 SER A CA 1
ATOM 5890 C C . SER A 1 741 ? -3.965 -15.414 -1.512 1 95.38 741 SER A C 1
ATOM 5892 O O . SER A 1 741 ? -5.016 -15.977 -1.204 1 95.38 741 SER A O 1
ATOM 5894 N N . ILE A 1 742 ? -3.504 -14.414 -0.759 1 96.56 742 ILE A N 1
ATOM 5895 C CA . ILE A 1 742 ? -4.176 -13.859 0.407 1 96.56 742 ILE A CA 1
ATOM 5896 C C . ILE A 1 742 ? -4.59 -14.977 1.354 1 96.56 742 ILE A C 1
ATOM 5898 O O . ILE A 1 742 ? -5.773 -15.133 1.667 1 96.56 742 ILE A O 1
ATOM 5902 N N . ASN A 1 743 ? -3.621 -15.742 1.809 1 93.5 743 ASN A N 1
ATOM 5903 C CA . ASN A 1 743 ? -3.996 -16.938 2.547 1 93.5 743 ASN A CA 1
ATOM 5904 C C . ASN A 1 743 ? -3.186 -17.078 3.832 1 93.5 743 ASN A C 1
ATOM 5906 O O . ASN A 1 743 ? -3.105 -18.172 4.402 1 93.5 743 ASN A O 1
ATOM 5910 N N . VAL A 1 744 ? -2.529 -16.047 4.23 1 91.94 744 VAL A N 1
ATOM 5911 C CA . VAL A 1 744 ? -1.777 -16.109 5.48 1 91.94 744 VAL A CA 1
ATOM 5912 C C . VAL A 1 744 ? -2.682 -15.734 6.648 1 91.94 744 VAL A C 1
ATOM 5914 O O . VAL A 1 744 ? -3.408 -14.734 6.586 1 91.94 744 VAL A O 1
ATOM 5917 N N . GLY A 1 745 ? -2.652 -16.531 7.652 1 92.69 745 GLY A N 1
ATOM 5918 C CA . GLY A 1 745 ? -3.484 -16.281 8.82 1 92.69 745 GLY A CA 1
ATOM 5919 C C . GLY A 1 745 ? -4.969 -16.375 8.523 1 92.69 745 GLY A C 1
ATOM 5920 O O . GLY A 1 745 ? -5.418 -17.297 7.836 1 92.69 745 GLY A O 1
ATOM 5921 N N . ASN A 1 746 ? -5.691 -15.398 9.047 1 95.38 746 ASN A N 1
ATOM 5922 C CA . ASN A 1 746 ? -7.141 -15.406 8.906 1 95.38 746 ASN A CA 1
ATOM 5923 C C . ASN A 1 746 ? -7.582 -14.672 7.641 1 95.38 746 ASN A C 1
ATOM 5925 O O . ASN A 1 746 ? -8.773 -14.477 7.41 1 95.38 746 ASN A O 1
ATOM 5929 N N . ALA A 1 747 ? -6.652 -14.242 6.852 1 96.44 747 ALA A N 1
ATOM 5930 C CA . ALA A 1 747 ? -6.977 -13.406 5.695 1 96.44 747 ALA A CA 1
ATOM 5931 C C . ALA A 1 747 ? -7.828 -14.172 4.691 1 96.44 747 ALA A C 1
ATOM 5933 O O . ALA A 1 747 ? -8.742 -13.609 4.082 1 96.44 747 ALA A O 1
ATOM 5934 N N . TYR A 1 748 ? -7.547 -15.422 4.508 1 93.75 748 TYR A N 1
ATOM 5935 C CA . TYR A 1 748 ? -8.289 -16.219 3.537 1 93.75 748 TYR A CA 1
ATOM 5936 C C . TYR A 1 748 ? -9.758 -16.328 3.934 1 93.75 748 TYR A C 1
ATOM 5938 O O . TYR A 1 748 ? -10.648 -16.156 3.1 1 93.75 748 TYR A O 1
ATOM 5946 N N . THR A 1 749 ? -10 -16.641 5.152 1 92.75 749 THR A N 1
ATOM 5947 C CA . THR A 1 749 ? -11.375 -16.719 5.645 1 92.75 749 THR A CA 1
ATOM 5948 C C . THR A 1 749 ? -12.055 -15.352 5.547 1 92.75 749 THR A C 1
ATOM 5950 O O . THR A 1 749 ? -13.211 -15.258 5.113 1 92.75 749 THR A O 1
ATOM 5953 N N . HIS A 1 750 ? -11.359 -14.359 5.938 1 95.75 750 HIS A N 1
ATOM 5954 C CA . HIS A 1 750 ? -11.898 -13 5.953 1 95.75 750 HIS A CA 1
ATOM 5955 C C . HIS A 1 750 ? -12.289 -12.547 4.551 1 95.75 750 HIS A C 1
ATOM 5957 O O . HIS A 1 750 ? -13.359 -11.969 4.359 1 95.75 750 HIS A O 1
ATOM 5963 N N . VAL A 1 751 ? -11.445 -12.766 3.586 1 96.69 751 VAL A N 1
ATOM 5964 C CA . VAL A 1 751 ? -11.703 -12.289 2.232 1 96.69 751 VAL A CA 1
ATOM 5965 C C . VAL A 1 751 ? -12.969 -12.945 1.685 1 96.69 751 VAL A C 1
ATOM 5967 O O . VAL A 1 751 ? -13.758 -12.297 0.993 1 96.69 751 VAL A O 1
ATOM 5970 N N . TYR A 1 752 ? -13.25 -14.195 1.97 1 94.88 752 TYR A N 1
ATOM 5971 C CA . TYR A 1 752 ? -14.445 -14.844 1.453 1 94.88 752 TYR A CA 1
ATOM 5972 C C . TYR A 1 752 ? -15.688 -14.398 2.217 1 94.88 752 TYR A C 1
ATOM 5974 O O . TYR A 1 752 ? -16.797 -14.43 1.681 1 94.88 752 TYR A O 1
ATOM 5982 N N . LYS A 1 753 ? -15.508 -14.031 3.461 1 94.69 753 LYS A N 1
ATOM 5983 C CA . LYS A 1 753 ? -16.625 -13.375 4.141 1 94.69 753 LYS A CA 1
ATOM 5984 C C . LYS A 1 753 ? -16.969 -12.047 3.475 1 94.69 753 LYS A C 1
ATOM 5986 O O . LYS A 1 753 ? -18.141 -11.727 3.287 1 94.69 753 LYS A O 1
ATOM 5991 N N . VAL A 1 754 ? -15.938 -11.328 3.117 1 95.69 754 VAL A N 1
ATOM 5992 C CA . VAL A 1 754 ? -16.125 -10.055 2.43 1 95.69 754 VAL A CA 1
ATOM 5993 C C . VAL A 1 754 ? -16.828 -10.289 1.093 1 95.69 754 VAL A C 1
ATOM 5995 O O . VAL A 1 754 ? -17.781 -9.578 0.755 1 95.69 754 VAL A O 1
ATOM 5998 N N . LEU A 1 755 ? -16.391 -11.242 0.366 1 96.44 755 LEU A N 1
ATOM 5999 C CA . LEU A 1 755 ? -16.984 -11.57 -0.922 1 96.44 755 LEU A CA 1
ATOM 6000 C C . LEU A 1 755 ? -18.438 -11.992 -0.752 1 96.44 755 LEU A C 1
ATOM 6002 O O . LEU A 1 755 ? -19.312 -11.602 -1.539 1 96.44 755 LEU A O 1
ATOM 6006 N N . THR A 1 756 ? -18.719 -12.812 0.24 1 95.31 756 THR A N 1
ATOM 6007 C CA . THR A 1 756 ? -20.078 -13.273 0.503 1 95.31 756 THR A CA 1
ATOM 6008 C C . THR A 1 756 ? -21.016 -12.094 0.801 1 95.31 756 THR A C 1
ATOM 6010 O O . THR A 1 756 ? -22.109 -12.008 0.246 1 95.31 756 THR A O 1
ATOM 6013 N N . ARG A 1 757 ? -20.547 -11.258 1.598 1 94.12 757 ARG A N 1
ATOM 6014 C CA . ARG A 1 757 ? -21.359 -10.094 1.954 1 94.12 757 ARG A CA 1
ATOM 6015 C C . ARG A 1 757 ? -21.641 -9.219 0.733 1 94.12 757 ARG A C 1
ATOM 6017 O O . ARG A 1 757 ? -22.75 -8.727 0.555 1 94.12 757 ARG A O 1
ATOM 6024 N N . GLN A 1 758 ? -20.594 -8.984 -0.026 1 94.56 758 GLN A N 1
ATOM 6025 C CA . GLN A 1 758 ? -20.781 -8.18 -1.231 1 94.56 758 GLN A CA 1
ATOM 6026 C C . GLN A 1 758 ? -21.781 -8.82 -2.176 1 94.56 758 GLN A C 1
ATOM 6028 O O . GLN A 1 758 ? -22.594 -8.125 -2.793 1 94.56 758 GLN A O 1
ATOM 6033 N N . LEU A 1 759 ? -21.672 -10.094 -2.33 1 96.06 759 LEU A N 1
ATOM 6034 C CA . LEU A 1 759 ? -22.609 -10.805 -3.199 1 96.06 759 LEU A CA 1
ATOM 6035 C C . LEU A 1 759 ? -24.031 -10.688 -2.678 1 96.06 759 LEU A C 1
ATOM 6037 O O . LEU A 1 759 ? -24.969 -10.477 -3.453 1 96.06 759 LEU A O 1
ATOM 6041 N N . CYS A 1 760 ? -24.234 -10.852 -1.404 1 95.31 760 CYS A N 1
ATOM 6042 C CA . CYS A 1 760 ? -25.547 -10.719 -0.792 1 95.31 760 CYS A CA 1
ATOM 6043 C C . CYS A 1 760 ? -26.109 -9.312 -0.998 1 95.31 760 CYS A C 1
ATOM 6045 O O . CYS A 1 760 ? -27.281 -9.148 -1.319 1 95.31 760 CYS A O 1
ATOM 6047 N N . GLN A 1 761 ? -25.25 -8.352 -0.807 1 92.25 761 GLN A N 1
ATOM 6048 C CA . GLN A 1 761 ? -25.688 -6.977 -1.028 1 92.25 761 GLN A CA 1
ATOM 6049 C C . GLN A 1 761 ? -26.062 -6.746 -2.488 1 92.25 761 GLN A C 1
ATOM 6051 O O . GLN A 1 761 ? -27.062 -6.074 -2.775 1 92.25 761 GLN A O 1
ATOM 6056 N N . CYS A 1 762 ? -25.266 -7.27 -3.352 1 94.56 762 CYS A N 1
ATOM 6057 C CA . CYS A 1 762 ? -25.5 -7.141 -4.785 1 94.56 762 CYS A CA 1
ATOM 6058 C C . CYS A 1 762 ? -26.875 -7.68 -5.16 1 94.56 762 CYS A C 1
ATOM 6060 O O . CYS A 1 762 ? -27.578 -7.078 -5.969 1 94.56 762 CYS A O 1
ATOM 6062 N N . PHE A 1 763 ? -27.281 -8.789 -4.539 1 96.62 763 PHE A N 1
ATOM 6063 C CA . PHE A 1 763 ? -28.5 -9.492 -4.934 1 96.62 763 PHE A CA 1
ATOM 6064 C C . PHE A 1 763 ? -29.641 -9.211 -3.945 1 96.62 763 PHE A C 1
ATOM 6066 O O . PHE A 1 763 ? -30.75 -9.711 -4.102 1 96.62 763 PHE A O 1
ATOM 6073 N N . ASN A 1 764 ? -29.375 -8.336 -2.902 1 94.12 764 ASN A N 1
ATOM 6074 C CA . ASN A 1 764 ? -30.328 -8.055 -1.837 1 94.12 764 ASN A CA 1
ATOM 6075 C C . ASN A 1 764 ? -30.766 -9.336 -1.129 1 94.12 764 ASN A C 1
ATOM 6077 O O . ASN A 1 764 ? -31.969 -9.594 -0.989 1 94.12 764 ASN A O 1
ATOM 6081 N N . LEU A 1 765 ? -29.75 -10.148 -0.833 1 94.44 765 LEU A N 1
ATOM 6082 C CA . LEU A 1 765 ? -29.969 -11.359 -0.048 1 94.44 765 LEU A CA 1
ATOM 6083 C C . LEU A 1 765 ? -29.641 -11.125 1.421 1 94.44 765 LEU A C 1
ATOM 6085 O O . LEU A 1 765 ? -28.906 -10.18 1.753 1 94.44 765 LEU A O 1
ATOM 6089 N N . GLN A 1 766 ? -30.188 -11.922 2.234 1 92.69 766 GLN A N 1
ATOM 6090 C CA . GLN A 1 766 ? -29.797 -11.891 3.643 1 92.69 766 GLN A CA 1
ATOM 6091 C C . GLN A 1 766 ? -28.406 -12.469 3.852 1 92.69 766 GLN A C 1
ATOM 6093 O O . GLN A 1 766 ? -28.078 -13.523 3.301 1 92.69 766 GLN A O 1
ATOM 6098 N N . VAL A 1 767 ? -27.641 -11.805 4.566 1 91.06 767 VAL A N 1
ATOM 6099 C CA . VAL A 1 767 ? -26.297 -12.305 4.879 1 91.06 767 VAL A CA 1
ATOM 6100 C C . VAL A 1 767 ? -26.406 -13.414 5.926 1 91.06 767 VAL A C 1
ATOM 6102 O O . VAL A 1 767 ? -27.031 -13.242 6.973 1 91.06 767 VAL A O 1
ATOM 6105 N N . PRO A 1 768 ? -25.797 -14.5 5.645 1 89.62 768 PRO A N 1
ATOM 6106 C CA . PRO A 1 768 ? -25.859 -15.602 6.613 1 89.62 768 PRO A CA 1
ATOM 6107 C C . PRO A 1 768 ? -25.203 -15.242 7.949 1 89.62 768 PRO A C 1
ATOM 6109 O O . PRO A 1 768 ? -24.25 -14.453 7.984 1 89.62 768 PRO A O 1
ATOM 6112 N N . ASP A 1 769 ? -25.547 -15.898 9.008 1 83.5 769 ASP A N 1
ATOM 6113 C CA . ASP A 1 769 ? -25.094 -15.586 10.359 1 83.5 769 ASP A CA 1
ATOM 6114 C C . ASP A 1 769 ? -23.609 -15.891 10.539 1 83.5 769 ASP A C 1
ATOM 6116 O O . ASP A 1 769 ? -22.938 -15.258 11.352 1 83.5 769 ASP A O 1
ATOM 6120 N N . ASP A 1 770 ? -23.141 -16.844 9.812 1 83.06 770 ASP A N 1
ATOM 6121 C CA . ASP A 1 770 ? -21.75 -17.234 9.977 1 83.06 770 ASP A CA 1
ATOM 6122 C C . ASP A 1 770 ? -20.812 -16.25 9.266 1 83.06 770 ASP A C 1
ATOM 6124 O O . ASP A 1 770 ? -19.594 -16.359 9.375 1 83.06 770 ASP A O 1
ATOM 6128 N N . VAL A 1 771 ? -21.375 -15.367 8.508 1 89.62 771 VAL A N 1
ATOM 6129 C CA . VAL A 1 771 ? -20.641 -14.273 7.879 1 89.62 771 VAL A CA 1
ATOM 6130 C C . VAL A 1 771 ? -20.906 -12.977 8.641 1 89.62 771 VAL A C 1
ATOM 6132 O O . VAL A 1 771 ? -21.578 -12.078 8.125 1 89.62 771 VAL A O 1
ATOM 6135 N N . TRP A 1 772 ? -20.297 -12.883 9.75 1 82.81 772 TRP A N 1
ATOM 6136 C CA . TRP A 1 772 ? -20.469 -11.781 10.695 1 82.81 772 TRP A CA 1
ATOM 6137 C C . TRP A 1 772 ? -21.953 -11.453 10.867 1 82.81 772 TRP A C 1
ATOM 6139 O O . TRP A 1 772 ? -22.734 -11.594 9.922 1 82.81 772 TRP A O 1
ATOM 6149 N N . ASN A 1 773 ? -22.547 -11.297 11.977 1 63.06 773 ASN A N 1
ATOM 6150 C CA . ASN A 1 773 ? -23.922 -10.938 12.281 1 63.06 773 ASN A CA 1
ATOM 6151 C C . ASN A 1 773 ? -24.188 -9.445 12.047 1 63.06 773 ASN A C 1
ATOM 6153 O O . ASN A 1 773 ? -23.297 -8.617 12.258 1 63.06 773 ASN A O 1
ATOM 6157 N N . TRP B 1 1 ? 13.156 46.156 -52.469 1 15.58 1 TRP B N 1
ATOM 6158 C CA . TRP B 1 1 ? 12.32 47.25 -52.969 1 15.58 1 TRP B CA 1
ATOM 6159 C C . TRP B 1 1 ? 10.852 46.844 -53 1 15.58 1 TRP B C 1
ATOM 6161 O O . TRP B 1 1 ? 9.977 47.688 -53.219 1 15.58 1 TRP B O 1
ATOM 6171 N N . GLU B 1 2 ? 10.508 45.531 -53.219 1 16.5 2 GLU B N 1
ATOM 6172 C CA . GLU B 1 2 ? 9.797 44.25 -53.438 1 16.5 2 GLU B CA 1
ATOM 6173 C C . GLU B 1 2 ? 8.648 44.094 -52.438 1 16.5 2 GLU B C 1
ATOM 6175 O O . GLU B 1 2 ? 8.859 44.125 -51.219 1 16.5 2 GLU B O 1
ATOM 6180 N N . MET B 1 3 ? 7.273 44.375 -52.656 1 15.19 3 MET B N 1
ATOM 6181 C CA . MET B 1 3 ? 6.336 45.438 -53.031 1 15.19 3 MET B CA 1
ATOM 6182 C C . MET B 1 3 ? 4.949 45.156 -52.469 1 15.19 3 MET B C 1
ATOM 6184 O O . MET B 1 3 ? 4.645 44 -52.094 1 15.19 3 MET B O 1
ATOM 6188 N N . LEU B 1 4 ? 3.814 45.875 -53.031 1 14.09 4 LEU B N 1
ATOM 6189 C CA . LEU B 1 4 ? 2.738 46.875 -53.031 1 14.09 4 LEU B CA 1
ATOM 6190 C C . LEU B 1 4 ? 1.385 46.188 -53.219 1 14.09 4 LEU B C 1
ATOM 6192 O O . LEU B 1 4 ? 0.365 46.875 -53.375 1 14.09 4 LEU B O 1
ATOM 6196 N N . ARG B 1 5 ? 1.406 44.688 -53.469 1 15.66 5 ARG B N 1
ATOM 6197 C CA . ARG B 1 5 ? 0.442 44.625 -54.562 1 15.66 5 ARG B CA 1
ATOM 6198 C C . ARG B 1 5 ? -0.94 45.062 -54.062 1 15.66 5 ARG B C 1
ATOM 6200 O O . ARG B 1 5 ? -1.481 44.5 -53.125 1 15.66 5 ARG B O 1
ATOM 6207 N N . LEU B 1 6 ? -1.636 46.062 -54.656 1 13.5 6 LEU B N 1
ATOM 6208 C CA . LEU B 1 6 ? -2.498 47.219 -54.438 1 13.5 6 LEU B CA 1
ATOM 6209 C C . LEU B 1 6 ? -3.955 46.781 -54.281 1 13.5 6 LEU B C 1
ATOM 6211 O O . LEU B 1 6 ? -4.715 47.406 -53.531 1 13.5 6 LEU B O 1
ATOM 6215 N N . LYS B 1 7 ? -4.309 45.906 -55.281 1 17.19 7 LYS B N 1
ATOM 6216 C CA . LYS B 1 7 ? -5.414 46.438 -56.062 1 17.19 7 LYS B CA 1
ATOM 6217 C C . LYS B 1 7 ? -6.695 46.5 -55.219 1 17.19 7 LYS B C 1
ATOM 6219 O O . LYS B 1 7 ? -7.09 45.531 -54.594 1 17.19 7 LYS B O 1
ATOM 6224 N N . LEU B 1 8 ? -7.559 47.5 -55.219 1 15.7 8 LEU B N 1
ATOM 6225 C CA . LEU B 1 8 ? -8.438 48.469 -54.531 1 15.7 8 LEU B CA 1
ATOM 6226 C C . LEU B 1 8 ? -9.852 47.906 -54.438 1 15.7 8 LEU B C 1
ATOM 6228 O O . LEU B 1 8 ? -10.414 47.844 -53.344 1 15.7 8 LEU B O 1
ATOM 6232 N N . PHE B 1 9 ? -10.766 48.188 -55.281 1 14.66 9 PHE B N 1
ATOM 6233 C CA . PHE B 1 9 ? -11.75 49.25 -55.031 1 14.66 9 PHE B CA 1
ATOM 6234 C C . PHE B 1 9 ? -13.125 48.656 -54.781 1 14.66 9 PHE B C 1
ATOM 6236 O O . PHE B 1 9 ? -13.805 49.062 -53.844 1 14.66 9 PHE B O 1
ATOM 6243 N N . VAL B 1 10 ? -13.719 47.844 -55.781 1 17.41 10 VAL B N 1
ATOM 6244 C CA . VAL B 1 10 ? -14.875 48.531 -56.344 1 17.41 10 VAL B CA 1
ATOM 6245 C C . VAL B 1 10 ? -16.094 48.344 -55.469 1 17.41 10 VAL B C 1
ATOM 6247 O O . VAL B 1 10 ? -16.141 47.375 -54.656 1 17.41 10 VAL B O 1
ATOM 6250 N N . ALA B 1 11 ? -17.328 48.344 -56 1 16.36 11 ALA B N 1
ATOM 6251 C CA . ALA B 1 11 ? -18.453 49.25 -56.094 1 16.36 11 ALA B CA 1
ATOM 6252 C C . ALA B 1 11 ? -19.594 48.812 -55.156 1 16.36 11 ALA B C 1
ATOM 6254 O O . ALA B 1 11 ? -20.078 49.594 -54.344 1 16.36 11 ALA B O 1
ATOM 6255 N N . GLY B 1 12 ? -20.625 48.188 -55.688 1 16.17 12 GLY B N 1
ATOM 6256 C CA . GLY B 1 12 ? -21.875 48.938 -55.875 1 16.17 12 GLY B CA 1
ATOM 6257 C C . GLY B 1 12 ? -22.797 48.812 -54.688 1 16.17 12 GLY B C 1
ATOM 6258 O O . GLY B 1 12 ? -22.578 48 -53.781 1 16.17 12 GLY B O 1
ATOM 6259 N N . THR B 1 13 ? -24.031 48.406 -54.875 1 17.17 13 THR B N 1
ATOM 6260 C CA . THR B 1 13 ? -25.25 49.188 -54.75 1 17.17 13 THR B CA 1
ATOM 6261 C C . THR B 1 13 ? -25.844 49.031 -53.344 1 17.17 13 THR B C 1
ATOM 6263 O O . THR B 1 13 ? -25.469 48.094 -52.625 1 17.17 13 THR B O 1
ATOM 6266 N N . SER B 1 14 ? -27.172 49 -53.25 1 16.75 14 SER B N 1
ATOM 6267 C CA . SER B 1 14 ? -28.156 49.875 -52.625 1 16.75 14 SER B CA 1
ATOM 6268 C C . SER B 1 14 ? -28.484 49.406 -51.219 1 16.75 14 SER B C 1
ATOM 6270 O O . SER B 1 14 ? -28.188 48.281 -50.812 1 16.75 14 SER B O 1
ATOM 6272 N N . ALA B 1 15 ? -29.766 49.812 -50.594 1 17.08 15 ALA B N 1
ATOM 6273 C CA . ALA B 1 15 ? -30.297 50.562 -49.469 1 17.08 15 ALA B CA 1
ATOM 6274 C C . ALA B 1 15 ? -30.641 49.625 -48.312 1 17.08 15 ALA B C 1
ATOM 6276 O O . ALA B 1 15 ? -31.469 48.75 -48.438 1 17.08 15 ALA B O 1
ATOM 6277 N N . VAL B 1 16 ? -29.828 49.344 -47.125 1 16 16 VAL B N 1
ATOM 6278 C CA . VAL B 1 16 ? -29.438 48.5 -46 1 16 16 VAL B CA 1
ATOM 6279 C C . VAL B 1 16 ? -30.406 48.688 -44.844 1 16 16 VAL B C 1
ATOM 6281 O O . VAL B 1 16 ? -30.344 48 -43.812 1 16 16 VAL B O 1
ATOM 6284 N N . ALA B 1 17 ? -31.469 49.75 -44.906 1 16.09 17 ALA B N 1
ATOM 6285 C CA . ALA B 1 17 ? -31.516 50.406 -43.594 1 16.09 17 ALA B CA 1
ATOM 6286 C C . ALA B 1 17 ? -32.25 49.531 -42.562 1 16.09 17 ALA B C 1
ATOM 6288 O O . ALA B 1 17 ? -32.594 50 -41.5 1 16.09 17 ALA B O 1
ATOM 6289 N N . LEU B 1 18 ? -32.469 48.281 -42.656 1 16.02 18 LEU B N 1
ATOM 6290 C CA . LEU B 1 18 ? -33.625 47.719 -41.969 1 16.02 18 LEU B CA 1
ATOM 6291 C C . LEU B 1 18 ? -33.5 47.875 -40.469 1 16.02 18 LEU B C 1
ATOM 6293 O O . LEU B 1 18 ? -32.688 47.188 -39.844 1 16.02 18 LEU B O 1
ATOM 6297 N N . LEU B 1 19 ? -33.562 49.156 -39.812 1 17.67 19 LEU B N 1
ATOM 6298 C CA . LEU B 1 19 ? -33.281 49.469 -38.438 1 17.67 19 LEU B CA 1
ATOM 6299 C C . LEU B 1 19 ? -34.344 48.844 -37.5 1 17.67 19 LEU B C 1
ATOM 6301 O O . LEU B 1 19 ? -35.5 49.25 -37.5 1 17.67 19 LEU B O 1
ATOM 6305 N N . ILE B 1 20 ? -34.594 47.562 -37.406 1 18.58 20 ILE B N 1
ATOM 6306 C CA . ILE B 1 20 ? -35.75 47.062 -36.656 1 18.58 20 ILE B CA 1
ATOM 6307 C C . ILE B 1 20 ? -35.75 47.656 -35.25 1 18.58 20 ILE B C 1
ATOM 6309 O O . ILE B 1 20 ? -34.844 47.438 -34.469 1 18.58 20 ILE B O 1
ATOM 6313 N N . THR B 1 21 ? -36.5 48.781 -34.938 1 17.05 21 THR B N 1
ATOM 6314 C CA . THR B 1 21 ? -36.688 49.656 -33.781 1 17.05 21 THR B CA 1
ATOM 6315 C C . THR B 1 21 ? -37.312 48.906 -32.625 1 17.05 21 THR B C 1
ATOM 6317 O O . THR B 1 21 ? -37.656 49.5 -31.594 1 17.05 21 THR B O 1
ATOM 6320 N N . LEU B 1 22 ? -37.625 47.625 -32.594 1 21.48 22 LEU B N 1
ATOM 6321 C CA . LEU B 1 22 ? -38.719 47.406 -31.641 1 21.48 22 LEU B CA 1
ATOM 6322 C C . LEU B 1 22 ? -38.406 48.062 -30.297 1 21.48 22 LEU B C 1
ATOM 6324 O O . LEU B 1 22 ? -37.344 47.781 -29.703 1 21.48 22 LEU B O 1
ATOM 6328 N N . LEU B 1 23 ? -39.031 49.031 -29.844 1 19.73 23 LEU B N 1
ATOM 6329 C CA . LEU B 1 23 ? -39.062 50 -28.75 1 19.73 23 LEU B CA 1
ATOM 6330 C C . LEU B 1 23 ? -38.969 49.281 -27.406 1 19.73 23 LEU B C 1
ATOM 6332 O O . LEU B 1 23 ? -39.25 48.094 -27.312 1 19.73 23 LEU B O 1
ATOM 6336 N N . VAL B 1 24 ? -39.219 50.094 -25.984 1 22.2 24 VAL B N 1
ATOM 6337 C CA . VAL B 1 24 ? -38.812 50.844 -24.797 1 22.2 24 VAL B CA 1
ATOM 6338 C C . VAL B 1 24 ? -39.5 50.25 -23.562 1 22.2 24 VAL B C 1
ATOM 6340 O O . VAL B 1 24 ? -38.875 50.062 -22.516 1 22.2 24 VAL B O 1
ATOM 6343 N N . VAL B 1 25 ? -40.812 49.875 -23.25 1 23.58 25 VAL B N 1
ATOM 6344 C CA . VAL B 1 25 ? -41.375 50.344 -21.984 1 23.58 25 VAL B CA 1
ATOM 6345 C C . VAL B 1 25 ? -40.875 49.469 -20.844 1 23.58 25 VAL B C 1
ATOM 6347 O O . VAL B 1 25 ? -40.938 48.25 -20.922 1 23.58 25 VAL B O 1
ATOM 6350 N N . TYR B 1 26 ? -40.25 50.156 -19.594 1 22.98 26 TYR B N 1
ATOM 6351 C CA . TYR B 1 26 ? -39.75 50.094 -18.234 1 22.98 26 TYR B CA 1
ATOM 6352 C C . TYR B 1 26 ? -40.844 49.688 -17.25 1 22.98 26 TYR B C 1
ATOM 6354 O O . TYR B 1 26 ? -41.25 50.5 -16.391 1 22.98 26 TYR B O 1
ATOM 6362 N N . GLN B 1 27 ? -41.938 49.125 -17.438 1 22.06 27 GLN B N 1
ATOM 6363 C CA . GLN B 1 27 ? -42.781 49.094 -16.266 1 22.06 27 GLN B CA 1
ATOM 6364 C C . GLN B 1 27 ? -42.125 48.375 -15.109 1 22.06 27 GLN B C 1
ATOM 6366 O O . GLN B 1 27 ? -41.625 47.25 -15.273 1 22.06 27 GLN B O 1
ATOM 6371 N N . ASP B 1 28 ? -41.969 49.094 -13.789 1 23.72 28 ASP B N 1
ATOM 6372 C CA . ASP B 1 28 ? -41.594 49.156 -12.375 1 23.72 28 ASP B CA 1
ATOM 6373 C C . ASP B 1 28 ? -42.406 48.125 -11.555 1 23.72 28 ASP B C 1
ATOM 6375 O O . ASP B 1 28 ? -42.938 48.469 -10.5 1 23.72 28 ASP B O 1
ATOM 6379 N N . SER B 1 29 ? -43.125 47.25 -12.078 1 25.16 29 SER B N 1
ATOM 6380 C CA . SER B 1 29 ? -44.031 46.5 -11.188 1 25.16 29 SER B CA 1
ATOM 6381 C C . SER B 1 29 ? -43.25 45.844 -10.047 1 25.16 29 SER B C 1
ATOM 6383 O O . SER B 1 29 ? -42.188 45.25 -10.273 1 25.16 29 SER B O 1
ATOM 6385 N N . GLY B 1 30 ? -43.406 46.219 -8.688 1 25.69 30 GLY B N 1
ATOM 6386 C CA . GLY B 1 30 ? -43.094 46.094 -7.27 1 25.69 30 GLY B CA 1
ATOM 6387 C C . GLY B 1 30 ? -43.125 44.656 -6.77 1 25.69 30 GLY B C 1
ATOM 6388 O O . GLY B 1 30 ? -43.25 44.438 -5.566 1 25.69 30 GLY B O 1
ATOM 6389 N N . ASN B 1 31 ? -43.344 43.688 -7.617 1 23.95 31 ASN B N 1
ATOM 6390 C CA . ASN B 1 31 ? -43.469 42.312 -7.137 1 23.95 31 ASN B CA 1
ATOM 6391 C C . ASN B 1 31 ? -42.219 41.844 -6.383 1 23.95 31 ASN B C 1
ATOM 6393 O O . ASN B 1 31 ? -41.125 41.781 -6.965 1 23.95 31 ASN B O 1
ATOM 6397 N N . SER B 1 32 ? -42.125 41.938 -5.051 1 27.81 32 SER B N 1
ATOM 6398 C CA . SER B 1 32 ? -41.281 41.562 -3.93 1 27.81 32 SER B CA 1
ATOM 6399 C C . SER B 1 32 ? -40.812 40.125 -4.051 1 27.81 32 SER B C 1
ATOM 6401 O O . SER B 1 32 ? -41.594 39.188 -3.867 1 27.81 32 SER B O 1
ATOM 6403 N N . ALA B 1 33 ? -40.125 39.688 -4.883 1 28.22 33 ALA B N 1
ATOM 6404 C CA . ALA B 1 33 ? -39.531 38.406 -5.246 1 28.22 33 ALA B CA 1
ATOM 6405 C C . ALA B 1 33 ? -38.812 37.781 -4.055 1 28.22 33 ALA B C 1
ATOM 6407 O O . ALA B 1 33 ? -37.812 38.312 -3.572 1 28.22 33 ALA B O 1
ATOM 6408 N N . GLY B 1 34 ? -39.438 37.062 -3.246 1 29.53 34 GLY B N 1
ATOM 6409 C CA . GLY B 1 34 ? -38.938 36.25 -2.168 1 29.53 34 GLY B CA 1
ATOM 6410 C C . GLY B 1 34 ? -37.781 35.344 -2.596 1 29.53 34 GLY B C 1
ATOM 6411 O O . GLY B 1 34 ? -37.906 34.531 -3.518 1 29.53 34 GLY B O 1
ATOM 6412 N N . VAL B 1 35 ? -36.562 35.656 -2.754 1 32.38 35 VAL B N 1
ATOM 6413 C CA . VAL B 1 35 ? -35.344 34.906 -2.941 1 32.38 35 VAL B CA 1
ATOM 6414 C C . VAL B 1 35 ? -35.438 33.562 -2.188 1 32.38 35 VAL B C 1
ATOM 6416 O O . VAL B 1 35 ? -35.531 33.562 -0.957 1 32.38 35 VAL B O 1
ATOM 6419 N N . GLY B 1 36 ? -35.969 32.562 -2.756 1 34 36 GLY B N 1
ATOM 6420 C CA . GLY B 1 36 ? -36 31.219 -2.217 1 34 36 GLY B CA 1
ATOM 6421 C C . GLY B 1 36 ? -34.688 30.797 -1.594 1 34 36 GLY B C 1
ATOM 6422 O O . GLY B 1 36 ? -33.625 31.078 -2.143 1 34 36 GLY B O 1
ATOM 6423 N N . ILE B 1 37 ? -34.531 30.656 -0.307 1 40.53 37 ILE B N 1
ATOM 6424 C CA . ILE B 1 37 ? -33.469 30.094 0.519 1 40.53 37 ILE B CA 1
ATOM 6425 C C . ILE B 1 37 ? -32.938 28.812 -0.135 1 40.53 37 ILE B C 1
ATOM 6427 O O . ILE B 1 37 ? -33.688 27.875 -0.405 1 40.53 37 ILE B O 1
ATOM 6431 N N . MET B 1 38 ? -31.938 28.891 -1.02 1 46.81 38 MET B N 1
ATOM 6432 C CA . MET B 1 38 ? -31.281 27.703 -1.561 1 46.81 38 MET B CA 1
ATOM 6433 C C . MET B 1 38 ? -30.922 26.719 -0.448 1 46.81 38 MET B C 1
ATOM 6435 O O . MET B 1 38 ? -30.422 27.125 0.598 1 46.81 38 MET B O 1
ATOM 6439 N N . THR B 1 39 ? -31.5 25.609 -0.399 1 50.41 39 THR B N 1
ATOM 6440 C CA . THR B 1 39 ? -31.172 24.516 0.514 1 50.41 39 THR B CA 1
ATOM 6441 C C . THR B 1 39 ? -29.75 24.016 0.28 1 50.41 39 THR B C 1
ATOM 6443 O O . THR B 1 39 ? -29.344 23.797 -0.863 1 50.41 39 THR B O 1
ATOM 6446 N N . THR B 1 40 ? -28.656 24.359 0.984 1 51.81 40 THR B N 1
ATOM 6447 C CA . THR B 1 40 ? -27.266 23.969 1.161 1 51.81 40 THR B CA 1
ATOM 6448 C C . THR B 1 40 ? -27.094 22.469 0.998 1 51.81 40 THR B C 1
ATOM 6450 O O . THR B 1 40 ? -26.203 21.875 1.597 1 51.81 40 THR B O 1
ATOM 6453 N N . SER B 1 41 ? -27.891 21.766 0.18 1 56.69 41 SER B N 1
ATOM 6454 C CA . SER B 1 41 ? -27.953 20.312 0.21 1 56.69 41 SER B CA 1
ATOM 6455 C C . SER B 1 41 ? -26.922 19.688 -0.715 1 56.69 41 SER B C 1
ATOM 6457 O O . SER B 1 41 ? -26.875 18.469 -0.861 1 56.69 41 SER B O 1
ATOM 6459 N N . SER B 1 42 ? -26.078 20.5 -1.335 1 67.62 42 SER B N 1
ATOM 6460 C CA . SER B 1 42 ? -25.219 19.75 -2.246 1 67.62 42 SER B CA 1
ATOM 6461 C C . SER B 1 42 ? -23.781 19.688 -1.728 1 67.62 42 SER B C 1
ATOM 6463 O O . SER B 1 42 ? -23.25 20.672 -1.229 1 67.62 42 SER B O 1
ATOM 6465 N N . LEU B 1 43 ? -23.266 18.516 -1.627 1 65.25 43 LEU B N 1
ATOM 6466 C CA . LEU B 1 43 ? -21.875 18.297 -1.212 1 65.25 43 LEU B CA 1
ATOM 6467 C C . LEU B 1 43 ? -20.922 19.188 -1.987 1 65.25 43 LEU B C 1
ATOM 6469 O O . LEU B 1 43 ? -19.922 19.641 -1.446 1 65.25 43 LEU B O 1
ATOM 6473 N N . ILE B 1 44 ? -21.344 19.547 -3.254 1 57.81 44 ILE B N 1
ATOM 6474 C CA . ILE B 1 44 ? -20.453 20.281 -4.141 1 57.81 44 ILE B CA 1
ATOM 6475 C C . ILE B 1 44 ? -20.438 21.766 -3.742 1 57.81 44 ILE B C 1
ATOM 6477 O O . ILE B 1 44 ? -19.484 22.484 -4.051 1 57.81 44 ILE B O 1
ATOM 6481 N N . ILE B 1 45 ? -21.516 22.25 -3.193 1 52.88 45 ILE B N 1
ATOM 6482 C CA . ILE B 1 45 ? -21.625 23.672 -2.912 1 52.88 45 ILE B CA 1
ATOM 6483 C C . ILE B 1 45 ? -20.469 24.109 -2.029 1 52.88 45 ILE B C 1
ATOM 6485 O O . ILE B 1 45 ? -19.938 25.219 -2.195 1 52.88 45 ILE B O 1
ATOM 6489 N N . TYR B 1 46 ? -20.062 23.203 -1.197 1 54.97 46 TYR B N 1
ATOM 6490 C CA . TYR B 1 46 ? -19.078 23.688 -0.241 1 54.97 46 TYR B CA 1
ATOM 6491 C C . TYR B 1 46 ? -17.688 23.734 -0.879 1 54.97 46 TYR B C 1
ATOM 6493 O O . TYR B 1 46 ? -16.797 24.438 -0.388 1 54.97 46 TYR B O 1
ATOM 6501 N N . LYS B 1 47 ? -17.594 23.031 -2.012 1 54.75 47 LYS B N 1
ATOM 6502 C CA . LYS B 1 47 ? -16.297 23.031 -2.662 1 54.75 47 LYS B CA 1
ATOM 6503 C C . LYS B 1 47 ? -16.188 24.141 -3.693 1 54.75 47 LYS B C 1
ATOM 6505 O O . LYS B 1 47 ? -15.094 24.578 -4.047 1 54.75 47 LYS B O 1
ATOM 6510 N N . LYS B 1 48 ? -17.438 24.641 -4.02 1 57.91 48 LYS B N 1
ATOM 6511 C CA . LYS B 1 48 ? -17.438 25.609 -5.121 1 57.91 48 LYS B CA 1
ATOM 6512 C C . LYS B 1 48 ? -17.125 27.016 -4.625 1 57.91 48 LYS B C 1
ATOM 6514 O O . LYS B 1 48 ? -17.156 27.281 -3.42 1 57.91 48 LYS B O 1
ATOM 6519 N N . ASN B 1 49 ? -16.703 27.891 -5.477 1 64.81 49 ASN B N 1
ATOM 6520 C CA . ASN B 1 49 ? -16.281 29.281 -5.426 1 64.81 49 ASN B CA 1
ATOM 6521 C C . ASN B 1 49 ? -17.312 30.156 -4.707 1 64.81 49 ASN B C 1
ATOM 6523 O O . ASN B 1 49 ? -16.969 31.203 -4.16 1 64.81 49 ASN B O 1
ATOM 6527 N N . LYS B 1 50 ? -18.516 29.531 -4.363 1 77.19 50 LYS B N 1
ATOM 6528 C CA . LYS B 1 50 ? -19.562 30.375 -3.816 1 77.19 50 LYS B CA 1
ATOM 6529 C C . LYS B 1 50 ? -19.266 30.75 -2.367 1 77.19 50 LYS B C 1
ATOM 6531 O O . LYS B 1 50 ? -19.672 31.828 -1.907 1 77.19 50 LYS B O 1
ATOM 6536 N N . PHE B 1 51 ? -18.641 30 -1.586 1 85.75 51 PHE B N 1
ATOM 6537 C CA . PHE B 1 51 ? -18.422 30.281 -0.172 1 85.75 51 PHE B CA 1
ATOM 6538 C C . PHE B 1 51 ? -16.938 30.547 0.105 1 85.75 51 PHE B C 1
ATOM 6540 O O . PHE B 1 51 ? -16.5 30.516 1.257 1 85.75 51 PHE B O 1
ATOM 6547 N N . SER B 1 52 ? -16.281 30.812 -0.925 1 86.12 52 SER B N 1
ATOM 6548 C CA . SER B 1 52 ? -14.898 31.234 -0.753 1 86.12 52 SER B CA 1
ATOM 6549 C C . SER B 1 52 ? -14.805 32.719 -0.398 1 86.12 52 SER B C 1
ATOM 6551 O O . SER B 1 52 ? -15.766 33.469 -0.587 1 86.12 52 SER B O 1
ATOM 6553 N N . TYR B 1 53 ? -13.742 33.094 0.263 1 89.12 53 TYR B N 1
ATOM 6554 C CA . TYR B 1 53 ? -13.547 34.5 0.584 1 89.12 53 TYR B CA 1
ATOM 6555 C C . TYR B 1 53 ? -12.133 34.938 0.26 1 89.12 53 TYR B C 1
ATOM 6557 O O . TYR B 1 53 ? -11.242 34.125 0.06 1 89.12 53 TYR B O 1
ATOM 6565 N N . LYS B 1 54 ? -11.984 36.219 0.195 1 90 54 LYS B N 1
ATOM 6566 C CA . LYS B 1 54 ? -10.695 36.844 -0.073 1 90 54 LYS B CA 1
ATOM 6567 C C . LYS B 1 54 ? -10.016 37.281 1.222 1 90 54 LYS B C 1
ATOM 6569 O O . LYS B 1 54 ? -10.688 37.625 2.195 1 90 54 LYS B O 1
ATOM 6574 N N . SER B 1 55 ? -8.688 37.188 1.222 1 92.31 55 SER B N 1
ATOM 6575 C CA . SER B 1 55 ? -7.895 37.656 2.363 1 92.31 55 SER B CA 1
ATOM 6576 C C . SER B 1 55 ? -6.961 38.781 1.976 1 92.31 55 SER B C 1
ATOM 6578 O O . SER B 1 55 ? -6.66 38.969 0.795 1 92.31 55 SER B O 1
ATOM 6580 N N . VAL B 1 56 ? -6.637 39.562 2.971 1 92.56 56 VAL B N 1
ATOM 6581 C CA . VAL B 1 56 ? -5.621 40.594 2.822 1 92.56 56 VAL B CA 1
ATOM 6582 C C . VAL B 1 56 ? -4.426 40.281 3.719 1 92.56 56 VAL B C 1
ATOM 6584 O O . VAL B 1 56 ? -4.559 40.219 4.941 1 92.56 56 VAL B O 1
ATOM 6587 N N . ASN B 1 57 ? -3.34 40.062 3.092 1 91.06 57 ASN B N 1
ATOM 6588 C CA . ASN B 1 57 ? -2.096 39.781 3.803 1 91.06 57 ASN B CA 1
ATOM 6589 C C . ASN B 1 57 ? -1.003 40.781 3.428 1 91.06 57 ASN B C 1
ATOM 6591 O O . ASN B 1 57 ? -0.185 40.5 2.547 1 91.06 57 ASN B O 1
ATOM 6595 N N . PRO B 1 58 ? -0.914 41.844 4.148 1 94.19 58 PRO B N 1
ATOM 6596 C CA . PRO B 1 58 ? 0.062 42.875 3.797 1 94.19 58 PRO B CA 1
ATOM 6597 C C . PRO B 1 58 ? 1.492 42.469 4.164 1 94.19 58 PRO B C 1
ATOM 6599 O O . PRO B 1 58 ? 1.731 41.938 5.254 1 94.19 58 PRO B O 1
ATOM 6602 N N . ARG B 1 59 ? 2.375 42.75 3.27 1 94.38 59 ARG B N 1
ATOM 6603 C CA . ARG B 1 59 ? 3.805 42.75 3.568 1 94.38 59 ARG B CA 1
ATOM 6604 C C . ARG B 1 59 ? 4.344 44.156 3.729 1 94.38 59 ARG B C 1
ATOM 6606 O O . ARG B 1 59 ? 4.676 44.812 2.74 1 94.38 59 ARG B O 1
ATOM 6613 N N . TRP B 1 60 ? 4.516 44.531 4.953 1 94.12 60 TRP B N 1
ATOM 6614 C CA . TRP B 1 60 ? 4.91 45.906 5.234 1 94.12 60 TRP B CA 1
ATOM 6615 C C . TRP B 1 60 ? 6.355 46.156 4.824 1 94.12 60 TRP B C 1
ATOM 6617 O O . TRP B 1 60 ? 7.25 45.406 5.199 1 94.12 60 TRP B O 1
ATOM 6627 N N . VAL B 1 61 ? 6.582 47.219 4.094 1 94.38 61 VAL B N 1
ATOM 6628 C CA . VAL B 1 61 ? 7.93 47.562 3.66 1 94.38 61 VAL B CA 1
ATOM 6629 C C . VAL B 1 61 ? 8.375 48.875 4.348 1 94.38 61 VAL B C 1
ATOM 6631 O O . VAL B 1 61 ? 9.57 49.156 4.402 1 94.38 61 VAL B O 1
ATOM 6634 N N . SER B 1 62 ? 7.445 49.625 4.816 1 92.5 62 SER B N 1
ATOM 6635 C CA . SER B 1 62 ? 7.672 50.781 5.652 1 92.5 62 SER B CA 1
ATOM 6636 C C . SER B 1 62 ? 6.527 51 6.641 1 92.5 62 SER B C 1
ATOM 6638 O O . SER B 1 62 ? 5.68 50.125 6.805 1 92.5 62 SER B O 1
ATOM 6640 N N . ASP B 1 63 ? 6.664 52.062 7.348 1 92.75 63 ASP B N 1
ATOM 6641 C CA . ASP B 1 63 ? 5.613 52.312 8.328 1 92.75 63 ASP B CA 1
ATOM 6642 C C . ASP B 1 63 ? 4.324 52.781 7.652 1 92.75 63 ASP B C 1
ATOM 6644 O O . ASP B 1 63 ? 3.275 52.875 8.297 1 92.75 63 ASP B O 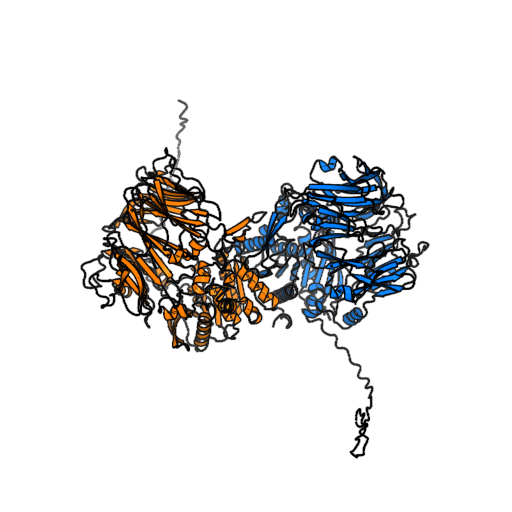1
ATOM 6648 N N . HIS B 1 64 ? 4.406 53 6.328 1 93.94 64 HIS B N 1
ATOM 6649 C CA . HIS B 1 64 ? 3.207 53.531 5.688 1 93.94 64 HIS B CA 1
ATOM 6650 C C . HIS B 1 64 ? 2.918 52.812 4.375 1 93.94 64 HIS B C 1
ATOM 6652 O O . HIS B 1 64 ? 1.926 53.094 3.705 1 93.94 64 HIS B O 1
ATOM 6658 N N . MET B 1 65 ? 3.809 51.938 4.059 1 96.19 65 MET B N 1
ATOM 6659 C CA . MET B 1 65 ? 3.627 51.25 2.785 1 96.19 65 MET B CA 1
ATOM 6660 C C . MET B 1 65 ? 3.645 49.719 2.979 1 96.19 65 MET B C 1
ATOM 6662 O O . MET B 1 65 ? 4.406 49.219 3.797 1 96.19 65 MET B O 1
ATOM 6666 N N . TYR B 1 66 ? 2.797 49 2.207 1 96.81 66 TYR B N 1
ATOM 6667 C CA . TYR B 1 66 ? 2.832 47.531 2.184 1 96.81 66 TYR B CA 1
ATOM 6668 C C . TYR B 1 66 ? 2.553 47 0.784 1 96.81 66 TYR B C 1
ATOM 6670 O O . TYR B 1 66 ? 1.999 47.719 -0.058 1 96.81 66 TYR B O 1
ATOM 6678 N N . ILE B 1 67 ? 3.033 45.781 0.543 1 96.88 67 ILE B N 1
ATOM 6679 C CA . ILE B 1 67 ? 2.861 45.125 -0.742 1 96.88 67 ILE B CA 1
ATOM 6680 C C . ILE B 1 67 ? 1.756 44.062 -0.633 1 96.88 67 ILE B C 1
ATOM 6682 O O . ILE B 1 67 ? 1.668 43.344 0.365 1 96.88 67 ILE B O 1
ATOM 6686 N N . ILE B 1 68 ? 0.888 43.969 -1.606 1 95.5 68 ILE B N 1
ATOM 6687 C CA . ILE B 1 68 ? -0.145 42.938 -1.729 1 95.5 68 ILE B CA 1
ATOM 6688 C C . ILE B 1 68 ? -0.26 42.5 -3.184 1 95.5 68 ILE B C 1
ATOM 6690 O O . ILE B 1 68 ? 0.228 43.188 -4.09 1 95.5 68 ILE B O 1
ATOM 6694 N N . GLN B 1 69 ? -0.764 41.375 -3.344 1 95.12 69 GLN B N 1
ATOM 6695 C CA . GLN B 1 69 ? -1.136 40.906 -4.68 1 95.12 69 GLN B CA 1
ATOM 6696 C C . GLN B 1 69 ? -2.637 41.062 -4.91 1 95.12 69 GLN B C 1
ATOM 6698 O O . GLN B 1 69 ? -3.441 40.531 -4.145 1 95.12 69 GLN B O 1
ATOM 6703 N N . ALA B 1 70 ? -3.004 41.688 -5.973 1 92.06 70 ALA B N 1
ATOM 6704 C CA . ALA B 1 70 ? -4.41 41.906 -6.293 1 92.06 70 ALA B CA 1
ATOM 6705 C C . ALA B 1 70 ? -5.043 40.656 -6.902 1 92.06 70 ALA B C 1
ATOM 6707 O O . ALA B 1 70 ? -4.352 39.688 -7.176 1 92.06 70 ALA B O 1
ATOM 6708 N N . ALA B 1 71 ? -6.359 40.688 -7.047 1 87.81 71 ALA B N 1
ATOM 6709 C CA . ALA B 1 71 ? -7.117 39.562 -7.574 1 87.81 71 ALA B CA 1
ATOM 6710 C C . ALA B 1 71 ? -6.672 39.188 -8.992 1 87.81 71 ALA B C 1
ATOM 6712 O O . ALA B 1 71 ? -6.672 38.031 -9.383 1 87.81 71 ALA B O 1
ATOM 6713 N N . ASN B 1 72 ? -6.281 40.156 -9.758 1 92.38 72 ASN B N 1
ATOM 6714 C CA . ASN B 1 72 ? -5.805 39.938 -11.117 1 92.38 72 ASN B CA 1
ATOM 6715 C C . ASN B 1 72 ? -4.324 39.562 -11.133 1 92.38 72 ASN B C 1
ATOM 6717 O O . ASN B 1 72 ? -3.688 39.594 -12.195 1 92.38 72 ASN B O 1
ATOM 6721 N N . LYS B 1 73 ? -3.652 39.438 -9.984 1 95.75 73 LYS B N 1
ATOM 6722 C CA . LYS B 1 73 ? -2.285 38.969 -9.766 1 95.75 73 LYS B CA 1
ATOM 6723 C C . LYS B 1 73 ? -1.287 40.125 -9.906 1 95.75 73 LYS B C 1
ATOM 6725 O O . LYS B 1 73 ? -0.074 39.906 -9.867 1 95.75 73 LYS B O 1
ATOM 6730 N N . ASP B 1 74 ? -1.851 41.344 -10.047 1 97 74 ASP B N 1
ATOM 6731 C CA . ASP B 1 74 ? -0.941 42.5 -9.961 1 97 74 ASP B CA 1
ATOM 6732 C C . ASP B 1 74 ? -0.23 42.531 -8.609 1 97 74 ASP B C 1
ATOM 6734 O O . ASP B 1 74 ? -0.843 42.25 -7.574 1 97 74 ASP B O 1
ATOM 6738 N N . ILE B 1 75 ? 0.979 42.781 -8.672 1 98 75 ILE B N 1
ATOM 6739 C CA . ILE B 1 75 ? 1.707 43.094 -7.445 1 98 75 ILE B CA 1
ATOM 6740 C C . ILE B 1 75 ? 1.749 44.594 -7.238 1 98 75 ILE B C 1
ATOM 6742 O O . ILE B 1 75 ? 2.27 45.344 -8.078 1 98 75 ILE B O 1
ATOM 6746 N N . ILE B 1 76 ? 1.25 45.031 -6.098 1 97.44 76 ILE B N 1
ATOM 6747 C CA . ILE B 1 76 ? 1.029 46.438 -5.91 1 97.44 76 ILE B CA 1
ATOM 6748 C C . ILE B 1 76 ? 1.647 46.906 -4.59 1 97.44 76 ILE B C 1
ATOM 6750 O O . ILE B 1 76 ? 1.6 46.156 -3.596 1 97.44 76 ILE B O 1
ATOM 6754 N N . LEU B 1 77 ? 2.299 48.031 -4.645 1 97.5 77 LEU B N 1
ATOM 6755 C CA . LEU B 1 77 ? 2.676 48.781 -3.449 1 97.5 77 LEU B CA 1
ATOM 6756 C C . LEU B 1 77 ? 1.584 49.75 -3.057 1 97.5 77 LEU B C 1
ATOM 6758 O O . LEU B 1 77 ? 1.205 50.625 -3.855 1 97.5 77 LEU B O 1
ATOM 6762 N N . LYS B 1 78 ? 1.119 49.594 -1.887 1 96.75 78 LYS B N 1
ATOM 6763 C CA . LYS B 1 78 ? -0.017 50.406 -1.443 1 96.75 78 LYS B CA 1
ATOM 6764 C C . LYS B 1 78 ? 0.369 51.312 -0.272 1 96.75 78 LYS B C 1
ATOM 6766 O O . LYS B 1 78 ? 1.085 50.875 0.636 1 96.75 78 LYS B O 1
ATOM 6771 N N . CYS B 1 79 ? -0.125 52.562 -0.335 1 96.56 79 CYS B N 1
ATOM 6772 C CA . CYS B 1 79 ? 0.078 53.531 0.754 1 96.56 79 CYS B CA 1
ATOM 6773 C C . CYS B 1 79 ? -1.044 53.406 1.781 1 96.56 79 CYS B C 1
ATOM 6775 O O . CYS B 1 79 ? -2.217 53.594 1.443 1 96.56 79 CYS B O 1
ATOM 6777 N N . ALA B 1 80 ? -0.692 53.25 3.031 1 94.94 80 ALA B N 1
ATOM 6778 C CA . ALA B 1 80 ? -1.681 53.062 4.094 1 94.94 80 ALA B CA 1
ATOM 6779 C C . ALA B 1 80 ? -2.322 54.406 4.469 1 94.94 80 ALA B C 1
ATOM 6781 O O . ALA B 1 80 ? -3.408 54.438 5.051 1 94.94 80 ALA B O 1
ATOM 6782 N N . MET B 1 81 ? -1.734 55.469 4.074 1 92.25 81 MET B N 1
ATOM 6783 C CA . MET B 1 81 ? -2.217 56.781 4.469 1 92.25 81 MET B CA 1
ATOM 6784 C C . MET B 1 81 ? -3.346 57.25 3.555 1 92.25 81 MET B C 1
ATOM 6786 O O . MET B 1 81 ? -4.355 57.781 4.023 1 92.25 81 MET B O 1
ATOM 6790 N N . ASP B 1 82 ? -3.143 57.062 2.289 1 93.12 82 ASP B N 1
ATOM 6791 C CA . ASP B 1 82 ? -4.148 57.594 1.371 1 93.12 82 ASP B CA 1
ATOM 6792 C C . ASP B 1 82 ? -4.652 56.5 0.426 1 93.12 82 ASP B C 1
ATOM 6794 O O . ASP B 1 82 ? -5.441 56.781 -0.481 1 93.12 82 ASP B O 1
ATOM 6798 N N . GLN B 1 83 ? -4.199 55.344 0.502 1 92.38 83 GLN B N 1
ATOM 6799 C CA . GLN B 1 83 ? -4.648 54.156 -0.221 1 92.38 83 GLN B CA 1
ATOM 6800 C C . GLN B 1 83 ? -4.215 54.188 -1.683 1 92.38 83 GLN B C 1
ATOM 6802 O O . GLN B 1 83 ? -4.711 53.438 -2.51 1 92.38 83 GLN B O 1
ATOM 6807 N N . HIS B 1 84 ? -3.254 55.125 -1.943 1 96 84 HIS B N 1
ATOM 6808 C CA . HIS B 1 84 ? -2.734 55.156 -3.305 1 96 84 HIS B CA 1
ATOM 6809 C C . HIS B 1 84 ? -1.949 53.875 -3.625 1 96 84 HIS B C 1
ATOM 6811 O O . HIS B 1 84 ? -1.216 53.375 -2.775 1 96 84 HIS B O 1
ATOM 6817 N N . GLU B 1 85 ? -2.08 53.469 -4.875 1 96.12 85 GLU B N 1
ATOM 6818 C CA . GLU B 1 85 ? -1.449 52.219 -5.301 1 96.12 85 GLU B CA 1
ATOM 6819 C C . GLU B 1 85 ? -0.39 52.469 -6.371 1 96.12 85 GLU B C 1
ATOM 6821 O O . GLU B 1 85 ? -0.565 53.344 -7.234 1 96.12 85 GLU B O 1
ATOM 6826 N N . PHE B 1 86 ? 0.726 51.812 -6.242 1 96.62 86 PHE B N 1
ATOM 6827 C CA . PHE B 1 86 ? 1.788 51.781 -7.242 1 96.62 86 PHE B CA 1
ATOM 6828 C C . PHE B 1 86 ? 1.99 50.344 -7.773 1 96.62 86 PHE B C 1
ATOM 6830 O O . PHE B 1 86 ? 2.133 49.406 -7 1 96.62 86 PHE B O 1
ATOM 6837 N N . LEU B 1 87 ? 1.972 50.281 -9.078 1 97.19 87 LEU B N 1
ATOM 6838 C CA . LEU B 1 87 ? 2.16 48.969 -9.695 1 97.19 87 LEU B CA 1
ATOM 6839 C C . LEU B 1 87 ? 3.629 48.562 -9.664 1 97.19 87 LEU B C 1
ATOM 6841 O O . LEU B 1 87 ? 4.496 49.281 -10.148 1 97.19 87 LEU B O 1
ATOM 6845 N N . ILE B 1 88 ? 3.896 47.438 -9.047 1 97.94 88 ILE B N 1
ATOM 6846 C CA . ILE B 1 88 ? 5.25 46.875 -9.023 1 97.94 88 ILE B CA 1
ATOM 6847 C C . ILE B 1 88 ? 5.457 45.969 -10.227 1 97.94 88 ILE B C 1
ATOM 6849 O O . ILE B 1 88 ? 6.473 46.062 -10.922 1 97.94 88 ILE B O 1
ATOM 6853 N N . MET B 1 89 ? 4.465 45.062 -10.445 1 98.31 89 MET B N 1
ATOM 6854 C CA . MET B 1 89 ? 4.527 44.125 -11.57 1 98.31 89 MET B CA 1
ATOM 6855 C C . MET B 1 89 ? 3.129 43.812 -12.078 1 98.31 89 MET B C 1
ATOM 6857 O O . MET B 1 89 ? 2.25 43.438 -11.289 1 98.31 89 MET B O 1
ATOM 6861 N N . PRO B 1 90 ? 2.949 43.781 -13.391 1 97.69 90 PRO B N 1
ATOM 6862 C CA . PRO B 1 90 ? 1.646 43.406 -13.93 1 97.69 90 PRO B CA 1
ATOM 6863 C C . PRO B 1 90 ? 1.341 41.906 -13.711 1 97.69 90 PRO B C 1
ATOM 6865 O O . PRO B 1 90 ? 2.23 41.062 -13.836 1 97.69 90 PRO B O 1
ATOM 6868 N N . GLY B 1 91 ? 0.037 41.688 -13.43 1 97.69 91 GLY B N 1
ATOM 6869 C CA . GLY B 1 91 ? -0.41 40.312 -13.172 1 97.69 91 GLY B CA 1
ATOM 6870 C C . GLY B 1 91 ? -0.25 39.406 -14.367 1 97.69 91 GLY B C 1
ATOM 6871 O O . GLY B 1 91 ? -0.035 38.188 -14.203 1 97.69 91 GLY B O 1
ATOM 6872 N N . ALA B 1 92 ? -0.266 39.906 -15.5 1 96.88 92 ALA B N 1
ATOM 6873 C CA . ALA B 1 92 ? -0.125 39.125 -16.719 1 96.88 92 ALA B CA 1
ATOM 6874 C C . ALA B 1 92 ? 1.215 38.406 -16.766 1 96.88 92 ALA B C 1
ATOM 6876 O O . ALA B 1 92 ? 1.309 37.281 -17.266 1 96.88 92 ALA B O 1
ATOM 6877 N N . ILE B 1 93 ? 2.197 39.062 -16.234 1 97 93 ILE B N 1
ATOM 6878 C CA . ILE B 1 93 ? 3.518 38.438 -16.203 1 97 93 ILE B CA 1
ATOM 6879 C C . ILE B 1 93 ? 3.494 37.219 -15.289 1 97 93 ILE B C 1
ATOM 6881 O O . ILE B 1 93 ? 4.043 36.156 -15.633 1 97 93 ILE B O 1
ATOM 6885 N N . TYR B 1 94 ? 2.902 37.375 -14.148 1 97.31 94 TYR B N 1
ATOM 6886 C CA . TYR B 1 94 ? 2.746 36.281 -13.195 1 97.31 94 TYR B CA 1
ATOM 6887 C C . TYR B 1 94 ? 2.061 35.094 -13.844 1 97.31 94 TYR B C 1
ATOM 6889 O O . TYR B 1 94 ? 2.529 33.969 -13.719 1 97.31 94 TYR B O 1
ATOM 6897 N N . THR B 1 95 ? 1.048 35.281 -14.602 1 97.12 95 THR B N 1
ATOM 6898 C CA . THR B 1 95 ? 0.238 34.25 -15.211 1 97.12 95 THR B CA 1
ATOM 6899 C C . THR B 1 95 ? 0.944 33.656 -16.422 1 97.12 95 THR B C 1
ATOM 6901 O O . THR B 1 95 ? 0.968 32.438 -16.609 1 97.12 95 THR B O 1
ATOM 6904 N N . ASP B 1 96 ? 1.492 34.5 -17.25 1 96.94 96 ASP B N 1
ATOM 6905 C CA . ASP B 1 96 ? 2.135 34.031 -18.484 1 96.94 96 ASP B CA 1
ATOM 6906 C C . ASP B 1 96 ? 3.334 33.156 -18.188 1 96.94 96 ASP B C 1
ATOM 6908 O O . ASP B 1 96 ? 3.627 32.219 -18.938 1 96.94 96 ASP B O 1
ATOM 6912 N N . LYS B 1 97 ? 3.984 33.406 -17.094 1 96.81 97 LYS B N 1
ATOM 6913 C CA . LYS B 1 97 ? 5.184 32.656 -16.75 1 96.81 97 LYS B CA 1
ATOM 6914 C C . LYS B 1 97 ? 4.836 31.453 -15.891 1 96.81 97 LYS B C 1
ATOM 6916 O O . LYS B 1 97 ? 5.723 30.672 -15.516 1 96.81 97 LYS B O 1
ATOM 6921 N N . GLY B 1 98 ? 3.611 31.297 -15.609 1 96.69 98 GLY B N 1
ATOM 6922 C CA . GLY B 1 98 ? 3.199 30.188 -14.773 1 96.69 98 GLY B CA 1
ATOM 6923 C C . GLY B 1 98 ? 3.762 30.25 -13.367 1 96.69 98 GLY B C 1
ATOM 6924 O O . GLY B 1 98 ? 4.176 29.234 -12.805 1 96.69 98 GLY B O 1
ATOM 6925 N N . ALA B 1 99 ? 3.809 31.438 -12.812 1 97.62 99 ALA B N 1
ATOM 6926 C CA . ALA B 1 99 ? 4.383 31.625 -11.484 1 97.62 99 ALA B CA 1
ATOM 6927 C C . ALA B 1 99 ? 3.453 31.094 -10.398 1 97.62 99 ALA B C 1
ATOM 6929 O O . ALA B 1 99 ? 2.229 31.125 -10.555 1 97.62 99 ALA B O 1
ATOM 6930 N N . ARG B 1 100 ? 4.094 30.609 -9.352 1 96.5 100 ARG B N 1
ATOM 6931 C CA . ARG B 1 100 ? 3.338 30.078 -8.219 1 96.5 100 ARG B CA 1
ATOM 6932 C C . ARG B 1 100 ? 3.414 31.031 -7.027 1 96.5 100 ARG B C 1
ATOM 6934 O O . ARG B 1 100 ? 2.523 31.031 -6.172 1 96.5 100 ARG B O 1
ATOM 6941 N N . SER B 1 101 ? 4.469 31.734 -6.938 1 96.12 101 SER B N 1
ATOM 6942 C CA . SER B 1 101 ? 4.676 32.688 -5.859 1 96.12 101 SER B CA 1
ATOM 6943 C C . SER B 1 101 ? 5.66 33.781 -6.277 1 96.12 101 SER B C 1
ATOM 6945 O O . SER B 1 101 ? 6.254 33.719 -7.355 1 96.12 101 SER B O 1
ATOM 6947 N N . TYR B 1 102 ? 5.727 34.812 -5.43 1 97.38 102 TYR B N 1
ATOM 6948 C CA . TYR B 1 102 ? 6.637 35.906 -5.707 1 97.38 102 TYR B CA 1
ATOM 6949 C C . TYR B 1 102 ? 7.281 36.406 -4.422 1 97.38 102 TYR B C 1
ATOM 6951 O O . TYR B 1 102 ? 6.766 36.188 -3.326 1 97.38 102 TYR B O 1
ATOM 6959 N N . GLN B 1 103 ? 8.453 37.094 -4.59 1 97.44 103 GLN B N 1
ATOM 6960 C CA . GLN B 1 103 ? 9.133 37.875 -3.541 1 97.44 103 GLN B CA 1
ATOM 6961 C C . GLN B 1 103 ? 9.695 39.188 -4.086 1 97.44 103 GLN B C 1
ATOM 6963 O O . GLN B 1 103 ? 10.344 39.188 -5.137 1 97.44 103 GLN B O 1
ATOM 6968 N N . VAL B 1 104 ? 9.438 40.188 -3.395 1 97.88 104 VAL B N 1
ATOM 6969 C CA . VAL B 1 104 ? 9.953 41.5 -3.799 1 97.88 104 VAL B CA 1
ATOM 6970 C C . VAL B 1 104 ? 11.211 41.844 -2.998 1 97.88 104 VAL B C 1
ATOM 6972 O O . VAL B 1 104 ? 11.258 41.625 -1.782 1 97.88 104 VAL B O 1
ATOM 6975 N N . SER B 1 105 ? 12.203 42.344 -3.742 1 97.88 105 SER B N 1
ATOM 6976 C CA . SER B 1 105 ? 13.461 42.688 -3.082 1 97.88 105 SER B CA 1
ATOM 6977 C C . SER B 1 105 ? 13.281 43.844 -2.115 1 97.88 105 SER B C 1
ATOM 6979 O O . SER B 1 105 ? 12.289 44.594 -2.18 1 97.88 105 SER B O 1
ATOM 6981 N N . ALA B 1 106 ? 14.297 44 -1.189 1 96 106 ALA B N 1
ATOM 6982 C CA . ALA B 1 106 ? 14.234 45.062 -0.198 1 96 106 ALA B CA 1
ATOM 6983 C C . ALA B 1 106 ? 14.227 46.438 -0.868 1 96 106 ALA B C 1
ATOM 6985 O O . ALA B 1 106 ? 13.578 47.344 -0.384 1 96 106 ALA B O 1
ATOM 6986 N N . SER B 1 107 ? 14.883 46.562 -1.98 1 95.94 107 SER B N 1
ATOM 6987 C CA . SER B 1 107 ? 14.93 47.812 -2.719 1 95.94 107 SER B CA 1
ATOM 6988 C C . SER B 1 107 ? 13.648 48.031 -3.512 1 95.94 107 SER B C 1
ATOM 6990 O O . SER B 1 107 ? 13.383 49.125 -3.984 1 95.94 107 SER B O 1
ATOM 6992 N N . GLN B 1 108 ? 12.922 46.969 -3.74 1 96.12 108 GLN B N 1
ATOM 6993 C CA . GLN B 1 108 ? 11.703 46.969 -4.535 1 96.12 108 GLN B CA 1
ATOM 6994 C C . GLN B 1 108 ? 12.008 47.125 -6.023 1 96.12 108 GLN B C 1
ATOM 6996 O O . GLN B 1 108 ? 11.125 47.438 -6.816 1 96.12 108 GLN B O 1
ATOM 7001 N N . ASN B 1 109 ? 13.273 46.844 -6.355 1 97.25 109 ASN B N 1
ATOM 7002 C CA . ASN B 1 109 ? 13.68 46.969 -7.75 1 97.25 109 ASN B CA 1
ATOM 7003 C C . ASN B 1 109 ? 13.492 45.688 -8.516 1 97.25 109 ASN B C 1
ATOM 7005 O O . ASN B 1 109 ? 13.5 45.688 -9.75 1 97.25 109 ASN B O 1
ATOM 7009 N N . PHE B 1 110 ? 13.406 44.625 -7.773 1 98.12 110 PHE B N 1
ATOM 7010 C CA . PHE B 1 110 ? 13.336 43.344 -8.438 1 98.12 110 PHE B CA 1
ATOM 7011 C C . PHE B 1 110 ? 12.258 42.469 -7.797 1 98.12 110 PHE B C 1
ATOM 7013 O O . PHE B 1 110 ? 11.953 42.625 -6.609 1 98.12 110 PHE B O 1
ATOM 7020 N N . VAL B 1 111 ? 11.664 41.594 -8.57 1 98.5 111 VAL B N 1
ATOM 7021 C CA . VAL B 1 111 ? 10.719 40.562 -8.117 1 98.5 111 VAL B CA 1
ATOM 7022 C C . VAL B 1 111 ? 11.203 39.188 -8.523 1 98.5 111 VAL B C 1
ATOM 7024 O O . VAL B 1 111 ? 11.5 38.938 -9.695 1 98.5 111 VAL B O 1
ATOM 7027 N N . LEU B 1 112 ? 11.336 38.312 -7.547 1 98.19 112 LEU B N 1
ATOM 7028 C CA . LEU B 1 112 ? 11.555 36.875 -7.824 1 98.19 112 LEU B CA 1
ATOM 7029 C C . LEU B 1 112 ? 10.234 36.156 -8.062 1 98.19 112 LEU B C 1
ATOM 7031 O O . LEU B 1 112 ? 9.297 36.281 -7.266 1 98.19 112 LEU B O 1
ATOM 7035 N N . LEU B 1 113 ? 10.203 35.406 -9.172 1 98.25 113 LEU B N 1
ATOM 7036 C CA . LEU B 1 113 ? 9.039 34.594 -9.469 1 98.25 113 LEU B CA 1
ATOM 7037 C C . LEU B 1 113 ? 9.398 33.094 -9.398 1 98.25 113 LEU B C 1
ATOM 7039 O O . LEU B 1 113 ? 10.352 32.656 -10.039 1 98.25 113 LEU B O 1
ATOM 7043 N N . LEU B 1 114 ? 8.648 32.344 -8.648 1 98.19 114 LEU B N 1
ATOM 7044 C CA . LEU B 1 114 ? 8.812 30.906 -8.57 1 98.19 114 LEU B CA 1
ATOM 7045 C C . LEU B 1 114 ? 8.109 30.219 -9.742 1 98.19 114 LEU B C 1
ATOM 7047 O O . LEU B 1 114 ? 6.887 30.297 -9.875 1 98.19 114 LEU B O 1
ATOM 7051 N N . THR B 1 115 ? 8.898 29.578 -10.578 1 97.69 115 THR B N 1
ATOM 7052 C CA . THR B 1 115 ? 8.367 28.781 -11.688 1 97.69 115 THR B CA 1
ATOM 7053 C C . THR B 1 115 ? 8.82 27.328 -11.586 1 97.69 115 THR B C 1
ATOM 7055 O O . THR B 1 115 ? 9.648 27 -10.742 1 97.69 115 THR B O 1
ATOM 7058 N N . ASP B 1 116 ? 8.203 26.422 -12.383 1 96.88 116 ASP B N 1
ATOM 7059 C CA . ASP B 1 116 ? 8.516 25 -12.406 1 96.88 116 ASP B CA 1
ATOM 7060 C C . ASP B 1 116 ? 8.43 24.391 -11.008 1 96.88 116 ASP B C 1
ATOM 7062 O O . ASP B 1 116 ? 9.352 23.703 -10.562 1 96.88 116 ASP B O 1
ATOM 7066 N N . TYR B 1 117 ? 7.34 24.688 -10.359 1 95.81 117 TYR B N 1
ATOM 7067 C CA . TYR B 1 117 ? 7.094 24.297 -8.977 1 95.81 117 TYR B CA 1
ATOM 7068 C C . TYR B 1 117 ? 6.969 22.781 -8.852 1 95.81 117 TYR B C 1
ATOM 7070 O O . TYR B 1 117 ? 6.215 22.156 -9.594 1 95.81 117 TYR B O 1
ATOM 7078 N N . VAL B 1 118 ? 7.793 22.172 -7.977 1 93.25 118 VAL B N 1
ATOM 7079 C CA . VAL B 1 118 ? 7.664 20.781 -7.602 1 93.25 118 VAL B CA 1
ATOM 7080 C C . VAL B 1 118 ? 7.527 20.656 -6.086 1 93.25 118 VAL B C 1
ATOM 7082 O O . VAL B 1 118 ? 8.438 21.031 -5.344 1 93.25 118 VAL B O 1
ATOM 7085 N N . LYS B 1 119 ? 6.418 20.078 -5.688 1 91.38 119 LYS B N 1
ATOM 7086 C CA . LYS B 1 119 ? 6.16 19.922 -4.262 1 91.38 119 LYS B CA 1
ATOM 7087 C C . LYS B 1 119 ? 7.176 18.969 -3.621 1 91.38 119 LYS B C 1
ATOM 7089 O O . LYS B 1 119 ? 7.52 17.938 -4.203 1 91.38 119 LYS B O 1
ATOM 7094 N N . GLY B 1 120 ? 7.719 19.312 -2.506 1 91.38 120 GLY B N 1
ATOM 7095 C CA . GLY B 1 120 ? 8.469 18.422 -1.642 1 91.38 120 GLY B CA 1
ATOM 7096 C C . GLY B 1 120 ? 7.617 17.797 -0.552 1 91.38 120 GLY B C 1
ATOM 7097 O O . GLY B 1 120 ? 6.801 16.906 -0.826 1 91.38 120 GLY B O 1
ATOM 7098 N N . TRP B 1 121 ? 7.785 18.312 0.658 1 91 121 TRP B N 1
ATOM 7099 C CA . TRP B 1 121 ? 6.93 17.891 1.766 1 91 121 TRP B CA 1
ATOM 7100 C C . TRP B 1 121 ? 5.871 18.953 2.059 1 91 121 TRP B C 1
ATOM 7102 O O . TRP B 1 121 ? 5.363 19.609 1.143 1 91 121 TRP B O 1
ATOM 7112 N N . ARG B 1 122 ? 5.465 19.031 3.279 1 87.88 122 ARG B N 1
ATOM 7113 C CA . ARG B 1 122 ? 4.359 19.922 3.623 1 87.88 122 ARG B CA 1
ATOM 7114 C C . ARG B 1 122 ? 4.699 21.375 3.293 1 87.88 122 ARG B C 1
ATOM 7116 O O . ARG B 1 122 ? 3.861 22.109 2.76 1 87.88 122 ARG B O 1
ATOM 7123 N N . HIS B 1 123 ? 5.949 21.781 3.602 1 92.38 123 HIS B N 1
ATOM 7124 C CA . HIS B 1 123 ? 6.312 23.188 3.488 1 92.38 123 HIS B CA 1
ATOM 7125 C C . HIS B 1 123 ? 7.348 23.406 2.389 1 92.38 123 HIS B C 1
ATOM 7127 O O . HIS B 1 123 ? 7.574 24.547 1.958 1 92.38 123 HIS B O 1
ATOM 7133 N N . SER B 1 124 ? 7.965 22.375 1.928 1 94.44 124 SER B N 1
ATOM 7134 C CA . SER B 1 124 ? 9.086 22.531 1.01 1 94.44 124 SER B CA 1
ATOM 7135 C C . SER B 1 124 ? 8.656 22.297 -0.434 1 94.44 124 SER B C 1
ATOM 7137 O O . SER B 1 124 ? 7.688 21.578 -0.69 1 94.44 124 SER B O 1
ATOM 7139 N N . TYR B 1 125 ? 9.344 22.875 -1.271 1 95.81 125 TYR B N 1
ATOM 7140 C CA . TYR B 1 125 ? 9.203 22.766 -2.721 1 95.81 125 TYR B CA 1
ATOM 7141 C C . TYR B 1 125 ? 10.508 23.156 -3.42 1 95.81 125 TYR B C 1
ATOM 7143 O O . TYR B 1 125 ? 11.359 23.812 -2.832 1 95.81 125 TYR B O 1
ATOM 7151 N N . ASN B 1 126 ? 10.664 22.703 -4.586 1 96.44 126 ASN B N 1
ATOM 7152 C CA . ASN B 1 126 ? 11.734 23.125 -5.484 1 96.44 126 ASN B CA 1
ATOM 7153 C C . ASN B 1 126 ? 11.188 23.891 -6.688 1 96.44 126 ASN B C 1
ATOM 7155 O O . ASN B 1 126 ? 9.984 23.844 -6.961 1 96.44 126 ASN B O 1
ATOM 7159 N N . GLY B 1 127 ? 12.023 24.703 -7.258 1 97.19 127 GLY B N 1
ATOM 7160 C CA . GLY B 1 127 ? 11.602 25.375 -8.477 1 97.19 127 GLY B CA 1
ATOM 7161 C C . GLY B 1 127 ? 12.703 26.172 -9.133 1 97.19 127 GLY B C 1
ATOM 7162 O O . GLY B 1 127 ? 13.859 26.125 -8.703 1 97.19 127 GLY B O 1
ATOM 7163 N N . THR B 1 128 ? 12.289 26.734 -10.281 1 97.81 128 THR B N 1
ATOM 7164 C CA . THR B 1 128 ? 13.141 27.672 -11 1 97.81 128 THR B CA 1
ATOM 7165 C C . THR B 1 128 ? 12.672 29.094 -10.789 1 97.81 128 THR B C 1
ATOM 7167 O O . THR B 1 128 ? 11.477 29.391 -10.867 1 97.81 128 THR B O 1
ATOM 7170 N N . TYR B 1 129 ? 13.656 29.953 -10.492 1 98.06 129 TYR B N 1
ATOM 7171 C CA . TYR B 1 129 ? 13.289 31.328 -10.195 1 98.06 129 TYR B CA 1
ATOM 7172 C C . TYR B 1 129 ? 13.719 32.25 -11.328 1 98.06 129 TYR B C 1
ATOM 7174 O O . TYR B 1 129 ? 14.852 32.156 -11.82 1 98.06 129 TYR B O 1
ATOM 7182 N N . ILE B 1 130 ? 12.805 33.125 -11.75 1 98 130 ILE B N 1
ATOM 7183 C CA . ILE B 1 130 ? 13.109 34.188 -12.727 1 98 130 ILE B CA 1
ATOM 7184 C C . ILE B 1 130 ? 12.969 35.562 -12.078 1 98 130 ILE B C 1
ATOM 7186 O O . ILE B 1 130 ? 12.281 35.688 -11.062 1 98 130 ILE B O 1
ATOM 7190 N N . VAL B 1 131 ? 13.617 36.562 -12.688 1 98.31 131 VAL B N 1
ATOM 7191 C CA . VAL B 1 131 ? 13.703 37.875 -12.047 1 98.31 131 VAL B CA 1
ATOM 7192 C C . VAL B 1 131 ? 13.023 38.906 -12.93 1 98.31 131 VAL B C 1
ATOM 7194 O O . VAL B 1 131 ? 13.32 39.031 -14.117 1 98.31 131 VAL B O 1
ATOM 7197 N N . TYR B 1 132 ? 12.125 39.625 -12.406 1 98.5 132 TYR B N 1
ATOM 7198 C CA . TYR B 1 132 ? 11.516 40.812 -13.031 1 98.5 132 TYR B CA 1
ATOM 7199 C C . TYR B 1 132 ? 12.164 42.094 -12.531 1 98.5 132 TYR B C 1
ATOM 7201 O O . TYR B 1 132 ? 12.297 42.281 -11.32 1 98.5 132 TYR B O 1
ATOM 7209 N N . ASP B 1 133 ? 12.547 42.906 -13.445 1 98.06 133 ASP B N 1
ATOM 7210 C CA . ASP B 1 133 ? 13.078 44.25 -13.133 1 98.06 133 ASP B CA 1
ATOM 7211 C C . ASP B 1 133 ? 11.977 45.312 -13.148 1 98.06 133 ASP B C 1
ATOM 7213 O O . ASP B 1 133 ? 11.438 45.625 -14.211 1 98.06 133 ASP B O 1
ATOM 7217 N N . VAL B 1 134 ? 11.75 45.844 -12.062 1 97.94 134 VAL B N 1
ATOM 7218 C CA . VAL B 1 134 ? 10.633 46.781 -11.906 1 97.94 134 VAL B CA 1
ATOM 7219 C C . VAL B 1 134 ? 10.906 48.031 -12.703 1 97.94 134 VAL B C 1
ATOM 7221 O O . VAL B 1 134 ? 10.008 48.562 -13.359 1 97.94 134 VAL B O 1
ATOM 7224 N N . ASN B 1 135 ? 12.086 48.562 -12.68 1 96.44 135 ASN B N 1
ATOM 7225 C CA . ASN B 1 135 ? 12.438 49.812 -13.359 1 96.44 135 ASN B CA 1
ATOM 7226 C C . ASN B 1 135 ? 12.445 49.656 -14.875 1 96.44 135 ASN B C 1
ATOM 7228 O O . ASN B 1 135 ? 12.016 50.531 -15.602 1 96.44 135 ASN B O 1
ATOM 7232 N N . GLN B 1 136 ? 12.875 48.531 -15.273 1 96 136 GLN B N 1
ATOM 7233 C CA . GLN B 1 136 ? 12.938 48.281 -16.703 1 96 136 GLN B CA 1
ATOM 7234 C C . GLN B 1 136 ? 11.641 47.656 -17.219 1 96 136 GLN B C 1
ATOM 7236 O O . GLN B 1 136 ? 11.438 47.562 -18.438 1 96 136 GLN B O 1
ATOM 7241 N N . ASP B 1 137 ? 10.875 47.219 -16.328 1 96.19 137 ASP B N 1
ATOM 7242 C CA . ASP B 1 137 ? 9.562 46.656 -16.625 1 96.19 137 ASP B CA 1
ATOM 7243 C C . ASP B 1 137 ? 9.688 45.469 -17.562 1 96.19 137 ASP B C 1
ATOM 7245 O O . ASP B 1 137 ? 9.055 45.406 -18.609 1 96.19 137 ASP B O 1
ATOM 7249 N N . MET B 1 138 ? 10.602 44.531 -17.156 1 96.25 138 MET B N 1
ATOM 7250 C CA . MET B 1 138 ? 10.789 43.344 -17.984 1 96.25 138 MET B CA 1
ATOM 7251 C C . MET B 1 138 ? 11.406 42.219 -17.172 1 96.25 138 MET B C 1
ATOM 7253 O O . MET B 1 138 ? 12.055 42.438 -16.156 1 96.25 138 MET B O 1
ATOM 7257 N N . ILE B 1 139 ? 11.266 41 -17.703 1 97.75 139 ILE B N 1
ATOM 7258 C CA . ILE B 1 139 ? 11.961 39.844 -17.172 1 97.75 139 ILE B CA 1
ATOM 7259 C C . ILE B 1 139 ? 13.43 39.875 -17.594 1 97.75 139 ILE B C 1
ATOM 7261 O O . ILE B 1 139 ? 13.742 40.094 -18.766 1 97.75 139 ILE B O 1
ATOM 7265 N N . ARG B 1 140 ? 14.258 39.688 -16.656 1 97.38 140 ARG B N 1
ATOM 7266 C CA . ARG B 1 140 ? 15.695 39.688 -16.891 1 97.38 140 ARG B CA 1
ATOM 7267 C C . ARG B 1 140 ? 16.203 38.281 -17.188 1 97.38 140 ARG B C 1
ATOM 7269 O O . ARG B 1 140 ? 16.609 37.562 -16.266 1 97.38 140 ARG B O 1
ATOM 7276 N N . ASP B 1 141 ? 16.344 37.938 -18.391 1 94.81 141 ASP B N 1
ATOM 7277 C CA . ASP B 1 141 ? 16.75 36.594 -18.812 1 94.81 141 ASP B CA 1
ATOM 7278 C C . ASP B 1 141 ? 18.234 36.375 -18.547 1 94.81 141 ASP B C 1
ATOM 7280 O O . ASP B 1 141 ? 18.688 35.219 -18.531 1 94.81 141 ASP B O 1
ATOM 7284 N N . ASP B 1 142 ? 18.922 37.438 -18.391 1 94.56 142 ASP B N 1
ATOM 7285 C CA . ASP B 1 142 ? 20.359 37.312 -18.141 1 94.56 142 ASP B CA 1
ATOM 7286 C C . ASP B 1 142 ? 20.641 36.969 -16.688 1 94.56 142 ASP B C 1
ATOM 7288 O O . ASP B 1 142 ? 21.75 36.531 -16.359 1 94.56 142 ASP B O 1
ATOM 7292 N N . ILE B 1 143 ? 19.734 37.219 -15.797 1 96.06 143 ILE B N 1
ATOM 7293 C CA . ILE B 1 143 ? 19.859 36.812 -14.398 1 96.06 143 ILE B CA 1
ATOM 7294 C C . ILE B 1 143 ? 19.312 35.406 -14.211 1 96.06 143 ILE B C 1
ATOM 7296 O O . ILE B 1 143 ? 18.094 35.188 -14.25 1 96.06 143 ILE B O 1
ATOM 7300 N N . THR B 1 144 ? 20.172 34.469 -13.969 1 94.69 144 THR B N 1
ATOM 7301 C CA . THR B 1 144 ? 19.719 33.094 -13.945 1 94.69 144 THR B CA 1
ATOM 7302 C C . THR B 1 144 ? 20.094 32.438 -12.617 1 94.69 144 THR B C 1
ATOM 7304 O O . THR B 1 144 ? 21.078 32.812 -11.984 1 94.69 144 THR B O 1
ATOM 7307 N N . PHE B 1 145 ? 19.312 31.516 -12.18 1 96.25 145 PHE B N 1
ATOM 7308 C CA . PHE B 1 145 ? 19.531 30.578 -11.094 1 96.25 145 PHE B CA 1
ATOM 7309 C C . PHE B 1 145 ? 19.438 29.141 -11.586 1 96.25 145 PHE B C 1
ATOM 7311 O O . PHE B 1 145 ? 18.875 28.891 -12.656 1 96.25 145 PHE B O 1
ATOM 7318 N N . PRO B 1 146 ? 20.047 28.156 -10.844 1 95.5 146 PRO B N 1
ATOM 7319 C CA . PRO B 1 146 ? 19.859 26.766 -11.234 1 95.5 146 PRO B CA 1
ATOM 7320 C C . PRO B 1 146 ? 18.406 26.328 -11.219 1 95.5 146 PRO B C 1
ATOM 7322 O O . PRO B 1 146 ? 17.562 26.984 -10.594 1 95.5 146 PRO B O 1
ATOM 7325 N N . SER B 1 147 ? 18.203 25.219 -11.945 1 95.31 147 SER B N 1
ATOM 7326 C CA . SER B 1 147 ? 16.906 24.594 -11.828 1 95.31 147 SER B CA 1
ATOM 7327 C C . SER B 1 147 ? 16.766 23.828 -10.508 1 95.31 147 SER B C 1
ATOM 7329 O O . SER B 1 147 ? 17.781 23.453 -9.906 1 95.31 147 SER B O 1
ATOM 7331 N N . ASP B 1 148 ? 15.672 23.688 -9.969 1 95.94 148 ASP B N 1
ATOM 7332 C CA . ASP B 1 148 ? 15.359 22.891 -8.789 1 95.94 148 ASP B CA 1
ATOM 7333 C C . ASP B 1 148 ? 15.938 23.531 -7.527 1 95.94 148 ASP B C 1
ATOM 7335 O O . ASP B 1 148 ? 16.5 22.844 -6.676 1 95.94 148 ASP B O 1
ATOM 7339 N N . VAL B 1 149 ? 15.922 24.844 -7.504 1 98.25 149 VAL B N 1
ATOM 7340 C CA . VAL B 1 149 ? 16.297 25.547 -6.281 1 98.25 149 VAL B CA 1
ATOM 7341 C C . VAL B 1 149 ? 15.367 25.125 -5.141 1 98.25 149 VAL B C 1
ATOM 7343 O O . VAL B 1 149 ? 14.148 25.062 -5.309 1 98.25 149 VAL B O 1
ATOM 7346 N N . GLN B 1 150 ? 16.016 24.812 -4.035 1 98.19 150 GLN B N 1
ATOM 7347 C CA . GLN B 1 150 ? 15.25 24.297 -2.906 1 98.19 150 GLN B CA 1
ATOM 7348 C C . GLN B 1 150 ? 14.719 25.422 -2.031 1 98.19 150 GLN B C 1
ATOM 7350 O O . GLN B 1 150 ? 13.727 25.266 -1.328 1 98.19 150 GLN B O 1
ATOM 7355 N N . TYR B 1 151 ? 15.438 26.531 -1.982 1 98.19 151 TYR B N 1
ATOM 7356 C CA . TYR B 1 151 ? 15.008 27.719 -1.249 1 98.19 151 TYR B CA 1
ATOM 7357 C C . TYR B 1 151 ? 15.734 28.969 -1.757 1 98.19 151 TYR B C 1
ATOM 7359 O O . TYR B 1 151 ? 16.906 28.906 -2.133 1 98.19 151 TYR B O 1
ATOM 7367 N N . ILE B 1 152 ? 15.07 30.109 -1.799 1 98.25 152 ILE B N 1
ATOM 7368 C CA . ILE B 1 152 ? 15.719 31.375 -2.143 1 98.25 152 ILE B CA 1
ATOM 7369 C C . ILE B 1 152 ? 15.078 32.5 -1.351 1 98.25 152 ILE B C 1
ATOM 7371 O O . ILE B 1 152 ? 13.867 32.5 -1.104 1 98.25 152 ILE B O 1
ATOM 7375 N N . THR B 1 153 ? 15.883 33.469 -0.86 1 97.69 153 THR B N 1
ATOM 7376 C CA . THR B 1 153 ? 15.352 34.625 -0.137 1 97.69 153 THR B CA 1
ATOM 7377 C C . THR B 1 153 ? 16.172 35.875 -0.431 1 97.69 153 THR B C 1
ATOM 7379 O O . THR B 1 153 ? 17.391 35.781 -0.676 1 97.69 153 THR B O 1
ATOM 7382 N N . TRP B 1 154 ? 15.539 37.031 -0.428 1 97.81 154 TRP B N 1
ATOM 7383 C CA . TRP B 1 154 ? 16.203 38.344 -0.512 1 97.81 154 TRP B CA 1
ATOM 7384 C C . TRP B 1 154 ? 16.859 38.688 0.816 1 97.81 154 TRP B C 1
ATOM 7386 O O . TRP B 1 154 ? 16.344 38.375 1.884 1 97.81 154 TRP B O 1
ATOM 7396 N N . SER B 1 155 ? 18 39.375 0.652 1 97.62 155 SER B N 1
ATOM 7397 C CA . SER B 1 155 ? 18.531 40.094 1.815 1 97.62 155 SER B CA 1
ATOM 7398 C C . SER B 1 155 ? 17.578 41.188 2.271 1 97.62 155 SER B C 1
ATOM 7400 O O . SER B 1 155 ? 16.828 41.719 1.47 1 97.62 155 SER B O 1
ATOM 7402 N N . PRO B 1 156 ? 17.656 41.5 3.605 1 95.94 156 PRO B N 1
ATOM 7403 C CA . PRO B 1 156 ? 16.766 42.562 4.094 1 95.94 156 PRO B CA 1
ATOM 7404 C C . PRO B 1 156 ? 17.188 43.938 3.607 1 95.94 156 PRO B C 1
ATOM 7406 O O . PRO B 1 156 ? 16.438 44.906 3.771 1 95.94 156 PRO B O 1
ATOM 7409 N N . VAL B 1 157 ? 18.375 43.969 2.959 1 95.44 157 VAL B N 1
ATOM 7410 C CA . VAL B 1 157 ? 18.875 45.219 2.4 1 95.44 157 VAL B CA 1
ATOM 7411 C C . VAL B 1 157 ? 19.359 45 0.974 1 95.44 157 VAL B C 1
ATOM 7413 O O . VAL B 1 157 ? 19.984 43.969 0.683 1 95.44 157 VAL B O 1
ATOM 7416 N N . GLY B 1 158 ? 18.984 45.906 0.204 1 95.81 158 GLY B N 1
ATOM 7417 C CA . GLY B 1 158 ? 19.484 45.844 -1.157 1 95.81 158 GLY B CA 1
ATOM 7418 C C . GLY B 1 158 ? 18.859 44.75 -1.988 1 95.81 158 GLY B C 1
ATOM 7419 O O . GLY B 1 158 ? 17.656 44.5 -1.896 1 95.81 158 GLY B O 1
ATOM 7420 N N . ASP B 1 159 ? 19.766 44.219 -2.887 1 97.69 159 ASP B N 1
ATOM 7421 C CA . ASP B 1 159 ? 19.266 43.25 -3.861 1 97.69 159 ASP B CA 1
ATOM 7422 C C . ASP B 1 159 ? 20.109 41.969 -3.832 1 97.69 159 ASP B C 1
ATOM 7424 O O . ASP B 1 159 ? 20.359 41.375 -4.875 1 97.69 159 ASP B O 1
ATOM 7428 N N . ALA B 1 160 ? 20.625 41.656 -2.654 1 97.5 160 ALA B N 1
ATOM 7429 C CA . ALA B 1 160 ? 21.359 40.406 -2.479 1 97.5 160 ALA B CA 1
ATOM 7430 C C . ALA B 1 160 ? 20.391 39.25 -2.258 1 97.5 160 ALA B C 1
ATOM 7432 O O . ALA B 1 160 ? 19.266 39.438 -1.81 1 97.5 160 ALA B O 1
ATOM 7433 N N . VAL B 1 161 ? 20.875 38.031 -2.613 1 97.94 161 VAL B N 1
ATOM 7434 C CA . VAL B 1 161 ? 20.062 36.844 -2.408 1 97.94 161 VAL B CA 1
ATOM 7435 C C . VAL B 1 161 ? 20.922 35.719 -1.809 1 97.94 161 VAL B C 1
ATOM 7437 O O . VAL B 1 161 ? 22.125 35.625 -2.076 1 97.94 161 VAL B O 1
ATOM 7440 N N . ALA B 1 162 ? 20.359 34.969 -0.973 1 98.44 162 ALA B N 1
ATOM 7441 C CA . ALA B 1 162 ? 20.859 33.656 -0.57 1 98.44 162 ALA B CA 1
ATOM 7442 C C . ALA B 1 162 ? 19.922 32.531 -1.048 1 98.44 162 ALA B C 1
ATOM 7444 O O . ALA B 1 162 ? 18.703 32.688 -1.025 1 98.44 162 ALA B O 1
ATOM 7445 N N . TYR B 1 163 ? 20.469 31.484 -1.536 1 98.5 163 TYR B N 1
ATOM 7446 C CA . TYR B 1 163 ? 19.625 30.391 -1.984 1 98.5 163 TYR B CA 1
ATOM 7447 C C . TYR B 1 163 ? 20.281 29.047 -1.729 1 98.5 163 TYR B C 1
ATOM 7449 O O . TYR B 1 163 ? 21.484 28.969 -1.455 1 98.5 163 TYR B O 1
ATOM 7457 N N . VAL B 1 164 ? 19.5 28.031 -1.699 1 98.75 164 VAL B N 1
ATOM 7458 C CA . VAL B 1 164 ? 19.969 26.672 -1.486 1 98.75 164 VAL B CA 1
ATOM 7459 C C . VAL B 1 164 ? 19.75 25.844 -2.752 1 98.75 164 VAL B C 1
ATOM 7461 O O . VAL B 1 164 ? 18.641 25.812 -3.299 1 98.75 164 VAL B O 1
ATOM 7464 N N . TYR B 1 165 ? 20.75 25.219 -3.186 1 98.19 165 TYR B N 1
ATOM 7465 C CA . TYR B 1 165 ? 20.766 24.328 -4.34 1 98.19 165 TYR B CA 1
ATOM 7466 C C . TYR B 1 165 ? 21.625 23.094 -4.078 1 98.19 165 TYR B C 1
ATOM 7468 O O . TYR B 1 165 ? 22.75 23.219 -3.609 1 98.19 165 TYR B O 1
ATOM 7476 N N . ASP B 1 166 ? 21 21.969 -4.281 1 97.81 166 ASP B N 1
ATOM 7477 C CA . ASP B 1 166 ? 21.672 20.688 -4.051 1 97.81 166 ASP B CA 1
ATOM 7478 C C . ASP B 1 166 ? 22.172 20.594 -2.613 1 97.81 166 ASP B C 1
ATOM 7480 O O . ASP B 1 166 ? 23.312 20.172 -2.375 1 97.81 166 ASP B O 1
ATOM 7484 N N . PHE B 1 167 ? 21.469 21.141 -1.758 1 98.06 167 PHE B N 1
ATOM 7485 C CA . PHE B 1 167 ? 21.609 21.031 -0.312 1 98.06 167 PHE B CA 1
ATOM 7486 C C . PHE B 1 167 ? 22.766 21.906 0.181 1 98.06 167 PHE B C 1
ATOM 7488 O O . PHE B 1 167 ? 23.234 21.734 1.311 1 98.06 167 PHE B O 1
ATOM 7495 N N . ASP B 1 168 ? 23.219 22.828 -0.646 1 98.69 168 ASP B N 1
ATOM 7496 C CA . ASP B 1 168 ? 24.25 23.766 -0.25 1 98.69 168 ASP B CA 1
ATOM 7497 C C . ASP B 1 168 ? 23.766 25.203 -0.387 1 98.69 168 ASP B C 1
ATOM 7499 O O . ASP B 1 168 ? 22.906 25.5 -1.23 1 98.69 168 ASP B O 1
ATOM 7503 N N . ILE B 1 169 ? 24.359 26.094 0.411 1 98.75 169 ILE B N 1
ATOM 7504 C CA . ILE B 1 169 ? 23.953 27.5 0.449 1 98.75 169 ILE B CA 1
ATOM 7505 C C . ILE B 1 169 ? 24.844 28.312 -0.479 1 98.75 169 ILE B C 1
ATOM 7507 O O . ILE B 1 169 ? 26.078 28.188 -0.456 1 98.75 169 ILE B O 1
ATOM 7511 N N . TYR B 1 170 ? 24.234 29.141 -1.216 1 98.44 170 TYR B N 1
ATOM 7512 C CA . TYR B 1 170 ? 24.906 30.094 -2.084 1 98.44 170 TYR B CA 1
ATOM 7513 C C . TYR B 1 170 ? 24.453 31.516 -1.767 1 98.44 170 TYR B C 1
ATOM 7515 O O . TYR B 1 170 ? 23.375 31.734 -1.236 1 98.44 170 TYR B O 1
ATOM 7523 N N . TYR B 1 171 ? 25.406 32.469 -2.064 1 98.19 171 TYR B N 1
ATOM 7524 C CA . TYR B 1 171 ? 25.125 33.875 -1.83 1 98.19 171 TYR B CA 1
ATOM 7525 C C . TYR B 1 171 ? 25.531 34.719 -3.039 1 98.19 171 TYR B C 1
ATOM 7527 O O . TYR B 1 171 ? 26.594 34.5 -3.623 1 98.19 171 TYR B O 1
ATOM 7535 N N . ARG B 1 172 ? 24.656 35.562 -3.469 1 96.5 172 ARG B N 1
ATOM 7536 C CA . ARG B 1 172 ? 24.906 36.562 -4.512 1 96.5 172 ARG B CA 1
ATOM 7537 C C . ARG B 1 172 ? 24.688 37.969 -3.984 1 96.5 172 ARG B C 1
ATOM 7539 O O . ARG B 1 172 ? 23.562 38.344 -3.645 1 96.5 172 ARG B O 1
ATOM 7546 N N . ALA B 1 173 ? 25.625 38.781 -3.982 1 95.88 173 ALA B N 1
ATOM 7547 C CA . ALA B 1 173 ? 25.625 40.094 -3.336 1 95.88 173 ALA B CA 1
ATOM 7548 C C . ALA B 1 173 ? 24.688 41.062 -4.066 1 95.88 173 ALA B C 1
ATOM 7550 O O . ALA B 1 173 ? 24.125 41.969 -3.457 1 95.88 173 ALA B O 1
ATOM 7551 N N . ASP B 1 174 ? 24.625 40.938 -5.328 1 96.44 174 ASP B N 1
ATOM 7552 C CA . ASP B 1 174 ? 23.75 41.719 -6.184 1 96.44 174 ASP B CA 1
ATOM 7553 C C . ASP B 1 174 ? 23.141 40.844 -7.285 1 96.44 174 ASP B C 1
ATOM 7555 O O . ASP B 1 174 ? 23.859 40.25 -8.086 1 96.44 174 ASP B O 1
ATOM 7559 N N . VAL B 1 175 ? 21.859 40.875 -7.25 1 96.94 175 VAL B N 1
ATOM 7560 C CA . VAL B 1 175 ? 21.172 40 -8.188 1 96.94 175 VAL B CA 1
ATOM 7561 C C . VAL B 1 175 ? 21.531 40.375 -9.617 1 96.94 175 VAL B C 1
ATOM 7563 O O . VAL B 1 175 ? 21.516 39.531 -10.516 1 96.94 175 VAL B O 1
ATOM 7566 N N . ASN B 1 176 ? 21.906 41.625 -9.773 1 93.38 176 ASN B N 1
ATOM 7567 C CA . ASN B 1 176 ? 22.234 42.125 -11.094 1 93.38 176 ASN B CA 1
ATOM 7568 C C . ASN B 1 176 ? 23.641 41.719 -11.523 1 93.38 176 ASN B C 1
ATOM 7570 O O . ASN B 1 176 ? 24 41.844 -12.695 1 93.38 176 ASN B O 1
ATOM 7574 N N . ASP B 1 177 ? 24.359 41.219 -10.656 1 92.62 177 ASP B N 1
ATOM 7575 C CA . ASP B 1 177 ? 25.703 40.781 -11 1 92.62 177 ASP B CA 1
ATOM 7576 C C . ASP B 1 177 ? 25.688 39.406 -11.656 1 92.62 177 ASP B C 1
ATOM 7578 O O . ASP B 1 177 ? 25.703 38.375 -10.969 1 92.62 177 ASP B O 1
ATOM 7582 N N . THR B 1 178 ? 25.797 39.344 -12.898 1 89.25 178 THR B N 1
ATOM 7583 C CA . THR B 1 178 ? 25.719 38.094 -13.641 1 89.25 178 THR B CA 1
ATOM 7584 C C . THR B 1 178 ? 27.109 37.625 -14.062 1 89.25 178 THR B C 1
ATOM 7586 O O . THR B 1 178 ? 27.234 36.625 -14.789 1 89.25 178 THR B O 1
ATOM 7589 N N . THR B 1 179 ? 28.094 38.281 -13.664 1 88.31 179 THR B N 1
ATOM 7590 C CA . THR B 1 179 ? 29.422 38 -14.156 1 88.31 179 THR B CA 1
ATOM 7591 C C . THR B 1 179 ? 30.266 37.281 -13.086 1 88.31 179 THR B C 1
ATOM 7593 O O . THR B 1 179 ? 31.188 36.531 -13.406 1 88.31 179 THR B O 1
ATOM 7596 N N . THR B 1 180 ? 30.062 37.562 -11.883 1 87.12 180 THR B N 1
ATOM 7597 C CA . THR B 1 180 ? 30.797 36.938 -10.789 1 87.12 180 THR B CA 1
ATOM 7598 C C . THR B 1 180 ? 30.078 35.688 -10.297 1 87.12 180 THR B C 1
ATOM 7600 O O . THR B 1 180 ? 28.844 35.656 -10.227 1 87.12 180 THR B O 1
ATOM 7603 N N . ASN B 1 181 ? 30.906 34.75 -10.008 1 90.38 181 ASN B N 1
ATOM 7604 C CA . ASN B 1 181 ? 30.328 33.531 -9.445 1 90.38 181 ASN B CA 1
ATOM 7605 C C . ASN B 1 181 ? 29.719 33.781 -8.078 1 90.38 181 ASN B C 1
ATOM 7607 O O . ASN B 1 181 ? 30.266 34.531 -7.273 1 90.38 181 ASN B O 1
ATOM 7611 N N . ASP B 1 182 ? 28.609 33.125 -7.859 1 96.19 182 ASP B N 1
ATOM 7612 C CA . ASP B 1 182 ? 28 33.188 -6.535 1 96.19 182 ASP B CA 1
ATOM 7613 C C . ASP B 1 182 ? 28.922 32.594 -5.473 1 96.19 182 ASP B C 1
ATOM 7615 O O . ASP B 1 182 ? 29.703 31.688 -5.762 1 96.19 182 ASP B O 1
ATOM 7619 N N . ILE B 1 183 ? 28.875 33.094 -4.359 1 96.88 183 ILE B N 1
ATOM 7620 C CA . ILE B 1 183 ? 29.672 32.594 -3.248 1 96.88 183 ILE B CA 1
ATOM 7621 C C . ILE B 1 183 ? 29.031 31.312 -2.697 1 96.88 183 ILE B C 1
ATOM 7623 O O . ILE B 1 183 ? 27.875 31.328 -2.268 1 96.88 183 ILE B O 1
ATOM 7627 N N . ARG B 1 184 ? 29.781 30.188 -2.748 1 97.31 184 ARG B N 1
ATOM 7628 C CA . ARG B 1 184 ? 29.312 28.953 -2.133 1 97.31 184 ARG B CA 1
ATOM 7629 C C . ARG B 1 184 ? 29.688 28.906 -0.652 1 97.31 184 ARG B C 1
ATOM 7631 O O . ARG B 1 184 ? 30.859 28.781 -0.301 1 97.31 184 ARG B O 1
ATOM 7638 N N . ILE B 1 185 ? 28.781 28.953 0.232 1 98.25 185 ILE B N 1
ATOM 7639 C CA . ILE B 1 185 ? 28.984 29.062 1.672 1 98.25 185 ILE B CA 1
ATOM 7640 C C . ILE B 1 185 ? 29.203 27.672 2.266 1 98.25 185 ILE B C 1
ATOM 7642 O O . ILE B 1 185 ? 30 27.5 3.193 1 98.25 185 ILE B O 1
ATOM 7646 N N . THR B 1 186 ? 28.453 26.672 1.83 1 98.5 186 THR B N 1
ATOM 7647 C CA . THR B 1 186 ? 28.594 25.297 2.281 1 98.5 186 THR B CA 1
ATOM 7648 C C . THR B 1 186 ? 28.875 24.359 1.103 1 98.5 186 THR B C 1
ATOM 7650 O O . THR B 1 186 ? 28.5 24.672 -0.031 1 98.5 186 THR B O 1
ATOM 7653 N N . ASP B 1 187 ? 29.5 23.141 1.351 1 97.88 187 ASP B N 1
ATOM 7654 C CA . ASP B 1 187 ? 29.875 22.25 0.251 1 97.88 187 ASP B CA 1
ATOM 7655 C C . ASP B 1 187 ? 29.734 20.781 0.657 1 97.88 187 ASP B C 1
ATOM 7657 O O . ASP B 1 187 ? 30.297 19.906 0.006 1 97.88 187 ASP B O 1
ATOM 7661 N N . ASP B 1 188 ? 29.094 20.562 1.739 1 98 188 ASP B N 1
ATOM 7662 C CA . ASP B 1 188 ? 28.984 19.188 2.232 1 98 188 ASP B CA 1
ATOM 7663 C C . ASP B 1 188 ? 27.547 18.688 2.145 1 98 188 ASP B C 1
ATOM 7665 O O . ASP B 1 188 ? 27.219 17.641 2.701 1 98 188 ASP B O 1
ATOM 7669 N N . GLY B 1 189 ? 26.688 19.422 1.484 1 97.94 189 GLY B N 1
ATOM 7670 C CA . GLY B 1 189 ? 25.297 19 1.328 1 97.94 189 GLY B CA 1
ATOM 7671 C C . GLY B 1 189 ? 25.156 17.688 0.587 1 97.94 189 GLY B C 1
ATOM 7672 O O . GLY B 1 189 ? 25.906 17.406 -0.341 1 97.94 189 GLY B O 1
ATOM 7673 N N . SER B 1 190 ? 24.25 16.859 1.061 1 96.69 190 SER B N 1
ATOM 7674 C CA . SER B 1 190 ? 23.969 15.594 0.401 1 96.69 190 SER B CA 1
ATOM 7675 C C . SER B 1 190 ? 22.516 15.188 0.559 1 96.69 190 SER B C 1
ATOM 7677 O O . SER B 1 190 ? 21.938 15.32 1.642 1 96.69 190 SER B O 1
ATOM 7679 N N . ALA B 1 191 ? 22.016 14.609 -0.533 1 92.69 191 ALA B N 1
ATOM 7680 C CA . ALA B 1 191 ? 20.609 14.227 -0.567 1 92.69 191 ALA B CA 1
ATOM 7681 C C . ALA B 1 191 ? 20.297 13.195 0.513 1 92.69 191 ALA B C 1
ATOM 7683 O O . ALA B 1 191 ? 21 12.195 0.65 1 92.69 191 ALA B O 1
ATOM 7684 N N . ASN B 1 192 ? 19.266 13.43 1.305 1 89.25 192 ASN B N 1
ATOM 7685 C CA . ASN B 1 192 ? 18.688 12.562 2.33 1 89.25 192 ASN B CA 1
ATOM 7686 C C . ASN B 1 192 ? 19.672 12.32 3.473 1 89.25 192 ASN B C 1
ATOM 7688 O O . ASN B 1 192 ? 19.531 11.352 4.219 1 89.25 192 ASN B O 1
ATOM 7692 N N . SER B 1 193 ? 20.656 13.234 3.607 1 94.94 193 SER B N 1
ATOM 7693 C CA . SER B 1 193 ? 21.656 12.984 4.648 1 94.94 193 SER B CA 1
ATOM 7694 C C . SER B 1 193 ? 22.078 14.289 5.324 1 94.94 193 SER B C 1
ATOM 7696 O O . SER B 1 193 ? 22.109 14.375 6.551 1 94.94 193 SER B O 1
ATOM 7698 N N . VAL B 1 194 ? 22.5 15.258 4.512 1 98.38 194 VAL B N 1
ATOM 7699 C CA . VAL B 1 194 ? 22.969 16.5 5.105 1 98.38 194 VAL B CA 1
ATOM 7700 C C . VAL B 1 194 ? 22.25 17.688 4.473 1 98.38 194 VAL B C 1
ATOM 7702 O O . VAL B 1 194 ? 22.297 17.875 3.252 1 98.38 194 VAL B O 1
ATOM 7705 N N . TYR B 1 195 ? 21.688 18.547 5.281 1 98.44 195 TYR B N 1
ATOM 7706 C CA . TYR B 1 195 ? 20.891 19.688 4.859 1 98.44 195 TYR B CA 1
ATOM 7707 C C . TYR B 1 195 ? 21.469 21 5.398 1 98.44 195 TYR B C 1
ATOM 7709 O O . TYR B 1 195 ? 21.594 21.172 6.609 1 98.44 195 TYR B O 1
ATOM 7717 N N . ASN B 1 196 ? 21.812 21.891 4.516 1 98.75 196 ASN B N 1
ATOM 7718 C CA . ASN B 1 196 ? 22.281 23.203 4.922 1 98.75 196 ASN B CA 1
ATOM 7719 C C . ASN B 1 196 ? 21.266 24.297 4.598 1 98.75 196 ASN B C 1
ATOM 7721 O O . ASN B 1 196 ? 20.891 24.484 3.436 1 98.75 196 ASN B O 1
ATOM 7725 N N . GLY B 1 197 ? 20.859 24.953 5.586 1 98.62 197 GLY B N 1
ATOM 7726 C CA . GLY B 1 197 ? 19.969 26.094 5.367 1 98.62 197 GLY B CA 1
ATOM 7727 C C . GLY B 1 197 ? 18.531 25.703 5.102 1 98.62 197 GLY B C 1
ATOM 7728 O O . GLY B 1 197 ? 17.656 26.562 4.973 1 98.62 197 GLY B O 1
ATOM 7729 N N . ILE B 1 198 ? 18.266 24.453 4.965 1 98.25 198 ILE B N 1
ATOM 7730 C CA . ILE B 1 198 ? 16.922 23.906 4.836 1 98.25 198 ILE B CA 1
ATOM 7731 C C . ILE B 1 198 ? 16.734 22.75 5.812 1 98.25 198 ILE B C 1
ATOM 7733 O O . ILE B 1 198 ? 17.719 22.094 6.188 1 98.25 198 ILE B O 1
ATOM 7737 N N . PRO B 1 199 ? 15.562 22.547 6.219 1 97.06 199 PRO B N 1
ATOM 7738 C CA . PRO B 1 199 ? 15.344 21.469 7.184 1 97.06 199 PRO B CA 1
ATOM 7739 C C . PRO B 1 199 ? 15.203 20.109 6.512 1 97.06 199 PRO B C 1
ATOM 7741 O O . PRO B 1 199 ? 14.859 20.031 5.328 1 97.06 199 PRO B O 1
ATOM 7744 N N . ASP B 1 200 ? 15.594 19.031 7.27 1 97.25 200 ASP B N 1
ATOM 7745 C CA . ASP B 1 200 ? 15.125 17.703 6.918 1 97.25 200 ASP B CA 1
ATOM 7746 C C . ASP B 1 200 ? 13.625 17.562 7.199 1 97.25 200 ASP B C 1
ATOM 7748 O O . ASP B 1 200 ? 12.961 18.531 7.559 1 97.25 200 ASP B O 1
ATOM 7752 N N . TRP B 1 201 ? 13.078 16.375 6.934 1 96.56 201 TRP B N 1
ATOM 7753 C CA . TRP B 1 201 ? 11.633 16.188 7.066 1 96.56 201 TRP B CA 1
ATOM 7754 C C . TRP B 1 201 ? 11.188 16.453 8.5 1 96.56 201 TRP B C 1
ATOM 7756 O O . TRP B 1 201 ? 10.219 17.188 8.734 1 96.56 201 TRP B O 1
ATOM 7766 N N . VAL B 1 202 ? 11.82 15.852 9.492 1 96.88 202 VAL B N 1
ATOM 7767 C CA . VAL B 1 202 ? 11.336 15.875 10.875 1 96.88 202 VAL B CA 1
ATOM 7768 C C . VAL B 1 202 ? 11.375 17.297 11.414 1 96.88 202 VAL B C 1
ATOM 7770 O O . VAL B 1 202 ? 10.469 17.719 12.133 1 96.88 202 VAL B O 1
ATOM 7773 N N . TYR B 1 203 ? 12.406 18.062 11.094 1 96.12 203 TYR B N 1
ATOM 7774 C CA . TYR B 1 203 ? 12.469 19.453 11.547 1 96.12 203 TYR B CA 1
ATOM 7775 C C . TYR B 1 203 ? 11.453 20.312 10.805 1 96.12 203 TYR B C 1
ATOM 7777 O O . TYR B 1 203 ? 10.836 21.203 11.398 1 96.12 203 TYR B O 1
ATOM 7785 N N . GLU B 1 204 ? 11.32 20.078 9.531 1 95.5 204 GLU B N 1
ATOM 7786 C CA . GLU B 1 204 ? 10.336 20.844 8.773 1 95.5 204 GLU B CA 1
ATOM 7787 C C . GLU B 1 204 ? 8.938 20.656 9.359 1 95.5 204 GLU B C 1
ATOM 7789 O O . GLU B 1 204 ? 8.203 21.641 9.539 1 95.5 204 GLU B O 1
ATOM 7794 N N . GLU B 1 205 ? 8.648 19.5 9.672 1 94.12 205 GLU B N 1
ATOM 7795 C CA . GLU B 1 205 ? 7.293 19.141 10.086 1 94.12 205 GLU B CA 1
ATOM 7796 C C . GLU B 1 205 ? 7.043 19.547 11.539 1 94.12 205 GLU B C 1
ATOM 7798 O O . GLU B 1 205 ? 5.969 20.047 11.875 1 94.12 205 GLU B O 1
ATOM 7803 N N . GLU B 1 206 ? 8.055 19.375 12.352 1 94.06 206 GLU B N 1
ATOM 7804 C CA . GLU B 1 206 ? 7.727 19.344 13.773 1 94.06 206 GLU B CA 1
ATOM 7805 C C . GLU B 1 206 ? 8.305 20.547 14.5 1 94.06 206 GLU B C 1
ATOM 7807 O O . GLU B 1 206 ? 7.852 20.891 15.594 1 94.06 206 GLU B O 1
ATOM 7812 N N . MET B 1 207 ? 9.32 21.156 13.938 1 92.19 207 MET B N 1
ATOM 7813 C CA . MET B 1 207 ? 10.016 22.188 14.719 1 92.19 207 MET B CA 1
ATOM 7814 C C . MET B 1 207 ? 9.953 23.531 14.016 1 92.19 207 MET B C 1
ATOM 7816 O O . MET B 1 207 ? 9.672 24.562 14.648 1 92.19 207 MET B O 1
ATOM 7820 N N . ILE B 1 208 ? 10.211 23.469 12.719 1 91.12 208 ILE B N 1
ATOM 7821 C CA . ILE B 1 208 ? 10.469 24.734 12.023 1 91.12 208 ILE B CA 1
ATOM 7822 C C . ILE B 1 208 ? 9.195 25.219 11.336 1 91.12 208 ILE B C 1
ATOM 7824 O O . ILE B 1 208 ? 8.914 26.406 11.312 1 91.12 208 ILE B O 1
ATOM 7828 N N . SER B 1 209 ? 8.391 24.266 10.734 1 90.38 209 SER B N 1
ATOM 7829 C CA . SER B 1 209 ? 7.133 24.547 10.047 1 90.38 209 SER B CA 1
ATOM 7830 C C . SER B 1 209 ? 7.34 25.516 8.883 1 90.38 209 SER B C 1
ATOM 7832 O O . SER B 1 209 ? 6.508 26.391 8.648 1 90.38 209 SER B O 1
ATOM 7834 N N . THR B 1 210 ? 8.438 25.547 8.328 1 92.44 210 THR B N 1
ATOM 7835 C CA . THR B 1 210 ? 8.789 26.25 7.098 1 92.44 210 THR B CA 1
ATOM 7836 C C . THR B 1 210 ? 9.883 25.5 6.34 1 92.44 210 THR B C 1
ATOM 7838 O O . THR B 1 210 ? 10.422 24.516 6.836 1 92.44 210 THR B O 1
ATOM 7841 N N . ASN B 1 211 ? 10.258 25.984 5.203 1 96.06 211 ASN B N 1
ATOM 7842 C CA . ASN B 1 211 ? 11.156 25.25 4.332 1 96.06 211 ASN B CA 1
ATOM 7843 C C . ASN B 1 211 ? 12.578 25.781 4.41 1 96.06 211 ASN B C 1
ATOM 7845 O O . ASN B 1 211 ? 13.391 25.531 3.51 1 96.06 211 ASN B O 1
ATOM 7849 N N . ASN B 1 212 ? 12.859 26.547 5.445 1 96.5 212 ASN B N 1
ATOM 7850 C CA . ASN B 1 212 ? 14.203 27.109 5.52 1 96.5 212 ASN B CA 1
ATOM 7851 C C . ASN B 1 212 ? 14.641 27.328 6.965 1 96.5 212 ASN B C 1
ATOM 7853 O O . ASN B 1 212 ? 13.812 27.391 7.867 1 96.5 212 ASN B O 1
ATOM 7857 N N . VAL B 1 213 ? 15.961 27.391 7.125 1 97.38 213 VAL B N 1
ATOM 7858 C CA . VAL B 1 213 ? 16.594 27.781 8.383 1 97.38 213 VAL B CA 1
ATOM 7859 C C . VAL B 1 213 ? 17.797 28.688 8.094 1 97.38 213 VAL B C 1
ATOM 7861 O O . VAL B 1 213 ? 18.891 28.453 8.609 1 97.38 213 VAL B O 1
ATOM 7864 N N . ILE B 1 214 ? 17.547 29.656 7.285 1 97.75 214 ILE B N 1
ATOM 7865 C CA . ILE B 1 214 ? 18.484 30.719 6.941 1 97.75 214 ILE B CA 1
ATOM 7866 C C . ILE B 1 214 ? 17.969 32.062 7.5 1 97.75 214 ILE B C 1
ATOM 7868 O O . ILE B 1 214 ? 16.828 32.438 7.258 1 97.75 214 ILE B O 1
ATOM 7872 N N . TYR B 1 215 ? 18.922 32.781 8.172 1 96.75 215 TYR B N 1
ATOM 7873 C CA . TYR B 1 215 ? 18.547 34.031 8.859 1 96.75 215 TYR B CA 1
ATOM 7874 C C . TYR B 1 215 ? 19.547 35.125 8.578 1 96.75 215 TYR B C 1
ATOM 7876 O O . TYR B 1 215 ? 20.641 35.156 9.172 1 96.75 215 TYR B O 1
ATOM 7884 N N . PHE B 1 216 ? 19.141 36.125 7.766 1 97.56 216 PHE B N 1
ATOM 7885 C CA . PHE B 1 216 ? 19.984 37.281 7.535 1 97.56 216 PHE B CA 1
ATOM 7886 C C . PHE B 1 216 ? 19.984 38.219 8.75 1 97.56 216 PHE B C 1
ATOM 7888 O O . PHE B 1 216 ? 18.953 38.406 9.391 1 97.56 216 PHE B O 1
ATOM 7895 N N . SER B 1 217 ? 21.188 38.75 9.031 1 96.5 217 SER B N 1
ATOM 7896 C CA . SER B 1 217 ? 21.188 39.844 9.977 1 96.5 217 SER B CA 1
ATOM 7897 C C . SER B 1 217 ? 20.438 41.062 9.422 1 96.5 217 SER B C 1
ATOM 7899 O O . SER B 1 217 ? 20.266 41.188 8.211 1 96.5 217 SER B O 1
ATOM 7901 N N . PRO B 1 218 ? 19.922 41.938 10.305 1 93.56 218 PRO B N 1
ATOM 7902 C CA . PRO B 1 218 ? 19.078 43.062 9.852 1 93.56 218 PRO B CA 1
ATOM 7903 C C . PRO B 1 218 ? 19.781 43.906 8.797 1 93.56 218 PRO B C 1
ATOM 7905 O O . PRO B 1 218 ? 19.109 44.5 7.938 1 93.56 218 PRO B O 1
ATOM 7908 N N . ASP B 1 219 ? 21.109 43.969 8.797 1 94.88 219 ASP B N 1
ATOM 7909 C CA . ASP B 1 219 ? 21.844 44.812 7.852 1 94.88 219 ASP B CA 1
ATOM 7910 C C . ASP B 1 219 ? 22.281 44 6.625 1 94.88 219 ASP B C 1
ATOM 7912 O O . ASP B 1 219 ? 22.953 44.531 5.734 1 94.88 219 ASP B O 1
ATOM 7916 N N . GLY B 1 220 ? 22.031 42.719 6.645 1 96.56 220 GLY B N 1
ATOM 7917 C CA . GLY B 1 220 ? 22.344 41.875 5.512 1 96.56 220 GLY B CA 1
ATOM 7918 C C . GLY B 1 220 ? 23.812 41.469 5.469 1 96.56 220 GLY B C 1
ATOM 7919 O O . GLY B 1 220 ? 24.25 40.844 4.512 1 96.56 220 GLY B O 1
ATOM 7920 N N . GLY B 1 221 ? 24.516 41.75 6.484 1 95.69 221 GLY B N 1
ATOM 7921 C CA . GLY B 1 221 ? 25.953 41.5 6.457 1 95.69 221 GLY B CA 1
ATOM 7922 C C . GLY B 1 221 ? 26.344 40.125 6.934 1 95.69 221 GLY B C 1
ATOM 7923 O O . GLY B 1 221 ? 27.469 39.688 6.707 1 95.69 221 GLY B O 1
ATOM 7924 N N . LYS B 1 222 ? 25.469 39.5 7.617 1 97 222 LYS B N 1
ATOM 7925 C CA . LYS B 1 222 ? 25.734 38.156 8.148 1 97 222 LYS B CA 1
ATOM 7926 C C . LYS B 1 222 ? 24.562 37.219 7.871 1 97 222 LYS B C 1
ATOM 7928 O O . LYS B 1 222 ? 23.438 37.656 7.684 1 97 222 LYS B O 1
ATOM 7933 N N . LEU B 1 223 ? 24.906 35.906 7.836 1 97.19 223 LEU B N 1
ATOM 7934 C CA . LEU B 1 223 ? 23.922 34.875 7.609 1 97.19 223 LEU B CA 1
ATOM 7935 C C . LEU B 1 223 ? 24.047 33.75 8.656 1 97.19 223 LEU B C 1
ATOM 7937 O O . LEU B 1 223 ? 25.047 33.031 8.656 1 97.19 223 LEU B O 1
ATOM 7941 N N . ALA B 1 224 ? 23.062 33.656 9.523 1 98 224 ALA B N 1
ATOM 7942 C CA . ALA B 1 224 ? 22.984 32.469 10.383 1 98 224 ALA B CA 1
ATOM 7943 C C . ALA B 1 224 ? 22.203 31.359 9.703 1 98 224 ALA B C 1
ATOM 7945 O O . ALA B 1 224 ? 21.234 31.609 8.992 1 98 224 ALA B O 1
ATOM 7946 N N . TYR B 1 225 ? 22.672 30.125 9.82 1 98.5 225 TYR B N 1
ATOM 7947 C CA . TYR B 1 225 ? 21.922 29 9.266 1 98.5 225 TYR B CA 1
ATOM 7948 C C . TYR B 1 225 ? 22.156 27.75 10.094 1 98.5 225 TYR B C 1
ATOM 7950 O O . TYR B 1 225 ? 23.156 27.625 10.812 1 98.5 225 TYR B O 1
ATOM 7958 N N . ALA B 1 226 ? 21.234 26.844 10 1 98.25 226 ALA B N 1
ATOM 7959 C CA . ALA B 1 226 ? 21.375 25.547 10.656 1 98.25 226 ALA B CA 1
ATOM 7960 C C . ALA B 1 226 ? 21.703 24.453 9.648 1 98.25 226 ALA B C 1
ATOM 7962 O O . ALA B 1 226 ? 21.359 24.562 8.469 1 98.25 226 ALA B O 1
ATOM 7963 N N . GLN B 1 227 ? 22.438 23.453 10.102 1 98.69 227 GLN B N 1
ATOM 7964 C CA . GLN B 1 227 ? 22.719 22.219 9.375 1 98.69 227 GLN B CA 1
ATOM 7965 C C . GLN B 1 227 ? 22.125 21.016 10.102 1 98.69 227 GLN B C 1
ATOM 7967 O O . GLN B 1 227 ? 22.219 20.922 11.328 1 98.69 227 GLN B O 1
ATOM 7972 N N . PHE B 1 228 ? 21.516 20.172 9.344 1 98.5 228 PHE B N 1
ATOM 7973 C CA . PHE B 1 228 ? 21 18.906 9.891 1 98.5 228 PHE B CA 1
ATOM 7974 C C . PHE B 1 228 ? 21.703 17.719 9.242 1 98.5 228 PHE B C 1
ATOM 7976 O O . PHE B 1 228 ? 21.828 17.672 8.016 1 98.5 228 PHE B O 1
ATOM 7983 N N . ASN B 1 229 ? 22.172 16.812 10.023 1 98.5 229 ASN B N 1
ATOM 7984 C CA . ASN B 1 229 ? 22.859 15.609 9.57 1 98.5 229 ASN B CA 1
ATOM 7985 C C . ASN B 1 229 ? 22.078 14.352 9.93 1 98.5 229 ASN B C 1
ATOM 7987 O O . ASN B 1 229 ? 22.031 13.953 11.094 1 98.5 229 ASN B O 1
ATOM 7991 N N . ASP B 1 230 ? 21.547 13.695 8.906 1 98.25 230 ASP B N 1
ATOM 7992 C CA . ASP B 1 230 ? 20.703 12.523 9.07 1 98.25 230 ASP B CA 1
ATOM 7993 C C . ASP B 1 230 ? 21.453 11.234 8.727 1 98.25 230 ASP B C 1
ATOM 7995 O O . ASP B 1 230 ? 20.828 10.188 8.539 1 98.25 230 ASP B O 1
ATOM 7999 N N . THR B 1 231 ? 22.688 11.227 8.633 1 97.62 231 THR B N 1
ATOM 8000 C CA . THR B 1 231 ? 23.484 10.102 8.148 1 97.62 231 THR B CA 1
ATOM 8001 C C . THR B 1 231 ? 23.219 8.852 8.984 1 97.62 231 THR B C 1
ATOM 8003 O O . THR B 1 231 ? 23.25 7.73 8.469 1 97.62 231 THR B O 1
ATOM 8006 N N . GLU B 1 232 ? 22.922 9.031 10.281 1 97.25 232 GLU B N 1
ATOM 8007 C CA . GLU B 1 232 ? 22.734 7.883 11.164 1 97.25 232 GLU B CA 1
ATOM 8008 C C . GLU B 1 232 ? 21.25 7.602 11.406 1 97.25 232 GLU B C 1
ATOM 8010 O O . GLU B 1 232 ? 20.906 6.742 12.219 1 97.25 232 GLU B O 1
ATOM 8015 N N . CYS B 1 233 ? 20.422 8.344 10.75 1 97.62 233 CYS B N 1
ATOM 8016 C CA . CYS B 1 233 ? 18.984 8.156 10.922 1 97.62 233 CYS B CA 1
ATOM 8017 C C . CYS B 1 233 ? 18.453 7.051 10.016 1 97.62 233 CYS B C 1
ATOM 8019 O O . CYS B 1 233 ? 18.984 6.836 8.922 1 97.62 233 CYS B O 1
ATOM 8021 N N . SER B 1 234 ? 17.453 6.332 10.492 1 96.75 234 SER B N 1
ATOM 8022 C CA . SER B 1 234 ? 16.781 5.328 9.664 1 96.75 234 SER B CA 1
ATOM 8023 C C . SER B 1 234 ? 15.852 5.98 8.656 1 96.75 234 SER B C 1
ATOM 8025 O O . SER B 1 234 ? 15.43 7.125 8.836 1 96.75 234 SER B O 1
ATOM 8027 N N . HIS B 1 235 ? 15.586 5.238 7.629 1 95.5 235 HIS B N 1
ATOM 8028 C CA . HIS B 1 235 ? 14.766 5.738 6.535 1 95.5 235 HIS B CA 1
ATOM 8029 C C . HIS B 1 235 ? 13.461 4.957 6.426 1 95.5 235 HIS B C 1
ATOM 8031 O O . HIS B 1 235 ? 13.406 3.773 6.773 1 95.5 235 HIS B O 1
ATOM 8037 N N . ILE B 1 236 ? 12.414 5.617 6.02 1 95.56 236 ILE B N 1
ATOM 8038 C CA . ILE B 1 236 ? 11.188 4.961 5.578 1 95.56 236 ILE B CA 1
ATOM 8039 C C . ILE B 1 236 ? 11.078 5.043 4.059 1 95.56 236 ILE B C 1
ATOM 8041 O O . ILE B 1 236 ? 11.508 6.023 3.449 1 95.56 236 ILE B O 1
ATOM 8045 N N . GLN B 1 237 ? 10.602 3.994 3.482 1 93.44 237 GLN B N 1
ATOM 8046 C CA . GLN B 1 237 ? 10.414 3.943 2.035 1 93.44 237 GLN B CA 1
ATOM 8047 C C . GLN B 1 237 ? 8.969 3.59 1.681 1 93.44 237 GLN B C 1
ATOM 8049 O O . GLN B 1 237 ? 8.344 2.781 2.363 1 93.44 237 GLN B O 1
ATOM 8054 N N . PHE B 1 238 ? 8.359 4.188 0.695 1 92.56 238 PHE B N 1
ATOM 8055 C CA . PHE B 1 238 ? 7.043 3.844 0.168 1 92.56 238 PHE B CA 1
ATOM 8056 C C . PHE B 1 238 ? 6.961 4.141 -1.324 1 92.56 238 PHE B C 1
ATOM 8058 O O . PHE B 1 238 ? 7.789 4.879 -1.86 1 92.56 238 PHE B O 1
ATOM 8065 N N . SER B 1 239 ? 6.008 3.596 -1.996 1 91.75 239 SER B N 1
ATOM 8066 C CA . SER B 1 239 ? 5.934 3.66 -3.451 1 91.75 239 SER B CA 1
ATOM 8067 C C . SER B 1 239 ? 5.023 4.797 -3.908 1 91.75 239 SER B C 1
ATOM 8069 O O . SER B 1 239 ? 3.998 5.07 -3.281 1 91.75 239 SER B O 1
ATOM 8071 N N . ARG B 1 240 ? 5.418 5.41 -4.941 1 94.38 240 ARG B N 1
ATOM 8072 C CA . ARG B 1 240 ? 4.555 6.254 -5.758 1 94.38 240 ARG B CA 1
ATOM 8073 C C . ARG B 1 240 ? 4.406 5.684 -7.164 1 94.38 240 ARG B C 1
ATOM 8075 O O . ARG B 1 240 ? 5.402 5.395 -7.832 1 94.38 240 ARG B O 1
ATOM 8082 N N . TYR B 1 241 ? 3.195 5.543 -7.621 1 95.31 241 TYR B N 1
ATOM 8083 C CA . TYR B 1 241 ? 2.918 4.848 -8.875 1 95.31 241 TYR B CA 1
ATOM 8084 C C . TYR B 1 241 ? 2.896 5.824 -10.047 1 95.31 241 TYR B C 1
ATOM 8086 O O . TYR B 1 241 ? 3.486 5.559 -11.094 1 95.31 241 TYR B O 1
ATOM 8094 N N . ASP B 1 242 ? 2.277 7.031 -10.016 1 89.12 242 ASP B N 1
ATOM 8095 C CA . ASP B 1 242 ? 2.211 8.133 -10.969 1 89.12 242 ASP B CA 1
ATOM 8096 C C . ASP B 1 242 ? 2.037 7.609 -12.398 1 89.12 242 ASP B C 1
ATOM 8098 O O . ASP B 1 242 ? 2.67 8.109 -13.328 1 89.12 242 ASP B O 1
ATOM 8102 N N . SER B 1 243 ? 1.438 6.551 -12.688 1 84.38 243 SER B N 1
ATOM 8103 C CA . SER B 1 243 ? 1.148 5.934 -13.984 1 84.38 243 SER B CA 1
ATOM 8104 C C . SER B 1 243 ? 2.424 5.441 -14.656 1 84.38 243 SER B C 1
ATOM 8106 O O . SER B 1 243 ? 2.479 5.328 -15.883 1 84.38 243 SER B O 1
ATOM 8108 N N . LYS B 1 244 ? 3.512 5.277 -13.93 1 91.38 244 LYS B N 1
ATOM 8109 C CA . LYS B 1 244 ? 4.77 4.734 -14.438 1 91.38 244 LYS B CA 1
ATOM 8110 C C . LYS B 1 244 ? 4.727 3.209 -14.492 1 91.38 244 LYS B C 1
ATOM 8112 O O . LYS B 1 244 ? 4.004 2.574 -13.727 1 91.38 244 LYS B O 1
ATOM 8117 N N . GLN B 1 245 ? 5.484 2.682 -15.43 1 96.75 245 GLN B N 1
ATOM 8118 C CA . GLN B 1 245 ? 5.562 1.229 -15.547 1 96.75 245 GLN B CA 1
ATOM 8119 C C . GLN B 1 245 ? 6.152 0.61 -14.281 1 96.75 245 GLN B C 1
ATOM 8121 O O . GLN B 1 245 ? 5.688 -0.433 -13.82 1 96.75 245 GLN B O 1
ATOM 8126 N N . TYR B 1 246 ? 7.191 1.252 -13.781 1 97.06 246 TYR B N 1
ATOM 8127 C CA . TYR B 1 246 ? 7.746 0.901 -12.477 1 97.06 246 TYR B CA 1
ATOM 8128 C C . TYR B 1 246 ? 7.492 2.008 -11.461 1 97.06 246 TYR B C 1
ATOM 8130 O O . TYR B 1 246 ? 7.809 3.174 -11.711 1 97.06 246 TYR B O 1
ATOM 8138 N N . PRO B 1 247 ? 6.871 1.677 -10.312 1 94.75 247 PRO B N 1
ATOM 8139 C CA . PRO B 1 247 ? 6.688 2.707 -9.281 1 94.75 247 PRO B CA 1
ATOM 8140 C C . PRO B 1 247 ? 8.008 3.328 -8.828 1 94.75 247 PRO B C 1
ATOM 8142 O O . PRO B 1 247 ? 9.055 2.682 -8.898 1 94.75 247 PRO B O 1
ATOM 8145 N N . GLU B 1 248 ? 7.895 4.551 -8.453 1 92.31 248 GLU B N 1
ATOM 8146 C CA . GLU B 1 248 ? 9.047 5.215 -7.844 1 92.31 248 GLU B CA 1
ATOM 8147 C C . GLU B 1 248 ? 9.094 4.973 -6.34 1 92.31 248 GLU B C 1
ATOM 8149 O O . GLU B 1 248 ? 8.062 5.035 -5.664 1 92.31 248 GLU B O 1
ATOM 8154 N N . MET B 1 249 ? 10.266 4.613 -5.887 1 91.12 249 MET B N 1
ATOM 8155 C CA . MET B 1 249 ? 10.445 4.441 -4.449 1 91.12 249 MET B CA 1
ATOM 8156 C C . MET B 1 249 ? 10.875 5.75 -3.793 1 91.12 249 MET B C 1
ATOM 8158 O O . MET B 1 249 ? 11.93 6.297 -4.125 1 91.12 249 MET B O 1
ATOM 8162 N N . ILE B 1 250 ? 10.031 6.242 -2.93 1 92.25 250 ILE B N 1
ATOM 8163 C CA . ILE B 1 250 ? 10.352 7.434 -2.156 1 92.25 250 ILE B CA 1
ATOM 8164 C C . ILE B 1 250 ? 11.109 7.039 -0.887 1 92.25 250 ILE B C 1
ATOM 8166 O O . ILE B 1 250 ? 10.664 6.156 -0.146 1 92.25 250 ILE B O 1
ATOM 8170 N N . ASP B 1 251 ? 12.242 7.609 -0.713 1 92.81 251 ASP B N 1
ATOM 8171 C CA . ASP B 1 251 ? 13.102 7.348 0.435 1 92.81 251 ASP B CA 1
ATOM 8172 C C . ASP B 1 251 ? 13.266 8.602 1.295 1 92.81 251 ASP B C 1
ATOM 8174 O O . ASP B 1 251 ? 13.789 9.609 0.833 1 92.81 251 ASP B O 1
ATOM 8178 N N . VAL B 1 252 ? 12.82 8.531 2.512 1 93.44 252 VAL B N 1
ATOM 8179 C CA . VAL B 1 252 ? 12.828 9.688 3.398 1 93.44 252 VAL B CA 1
ATOM 8180 C C . VAL B 1 252 ? 13.523 9.328 4.711 1 93.44 252 VAL B C 1
ATOM 8182 O O . VAL B 1 252 ? 13.211 8.312 5.328 1 93.44 252 VAL B O 1
ATOM 8185 N N . SER B 1 253 ? 14.547 10.164 5.055 1 96.19 253 SER B N 1
ATOM 8186 C CA . SER B 1 253 ? 15.047 10.039 6.422 1 96.19 253 SER B CA 1
ATOM 8187 C C . SER B 1 253 ? 13.953 10.328 7.441 1 96.19 253 SER B C 1
ATOM 8189 O O . SER B 1 253 ? 13.352 11.406 7.43 1 96.19 253 SER B O 1
ATOM 8191 N N . TYR B 1 254 ? 13.664 9.398 8.195 1 97.31 254 TYR B N 1
ATOM 8192 C CA . TYR B 1 254 ? 12.539 9.5 9.109 1 97.31 254 TYR B CA 1
ATOM 8193 C C . TYR B 1 254 ? 12.836 8.789 10.43 1 97.31 254 TYR B C 1
ATOM 8195 O O . TYR B 1 254 ? 12.492 7.613 10.594 1 97.31 254 TYR B O 1
ATOM 8203 N N . PRO B 1 255 ? 13.453 9.5 11.391 1 98.06 255 PRO B N 1
ATOM 8204 C CA . PRO B 1 255 ? 13.688 8.867 12.695 1 98.06 255 PRO B CA 1
ATOM 8205 C C . PRO B 1 255 ? 12.398 8.602 13.461 1 98.06 255 PRO B C 1
ATOM 8207 O O . PRO B 1 255 ? 11.68 9.539 13.812 1 98.06 255 PRO B O 1
ATOM 8210 N N . LYS B 1 256 ? 12.109 7.336 13.695 1 98.5 256 LYS B N 1
ATOM 8211 C CA . LYS B 1 256 ? 10.922 6.961 14.461 1 98.5 256 LYS B CA 1
ATOM 8212 C C . LYS B 1 256 ? 11.227 6.926 15.961 1 98.5 256 LYS B C 1
ATOM 8214 O O . LYS B 1 256 ? 12.383 6.812 16.359 1 98.5 256 LYS B O 1
ATOM 8219 N N . ALA B 1 257 ? 10.219 7.043 16.781 1 98.56 257 ALA B N 1
ATOM 8220 C CA . ALA B 1 257 ? 10.359 7.156 18.234 1 98.56 257 ALA B CA 1
ATOM 8221 C C . ALA B 1 257 ? 11.336 6.113 18.781 1 98.56 257 ALA B C 1
ATOM 8223 O O . ALA B 1 257 ? 11.219 4.926 18.453 1 98.56 257 ALA B O 1
ATOM 8224 N N . GLY B 1 258 ? 12.242 6.539 19.516 1 98.25 258 GLY B N 1
ATOM 8225 C CA . GLY B 1 258 ? 13.195 5.656 20.172 1 98.25 258 GLY B CA 1
ATOM 8226 C C . GLY B 1 258 ? 14.445 5.422 19.344 1 98.25 258 GLY B C 1
ATOM 8227 O O . GLY B 1 258 ? 15.414 4.824 19.812 1 98.25 258 GLY B O 1
ATOM 8228 N N . THR B 1 259 ? 14.5 5.887 18.109 1 98.19 259 THR B N 1
ATOM 8229 C CA . THR B 1 259 ? 15.648 5.652 17.234 1 98.19 259 THR B CA 1
ATOM 8230 C C . THR B 1 259 ? 16.547 6.887 17.188 1 98.19 259 THR B C 1
ATOM 8232 O O . THR B 1 259 ? 16.266 7.895 17.828 1 98.19 259 THR B O 1
ATOM 8235 N N . THR B 1 260 ? 17.609 6.871 16.406 1 97.69 260 THR B N 1
ATOM 8236 C CA . THR B 1 260 ? 18.609 7.934 16.328 1 97.69 260 THR B CA 1
ATOM 8237 C C . THR B 1 260 ? 18.016 9.18 15.672 1 97.69 260 THR B C 1
ATOM 8239 O O . THR B 1 260 ? 17.391 9.086 14.617 1 97.69 260 THR B O 1
ATOM 8242 N N . GLN B 1 261 ? 18.281 10.344 16.328 1 96.12 261 GLN B N 1
ATOM 8243 C CA . GLN B 1 261 ? 17.828 11.633 15.82 1 96.12 261 GLN B CA 1
ATOM 8244 C C . GLN B 1 261 ? 18.922 12.297 14.977 1 96.12 261 GLN B C 1
ATOM 8246 O O . GLN B 1 261 ? 20.109 12.016 15.148 1 96.12 261 GLN B O 1
ATOM 8251 N N . PRO B 1 262 ? 18.438 13.164 14.062 1 97.31 262 PRO B N 1
ATOM 8252 C CA . PRO B 1 262 ? 19.469 13.945 13.367 1 97.31 262 PRO B CA 1
ATOM 8253 C C . PRO B 1 262 ? 20.297 14.82 14.305 1 97.31 262 PRO B C 1
ATOM 8255 O O . PRO B 1 262 ? 19.75 15.367 15.273 1 97.31 262 PRO B O 1
ATOM 8258 N N . THR B 1 263 ? 21.531 15 13.984 1 97.44 263 THR B N 1
ATOM 8259 C CA . THR B 1 263 ? 22.328 16 14.68 1 97.44 263 THR B CA 1
ATOM 8260 C C . THR B 1 263 ? 22.203 17.359 14.008 1 97.44 263 THR B C 1
ATOM 8262 O O . THR B 1 263 ? 21.766 17.453 12.852 1 97.44 263 THR B O 1
ATOM 8265 N N . ASN B 1 264 ? 22.516 18.406 14.781 1 97.62 264 ASN B N 1
ATOM 8266 C CA . ASN B 1 264 ? 22.375 19.734 14.219 1 97.62 264 ASN B CA 1
ATOM 8267 C C . ASN B 1 264 ? 23.531 20.641 14.625 1 97.62 264 ASN B C 1
ATOM 8269 O O . ASN B 1 264 ? 24.125 20.453 15.688 1 97.62 264 ASN B O 1
ATOM 8273 N N . LYS B 1 265 ? 23.828 21.531 13.773 1 97.94 265 LYS B N 1
ATOM 8274 C CA . LYS B 1 265 ? 24.781 22.609 14.008 1 97.94 265 LYS B CA 1
ATOM 8275 C C . LYS B 1 265 ? 24.234 23.938 13.508 1 97.94 265 LYS B C 1
ATOM 8277 O O . LYS B 1 265 ? 23.438 23.984 12.57 1 97.94 265 LYS B O 1
ATOM 8282 N N . VAL B 1 266 ? 24.625 25 14.203 1 98 266 VAL B N 1
ATOM 8283 C CA . VAL B 1 266 ? 24.266 26.344 13.781 1 98 266 VAL B CA 1
ATOM 8284 C C . VAL B 1 266 ? 25.531 27.156 13.477 1 98 266 VAL B C 1
ATOM 8286 O O . VAL B 1 266 ? 26.484 27.125 14.25 1 98 266 VAL B O 1
ATOM 8289 N N . TYR B 1 267 ? 25.5 27.781 12.336 1 98.25 267 TYR B N 1
ATOM 8290 C CA . TYR B 1 267 ? 26.641 28.578 11.898 1 98.25 267 TYR B CA 1
ATOM 8291 C C . TYR B 1 267 ? 26.234 30.031 11.664 1 98.25 267 TYR B C 1
ATOM 8293 O O . TYR B 1 267 ? 25.062 30.328 11.414 1 98.25 267 TYR B O 1
ATOM 8301 N N . VAL B 1 268 ? 27.25 30.906 11.773 1 97.94 268 VAL B N 1
ATOM 8302 C CA . VAL B 1 268 ? 27.109 32.281 11.359 1 97.94 268 VAL B CA 1
ATOM 8303 C C . VAL B 1 268 ? 28.203 32.656 10.352 1 97.94 268 VAL B C 1
ATOM 8305 O O . VAL B 1 268 ? 29.391 32.594 10.68 1 97.94 268 VAL B O 1
ATOM 8308 N N . TYR B 1 269 ? 27.781 32.969 9.203 1 97.31 269 TYR B N 1
ATOM 8309 C CA . TYR B 1 269 ? 28.672 33.375 8.125 1 97.31 269 TYR B CA 1
ATOM 8310 C C . TYR B 1 269 ? 28.75 34.906 8.008 1 97.31 269 TYR B C 1
ATOM 8312 O O . TYR B 1 269 ? 27.719 35.562 7.824 1 97.31 269 TYR B O 1
ATOM 8320 N N . ASP B 1 270 ? 29.938 35.344 8.078 1 96.06 270 ASP B N 1
ATOM 8321 C CA . ASP B 1 270 ? 30.172 36.75 7.844 1 96.06 270 ASP B CA 1
ATOM 8322 C C . ASP B 1 270 ? 30.531 37.031 6.379 1 96.06 270 ASP B C 1
ATOM 8324 O O . ASP B 1 270 ? 31.578 36.594 5.902 1 96.06 270 ASP B O 1
ATOM 8328 N N . ILE B 1 271 ? 29.75 37.781 5.758 1 93.88 271 ILE B N 1
ATOM 8329 C CA . ILE B 1 271 ? 29.828 37.938 4.309 1 93.88 271 ILE B CA 1
ATOM 8330 C C . ILE B 1 271 ? 31.109 38.688 3.943 1 93.88 271 ILE B C 1
ATOM 8332 O O . ILE B 1 271 ? 31.766 38.375 2.953 1 93.88 271 ILE B O 1
ATOM 8336 N N . ALA B 1 272 ? 31.453 39.625 4.648 1 91.44 272 ALA B N 1
ATOM 8337 C CA . ALA B 1 272 ? 32.625 40.469 4.34 1 91.44 272 ALA B CA 1
ATOM 8338 C C . ALA B 1 272 ? 33.906 39.719 4.512 1 91.44 272 ALA B C 1
ATOM 8340 O O . ALA B 1 272 ? 34.781 39.75 3.643 1 91.44 272 ALA B O 1
ATOM 8341 N N . SER B 1 273 ? 34.031 38.969 5.59 1 91.56 273 SER B N 1
ATOM 8342 C CA . SER B 1 273 ? 35.281 38.312 5.902 1 91.56 273 SER B CA 1
ATOM 8343 C C . SER B 1 273 ? 35.312 36.875 5.332 1 91.56 273 SER B C 1
ATOM 8345 O O . SER B 1 273 ? 36.375 36.312 5.141 1 91.56 273 SER B O 1
ATOM 8347 N N . GLY B 1 274 ? 34.156 36.344 5.199 1 92.69 274 GLY B N 1
ATOM 8348 C CA . GLY B 1 274 ? 34.062 34.969 4.766 1 92.69 274 GLY B CA 1
ATOM 8349 C C . GLY B 1 274 ? 34.188 33.969 5.906 1 92.69 274 GLY B C 1
ATOM 8350 O O . GLY B 1 274 ? 34.156 32.75 5.691 1 92.69 274 GLY B O 1
ATOM 8351 N N . SER B 1 275 ? 34.25 34.5 7.062 1 93.94 275 SER B N 1
ATOM 8352 C CA . SER B 1 275 ? 34.344 33.625 8.227 1 93.94 275 SER B CA 1
ATOM 8353 C C . SER B 1 275 ? 33.031 32.906 8.484 1 93.94 275 SER B C 1
ATOM 8355 O O . SER B 1 275 ? 31.953 33.469 8.344 1 93.94 275 SER B O 1
ATOM 8357 N N . ASN B 1 276 ? 33.125 31.625 8.758 1 96.06 276 ASN B N 1
ATOM 8358 C CA . ASN B 1 276 ? 31.969 30.766 9.07 1 96.06 276 ASN B CA 1
ATOM 8359 C C . ASN B 1 276 ? 32.125 30.109 10.438 1 96.06 276 ASN B C 1
ATOM 8361 O O . ASN B 1 276 ? 32.781 29.062 10.562 1 96.06 276 ASN B O 1
ATOM 8365 N N . ASN B 1 277 ? 31.469 30.672 11.477 1 96.56 277 ASN B N 1
ATOM 8366 C CA . ASN B 1 277 ? 31.672 30.25 12.859 1 96.56 277 ASN B CA 1
ATOM 8367 C C . ASN B 1 277 ? 30.5 29.422 13.367 1 96.56 277 ASN B C 1
ATOM 8369 O O . ASN B 1 277 ? 29.328 29.75 13.102 1 96.56 277 ASN B O 1
ATOM 8373 N N . GLU B 1 278 ? 30.797 28.391 14.086 1 96.62 278 GLU B N 1
ATOM 8374 C CA . GLU B 1 278 ? 29.766 27.547 14.672 1 96.62 278 GLU B CA 1
ATOM 8375 C C . GLU B 1 278 ? 29.312 28.094 16.031 1 96.62 278 GLU B C 1
ATOM 8377 O O . GLU B 1 278 ? 30.141 28.453 16.859 1 96.62 278 GLU B O 1
ATOM 8382 N N . ALA B 1 279 ? 28.016 28.234 16.172 1 96.44 279 ALA B N 1
ATOM 8383 C CA . ALA B 1 279 ? 27.453 28.5 17.484 1 96.44 279 ALA B CA 1
ATOM 8384 C C . ALA B 1 279 ? 27.359 27.234 18.328 1 96.44 279 ALA B C 1
ATOM 8386 O O . ALA B 1 279 ? 26.562 26.344 18.016 1 96.44 279 ALA B O 1
ATOM 8387 N N . ILE B 1 280 ? 28.062 27.188 19.438 1 93.88 280 ILE B N 1
ATOM 8388 C CA . ILE B 1 280 ? 28.156 25.984 20.25 1 93.88 280 ILE B CA 1
ATOM 8389 C C . ILE B 1 280 ? 27.109 26.031 21.375 1 93.88 280 ILE B C 1
ATOM 8391 O O . ILE B 1 280 ? 27.062 27 22.141 1 93.88 280 ILE B O 1
ATOM 8395 N N . PRO B 1 281 ? 26.266 25.062 21.438 1 94.25 281 PRO B N 1
ATOM 8396 C CA . PRO B 1 281 ? 25.328 25.031 22.547 1 94.25 281 PRO B CA 1
ATOM 8397 C C . PRO B 1 281 ? 26 24.797 23.891 1 94.25 281 PRO B C 1
ATOM 8399 O O . PRO B 1 281 ? 27.125 24.281 23.953 1 94.25 281 PRO B O 1
ATOM 8402 N N . PRO B 1 282 ? 25.297 25.156 24.953 1 93.75 282 PRO B N 1
ATOM 8403 C CA . PRO B 1 282 ? 25.859 24.875 26.281 1 93.75 282 PRO B CA 1
ATOM 8404 C C . PRO B 1 282 ? 26.125 23.391 26.5 1 93.75 282 PRO B C 1
ATOM 8406 O O . PRO B 1 282 ? 25.328 22.547 26.062 1 93.75 282 PRO B O 1
ATOM 8409 N N . THR B 1 283 ? 27.141 23.062 27.25 1 92.81 283 THR B N 1
ATOM 8410 C CA . THR B 1 283 ? 27.578 21.688 27.453 1 92.81 283 THR B CA 1
ATOM 8411 C C . THR B 1 283 ? 26.5 20.875 28.156 1 92.81 283 THR B C 1
ATOM 8413 O O . THR B 1 283 ? 26.375 19.672 27.938 1 92.81 283 THR B O 1
ATOM 8416 N N . THR B 1 284 ? 25.781 21.516 28.984 1 91.44 284 THR B N 1
ATOM 8417 C CA . THR B 1 284 ? 24.734 20.828 29.719 1 91.44 284 THR B CA 1
ATOM 8418 C C . THR B 1 284 ? 23.703 20.234 28.766 1 91.44 284 THR B C 1
ATOM 8420 O O . THR B 1 284 ? 23.094 19.203 29.078 1 91.44 284 THR B O 1
ATOM 8423 N N . LEU B 1 285 ? 23.547 20.844 27.703 1 91.94 285 LEU B N 1
ATOM 8424 C CA . LEU B 1 285 ? 22.594 20.359 26.703 1 91.94 285 LEU B CA 1
ATOM 8425 C C . LEU B 1 285 ? 23.266 19.453 25.703 1 91.94 285 LEU B C 1
ATOM 8427 O O . LEU B 1 285 ? 22.734 18.406 25.344 1 91.94 285 LEU B O 1
ATOM 8431 N N . SER B 1 286 ? 24.484 19.75 25.281 1 90.88 286 SER B N 1
ATOM 8432 C CA . SER B 1 286 ? 25.156 19.078 24.172 1 90.88 286 SER B CA 1
ATOM 8433 C C . SER B 1 286 ? 25.734 17.734 24.609 1 90.88 286 SER B C 1
ATOM 8435 O O . SER B 1 286 ? 26.203 16.953 23.781 1 90.88 286 SER B O 1
ATOM 8437 N N . SER B 1 287 ? 25.672 17.5 25.906 1 89.75 287 SER B N 1
ATOM 8438 C CA . SER B 1 287 ? 26.125 16.219 26.406 1 89.75 287 SER B CA 1
ATOM 8439 C C . SER B 1 287 ? 25.141 15.102 26.062 1 89.75 287 SER B C 1
ATOM 8441 O O . SER B 1 287 ? 25.484 13.922 26.109 1 89.75 287 SER B O 1
ATOM 8443 N N . GLY B 1 288 ? 23.938 15.383 25.766 1 91.25 288 GLY B N 1
ATOM 8444 C CA . GLY B 1 288 ? 22.922 14.461 25.281 1 91.25 288 GLY B CA 1
ATOM 8445 C C . GLY B 1 288 ? 22.359 14.859 23.922 1 91.25 288 GLY B C 1
ATOM 8446 O O . GLY B 1 288 ? 22.922 15.719 23.25 1 91.25 288 GLY B O 1
ATOM 8447 N N . ASP B 1 289 ? 21.375 14.195 23.562 1 94.12 289 ASP B N 1
ATOM 8448 C CA . ASP B 1 289 ? 20.688 14.578 22.328 1 94.12 289 ASP B CA 1
ATOM 8449 C C . ASP B 1 289 ? 19.938 15.898 22.5 1 94.12 289 ASP B C 1
ATOM 8451 O O . ASP B 1 289 ? 19.328 16.141 23.547 1 94.12 289 ASP B O 1
ATOM 8455 N N . TYR B 1 290 ? 20.125 16.781 21.625 1 96 290 TYR B N 1
ATOM 8456 C CA . TYR B 1 290 ? 19.422 18.062 21.688 1 96 290 TYR B CA 1
ATOM 8457 C C . TYR B 1 290 ? 18.875 18.453 20.312 1 96 290 TYR B C 1
ATOM 8459 O O . TYR B 1 290 ? 19.25 17.844 19.297 1 96 290 TYR B O 1
ATOM 8467 N N . LEU B 1 291 ? 17.953 19.359 20.359 1 96.19 291 LEU B N 1
ATOM 8468 C CA . LEU B 1 291 ? 17.281 19.828 19.156 1 96.19 291 LEU B CA 1
ATOM 8469 C C . LEU B 1 291 ? 17.5 21.312 18.938 1 96.19 291 LEU B C 1
ATOM 8471 O O . LEU B 1 291 ? 17.656 22.078 19.891 1 96.19 291 LEU B O 1
ATOM 8475 N N . PHE B 1 292 ? 17.562 21.656 17.656 1 95.31 292 PHE B N 1
ATOM 8476 C CA . PHE B 1 292 ? 17.578 23.062 17.266 1 95.31 292 PHE B CA 1
ATOM 8477 C C . PHE B 1 292 ? 16.156 23.609 17.172 1 95.31 292 PHE B C 1
ATOM 8479 O O . PHE B 1 292 ? 15.273 22.969 16.609 1 95.31 292 PHE B O 1
ATOM 8486 N N . SER B 1 293 ? 16 24.766 17.688 1 92.06 293 SER B N 1
ATOM 8487 C CA . SER B 1 293 ? 14.695 25.391 17.578 1 92.06 293 SER B CA 1
ATOM 8488 C C . SER B 1 293 ? 14.719 26.531 16.562 1 92.06 293 SER B C 1
ATOM 8490 O O . SER B 1 293 ? 14.133 26.422 15.484 1 92.06 293 SER B O 1
ATOM 8492 N N . ARG B 1 294 ? 15.531 27.625 16.906 1 91.94 294 ARG B N 1
ATOM 8493 C CA . ARG B 1 294 ? 15.562 28.766 15.992 1 91.94 294 ARG B CA 1
ATOM 8494 C C . ARG B 1 294 ? 16.75 29.672 16.281 1 91.94 294 ARG B C 1
ATOM 8496 O O . ARG B 1 294 ? 17.359 29.578 17.359 1 91.94 294 ARG B O 1
ATOM 8503 N N . ALA B 1 295 ? 17 30.469 15.305 1 94.44 295 ALA B N 1
ATOM 8504 C CA . ALA B 1 295 ? 17.906 31.594 15.461 1 94.44 295 ALA B CA 1
ATOM 8505 C C . ALA B 1 295 ? 17.203 32.906 15.18 1 94.44 295 ALA B C 1
ATOM 8507 O O . ALA B 1 295 ? 16.406 33 14.25 1 94.44 295 ALA B O 1
ATOM 8508 N N . VAL B 1 296 ? 17.422 33.875 16.094 1 92.06 296 VAL B N 1
ATOM 8509 C CA . VAL B 1 296 ? 16.812 35.188 15.938 1 92.06 296 VAL B CA 1
ATOM 8510 C C . VAL B 1 296 ? 17.875 36.281 16.156 1 92.06 296 VAL B C 1
ATOM 8512 O O . VAL B 1 296 ? 18.578 36.281 17.156 1 92.06 296 VAL B O 1
ATOM 8515 N N . TRP B 1 297 ? 17.938 37.188 15.219 1 94.12 297 TRP B N 1
ATOM 8516 C CA . TRP B 1 297 ? 18.891 38.281 15.352 1 94.12 297 TRP B CA 1
ATOM 8517 C C . TRP B 1 297 ? 18.359 39.344 16.312 1 94.12 297 TRP B C 1
ATOM 8519 O O . TRP B 1 297 ? 17.234 39.812 16.141 1 94.12 297 TRP B O 1
ATOM 8529 N N . ALA B 1 298 ? 19.172 39.688 17.297 1 90.38 298 ALA B N 1
ATOM 8530 C CA . ALA B 1 298 ? 18.844 40.781 18.188 1 90.38 298 ALA B CA 1
ATOM 8531 C C . ALA B 1 298 ? 19.172 42.125 17.531 1 90.38 298 ALA B C 1
ATOM 8533 O O . ALA B 1 298 ? 18.453 43.125 17.734 1 90.38 298 ALA B O 1
ATOM 8534 N N . ASN B 1 299 ? 20.234 42.156 16.891 1 91.38 299 ASN B N 1
ATOM 8535 C CA . ASN B 1 299 ? 20.719 43.25 16.078 1 91.38 299 ASN B CA 1
ATOM 8536 C C . ASN B 1 299 ? 21.719 42.781 15.031 1 91.38 299 ASN B C 1
ATOM 8538 O O . ASN B 1 299 ? 21.766 41.625 14.688 1 91.38 299 ASN B O 1
ATOM 8542 N N . GLU B 1 300 ? 22.531 43.656 14.469 1 92.44 300 GLU B N 1
ATOM 8543 C CA . GLU B 1 300 ? 23.391 43.312 13.344 1 92.44 300 GLU B CA 1
ATOM 8544 C C . GLU B 1 300 ? 24.594 42.5 13.797 1 92.44 300 GLU B C 1
ATOM 8546 O O . GLU B 1 300 ? 25.266 41.875 12.977 1 92.44 300 GLU B O 1
ATOM 8551 N N . SER B 1 301 ? 24.828 42.438 15.094 1 93.06 301 SER B N 1
ATOM 8552 C CA . SER B 1 301 ? 26.047 41.812 15.562 1 93.06 301 SER B CA 1
ATOM 8553 C C . SER B 1 301 ? 25.75 40.781 16.656 1 93.06 301 SER B C 1
ATOM 8555 O O . SER B 1 301 ? 26.672 40.25 17.297 1 93.06 301 SER B O 1
ATOM 8557 N N . ARG B 1 302 ? 24.516 40.531 16.969 1 93.94 302 ARG B N 1
ATOM 8558 C CA . ARG B 1 302 ? 24.141 39.562 18 1 93.94 302 ARG B CA 1
ATOM 8559 C C . ARG B 1 302 ? 23 38.688 17.531 1 93.94 302 ARG B C 1
ATOM 8561 O O . ARG B 1 302 ? 21.953 39.156 17.125 1 93.94 302 ARG B O 1
ATOM 8568 N N . VAL B 1 303 ? 23.25 37.375 17.641 1 94.88 303 VAL B N 1
ATOM 8569 C CA . VAL B 1 303 ? 22.234 36.406 17.266 1 94.88 303 VAL B CA 1
ATOM 8570 C C . VAL B 1 303 ? 21.922 35.5 18.453 1 94.88 303 VAL B C 1
ATOM 8572 O O . VAL B 1 303 ? 22.828 35.062 19.156 1 94.88 303 VAL B O 1
ATOM 8575 N N . ALA B 1 304 ? 20.641 35.344 18.703 1 92.94 304 ALA B N 1
ATOM 8576 C CA . ALA B 1 304 ? 20.172 34.438 19.719 1 92.94 304 ALA B CA 1
ATOM 8577 C C . ALA B 1 304 ? 19.859 33.062 19.109 1 92.94 304 ALA B C 1
ATOM 8579 O O . ALA B 1 304 ? 19.109 32.969 18.141 1 92.94 304 ALA B O 1
ATOM 8580 N N . VAL B 1 305 ? 20.5 32.031 19.656 1 94.44 305 VAL B N 1
ATOM 8581 C CA . VAL B 1 305 ? 20.234 30.672 19.203 1 94.44 305 VAL B CA 1
ATOM 8582 C C . VAL B 1 305 ? 19.562 29.875 20.328 1 94.44 305 VAL B C 1
ATOM 8584 O O . VAL B 1 305 ? 20.047 29.875 21.469 1 94.44 305 VAL B O 1
ATOM 8587 N N . THR B 1 306 ? 18.469 29.234 20.016 1 92.62 306 THR B N 1
ATOM 8588 C CA . THR B 1 306 ? 17.703 28.469 21 1 92.62 306 THR B CA 1
ATOM 8589 C C . THR B 1 306 ? 17.719 26.984 20.672 1 92.62 306 THR B C 1
ATOM 8591 O O . THR B 1 306 ? 17.469 26.594 19.516 1 92.62 306 THR B O 1
ATOM 8594 N N . TRP B 1 307 ? 18.078 26.172 21.656 1 94.12 307 TRP B N 1
ATOM 8595 C CA . TRP B 1 307 ? 18.031 24.719 21.594 1 94.12 307 TRP B CA 1
ATOM 8596 C C . TRP B 1 307 ? 17.125 24.156 22.688 1 94.12 307 TRP B C 1
ATOM 8598 O O . TRP B 1 307 ? 16.766 24.875 23.625 1 94.12 307 TRP B O 1
ATOM 8608 N N . CYS B 1 308 ? 16.75 22.953 22.516 1 94.06 308 CYS B N 1
ATOM 8609 C CA . CYS B 1 308 ? 16.078 22.234 23.594 1 94.06 308 CYS B CA 1
ATOM 8610 C C . CYS B 1 308 ? 16.531 20.781 23.641 1 94.06 308 CYS B C 1
ATOM 8612 O O . CYS B 1 308 ? 17.219 20.312 22.734 1 94.06 308 CYS B O 1
ATOM 8614 N N . ASN B 1 309 ? 16.25 20.156 24.75 1 94.75 309 ASN B N 1
ATOM 8615 C CA . ASN B 1 309 ? 16.609 18.75 24.875 1 94.75 309 ASN B CA 1
ATOM 8616 C C . ASN B 1 309 ? 15.719 17.875 23.984 1 94.75 309 ASN B C 1
ATOM 8618 O O . ASN B 1 309 ? 14.68 18.328 23.5 1 94.75 309 ASN B O 1
ATOM 8622 N N . ARG B 1 310 ? 16.062 16.703 23.781 1 96 310 ARG B N 1
ATOM 8623 C CA . ARG B 1 310 ? 15.383 15.758 22.891 1 96 310 ARG B CA 1
ATOM 8624 C C . ARG B 1 310 ? 13.898 15.664 23.219 1 96 310 ARG B C 1
ATOM 8626 O O . ARG B 1 310 ? 13.055 15.688 22.328 1 96 310 ARG B O 1
ATOM 8633 N N . LEU B 1 311 ? 13.555 15.586 24.531 1 96.31 311 LEU B N 1
ATOM 8634 C CA . LEU B 1 311 ? 12.18 15.367 24.953 1 96.31 311 LEU B CA 1
ATOM 8635 C C . LEU B 1 311 ? 11.398 16.688 24.969 1 96.31 311 LEU B C 1
ATOM 8637 O O . LEU B 1 311 ? 10.188 16.688 25.203 1 96.31 311 LEU B O 1
ATOM 8641 N N . GLN B 1 312 ? 12.078 17.828 24.75 1 94.5 312 GLN B N 1
ATOM 8642 C CA . GLN B 1 312 ? 11.469 19.141 24.625 1 94.5 312 GLN B CA 1
ATOM 8643 C C . GLN B 1 312 ? 10.805 19.562 25.938 1 94.5 312 GLN B C 1
ATOM 8645 O O . GLN B 1 312 ? 9.648 20 25.938 1 94.5 312 GLN B O 1
ATOM 8650 N N . THR B 1 313 ? 11.547 19.359 27.016 1 94.38 313 THR B N 1
ATOM 8651 C CA . THR B 1 313 ? 11.094 19.781 28.328 1 94.38 313 THR B CA 1
ATOM 8652 C C . THR B 1 313 ? 11.992 20.875 28.891 1 94.38 313 THR B C 1
ATOM 8654 O O . THR B 1 313 ? 11.703 21.453 29.938 1 94.38 313 THR B O 1
ATOM 8657 N N . TRP B 1 314 ? 13.023 21.094 28.141 1 92.94 314 TRP B N 1
ATOM 8658 C CA . TRP B 1 314 ? 14.047 22.016 28.609 1 92.94 314 TRP B CA 1
ATOM 8659 C C . TRP B 1 314 ? 14.664 22.797 27.453 1 92.94 314 TRP B C 1
ATOM 8661 O O . TRP B 1 314 ? 15.227 22.203 26.531 1 92.94 314 TRP B O 1
ATOM 8671 N N . SER B 1 315 ? 14.5 24.172 27.484 1 91.44 315 SER B N 1
ATOM 8672 C CA . SER B 1 315 ? 15.023 25.016 26.422 1 91.44 315 SER B CA 1
ATOM 8673 C C . SER B 1 315 ? 16.094 25.969 26.938 1 91.44 315 SER B C 1
ATOM 8675 O O . SER B 1 315 ? 16.031 26.406 28.094 1 91.44 315 SER B O 1
ATOM 8677 N N . MET B 1 316 ? 17.094 26.219 26.078 1 91.06 316 MET B N 1
ATOM 8678 C CA . MET B 1 316 ? 18.172 27.172 26.375 1 91.06 316 MET B CA 1
ATOM 8679 C C . MET B 1 316 ? 18.422 28.109 25.203 1 91.06 316 MET B C 1
ATOM 8681 O O . MET B 1 316 ? 18.359 27.672 24.047 1 91.06 316 MET B O 1
ATOM 8685 N N . MET B 1 317 ? 18.609 29.312 25.516 1 91.19 317 MET B N 1
ATOM 8686 C CA . MET B 1 317 ? 18.953 30.328 24.516 1 91.19 317 MET B CA 1
ATOM 8687 C C . MET B 1 317 ? 20.297 30.969 24.828 1 91.19 317 MET B C 1
ATOM 8689 O O . MET B 1 317 ? 20.578 31.312 25.984 1 91.19 317 MET B O 1
ATOM 8693 N N . VAL B 1 318 ? 21.078 31.047 23.844 1 91.62 318 VAL B N 1
ATOM 8694 C CA . VAL B 1 318 ? 22.391 31.703 23.953 1 91.62 318 VAL B CA 1
ATOM 8695 C C . VAL B 1 318 ? 22.469 32.875 22.969 1 91.62 318 VAL B C 1
ATOM 8697 O O . VAL B 1 318 ? 22.047 32.75 21.812 1 91.62 318 VAL B O 1
ATOM 8700 N N . MET B 1 319 ? 23 33.938 23.453 1 92.06 319 MET B N 1
ATOM 8701 C CA . MET B 1 319 ? 23.234 35.094 22.594 1 92.06 319 MET B CA 1
ATOM 8702 C C . MET B 1 319 ? 24.703 35.188 22.188 1 92.06 319 MET B C 1
ATOM 8704 O O . MET B 1 319 ? 25.562 35.438 23.031 1 92.06 319 MET B O 1
ATOM 8708 N N . CYS B 1 320 ? 24.922 35.031 20.922 1 94.25 320 CYS B N 1
ATOM 8709 C CA . CYS B 1 320 ? 26.281 35.062 20.391 1 94.25 320 CYS B CA 1
ATOM 8710 C C . CYS B 1 320 ? 26.578 36.438 19.781 1 94.25 320 CYS B C 1
ATOM 8712 O O . CYS B 1 320 ? 25.766 36.969 19.031 1 94.25 320 CYS B O 1
ATOM 8714 N N . ASP B 1 321 ? 27.766 36.875 20.078 1 93.44 321 ASP B N 1
ATOM 8715 C CA . ASP B 1 321 ? 28.188 38.156 19.562 1 93.44 321 ASP B CA 1
ATOM 8716 C C . ASP B 1 321 ? 29.266 38 18.484 1 93.44 321 ASP B C 1
ATOM 8718 O O . ASP B 1 321 ? 30.172 37.188 18.609 1 93.44 321 ASP B O 1
ATOM 8722 N N . ILE B 1 322 ? 29.094 38.75 17.5 1 94 322 ILE B N 1
ATOM 8723 C CA . ILE B 1 322 ? 30.047 38.75 16.391 1 94 322 ILE B CA 1
ATOM 8724 C C . ILE B 1 322 ? 30.781 40.094 16.344 1 94 322 ILE B C 1
ATOM 8726 O O . ILE B 1 322 ? 30.156 41.156 16.281 1 94 322 ILE B O 1
ATOM 8730 N N . THR B 1 323 ? 32.062 40 16.312 1 89.75 323 THR B N 1
ATOM 8731 C CA . THR B 1 323 ? 32.875 41.219 16.281 1 89.75 323 THR B CA 1
ATOM 8732 C C . THR B 1 323 ? 33.156 41.656 14.836 1 89.75 323 THR B C 1
ATOM 8734 O O . THR B 1 323 ? 32.812 40.938 13.898 1 89.75 323 THR B O 1
ATOM 8737 N N . ALA B 1 324 ? 33.75 42.75 14.797 1 84.38 324 ALA B N 1
ATOM 8738 C CA . ALA B 1 324 ? 33.969 43.375 13.492 1 84.38 324 ALA B CA 1
ATOM 8739 C C . ALA B 1 324 ? 34.875 42.5 12.625 1 84.38 324 ALA B C 1
ATOM 8741 O O . ALA B 1 324 ? 34.75 42.531 11.398 1 84.38 324 ALA B O 1
ATOM 8742 N N . ASP B 1 325 ? 35.688 41.75 13.234 1 83.19 325 ASP B N 1
ATOM 8743 C CA . ASP B 1 325 ? 36.625 40.938 12.461 1 83.19 325 ASP B CA 1
ATOM 8744 C C . ASP B 1 325 ? 36 39.594 12.094 1 83.19 325 ASP B C 1
ATOM 8746 O O . ASP B 1 325 ? 36.688 38.719 11.523 1 83.19 325 ASP B O 1
ATOM 8750 N N . GLY B 1 326 ? 34.844 39.438 12.469 1 83.38 326 GLY B N 1
ATOM 8751 C CA . GLY B 1 326 ? 34.125 38.25 12.086 1 83.38 326 GLY B CA 1
ATOM 8752 C C . GLY B 1 326 ? 34.219 37.156 13.125 1 83.38 326 GLY B C 1
ATOM 8753 O O . GLY B 1 326 ? 33.594 36.094 12.984 1 83.38 326 GLY B O 1
ATOM 8754 N N . SER B 1 327 ? 34.938 37.406 14.188 1 89.62 327 SER B N 1
ATOM 8755 C CA . SER B 1 327 ? 35.031 36.406 15.266 1 89.62 327 SER B CA 1
ATOM 8756 C C . SER B 1 327 ? 33.719 36.375 16.078 1 89.62 327 SER B C 1
ATOM 8758 O O . SER B 1 327 ? 33.031 37.375 16.203 1 89.62 327 SER B O 1
ATOM 8760 N N . MET B 1 328 ? 33.375 35.188 16.453 1 93.25 328 MET B N 1
ATOM 8761 C CA . MET B 1 328 ? 32.125 35 17.188 1 93.25 328 MET B CA 1
ATOM 8762 C C . MET B 1 328 ? 32.375 34.406 18.562 1 93.25 328 MET B C 1
ATOM 8764 O O . MET B 1 328 ? 33.219 33.531 18.719 1 93.25 328 MET B O 1
ATOM 8768 N N . THR B 1 329 ? 31.781 35 19.578 1 92.94 329 THR B N 1
ATOM 8769 C CA . THR B 1 329 ? 31.812 34.469 20.922 1 92.94 329 THR B CA 1
ATOM 8770 C C . THR B 1 329 ? 30.406 34.094 21.406 1 92.94 329 THR B C 1
ATOM 8772 O O . THR B 1 329 ? 29.5 34.938 21.359 1 92.94 329 THR B O 1
ATOM 8775 N N . CYS B 1 330 ? 30.234 32.875 21.844 1 91.94 330 CYS B N 1
ATOM 8776 C CA . CYS B 1 330 ? 29 32.406 22.453 1 91.94 330 CYS B CA 1
ATOM 8777 C C . CYS B 1 330 ? 29.234 32.031 23.922 1 91.94 330 CYS B C 1
ATOM 8779 O O . CYS B 1 330 ? 30.094 31.219 24.234 1 91.94 330 CYS B O 1
ATOM 8781 N N . PRO B 1 331 ? 28.5 32.594 24.734 1 88.06 331 PRO B N 1
ATOM 8782 C CA . PRO B 1 331 ? 28.688 32.281 26.141 1 88.06 331 PRO B CA 1
ATOM 8783 C C . PRO B 1 331 ? 28.406 30.812 26.453 1 88.06 331 PRO B C 1
ATOM 8785 O O . PRO B 1 331 ? 27.516 30.203 25.844 1 88.06 331 PRO B O 1
ATOM 8788 N N . SER B 1 332 ? 29.094 30.344 27.516 1 84.75 332 SER B N 1
ATOM 8789 C CA . SER B 1 332 ? 28.875 28.953 27.938 1 84.75 332 SER B CA 1
ATOM 8790 C C . SER B 1 332 ? 27.641 28.828 28.812 1 84.75 332 SER B C 1
ATOM 8792 O O . SER B 1 332 ? 27.094 27.734 28.953 1 84.75 332 SER B O 1
ATOM 8794 N N . VAL B 1 333 ? 27.344 29.906 29.422 1 81.88 333 VAL B N 1
ATOM 8795 C CA . VAL B 1 333 ? 26.141 29.953 30.266 1 81.88 333 VAL B CA 1
ATOM 8796 C C . VAL B 1 333 ? 24.984 30.562 29.484 1 81.88 333 VAL B C 1
ATOM 8798 O O . VAL B 1 333 ? 25.109 31.656 28.938 1 81.88 333 VAL B O 1
ATOM 8801 N N . PRO B 1 334 ? 23.891 29.859 29.484 1 82.81 334 PRO B N 1
ATOM 8802 C CA . PRO B 1 334 ? 22.766 30.406 28.734 1 82.81 334 PRO B CA 1
ATOM 8803 C C . PRO B 1 334 ? 22.156 31.641 29.359 1 82.81 334 PRO B C 1
ATOM 8805 O O . PRO B 1 334 ? 22.094 31.75 30.594 1 82.81 334 PRO B O 1
ATOM 8808 N N . GLN B 1 335 ? 21.75 32.469 28.578 1 78.75 335 GLN B N 1
ATOM 8809 C CA . GLN B 1 335 ? 21.094 33.688 29.031 1 78.75 335 GLN B CA 1
ATOM 8810 C C . GLN B 1 335 ? 19.641 33.438 29.375 1 78.75 335 GLN B C 1
ATOM 8812 O O . GLN B 1 335 ? 19.031 34.219 30.125 1 78.75 335 GLN B O 1
ATOM 8817 N N . PHE B 1 336 ? 19.109 32.5 28.781 1 84 336 PHE B N 1
ATOM 8818 C CA . PHE B 1 336 ? 17.734 32.125 29.062 1 84 336 PHE B CA 1
ATOM 8819 C C . PHE B 1 336 ? 17.578 30.609 29.141 1 84 336 PHE B C 1
ATOM 8821 O O . PHE B 1 336 ? 18.188 29.875 28.344 1 84 336 PHE B O 1
ATOM 8828 N N . GLU B 1 337 ? 16.844 30.203 30.172 1 87.62 337 GLU B N 1
ATOM 8829 C CA . GLU B 1 337 ? 16.547 28.797 30.375 1 87.62 337 GLU B CA 1
ATOM 8830 C C . GLU B 1 337 ? 15.109 28.594 30.844 1 87.62 337 GLU B C 1
ATOM 8832 O O . GLU B 1 337 ? 14.609 29.375 31.672 1 87.62 337 GLU B O 1
ATOM 8837 N N . HIS B 1 338 ? 14.438 27.703 30.203 1 87.19 338 HIS B N 1
ATOM 8838 C CA . HIS B 1 338 ? 13.086 27.344 30.625 1 87.19 338 HIS B CA 1
ATOM 8839 C C . HIS B 1 338 ? 12.914 25.828 30.672 1 87.19 338 HIS B C 1
ATOM 8841 O O . HIS B 1 338 ? 13.281 25.125 29.734 1 87.19 338 HIS B O 1
ATOM 8847 N N . LYS B 1 339 ? 12.398 25.359 31.828 1 91.06 339 LYS B N 1
ATOM 8848 C CA . LYS B 1 339 ? 12.156 23.938 32.031 1 91.06 339 LYS B CA 1
ATOM 8849 C C . LYS B 1 339 ? 10.711 23.688 32.438 1 91.06 339 LYS B C 1
ATOM 8851 O O . LYS B 1 339 ? 10.141 24.438 33.25 1 91.06 339 LYS B O 1
ATOM 8856 N N . THR B 1 340 ? 10.125 22.766 31.812 1 90.06 340 THR B N 1
ATOM 8857 C CA . THR B 1 340 ? 8.812 22.297 32.219 1 90.06 340 THR B CA 1
ATOM 8858 C C . THR B 1 340 ? 8.906 20.906 32.844 1 90.06 340 THR B C 1
ATOM 8860 O O . THR B 1 340 ? 9.703 20.078 32.406 1 90.06 340 THR B O 1
ATOM 8863 N N . THR B 1 341 ? 8.086 20.656 33.938 1 88.06 341 THR B N 1
ATOM 8864 C CA . THR B 1 341 ? 8.141 19.375 34.625 1 88.06 341 THR B CA 1
ATOM 8865 C C . THR B 1 341 ? 6.809 18.641 34.5 1 88.06 341 THR B C 1
ATOM 8867 O O . THR B 1 341 ? 6.691 17.484 34.875 1 88.06 341 THR B O 1
ATOM 8870 N N . THR B 1 342 ? 5.875 19.25 34.031 1 91.44 342 THR B N 1
ATOM 8871 C CA . THR B 1 342 ? 4.547 18.656 34.031 1 91.44 342 THR B CA 1
ATOM 8872 C C . THR B 1 342 ? 4.105 18.312 32.594 1 91.44 342 THR B C 1
ATOM 8874 O O . THR B 1 342 ? 3.043 17.719 32.406 1 91.44 342 THR B O 1
ATOM 8877 N N . GLY B 1 343 ? 4.859 18.672 31.641 1 94.81 343 GLY B N 1
ATOM 8878 C CA . GLY B 1 343 ? 4.473 18.453 30.266 1 94.81 343 GLY B CA 1
ATOM 8879 C C . GLY B 1 343 ? 5.594 18.703 29.281 1 94.81 343 GLY B C 1
ATOM 8880 O O . GLY B 1 343 ? 6.695 18.172 29.422 1 94.81 343 GLY B O 1
ATOM 8881 N N . TRP B 1 344 ? 5.305 19.547 28.297 1 94 344 TRP B N 1
ATOM 8882 C CA . TRP B 1 344 ? 6.23 19.859 27.203 1 94 344 TRP B CA 1
ATOM 8883 C C . TRP B 1 344 ? 6.379 21.359 27.031 1 94 344 TRP B C 1
ATOM 8885 O O . TRP B 1 344 ? 5.617 22.141 27.594 1 94 344 TRP B O 1
ATOM 8895 N N . LEU B 1 345 ? 7.426 21.703 26.25 1 90.38 345 LEU B N 1
ATOM 8896 C CA . LEU B 1 345 ? 7.605 23.109 25.906 1 90.38 345 LEU B CA 1
ATOM 8897 C C . LEU B 1 345 ? 6.5 23.594 24.969 1 90.38 345 LEU B C 1
ATOM 8899 O O . LEU B 1 345 ? 6.168 22.906 24 1 90.38 345 LEU B O 1
ATOM 8903 N N . TYR B 1 346 ? 5.871 24.641 25.344 1 79.94 346 TYR B N 1
ATOM 8904 C CA . TYR B 1 346 ? 4.773 25.172 24.531 1 79.94 346 TYR B CA 1
ATOM 8905 C C . TYR B 1 346 ? 5.266 25.625 23.172 1 79.94 346 TYR B C 1
ATOM 8907 O O . TYR B 1 346 ? 6.152 26.484 23.078 1 79.94 346 TYR B O 1
ATOM 8915 N N . GLN B 1 347 ? 4.949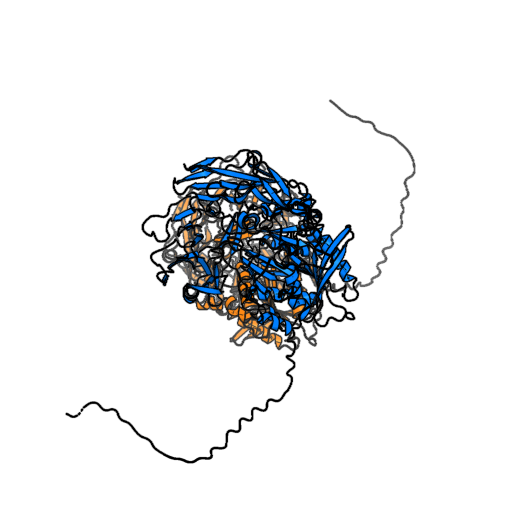 24.875 22.078 1 64.94 347 GLN B N 1
ATOM 8916 C CA . GLN B 1 347 ? 5.547 25.062 20.75 1 64.94 347 GLN B CA 1
ATOM 8917 C C . GLN B 1 347 ? 4.645 25.906 19.859 1 64.94 347 GLN B C 1
ATOM 8919 O O . GLN B 1 347 ? 4.969 26.141 18.688 1 64.94 347 GLN B O 1
ATOM 8924 N N . ARG B 1 348 ? 3.543 26.344 20.141 1 57.66 348 ARG B N 1
ATOM 8925 C CA . ARG B 1 348 ? 2.736 27 19.125 1 57.66 348 ARG B CA 1
ATOM 8926 C C . ARG B 1 348 ? 3.424 28.266 18.609 1 57.66 348 ARG B C 1
ATOM 8928 O O . ARG B 1 348 ? 3.982 29.031 19.406 1 57.66 348 ARG B O 1
ATOM 8935 N N . ARG B 1 349 ? 3.777 28.297 17.266 1 49.66 349 ARG B N 1
ATOM 8936 C CA . ARG B 1 349 ? 4.227 29.562 16.688 1 49.66 349 ARG B CA 1
ATOM 8937 C C . ARG B 1 349 ? 3.34 30.719 17.141 1 49.66 349 ARG B C 1
ATOM 8939 O O . ARG B 1 349 ? 2.129 30.547 17.312 1 49.66 349 ARG B O 1
ATOM 8946 N N . PRO B 1 350 ? 3.943 31.859 17.328 1 46.19 350 PRO B N 1
ATOM 8947 C CA . PRO B 1 350 ? 5.379 32.156 17.375 1 46.19 350 PRO B CA 1
ATOM 8948 C C . PRO B 1 350 ? 6.02 31.781 18.703 1 46.19 350 PRO B C 1
ATOM 8950 O O . PRO B 1 350 ? 6.996 32.406 19.125 1 46.19 350 PRO B O 1
ATOM 8953 N N . TYR B 1 351 ? 5.621 30.75 19.375 1 53.81 351 TYR B N 1
ATOM 8954 C CA . TYR B 1 351 ? 6.039 30.562 20.75 1 53.81 351 TYR B CA 1
ATOM 8955 C C . TYR B 1 351 ? 7.531 30.266 20.844 1 53.81 351 TYR B C 1
ATOM 8957 O O . TYR B 1 351 ? 8.117 29.719 19.891 1 53.81 351 TYR B O 1
ATOM 8965 N N . TRP B 1 352 ? 8.312 30.844 21.547 1 59.16 352 TRP B N 1
ATOM 8966 C CA . TRP B 1 352 ? 9.68 30.812 22.062 1 59.16 352 TRP B CA 1
ATOM 8967 C C . TRP B 1 352 ? 10.609 31.641 21.172 1 59.16 352 TRP B C 1
ATOM 8969 O O . TRP B 1 352 ? 11.836 31.469 21.219 1 59.16 352 TRP B O 1
ATOM 8979 N N . ILE B 1 353 ? 9.789 32.281 20.297 1 71.38 353 ILE B N 1
ATOM 8980 C CA . ILE B 1 353 ? 10.648 33.156 19.516 1 71.38 353 ILE B CA 1
ATOM 8981 C C . ILE B 1 353 ? 10.781 34.5 20.234 1 71.38 353 ILE B C 1
ATOM 8983 O O . ILE B 1 353 ? 9.812 35.25 20.359 1 71.38 353 ILE B O 1
ATOM 8987 N N . PRO B 1 354 ? 11.883 34.781 20.719 1 80.5 354 PRO B N 1
ATOM 8988 C CA . PRO B 1 354 ? 12.055 36.031 21.422 1 80.5 354 PRO B CA 1
ATOM 8989 C C . PRO B 1 354 ? 11.906 37.25 20.484 1 80.5 354 PRO B C 1
ATOM 8991 O O . PRO B 1 354 ? 12.305 37.188 19.328 1 80.5 354 PRO B O 1
ATOM 8994 N N . VAL B 1 355 ? 11.219 38.25 21 1 82.25 355 VAL B N 1
ATOM 8995 C CA . VAL B 1 355 ? 11.203 39.562 20.344 1 82.25 355 VAL B CA 1
ATOM 8996 C C . VAL B 1 355 ? 12.07 40.562 21.109 1 82.25 355 VAL B C 1
ATOM 8998 O O . VAL B 1 355 ? 11.797 40.844 22.281 1 82.25 355 VAL B O 1
ATOM 9001 N N . PHE B 1 356 ? 13.094 41.031 20.453 1 84.38 356 PHE B N 1
ATOM 9002 C CA . PHE B 1 356 ? 14.055 41.906 21.125 1 84.38 356 PHE B CA 1
ATOM 9003 C C . PHE B 1 356 ? 13.578 43.344 21.109 1 84.38 356 PHE B C 1
ATOM 9005 O O . PHE B 1 356 ? 13 43.812 20.125 1 84.38 356 PHE B O 1
ATOM 9012 N N . GLY B 1 357 ? 13.875 43.938 22.234 1 77.06 357 GLY B N 1
ATOM 9013 C CA . GLY B 1 357 ? 13.633 45.375 22.297 1 77.06 357 GLY B CA 1
ATOM 9014 C C . GLY B 1 357 ? 14.641 46.188 21.516 1 77.06 357 GLY B C 1
ATOM 9015 O O . GLY B 1 357 ? 15.547 45.625 20.906 1 77.06 357 GLY B O 1
ATOM 9016 N N . GLN B 1 358 ? 14.523 47.5 21.594 1 72.12 358 GLN B N 1
ATOM 9017 C CA . GLN B 1 358 ? 15.359 48.406 20.828 1 72.12 358 GLN B CA 1
ATOM 9018 C C . GLN B 1 358 ? 16.828 48.312 21.234 1 72.12 358 GLN B C 1
ATOM 9020 O O . GLN B 1 358 ? 17.719 48.406 20.391 1 72.12 358 GLN B O 1
ATOM 9025 N N . SER B 1 359 ? 17.016 48.094 22.531 1 70.56 359 SER B N 1
ATOM 9026 C CA . SER B 1 359 ? 18.391 48.031 23.016 1 70.56 359 SER B CA 1
ATOM 9027 C C . SER B 1 359 ? 18.984 46.656 22.875 1 70.56 359 SER B C 1
ATOM 9029 O O . SER B 1 359 ? 20.188 46.469 23.062 1 70.56 359 SER B O 1
ATOM 9031 N N . ALA B 1 360 ? 18.328 45.719 22.484 1 76.94 360 ALA B N 1
ATOM 9032 C CA . ALA B 1 360 ? 18.734 44.344 22.375 1 76.94 360 ALA B CA 1
ATOM 9033 C C . ALA B 1 360 ? 19.141 43.781 23.734 1 76.94 360 ALA B C 1
ATOM 9035 O O . ALA B 1 360 ? 19.688 42.656 23.812 1 76.94 360 ALA B O 1
ATOM 9036 N N . GLU B 1 361 ? 18.984 44.531 24.719 1 79.38 361 GLU B N 1
ATOM 9037 C CA . GLU B 1 361 ? 19.312 44.094 26.062 1 79.38 361 GLU B CA 1
ATOM 9038 C C . GLU B 1 361 ? 18.109 43.438 26.75 1 79.38 361 GLU B C 1
ATOM 9040 O O . GLU B 1 361 ? 18.25 42.812 27.797 1 79.38 361 GLU B O 1
ATOM 9045 N N . GLU B 1 362 ? 17.047 43.656 26.141 1 83.25 362 GLU B N 1
ATOM 9046 C CA . GLU B 1 362 ? 15.836 43.031 26.641 1 83.25 362 GLU B CA 1
ATOM 9047 C C . GLU B 1 362 ? 15.07 42.312 25.516 1 83.25 362 GLU B C 1
ATOM 9049 O O . GLU B 1 362 ? 15.195 42.719 24.359 1 83.25 362 GLU B O 1
ATOM 9054 N N . TYR B 1 363 ? 14.375 41.312 25.922 1 84.25 363 TYR B N 1
ATOM 9055 C CA . TYR B 1 363 ? 13.547 40.625 24.938 1 84.25 363 TYR B CA 1
ATOM 9056 C C . TYR B 1 363 ? 12.266 40.094 25.594 1 84.25 363 TYR B C 1
ATOM 9058 O O . TYR B 1 363 ? 12.164 40.031 26.828 1 84.25 363 TYR B O 1
ATOM 9066 N N . PHE B 1 364 ? 11.281 39.844 24.812 1 82.81 364 PHE B N 1
ATOM 9067 C CA . PHE B 1 364 ? 9.969 39.375 25.234 1 82.81 364 PHE B CA 1
ATOM 9068 C C . PHE B 1 364 ? 9.727 37.938 24.797 1 82.81 364 PHE B C 1
ATOM 9070 O O . PHE B 1 364 ? 10.109 37.531 23.688 1 82.81 364 PHE B O 1
ATOM 9077 N N . VAL B 1 365 ? 9.188 37.188 25.75 1 83.38 365 VAL B N 1
ATOM 9078 C CA . VAL B 1 365 ? 8.891 35.781 25.469 1 83.38 365 VAL B CA 1
ATOM 9079 C C . VAL B 1 365 ? 7.598 35.375 26.188 1 83.38 365 VAL B C 1
ATOM 9081 O O . VAL B 1 365 ? 7.203 36.031 27.172 1 83.38 365 VAL B O 1
ATOM 9084 N N . VAL B 1 366 ? 6.898 34.438 25.656 1 84.19 366 VAL B N 1
ATOM 9085 C CA . VAL B 1 366 ? 5.734 33.875 26.328 1 84.19 366 VAL B CA 1
ATOM 9086 C C . VAL B 1 366 ? 6.16 32.656 27.172 1 84.19 366 VAL B C 1
ATOM 9088 O O . VAL B 1 366 ? 6.809 31.75 26.656 1 84.19 366 VAL B O 1
ATOM 9091 N N . LEU B 1 367 ? 5.863 32.688 28.469 1 85.44 367 LEU B N 1
ATOM 9092 C CA . LEU B 1 367 ? 6.227 31.672 29.438 1 85.44 367 LEU B CA 1
ATOM 9093 C C . LEU B 1 367 ? 5.055 31.359 30.359 1 85.44 367 LEU B C 1
ATOM 9095 O O . LEU B 1 367 ? 4.16 32.188 30.531 1 85.44 367 LEU B O 1
ATOM 9099 N N . PRO B 1 368 ? 5.133 30.156 30.891 1 89.06 368 PRO B N 1
ATOM 9100 C CA . PRO B 1 368 ? 4.082 29.844 31.859 1 89.06 368 PRO B CA 1
ATOM 9101 C C . PRO B 1 368 ? 4.148 30.703 33.125 1 89.06 368 PRO B C 1
ATOM 9103 O O . PRO B 1 368 ? 5.234 30.938 33.656 1 89.06 368 PRO B O 1
ATOM 9106 N N . ASN B 1 369 ? 3.088 31.266 33.5 1 89.5 369 ASN B N 1
ATOM 9107 C CA . ASN B 1 369 ? 2.859 31.984 34.75 1 89.5 369 ASN B CA 1
ATOM 9108 C C . ASN B 1 369 ? 1.547 31.562 35.406 1 89.5 369 ASN B C 1
ATOM 9110 O O . ASN B 1 369 ? 0.468 31.828 34.875 1 89.5 369 ASN B O 1
ATOM 9114 N N . ASN B 1 370 ? 1.663 30.938 36.562 1 91.69 370 ASN B N 1
ATOM 9115 C CA . ASN B 1 370 ? 0.502 30.406 37.281 1 91.69 370 ASN B CA 1
ATOM 9116 C C . ASN B 1 370 ? -0.332 29.5 36.375 1 91.69 370 ASN B C 1
ATOM 9118 O O . ASN B 1 370 ? -1.541 29.688 36.25 1 91.69 370 ASN B O 1
ATOM 9122 N N . LYS B 1 371 ? 0.266 28.672 35.625 1 91.69 371 LYS B N 1
ATOM 9123 C CA . LYS B 1 371 ? -0.313 27.578 34.844 1 91.69 371 LYS B CA 1
ATOM 9124 C C . LYS B 1 371 ? -0.993 28.094 33.594 1 91.69 371 LYS B C 1
ATOM 9126 O O . LYS B 1 371 ? -1.823 27.391 33 1 91.69 371 LYS B O 1
ATOM 9131 N N . TRP B 1 372 ? -0.722 29.297 33.219 1 88.75 372 TRP B N 1
ATOM 9132 C CA . TRP B 1 372 ? -1.161 29.875 31.953 1 88.75 372 TRP B CA 1
ATOM 9133 C C . TRP B 1 372 ? 0.014 30.484 31.188 1 88.75 372 TRP B C 1
ATOM 9135 O O . TRP B 1 372 ? 1.036 30.828 31.797 1 88.75 372 TRP B O 1
ATOM 9145 N N . GLN B 1 373 ? -0.073 30.688 29.891 1 87.38 373 GLN B N 1
ATOM 9146 C CA . GLN B 1 373 ? 0.997 31.266 29.094 1 87.38 373 GLN B CA 1
ATOM 9147 C C . GLN B 1 373 ? 0.882 32.781 29.047 1 87.38 373 GLN B C 1
ATOM 9149 O O . GLN B 1 373 ? -0.12 33.344 28.562 1 87.38 373 GLN B O 1
ATOM 9154 N N . HIS B 1 374 ? 1.917 33.406 29.453 1 85.75 374 HIS B N 1
ATOM 9155 C CA . HIS B 1 374 ? 1.861 34.844 29.562 1 85.75 374 HIS B CA 1
ATOM 9156 C C . HIS B 1 374 ? 3.137 35.5 29.031 1 85.75 374 HIS B C 1
ATOM 9158 O O . HIS B 1 374 ? 4.188 34.875 28.984 1 85.75 374 HIS B O 1
ATOM 9164 N N . LEU B 1 375 ? 2.998 36.719 28.625 1 84.88 375 LEU B N 1
ATOM 9165 C CA . LEU B 1 375 ? 4.121 37.5 28.109 1 84.88 375 LEU B CA 1
ATOM 9166 C C . LEU B 1 375 ? 5.066 37.906 29.25 1 84.88 375 LEU B C 1
ATOM 9168 O O . LEU B 1 375 ? 4.629 38.406 30.281 1 84.88 375 LEU B O 1
ATOM 9172 N N . ALA B 1 376 ? 6.301 37.656 29.078 1 85.12 376 ALA B N 1
ATOM 9173 C CA . ALA B 1 376 ? 7.348 38.062 30.031 1 85.12 376 ALA B CA 1
ATOM 9174 C C . ALA B 1 376 ? 8.422 38.875 29.328 1 85.12 376 ALA B C 1
ATOM 9176 O O . ALA B 1 376 ? 8.75 38.625 28.172 1 85.12 376 ALA B O 1
ATOM 9177 N N . ARG B 1 377 ? 8.875 39.844 30.031 1 85.12 377 ARG B N 1
ATOM 9178 C CA . ARG B 1 377 ? 10.07 40.562 29.656 1 85.12 377 ARG B CA 1
ATOM 9179 C C . ARG B 1 377 ? 11.312 40.031 30.359 1 85.12 377 ARG B C 1
ATOM 9181 O O . ARG B 1 377 ? 11.289 39.812 31.578 1 85.12 377 ARG B O 1
ATOM 9188 N N . ALA B 1 378 ? 12.289 39.75 29.562 1 85.19 378 ALA B N 1
ATOM 9189 C CA . ALA B 1 378 ? 13.523 39.219 30.109 1 85.19 378 ALA B CA 1
ATOM 9190 C C . ALA B 1 378 ? 14.734 40 29.641 1 85.19 378 ALA B C 1
ATOM 9192 O O . ALA B 1 378 ? 14.648 40.75 28.656 1 85.19 378 ALA B O 1
ATOM 9193 N N . ASP B 1 379 ? 15.773 39.906 30.5 1 82.56 379 ASP B N 1
ATOM 9194 C CA . ASP B 1 379 ? 17.016 40.562 30.125 1 82.56 379 ASP B CA 1
ATOM 9195 C C . ASP B 1 379 ? 18.172 39.562 30.062 1 82.56 379 ASP B C 1
ATOM 9197 O O . ASP B 1 379 ? 17.984 38.375 30.203 1 82.56 379 ASP B O 1
ATOM 9201 N N . ASN B 1 380 ? 19.406 40.094 29.703 1 76.38 380 ASN B N 1
ATOM 9202 C CA . ASN B 1 380 ? 20.562 39.25 29.453 1 76.38 380 ASN B CA 1
ATOM 9203 C C . ASN B 1 380 ? 21.094 38.625 30.734 1 76.38 380 ASN B C 1
ATOM 9205 O O . ASN B 1 380 ? 21.969 37.75 30.688 1 76.38 380 ASN B O 1
ATOM 9209 N N . THR B 1 381 ? 20.547 38.969 31.828 1 76.06 381 THR B N 1
ATOM 9210 C CA . THR B 1 381 ? 21.016 38.438 33.094 1 76.06 381 THR B CA 1
ATOM 9211 C C . THR B 1 381 ? 20.109 37.312 33.594 1 76.06 381 THR B C 1
ATOM 9213 O O . THR B 1 381 ? 20.359 36.719 34.625 1 76.06 381 THR B O 1
ATOM 9216 N N . GLY B 1 382 ? 19.062 37.125 32.875 1 74.44 382 GLY B N 1
ATOM 9217 C CA . GLY B 1 382 ? 18.156 36.062 33.25 1 74.44 382 GLY B CA 1
ATOM 9218 C C . GLY B 1 382 ? 16.969 36.531 34.062 1 74.44 382 GLY B C 1
ATOM 9219 O O . GLY B 1 382 ? 16.062 35.75 34.375 1 74.44 382 GLY B O 1
ATOM 9220 N N . ASN B 1 383 ? 17.047 37.781 34.375 1 82.56 383 ASN B N 1
ATOM 9221 C CA . ASN B 1 383 ? 15.891 38.344 35.062 1 82.56 383 ASN B CA 1
ATOM 9222 C C . ASN B 1 383 ? 14.656 38.406 34.188 1 82.56 383 ASN B C 1
ATOM 9224 O O . ASN B 1 383 ? 14.742 38.719 33 1 82.56 383 ASN B O 1
ATOM 9228 N N . LYS B 1 384 ? 13.484 37.938 34.812 1 86.44 384 LYS B N 1
ATOM 9229 C CA . LYS B 1 384 ? 12.227 37.906 34.062 1 86.44 384 LYS B CA 1
ATOM 9230 C C . LYS B 1 384 ? 11.117 38.594 34.844 1 86.44 384 LYS B C 1
ATOM 9232 O O . LYS B 1 384 ? 11.031 38.5 36.062 1 86.44 384 LYS B O 1
ATOM 9237 N N . GLU B 1 385 ? 10.422 39.438 34.094 1 86.44 385 GLU B N 1
ATOM 9238 C CA . GLU B 1 385 ? 9.227 40.094 34.625 1 86.44 385 GLU B CA 1
ATOM 9239 C C . GLU B 1 385 ? 8 39.781 33.781 1 86.44 385 GLU B C 1
ATOM 9241 O O . GLU B 1 385 ? 7.984 40.062 32.594 1 86.44 385 GLU B O 1
ATOM 9246 N N . PHE B 1 386 ? 6.965 39.219 34.438 1 88.25 386 PHE B N 1
ATOM 9247 C CA . PHE B 1 386 ? 5.734 38.938 33.719 1 88.25 386 PHE B CA 1
ATOM 9248 C C . PHE B 1 386 ? 4.934 40.219 33.5 1 88.25 386 PHE B C 1
ATOM 9250 O O . PHE B 1 386 ? 4.691 40.969 34.438 1 88.25 386 PHE B O 1
ATOM 9257 N N . LEU B 1 387 ? 4.594 40.438 32.219 1 83.56 387 LEU B N 1
ATOM 9258 C CA . LEU B 1 387 ? 3.855 41.625 31.859 1 83.56 387 LEU B CA 1
ATOM 9259 C C . LEU B 1 387 ? 2.354 41.375 31.859 1 83.56 387 LEU B C 1
ATOM 9261 O O . LEU B 1 387 ? 1.554 42.312 31.875 1 83.56 387 LEU B O 1
ATOM 9265 N N . THR B 1 388 ? 1.97 40.125 31.703 1 83.81 388 THR B N 1
ATOM 9266 C CA . THR B 1 388 ? 0.569 39.75 31.75 1 83.81 388 THR B CA 1
ATOM 9267 C C . THR B 1 388 ? 0.366 38.625 32.781 1 83.81 388 THR B C 1
ATOM 9269 O O . THR B 1 388 ? 1.32 37.938 33.156 1 83.81 388 THR B O 1
ATOM 9272 N N . GLU B 1 389 ? -0.871 38.5 33.281 1 85.12 389 GLU B N 1
ATOM 9273 C CA . GLU B 1 389 ? -1.271 37.469 34.219 1 85.12 389 GLU B CA 1
ATOM 9274 C C . GLU B 1 389 ? -2.779 37.25 34.188 1 85.12 389 GLU B C 1
ATOM 9276 O O . GLU B 1 389 ? -3.531 38.125 33.75 1 85.12 389 GLU B O 1
ATOM 9281 N N . GLY B 1 390 ? -3.205 36.125 34.562 1 83.81 390 GLY B N 1
ATOM 9282 C CA . GLY B 1 390 ? -4.621 35.781 34.594 1 83.81 390 GLY B CA 1
ATOM 9283 C C . GLY B 1 390 ? -4.945 34.438 33.969 1 83.81 390 GLY B C 1
ATOM 9284 O O . GLY B 1 390 ? -4.039 33.688 33.594 1 83.81 390 GLY B O 1
ATOM 9285 N N . GLU B 1 391 ? -6.266 34.219 33.812 1 83.94 391 GLU B N 1
ATOM 9286 C CA . GLU B 1 391 ? -6.719 32.938 33.281 1 83.94 391 GLU B CA 1
ATOM 9287 C C . GLU B 1 391 ? -6.988 33 31.797 1 83.94 391 GLU B C 1
ATOM 9289 O O . GLU B 1 391 ? -8.102 32.75 31.344 1 83.94 391 GLU B O 1
ATOM 9294 N N . TYR B 1 392 ? -6.008 33.406 31.094 1 83.88 392 TYR B N 1
ATOM 9295 C CA . TYR B 1 392 ? -6.012 33.438 29.641 1 83.88 392 TYR B CA 1
ATOM 9296 C C . TYR B 1 392 ? -4.625 33.125 29.078 1 83.88 392 TYR B C 1
ATOM 9298 O O . TYR B 1 392 ? -3.635 33.156 29.812 1 83.88 392 TYR B O 1
ATOM 9306 N N . THR B 1 393 ? -4.547 32.812 27.859 1 84.94 393 THR B N 1
ATOM 9307 C CA . THR B 1 393 ? -3.295 32.5 27.188 1 84.94 393 THR B CA 1
ATOM 9308 C C . THR B 1 393 ? -2.922 33.562 26.172 1 84.94 393 THR B C 1
ATOM 9310 O O . THR B 1 393 ? -3.732 33.938 25.312 1 84.94 393 THR B O 1
ATOM 9313 N N . VAL B 1 394 ? -1.7 34.094 26.281 1 84.06 394 VAL B N 1
ATOM 9314 C CA . VAL B 1 394 ? -1.185 35 25.266 1 84.06 394 VAL B CA 1
ATOM 9315 C C . VAL B 1 394 ? -0.831 34.219 24 1 84.06 394 VAL B C 1
ATOM 9317 O O . VAL B 1 394 ? -0.109 33.219 24.062 1 84.06 394 VAL B O 1
ATOM 9320 N N . THR B 1 395 ? -1.403 34.688 22.875 1 79.81 395 THR B N 1
ATOM 9321 C CA . THR B 1 395 ? -1.226 33.906 21.656 1 79.81 395 THR B CA 1
ATOM 9322 C C . THR B 1 395 ? -0.226 34.594 20.719 1 79.81 395 THR B C 1
ATOM 9324 O O . THR B 1 395 ? 0.344 33.969 19.828 1 79.81 395 THR B O 1
ATOM 9327 N N . SER B 1 396 ? -0.115 35.781 20.797 1 77.69 396 SER B N 1
ATOM 9328 C CA . SER B 1 396 ? 0.842 36.531 20 1 77.69 396 SER B CA 1
ATOM 9329 C C . SER B 1 396 ? 1.106 37.906 20.625 1 77.69 396 SER B C 1
ATOM 9331 O O . SER B 1 396 ? 0.379 38.344 21.531 1 77.69 396 SER B O 1
ATOM 9333 N N . TYR B 1 397 ? 2.23 38.594 20.234 1 71.62 397 TYR B N 1
ATOM 9334 C CA . TYR B 1 397 ? 2.568 39.938 20.75 1 71.62 397 TYR B CA 1
ATOM 9335 C C . TYR B 1 397 ? 3.379 40.719 19.75 1 71.62 397 TYR B C 1
ATOM 9337 O O . TYR B 1 397 ? 4.051 40.156 18.875 1 71.62 397 TYR B O 1
ATOM 9345 N N . SER B 1 398 ? 3.131 41.969 19.766 1 67.25 398 SER B N 1
ATOM 9346 C CA . SER B 1 398 ? 3.879 42.875 18.906 1 67.25 398 SER B CA 1
ATOM 9347 C C . SER B 1 398 ? 4.77 43.812 19.719 1 67.25 398 SER B C 1
ATOM 9349 O O . SER B 1 398 ? 4.328 44.375 20.719 1 67.25 398 SER B O 1
ATOM 9351 N N . ALA B 1 399 ? 6.023 43.875 19.266 1 63.09 399 ALA B N 1
ATOM 9352 C CA . ALA B 1 399 ? 6.953 44.781 19.922 1 63.09 399 ALA B CA 1
ATOM 9353 C C . ALA B 1 399 ? 6.777 46.219 19.406 1 63.09 399 ALA B C 1
ATOM 9355 O O . ALA B 1 399 ? 7.051 47.156 20.125 1 63.09 399 ALA B O 1
ATOM 9356 N N . SER B 1 400 ? 6.41 46.219 18.141 1 62.22 400 SER B N 1
ATOM 9357 C CA . SER B 1 400 ? 6.258 47.531 17.547 1 62.22 400 SER B CA 1
ATOM 9358 C C . SER B 1 400 ? 5.16 48.344 18.25 1 62.22 400 SER B C 1
ATOM 9360 O O . SER B 1 400 ? 5.223 49.562 18.297 1 62.22 400 SER B O 1
ATOM 9362 N N . TYR B 1 401 ? 4.254 47.594 18.594 1 60.16 401 TYR B N 1
ATOM 9363 C CA . TYR B 1 401 ? 3.238 48.125 19.5 1 60.16 401 TYR B CA 1
ATOM 9364 C C . TYR B 1 401 ? 3.027 47.188 20.688 1 60.16 401 TYR B C 1
ATOM 9366 O O . TYR B 1 401 ? 2.67 46.031 20.516 1 60.16 401 TYR B O 1
ATOM 9374 N N . PRO B 1 402 ? 3.48 47.688 21.719 1 62.09 402 PRO B N 1
ATOM 9375 C CA . PRO B 1 402 ? 3.369 46.812 22.891 1 62.09 402 PRO B CA 1
ATOM 9376 C C . PRO B 1 402 ? 1.947 46.312 23.109 1 62.09 402 PRO B C 1
ATOM 9378 O O . PRO B 1 402 ? 1.217 46.844 23.953 1 62.09 402 PRO B O 1
ATOM 9381 N N . ALA B 1 403 ? 1.565 45.281 22.234 1 66.38 403 ALA B N 1
ATOM 9382 C CA . ALA B 1 403 ? 0.254 44.656 22.344 1 66.38 403 ALA B CA 1
ATOM 9383 C C . ALA B 1 403 ? 0.376 43.125 22.297 1 66.38 403 ALA B C 1
ATOM 9385 O O . ALA B 1 403 ? 1.371 42.594 21.812 1 66.38 403 ALA B O 1
ATOM 9386 N N . VAL B 1 404 ? -0.674 42.562 23.047 1 68.06 404 VAL B N 1
ATOM 9387 C CA . VAL B 1 404 ? -0.716 41.125 23.094 1 68.06 404 VAL B CA 1
ATOM 9388 C C . VAL B 1 404 ? -2.029 40.625 22.5 1 68.06 404 VAL B C 1
ATOM 9390 O O . VAL B 1 404 ? -3.066 41.281 22.625 1 68.06 404 VAL B O 1
ATOM 9393 N N . GLU B 1 405 ? -1.947 39.656 21.672 1 70.25 405 GLU B N 1
ATOM 9394 C CA . GLU B 1 405 ? -3.125 38.875 21.328 1 70.25 405 GLU B CA 1
ATOM 9395 C C . GLU B 1 405 ? -3.324 37.719 22.312 1 70.25 405 GLU B C 1
ATOM 9397 O O . GLU B 1 405 ? -2.357 37.094 22.734 1 70.25 405 GLU B O 1
ATOM 9402 N N . PHE B 1 406 ? -4.629 37.531 22.828 1 68.88 406 PHE B N 1
ATOM 9403 C CA . PHE B 1 406 ? -4.855 36.531 23.844 1 68.88 406 PHE B CA 1
ATOM 9404 C C . PHE B 1 406 ? -6.18 35.812 23.594 1 68.88 406 PHE B C 1
ATOM 9406 O O . PHE B 1 406 ? -7.062 36.344 22.922 1 68.88 406 PHE B O 1
ATOM 9413 N N . TYR B 1 407 ? -6.293 34.594 24.031 1 68.56 407 TYR B N 1
ATOM 9414 C CA . TYR B 1 407 ? -7.504 33.75 24.031 1 68.56 407 TYR B CA 1
ATOM 9415 C C . TYR B 1 407 ? -8.047 33.594 25.438 1 68.56 407 TYR B C 1
ATOM 9417 O O . TYR B 1 407 ? -7.312 33.25 26.359 1 68.56 407 TYR B O 1
ATOM 9425 N N . LYS B 1 408 ? -9.266 34 25.656 1 65.88 408 LYS B N 1
ATOM 9426 C CA . LYS B 1 408 ? -9.977 33.781 26.906 1 65.88 408 LYS B CA 1
ATOM 9427 C C . LYS B 1 408 ? -11.25 32.969 26.688 1 65.88 408 LYS B C 1
ATOM 9429 O O . LYS B 1 408 ? -12.094 33.344 25.875 1 65.88 408 LYS B O 1
ATOM 9434 N N . SER B 1 409 ? -11.273 31.656 27.234 1 58.28 409 SER B N 1
ATOM 9435 C CA . SER B 1 409 ? -12.438 30.797 27.094 1 58.28 409 SER B CA 1
ATOM 9436 C C . SER B 1 409 ? -13.539 31.203 28.062 1 58.28 409 SER B C 1
ATOM 9438 O O . SER B 1 409 ? -13.336 31.219 29.281 1 58.28 409 SER B O 1
ATOM 9440 N N . ALA B 1 410 ? -13.977 32.312 28.172 1 53.28 410 ALA B N 1
ATOM 9441 C CA . ALA B 1 410 ? -15 32.562 29.172 1 53.28 410 ALA B CA 1
ATOM 9442 C C . ALA B 1 410 ? -16.344 32 28.734 1 53.28 410 ALA B C 1
ATOM 9444 O O . ALA B 1 410 ? -16.562 31.719 27.562 1 53.28 410 ALA B O 1
ATOM 9445 N N . ASN B 1 411 ? -17.188 31.5 29.812 1 49.47 411 ASN B N 1
ATOM 9446 C CA . ASN B 1 411 ? -18.484 30.844 29.734 1 49.47 411 ASN B CA 1
ATOM 9447 C C . ASN B 1 411 ? -19.281 31.312 28.516 1 49.47 411 ASN B C 1
ATOM 9449 O O . ASN B 1 411 ? -20.062 30.562 27.953 1 49.47 411 ASN B O 1
ATOM 9453 N N . ASP B 1 412 ? -19.344 32.469 28.219 1 46.88 412 ASP B N 1
ATOM 9454 C CA . ASP B 1 412 ? -20.281 32.906 27.203 1 46.88 412 ASP B CA 1
ATOM 9455 C C . ASP B 1 412 ? -19.562 33.312 25.922 1 46.88 412 ASP B C 1
ATOM 9457 O O . ASP B 1 412 ? -20.203 33.719 24.953 1 46.88 412 ASP B O 1
ATOM 9461 N N . TYR B 1 413 ? -18.203 32.406 26 1 46.81 413 TYR B N 1
ATOM 9462 C CA . TYR B 1 413 ? -17.547 32.906 24.797 1 46.81 413 TYR B CA 1
ATOM 9463 C C . TYR B 1 413 ? -16.328 32.062 24.453 1 46.81 413 TYR B C 1
ATOM 9465 O O . TYR B 1 413 ? -15.516 31.75 25.328 1 46.81 413 TYR B O 1
ATOM 9473 N N . VAL B 1 414 ? -16.516 32.125 23.203 1 52.03 414 VAL B N 1
ATOM 9474 C CA . VAL B 1 414 ? -15.375 31.531 22.516 1 52.03 414 VAL B CA 1
ATOM 9475 C C . VAL B 1 414 ? -14.766 32.531 21.547 1 52.03 414 VAL B C 1
ATOM 9477 O O . VAL B 1 414 ? -15.391 32.938 20.562 1 52.03 414 VAL B O 1
ATOM 9480 N N . GLY B 1 415 ? -13.594 33.375 21.984 1 59.47 415 GLY B N 1
ATOM 9481 C CA . GLY B 1 415 ? -13.023 34.312 21.031 1 59.47 415 GLY B CA 1
ATOM 9482 C C . GLY B 1 415 ? -11.578 34.656 21.312 1 59.47 415 GLY B C 1
ATOM 9483 O O . GLY B 1 415 ? -11.047 34.281 22.359 1 59.47 415 GLY B O 1
ATOM 9484 N N . ARG B 1 416 ? -10.859 34.969 20.281 1 64 416 ARG B N 1
ATOM 9485 C CA . ARG B 1 416 ? -9.508 35.531 20.328 1 64 416 ARG B CA 1
ATOM 9486 C C . ARG B 1 416 ? -9.547 37.062 20.125 1 64 416 ARG B C 1
ATOM 9488 O O . ARG B 1 416 ? -10.281 37.562 19.266 1 64 416 ARG B O 1
ATOM 9495 N N . GLY B 1 417 ? -9.078 37.844 21.125 1 57.31 417 GLY B N 1
ATOM 9496 C CA . GLY B 1 417 ? -9.016 39.281 21 1 57.31 417 GLY B CA 1
ATOM 9497 C C . GLY B 1 417 ? -7.605 39.844 21.125 1 57.31 417 GLY B C 1
ATOM 9498 O O . GLY B 1 417 ? -6.672 39.094 21.438 1 57.31 417 GLY B O 1
ATOM 9499 N N . LYS B 1 418 ? -7.375 40.969 20.516 1 64.69 418 LYS B N 1
ATOM 9500 C CA . LYS B 1 418 ? -6.148 41.75 20.719 1 64.69 418 LYS B CA 1
ATOM 9501 C C . LYS B 1 418 ? -6.305 42.75 21.859 1 64.69 418 LYS B C 1
ATOM 9503 O O . LYS B 1 418 ? -7.34 43.406 21.984 1 64.69 418 LYS B O 1
ATOM 9508 N N . GLY B 1 419 ? -5.41 42.688 22.797 1 58.09 419 GLY B N 1
ATOM 9509 C CA . GLY B 1 419 ? -5.43 43.625 23.906 1 58.09 419 GLY B CA 1
ATOM 9510 C C . GLY B 1 419 ? -4.188 44.469 23.984 1 58.09 419 GLY B C 1
ATOM 9511 O O . GLY B 1 419 ? -3.145 44.125 23.422 1 58.09 419 GLY B O 1
ATOM 9512 N N . ARG B 1 420 ? -4.391 45.75 24.328 1 55.19 420 ARG B N 1
ATOM 9513 C CA . ARG B 1 420 ? -3.293 46.688 24.516 1 55.19 420 ARG B CA 1
ATOM 9514 C C . ARG B 1 420 ? -2.607 46.469 25.859 1 55.19 420 ARG B C 1
ATOM 9516 O O . ARG B 1 420 ? -3.273 46.219 26.875 1 55.19 420 ARG B O 1
ATOM 9523 N N . LEU B 1 421 ? -1.215 46.188 25.688 1 56.84 421 LEU B N 1
ATOM 9524 C CA . LEU B 1 421 ? -0.411 46.25 26.891 1 56.84 421 LEU B CA 1
ATOM 9525 C C . LEU B 1 421 ? 0.194 47.625 27.094 1 56.84 421 LEU B C 1
ATOM 9527 O O . LEU B 1 421 ? 0.665 48.25 26.141 1 56.84 421 LEU B O 1
ATOM 9531 N N . LEU B 1 422 ? -0.151 48.5 27.984 1 49.66 422 LEU B N 1
ATOM 9532 C CA . LEU B 1 422 ? 0.556 49.75 28.234 1 49.66 422 LEU B CA 1
ATOM 9533 C C . LEU B 1 422 ? 1.956 49.469 28.781 1 49.66 422 LEU B C 1
ATOM 9535 O O . LEU B 1 422 ? 2.143 48.594 29.609 1 49.66 422 LEU B O 1
ATOM 9539 N N . PRO B 1 423 ? 2.934 49.844 28.125 1 46.78 423 PRO B N 1
ATOM 9540 C CA . PRO B 1 423 ? 4.332 49.75 28.531 1 46.78 423 PRO B CA 1
ATOM 9541 C C . PRO B 1 423 ? 4.523 49.969 30.031 1 46.78 423 PRO B C 1
ATOM 9543 O O . PRO B 1 423 ? 5.461 49.438 30.625 1 46.78 423 PRO B O 1
ATOM 9546 N N . THR B 1 424 ? 4.223 51.156 30.578 1 41.78 424 THR B N 1
ATOM 9547 C CA . THR B 1 424 ? 4.543 51.438 31.984 1 41.78 424 THR B CA 1
ATOM 9548 C C . THR B 1 424 ? 3.984 50.312 32.875 1 41.78 424 THR B C 1
ATOM 9550 O O . THR B 1 424 ? 4.07 50.406 34.094 1 41.78 424 THR B O 1
ATOM 9553 N N . MET B 1 425 ? 3.234 49.438 32.438 1 41.69 425 MET B N 1
ATOM 9554 C CA . MET B 1 425 ? 2.283 48.75 33.312 1 41.69 425 MET B CA 1
ATOM 9555 C C . MET B 1 425 ? 2.902 47.5 33.906 1 41.69 425 MET B C 1
ATOM 9557 O O . MET B 1 425 ? 3.623 46.781 33.219 1 41.69 425 MET B O 1
ATOM 9561 N N . SER B 1 426 ? 3.012 47.594 35.156 1 46.41 426 SER B N 1
ATOM 9562 C CA . SER B 1 426 ? 3.117 46.562 36.156 1 46.41 426 SER B CA 1
ATOM 9563 C C . SER B 1 426 ? 2.061 45.469 35.938 1 46.41 426 SER B C 1
ATOM 9565 O O . SER B 1 426 ? 0.987 45.75 35.406 1 46.41 426 SER B O 1
ATOM 9567 N N . ALA B 1 427 ? 2.404 44.25 35.969 1 53.69 427 ALA B N 1
ATOM 9568 C CA . ALA B 1 427 ? 1.631 43 35.969 1 53.69 427 ALA B CA 1
ATOM 9569 C C . ALA B 1 427 ? 0.211 43.25 36.469 1 53.69 427 ALA B C 1
ATOM 9571 O O . ALA B 1 427 ? -0.678 42.406 36.281 1 53.69 427 ALA B O 1
ATOM 9572 N N . ALA B 1 428 ? -0.019 44.5 37.125 1 52.47 428 ALA B N 1
ATOM 9573 C CA . ALA B 1 428 ? -1.185 44.469 38 1 52.47 428 ALA B CA 1
ATOM 9574 C C . ALA B 1 428 ? -2.469 44.75 37.219 1 52.47 428 ALA B C 1
ATOM 9576 O O . ALA B 1 428 ? -3.564 44.438 37.688 1 52.47 428 ALA B O 1
ATOM 9577 N N . GLU B 1 429 ? -2.377 45.375 35.969 1 58.72 429 GLU B N 1
ATOM 9578 C CA . GLU B 1 429 ? -3.688 45.625 35.375 1 58.72 429 GLU B CA 1
ATOM 9579 C C . GLU B 1 429 ? -3.912 44.719 34.156 1 58.72 429 GLU B C 1
ATOM 9581 O O . GLU B 1 429 ? -3.027 44.594 33.312 1 58.72 429 GLU B O 1
ATOM 9586 N N . PRO B 1 430 ? -5.078 44 34.125 1 64.12 430 PRO B N 1
ATOM 9587 C CA . PRO B 1 430 ? -5.395 43.156 32.969 1 64.12 430 PRO B CA 1
ATOM 9588 C C . PRO B 1 430 ? -5.414 43.906 31.656 1 64.12 430 PRO B C 1
ATOM 9590 O O . PRO B 1 430 ? -5.781 45.094 31.625 1 64.12 430 PRO B O 1
ATOM 9593 N N . PRO B 1 431 ? -4.922 43.344 30.547 1 72.62 431 PRO B N 1
ATOM 9594 C CA . PRO B 1 431 ? -4.984 44 29.25 1 72.62 431 PRO B CA 1
ATOM 9595 C C . PRO B 1 431 ? -6.41 44.375 28.828 1 72.62 431 PRO B C 1
ATOM 9597 O O . PRO B 1 431 ? -7.348 43.625 29.125 1 72.62 431 PRO B O 1
ATOM 9600 N N . GLU B 1 432 ? -6.512 45.531 28.375 1 73.94 432 GLU B N 1
ATOM 9601 C CA . GLU B 1 432 ? -7.801 45.969 27.844 1 73.94 432 GLU B CA 1
ATOM 9602 C C . GLU B 1 432 ? -7.934 45.656 26.359 1 73.94 432 GLU B C 1
ATOM 9604 O O . GLU B 1 432 ? -7.02 45.938 25.578 1 73.94 432 GLU B O 1
ATOM 9609 N N . CYS B 1 433 ? -9.039 45.094 26.031 1 79.31 433 CYS B N 1
ATOM 9610 C CA . CYS B 1 433 ? -9.25 44.625 24.656 1 79.31 433 CYS B CA 1
ATOM 9611 C C . CYS B 1 433 ? -9.477 45.812 23.719 1 79.31 433 CYS B C 1
ATOM 9613 O O . CYS B 1 433 ? -10.5 46.5 23.812 1 79.31 433 CYS B O 1
ATOM 9615 N N . ILE B 1 434 ? -8.602 46.062 22.766 1 83.19 434 ILE B N 1
ATOM 9616 C CA . ILE B 1 434 ? -8.734 47.188 21.891 1 83.19 434 ILE B CA 1
ATOM 9617 C C . ILE B 1 434 ? -9.562 46.812 20.656 1 83.19 434 ILE B C 1
ATOM 9619 O O . ILE B 1 434 ? -10.047 47.688 19.938 1 83.19 434 ILE B O 1
ATOM 9623 N N . THR B 1 435 ? -9.773 45.5 20.422 1 86.5 435 THR B N 1
ATOM 9624 C CA . THR B 1 435 ? -10.539 45.094 19.25 1 86.5 435 THR B CA 1
ATOM 9625 C C . THR B 1 435 ? -11.953 44.688 19.656 1 86.5 435 THR B C 1
ATOM 9627 O O . THR B 1 435 ? -12.789 44.406 18.781 1 86.5 435 THR B O 1
ATOM 9630 N N . CYS B 1 436 ? -12.305 44.562 20.891 1 81.62 436 CYS B N 1
ATOM 9631 C CA . CYS B 1 436 ? -13.602 44.125 21.391 1 81.62 436 CYS B CA 1
ATOM 9632 C C . CYS B 1 436 ? -14.727 45 20.828 1 81.62 436 CYS B C 1
ATOM 9634 O O . CYS B 1 436 ? -15.805 44.5 20.516 1 81.62 436 CYS B O 1
ATOM 9636 N N . PRO B 1 437 ? -14.523 46.188 20.719 1 85.38 437 PRO B N 1
ATOM 9637 C CA . PRO B 1 437 ? -15.602 46.969 20.156 1 85.38 437 PRO B CA 1
ATOM 9638 C C . PRO B 1 437 ? -15.953 46.562 18.719 1 85.38 437 PRO B C 1
ATOM 9640 O O . PRO B 1 437 ? -17.094 46.75 18.281 1 85.38 437 PRO B O 1
ATOM 9643 N N . LEU B 1 438 ? -14.977 46.062 17.953 1 89.44 438 LEU B N 1
ATOM 9644 C CA . LEU B 1 438 ? -15.25 45.594 16.594 1 89.44 438 LEU B CA 1
ATOM 9645 C C . LEU B 1 438 ? -16.25 44.438 16.625 1 89.44 438 LEU B C 1
ATOM 9647 O O . LEU B 1 438 ? -17 44.25 15.656 1 89.44 438 LEU B O 1
ATOM 9651 N N . ARG B 1 439 ? -16.312 43.719 17.688 1 86.31 439 ARG B N 1
ATOM 9652 C CA . ARG B 1 439 ? -17.266 42.656 17.812 1 86.31 439 ARG B CA 1
ATOM 9653 C C . ARG B 1 439 ? -18.688 43.188 17.859 1 86.31 439 ARG B C 1
ATOM 9655 O O . ARG B 1 439 ? -19.609 42.531 17.344 1 86.31 439 ARG B O 1
ATOM 9662 N N . THR B 1 440 ? -18.828 44.281 18.516 1 86.44 440 THR B N 1
ATOM 9663 C CA . THR B 1 440 ? -20.141 44.906 18.609 1 86.44 440 THR B CA 1
ATOM 9664 C C . THR B 1 440 ? -20.531 45.531 17.266 1 86.44 440 THR B C 1
ATOM 9666 O O . THR B 1 440 ? -21.703 45.469 16.859 1 86.44 440 THR B O 1
ATOM 9669 N N . GLU B 1 441 ? -19.562 46.094 16.641 1 91.5 441 GLU B N 1
ATOM 9670 C CA . GLU B 1 441 ? -19.812 46.75 15.359 1 91.5 441 GLU B CA 1
ATOM 9671 C C . GLU B 1 441 ? -20.109 45.75 14.258 1 91.5 441 GLU B C 1
ATOM 9673 O O . GLU B 1 441 ? -20.922 46 13.367 1 91.5 441 GLU B O 1
ATOM 9678 N N . TYR B 1 442 ? -19.438 44.688 14.266 1 93.25 442 TYR B N 1
ATOM 9679 C CA . TYR B 1 442 ? -19.594 43.656 13.266 1 93.25 442 TYR B CA 1
ATOM 9680 C C . TYR B 1 442 ? -19.953 42.312 13.922 1 93.25 442 TYR B C 1
ATOM 9682 O O . TYR B 1 442 ? -19.141 41.375 13.922 1 93.25 442 TYR B O 1
ATOM 9690 N N . PRO B 1 443 ? -21.156 42.219 14.344 1 88.44 443 PRO B N 1
ATOM 9691 C CA . PRO B 1 443 ? -21.547 41 15.07 1 88.44 443 PRO B CA 1
ATOM 9692 C C . PRO B 1 443 ? -21.297 39.75 14.266 1 88.44 443 PRO B C 1
ATOM 9694 O O . PRO B 1 443 ? -21.625 39.688 13.07 1 88.44 443 PRO B O 1
ATOM 9697 N N . GLU B 1 444 ? -20.656 38.75 14.922 1 87.75 444 GLU B N 1
ATOM 9698 C CA . GLU B 1 444 ? -20.391 37.406 14.422 1 87.75 444 GLU B CA 1
ATOM 9699 C C . GLU B 1 444 ? -19.234 37.406 13.422 1 87.75 444 GLU B C 1
ATOM 9701 O O . GLU B 1 444 ? -18.844 36.344 12.938 1 87.75 444 GLU B O 1
ATOM 9706 N N . ARG B 1 445 ? -18.672 38.562 13.102 1 92.31 445 ARG B N 1
ATOM 9707 C CA . ARG B 1 445 ? -17.625 38.594 12.078 1 92.31 445 ARG B CA 1
ATOM 9708 C C . ARG B 1 445 ? -16.266 38.906 12.703 1 92.31 445 ARG B C 1
ATOM 9710 O O . ARG B 1 445 ? -15.227 38.75 12.047 1 92.31 445 ARG B O 1
ATOM 9717 N N . CYS B 1 446 ? -16.234 39.219 14 1 91.38 446 CYS B N 1
ATOM 9718 C CA . CYS B 1 446 ? -14.961 39.625 14.602 1 91.38 446 CYS B CA 1
ATOM 9719 C C . CYS B 1 446 ? -14.805 39 15.984 1 91.38 446 CYS B C 1
ATOM 9721 O O . CYS B 1 446 ? -14.344 39.656 16.922 1 91.38 446 CYS B O 1
ATOM 9723 N N . ASN B 1 447 ? -15.203 37.781 16.141 1 86.69 447 ASN B N 1
ATOM 9724 C CA . ASN B 1 447 ? -14.977 37 17.375 1 86.69 447 ASN B CA 1
ATOM 9725 C C . ASN B 1 447 ? -13.492 36.688 17.578 1 86.69 447 ASN B C 1
ATOM 9727 O O . ASN B 1 447 ? -13.055 36.469 18.703 1 86.69 447 ASN B O 1
ATOM 9731 N N . ILE B 1 448 ? -12.758 36.688 16.5 1 86.56 448 ILE B N 1
ATOM 9732 C CA . ILE B 1 448 ? -11.312 36.469 16.5 1 86.56 448 ILE B CA 1
ATOM 9733 C C . ILE B 1 448 ? -10.617 37.594 15.727 1 86.56 448 ILE B C 1
ATOM 9735 O O . ILE B 1 448 ? -10.969 37.875 14.586 1 86.56 448 ILE B O 1
ATOM 9739 N N . ALA B 1 449 ? -9.648 38.156 16.359 1 87.88 449 ALA B N 1
ATOM 9740 C CA . ALA B 1 449 ? -8.891 39.219 15.719 1 87.88 449 ALA B CA 1
ATOM 9741 C C . ALA B 1 449 ? -7.395 38.938 15.727 1 87.88 449 ALA B C 1
ATOM 9743 O O . ALA B 1 449 ? -6.844 38.531 16.766 1 87.88 449 ALA B O 1
ATOM 9744 N N . THR B 1 450 ? -6.797 39 14.594 1 86.56 450 THR B N 1
ATOM 9745 C CA . THR B 1 450 ? -5.344 38.938 14.453 1 86.56 450 THR B CA 1
ATOM 9746 C C . THR B 1 450 ? -4.816 40.219 13.812 1 86.56 450 THR B C 1
ATOM 9748 O O . THR B 1 450 ? -5.586 41 13.242 1 86.56 450 THR B O 1
ATOM 9751 N N . SER B 1 451 ? -3.527 40.469 13.984 1 87.69 451 SER B N 1
ATOM 9752 C CA . SER B 1 451 ? -3.027 41.781 13.562 1 87.69 451 SER B CA 1
ATOM 9753 C C . SER B 1 451 ? -1.747 41.625 12.75 1 87.69 451 SER B C 1
ATOM 9755 O O . SER B 1 451 ? -1.016 40.656 12.891 1 87.69 451 SER B O 1
ATOM 9757 N N . SER B 1 452 ? -1.557 42.531 11.859 1 89.44 452 SER B N 1
ATOM 9758 C CA . SER B 1 452 ? -0.323 42.812 11.125 1 89.44 452 SER B CA 1
ATOM 9759 C C . SER B 1 452 ? 0.075 44.281 11.211 1 89.44 452 SER B C 1
ATOM 9761 O O . SER B 1 452 ? -0.552 45.125 10.586 1 89.44 452 SER B O 1
ATOM 9763 N N . PHE B 1 453 ? 1.173 44.531 11.953 1 88.75 453 PHE B N 1
ATOM 9764 C CA . PHE B 1 453 ? 1.575 45.906 12.203 1 88.75 453 PHE B CA 1
ATOM 9765 C C . PHE B 1 453 ? 2.602 46.375 11.172 1 88.75 453 PHE B C 1
ATOM 9767 O O . PHE B 1 453 ? 3.42 45.594 10.703 1 88.75 453 PHE B O 1
ATOM 9774 N N . SER B 1 454 ? 2.5 47.688 10.977 1 91 454 SER B N 1
ATOM 9775 C CA . SER B 1 454 ? 3.553 48.312 10.172 1 91 454 SER B CA 1
ATOM 9776 C C . SER B 1 454 ? 4.879 48.344 10.922 1 91 454 SER B C 1
ATOM 9778 O O . SER B 1 454 ? 4.926 48.062 12.125 1 91 454 SER B O 1
ATOM 9780 N N . LYS B 1 455 ? 5.973 48.625 10.25 1 85.62 455 LYS B N 1
ATOM 9781 C CA . LYS B 1 455 ? 7.316 48.531 10.812 1 85.62 455 LYS B CA 1
ATOM 9782 C C . LYS B 1 455 ? 7.461 49.406 12.055 1 85.62 455 LYS B C 1
ATOM 9784 O O . LYS B 1 455 ? 8.133 49.031 13.016 1 85.62 455 LYS B O 1
ATOM 9789 N N . GLY B 1 456 ? 6.836 50.562 11.984 1 83.81 456 GLY B N 1
ATOM 9790 C CA . GLY B 1 456 ? 6.918 51.469 13.109 1 83.81 456 GLY B CA 1
ATOM 9791 C C . GLY B 1 456 ? 5.742 51.344 14.07 1 83.81 456 GLY B C 1
ATOM 9792 O O . GLY B 1 456 ? 5.715 52 15.109 1 83.81 456 GLY B O 1
ATOM 9793 N N . GLY B 1 457 ? 4.797 50.625 13.734 1 87.31 457 GLY B N 1
ATOM 9794 C CA . GLY B 1 457 ? 3.656 50.375 14.602 1 87.31 457 GLY B CA 1
ATOM 9795 C C . GLY B 1 457 ? 2.58 51.438 14.516 1 87.31 457 GLY B C 1
ATOM 9796 O O . GLY B 1 457 ? 1.643 51.438 15.312 1 87.31 457 GLY B O 1
ATOM 9797 N N . SER B 1 458 ? 2.725 52.25 13.508 1 90.19 458 SER B N 1
ATOM 9798 C CA . SER B 1 458 ? 1.777 53.375 13.414 1 90.19 458 SER B CA 1
ATOM 9799 C C . SER B 1 458 ? 0.497 52.938 12.711 1 90.19 458 SER B C 1
ATOM 9801 O O . SER B 1 458 ? -0.525 53.625 12.797 1 90.19 458 SER B O 1
ATOM 9803 N N . ARG B 1 459 ? 0.617 51.844 11.992 1 92.94 459 ARG B N 1
ATOM 9804 C CA . ARG B 1 459 ? -0.532 51.281 11.281 1 92.94 459 ARG B CA 1
ATOM 9805 C C . ARG B 1 459 ? -0.701 49.812 11.562 1 92.94 459 ARG B C 1
ATOM 9807 O O . ARG B 1 459 ? 0.26 49.125 11.938 1 92.94 459 ARG B O 1
ATOM 9814 N N . VAL B 1 460 ? -1.929 49.375 11.453 1 92.19 460 VAL B N 1
ATOM 9815 C CA . VAL B 1 460 ? -2.184 47.969 11.672 1 92.19 460 VAL B CA 1
ATOM 9816 C C . VAL B 1 460 ? -3.34 47.5 10.781 1 92.19 460 VAL B C 1
ATOM 9818 O O . VAL B 1 460 ? -4.281 48.25 10.539 1 92.19 460 VAL B O 1
ATOM 9821 N N . VAL B 1 461 ? -3.205 46.344 10.203 1 93.44 461 VAL B N 1
ATOM 9822 C CA . VAL B 1 461 ? -4.324 45.656 9.57 1 93.44 461 VAL B CA 1
ATOM 9823 C C . VAL B 1 461 ? -4.859 44.562 10.5 1 93.44 461 VAL B C 1
ATOM 9825 O O . VAL B 1 461 ? -4.109 43.688 10.922 1 93.44 461 VAL B O 1
ATOM 9828 N N . ILE B 1 462 ? -6.137 44.688 10.844 1 92.69 462 ILE B N 1
ATOM 9829 C CA . ILE B 1 462 ? -6.812 43.719 11.688 1 92.69 462 ILE B CA 1
ATOM 9830 C C . ILE B 1 462 ? -7.621 42.75 10.82 1 92.69 462 ILE B C 1
ATOM 9832 O O . ILE B 1 462 ? -8.453 43.188 10.016 1 92.69 462 ILE B O 1
ATOM 9836 N N . ALA B 1 463 ? -7.312 41.531 10.93 1 92.88 463 ALA B N 1
ATOM 9837 C CA . ALA B 1 463 ? -8.156 40.5 10.336 1 92.88 463 ALA B CA 1
ATOM 9838 C C . ALA B 1 463 ? -9.211 40.031 11.328 1 92.88 463 ALA B C 1
ATOM 9840 O O . ALA B 1 463 ? -8.883 39.438 12.367 1 92.88 463 ALA B O 1
ATOM 9841 N N . CYS B 1 464 ? -10.422 40.344 11.055 1 92.31 464 CYS B N 1
ATOM 9842 C CA . CYS B 1 464 ? -11.562 39.906 11.867 1 92.31 464 CYS B CA 1
ATOM 9843 C C . CYS B 1 464 ? -12.172 38.625 11.312 1 92.31 464 CYS B C 1
ATOM 9845 O O . CYS B 1 464 ? -12.523 38.562 10.133 1 92.31 464 CYS B O 1
ATOM 9847 N N . ARG B 1 465 ? -12.203 37.719 12.188 1 91.81 465 ARG B N 1
ATOM 9848 C CA . ARG B 1 465 ? -12.82 36.438 11.828 1 91.81 465 ARG B CA 1
ATOM 9849 C C . ARG B 1 465 ? -13.859 36.031 12.867 1 91.81 465 ARG B C 1
ATOM 9851 O O . ARG B 1 465 ? -13.836 36.5 14 1 91.81 465 ARG B O 1
ATOM 9858 N N . GLY B 1 466 ? -14.773 35.25 12.484 1 90 466 GLY B N 1
ATOM 9859 C CA . GLY B 1 466 ? -15.859 34.75 13.297 1 90 466 GLY B CA 1
ATOM 9860 C C . GLY B 1 466 ? -16.734 33.75 12.555 1 90 466 GLY B C 1
ATOM 9861 O O . GLY B 1 466 ? -16.297 33.125 11.602 1 90 466 GLY B O 1
ATOM 9862 N N . GLU B 1 467 ? -17.938 33.656 13.047 1 88.75 467 GLU B N 1
ATOM 9863 C CA . GLU B 1 467 ? -18.875 32.719 12.43 1 88.75 467 GLU B CA 1
ATOM 9864 C C . GLU B 1 467 ? -19.391 33.25 11.102 1 88.75 467 GLU B C 1
ATOM 9866 O O . GLU B 1 467 ? -19.922 32.5 10.289 1 88.75 467 GLU B O 1
ATOM 9871 N N . GLY B 1 468 ? -19.219 34.5 10.875 1 91.25 468 GLY B N 1
ATOM 9872 C CA . GLY B 1 468 ? -19.594 35.125 9.625 1 91.25 468 GLY B CA 1
ATOM 9873 C C . GLY B 1 468 ? -18.422 35.375 8.703 1 91.25 468 GLY B C 1
ATOM 9874 O O . GLY B 1 468 ? -17.312 34.906 8.961 1 91.25 468 GLY B O 1
ATOM 9875 N N . ALA B 1 469 ? -18.734 36.125 7.617 1 93.88 469 ALA B N 1
ATOM 9876 C CA . ALA B 1 469 ? -17.719 36.406 6.609 1 93.88 469 ALA B CA 1
ATOM 9877 C C . ALA B 1 469 ? -16.562 37.219 7.203 1 93.88 469 ALA B C 1
ATOM 9879 O O . ALA B 1 469 ? -16.797 38.188 7.945 1 93.88 469 ALA B O 1
ATOM 9880 N N . PRO B 1 470 ? -15.336 36.906 6.891 1 94.62 470 PRO B N 1
ATOM 9881 C CA . PRO B 1 470 ? -14.188 37.656 7.406 1 94.62 470 PRO B CA 1
ATOM 9882 C C . PRO B 1 470 ? -14.156 39.125 6.914 1 94.62 470 PRO B C 1
ATOM 9884 O O . PRO B 1 470 ? -14.727 39.438 5.867 1 94.62 470 PRO B O 1
ATOM 9887 N N . LEU B 1 471 ? -13.516 39.938 7.777 1 94.69 471 LEU B N 1
ATOM 9888 C CA . LEU B 1 471 ? -13.344 41.344 7.508 1 94.69 471 LEU B CA 1
ATOM 9889 C C . LEU B 1 471 ? -11.891 41.781 7.723 1 94.69 471 LEU B C 1
ATOM 9891 O O . LEU B 1 471 ? -11.25 41.344 8.688 1 94.69 471 LEU B O 1
ATOM 9895 N N . TYR B 1 472 ? -11.43 42.562 6.801 1 96 472 TYR B N 1
ATOM 9896 C CA . TYR B 1 472 ? -10.086 43.125 6.945 1 96 472 TYR B CA 1
ATOM 9897 C C . TYR B 1 472 ? -10.117 44.625 7 1 96 472 TYR B C 1
ATOM 9899 O O . TYR B 1 472 ? -10.594 45.281 6.066 1 96 472 TYR B O 1
ATOM 9907 N N . ILE B 1 473 ? -9.555 45.156 8.094 1 96.19 473 ILE B N 1
ATOM 9908 C CA . ILE B 1 473 ? -9.68 46.594 8.383 1 96.19 473 ILE B CA 1
ATOM 9909 C C . ILE B 1 473 ? -8.297 47.188 8.68 1 96.19 473 ILE B C 1
ATOM 9911 O O . ILE B 1 473 ? -7.523 46.594 9.445 1 96.19 473 ILE B O 1
ATOM 9915 N N . GLN B 1 474 ? -8.039 48.25 8.062 1 96.5 474 GLN B N 1
ATOM 9916 C CA . GLN B 1 474 ? -6.812 49 8.359 1 96.5 474 GLN B CA 1
ATOM 9917 C C . GLN B 1 474 ? -7.082 50.125 9.344 1 96.5 474 GLN B C 1
ATOM 9919 O O . GLN B 1 474 ? -8.094 50.812 9.242 1 96.5 474 GLN B O 1
ATOM 9924 N N . PHE B 1 475 ? -6.148 50.344 10.312 1 94.94 475 PHE B N 1
ATOM 9925 C CA . PHE B 1 475 ? -6.258 51.438 11.297 1 94.94 475 PHE B CA 1
ATOM 9926 C C . PHE B 1 475 ? -4.934 52.188 11.43 1 94.94 475 PHE B C 1
ATOM 9928 O O . PHE B 1 475 ? -3.881 51.656 11.062 1 94.94 475 PHE B O 1
ATOM 9935 N N . THR B 1 476 ? -5.066 53.406 11.859 1 94.31 476 THR B N 1
ATOM 9936 C CA . THR B 1 476 ? -3.955 54.094 12.508 1 94.31 476 THR B CA 1
ATOM 9937 C C . THR B 1 476 ? -3.926 53.812 14 1 94.31 476 THR B C 1
ATOM 9939 O O . THR B 1 476 ? -4.973 53.75 14.648 1 94.31 476 THR B O 1
ATOM 9942 N N . VAL B 1 477 ? -2.756 53.625 14.516 1 91.12 477 VAL B N 1
ATOM 9943 C CA . VAL B 1 477 ? -2.615 53.312 15.938 1 91.12 477 VAL B CA 1
ATOM 9944 C C . VAL B 1 477 ? -2.299 54.594 16.703 1 91.12 477 VAL B C 1
ATOM 9946 O O . VAL B 1 477 ? -1.27 55.25 16.453 1 91.12 477 VAL B O 1
ATOM 9949 N N . ASN B 1 478 ? -3.166 54.938 17.562 1 89.56 478 ASN B N 1
ATOM 9950 C CA . ASN B 1 478 ? -2.938 56.062 18.453 1 89.56 478 ASN B CA 1
ATOM 9951 C C . ASN B 1 478 ? -2.184 55.625 19.719 1 89.56 478 ASN B C 1
ATOM 9953 O O . ASN B 1 478 ? -2.797 55.25 20.719 1 89.56 478 ASN B O 1
ATOM 9957 N N . HIS B 1 479 ? -1.008 55.906 19.797 1 81.81 479 HIS B N 1
ATOM 9958 C CA . HIS B 1 479 ? -0.142 55.438 20.875 1 81.81 479 HIS B CA 1
ATOM 9959 C C . HIS B 1 479 ? -0.352 56.25 22.141 1 81.81 479 HIS B C 1
ATOM 9961 O O . HIS B 1 479 ? 0.06 55.812 23.234 1 81.81 479 HIS B O 1
ATOM 9967 N N . THR B 1 480 ? -1.016 57.312 22.016 1 81 480 THR B N 1
ATOM 9968 C CA . THR B 1 480 ? -1.171 58.188 23.172 1 81 480 THR B CA 1
ATOM 9969 C C . THR B 1 480 ? -2.557 58 23.797 1 81 480 THR B C 1
ATOM 9971 O O . THR B 1 480 ? -2.863 58.625 24.812 1 81 480 THR B O 1
ATOM 9974 N N . ALA B 1 481 ? -3.248 57.156 23.203 1 82.69 481 ALA B N 1
ATOM 9975 C CA . ALA B 1 481 ? -4.605 56.969 23.719 1 82.69 481 ALA B CA 1
ATOM 9976 C C . ALA B 1 481 ? -4.594 56.281 25.078 1 82.69 481 ALA B C 1
ATOM 9978 O O . ALA B 1 481 ? -3.832 55.344 25.297 1 82.69 481 ALA B O 1
ATOM 9979 N N . THR B 1 482 ? -5.426 56.781 26.047 1 75.62 482 THR B N 1
ATOM 9980 C CA . THR B 1 482 ? -5.582 56.125 27.344 1 75.62 482 THR B CA 1
ATOM 9981 C C . THR B 1 482 ? -6.832 55.25 27.359 1 75.62 482 THR B C 1
ATOM 9983 O O . THR B 1 482 ? -6.918 54.312 28.141 1 75.62 482 THR B O 1
ATOM 9986 N N . ASP B 1 483 ? -7.703 55.625 26.484 1 75.88 483 ASP B N 1
ATOM 9987 C CA . ASP B 1 483 ? -8.914 54.844 26.281 1 75.88 483 ASP B CA 1
ATOM 9988 C C . ASP B 1 483 ? -8.719 53.812 25.172 1 75.88 483 ASP B C 1
ATOM 9990 O O . ASP B 1 483 ? -8.414 54.188 24.031 1 75.88 483 ASP B O 1
ATOM 9994 N N . PRO B 1 484 ? -8.914 52.5 25.5 1 78.06 484 PRO B N 1
ATOM 9995 C CA . PRO B 1 484 ? -8.742 51.469 24.484 1 78.06 484 PRO B CA 1
ATOM 9996 C C . PRO B 1 484 ? -9.586 51.719 23.25 1 78.06 484 PRO B C 1
ATOM 9998 O O . PRO B 1 484 ? -9.18 51.344 22.141 1 78.06 484 PRO B O 1
ATOM 10001 N N . ALA B 1 485 ? -10.664 52.375 23.359 1 79.62 485 ALA B N 1
ATOM 10002 C CA . ALA B 1 485 ? -11.57 52.594 22.25 1 79.62 485 ALA B CA 1
ATOM 10003 C C . ALA B 1 485 ? -10.961 53.594 21.25 1 79.62 485 ALA B C 1
ATOM 10005 O O . ALA B 1 485 ? -11.438 53.719 20.125 1 79.62 485 ALA B O 1
ATOM 10006 N N . ASN B 1 486 ? -9.898 54.312 21.719 1 86.88 486 ASN B N 1
ATOM 10007 C CA . ASN B 1 486 ? -9.312 55.344 20.875 1 86.88 486 ASN B CA 1
ATOM 10008 C C . ASN B 1 486 ? -7.93 54.938 20.359 1 86.88 486 ASN B C 1
ATOM 10010 O O . ASN B 1 486 ? -7.211 55.75 19.797 1 86.88 486 ASN B O 1
ATOM 10014 N N . VAL B 1 487 ? -7.574 53.719 20.594 1 86.88 487 VAL B N 1
ATOM 10015 C CA . VAL B 1 487 ? -6.27 53.25 20.156 1 86.88 487 VAL B CA 1
ATOM 10016 C C . VAL B 1 487 ? -6.293 53.031 18.641 1 86.88 487 VAL B C 1
ATOM 10018 O O . VAL B 1 487 ? -5.352 53.406 17.938 1 86.88 487 VAL B O 1
ATOM 10021 N N . LEU B 1 488 ? -7.359 52.375 18.156 1 91.62 488 LEU B N 1
ATOM 10022 C CA . LEU B 1 488 ? -7.52 52.188 16.719 1 91.62 488 LEU B CA 1
ATOM 10023 C C . LEU B 1 488 ? -8.391 53.25 16.109 1 91.62 488 LEU B C 1
ATOM 10025 O O . LEU B 1 488 ? -9.578 53.375 16.422 1 91.62 488 LEU B O 1
ATOM 10029 N N . ILE B 1 489 ? -7.77 54.062 15.242 1 93.88 489 ILE B N 1
ATOM 10030 C CA . ILE B 1 489 ? -8.508 55.156 14.641 1 93.88 489 ILE B CA 1
ATOM 10031 C C . ILE B 1 489 ? -8.312 55.156 13.133 1 93.88 489 ILE B C 1
ATOM 10033 O O . ILE B 1 489 ? -7.48 54.406 12.609 1 93.88 489 ILE B O 1
ATOM 10037 N N . ASP B 1 490 ? -9.156 55.969 12.367 1 94.75 490 ASP B N 1
ATOM 10038 C CA . ASP B 1 490 ? -9.086 56.094 10.914 1 94.75 490 ASP B CA 1
ATOM 10039 C C . ASP B 1 490 ? -9.367 54.781 10.219 1 94.75 490 ASP B C 1
ATOM 10041 O O . ASP B 1 490 ? -8.586 54.312 9.375 1 94.75 490 ASP B O 1
ATOM 10045 N N . LYS B 1 491 ? -10.469 54.281 10.516 1 95.19 491 LYS B N 1
ATOM 10046 C CA . LYS B 1 491 ? -10.891 52.969 10.016 1 95.19 491 LYS B CA 1
ATOM 10047 C C . LYS B 1 491 ? -11.008 52.969 8.5 1 95.19 491 LYS B C 1
ATOM 10049 O O . LYS B 1 491 ? -11.648 53.844 7.922 1 95.19 491 LYS B O 1
ATOM 10054 N N . VAL B 1 492 ? -10.328 52.031 7.816 1 95.94 492 VAL B N 1
ATOM 10055 C CA . VAL B 1 492 ? -10.469 51.781 6.387 1 95.94 492 VAL B CA 1
ATOM 10056 C C . VAL B 1 492 ? -10.82 50.344 6.137 1 95.94 492 VAL B C 1
ATOM 10058 O O . VAL B 1 492 ? -10.055 49.438 6.496 1 95.94 492 VAL B O 1
ATOM 10061 N N . LEU B 1 493 ? -11.953 50.094 5.516 1 95.69 493 LEU B N 1
ATOM 10062 C CA . LEU B 1 493 ? -12.344 48.719 5.16 1 95.69 493 LEU B CA 1
ATOM 10063 C C . LEU B 1 493 ? -11.633 48.281 3.891 1 95.69 493 LEU B C 1
ATOM 10065 O O . LEU B 1 493 ? -11.906 48.781 2.803 1 95.69 493 LEU B O 1
ATOM 10069 N N . LEU B 1 494 ? -10.742 47.312 4.066 1 95.25 494 LEU B N 1
ATOM 10070 C CA . LEU B 1 494 ? -9.961 46.812 2.926 1 95.25 494 LEU B CA 1
ATOM 10071 C C . LEU B 1 494 ? -10.719 45.75 2.172 1 95.25 494 LEU B C 1
ATOM 10073 O O . LEU B 1 494 ? -10.664 45.688 0.942 1 95.25 494 LEU B O 1
ATOM 10077 N N . GLU B 1 495 ? -11.312 44.812 2.826 1 95.12 495 GLU B N 1
ATOM 10078 C CA . GLU B 1 495 ? -12.07 43.688 2.25 1 95.12 495 GLU B CA 1
ATOM 10079 C C . GLU B 1 495 ? -13.234 43.281 3.158 1 95.12 495 GLU B C 1
ATOM 10081 O O . GLU B 1 495 ? -13.016 42.875 4.297 1 95.12 495 GLU B O 1
ATOM 10086 N N . GLU B 1 496 ? -14.445 43.344 2.635 1 95.62 496 GLU B N 1
ATOM 10087 C CA . GLU B 1 496 ? -15.641 43.094 3.438 1 95.62 496 GLU B CA 1
ATOM 10088 C C . GLU B 1 496 ? -16.25 41.75 3.088 1 95.62 496 GLU B C 1
ATOM 10090 O O . GLU B 1 496 ? -17.094 41.219 3.828 1 95.62 496 GLU B O 1
ATOM 10095 N N . ASN B 1 497 ? -15.836 41.156 2.027 1 95.62 497 ASN B N 1
ATOM 10096 C CA . ASN B 1 497 ? -16.375 39.875 1.556 1 95.62 497 ASN B CA 1
ATOM 10097 C C . ASN B 1 497 ? -17.906 39.906 1.523 1 95.62 497 ASN B C 1
ATOM 10099 O O . ASN B 1 497 ? -18.547 39 2.043 1 95.62 497 ASN B O 1
ATOM 10103 N N . LEU B 1 498 ? -18.469 40.875 0.895 1 94.81 498 LEU B N 1
ATOM 10104 C CA . LEU B 1 498 ? -19.906 41.125 0.882 1 94.81 498 LEU B CA 1
ATOM 10105 C C . LEU B 1 498 ? -20.625 40 0.101 1 94.81 498 LEU B C 1
ATOM 10107 O O . LEU B 1 498 ? -21.75 39.625 0.432 1 94.81 498 LEU B O 1
ATOM 10111 N N . ASP B 1 499 ? -19.953 39.5 -0.922 1 91.75 499 ASP B N 1
ATOM 10112 C CA . ASP B 1 499 ? -20.531 38.375 -1.645 1 91.75 499 ASP B CA 1
ATOM 10113 C C . ASP B 1 499 ? -20.797 37.188 -0.712 1 91.75 499 ASP B C 1
ATOM 10115 O O . ASP B 1 499 ? -21.828 36.531 -0.802 1 91.75 499 ASP B O 1
ATOM 10119 N N . LEU B 1 500 ? -19.797 36.906 0.099 1 91.56 500 LEU B N 1
ATOM 10120 C CA . LEU B 1 500 ? -19.953 35.812 1.045 1 91.56 500 LEU B CA 1
ATOM 10121 C C . LEU B 1 500 ? -21.062 36.125 2.047 1 91.56 500 LEU B C 1
ATOM 10123 O O . LEU B 1 500 ? -21.812 35.219 2.439 1 91.56 500 LEU B O 1
ATOM 10127 N N . VAL B 1 501 ? -21.203 37.375 2.502 1 93.31 501 VAL B N 1
ATOM 10128 C CA . VAL B 1 501 ? -22.281 37.75 3.404 1 93.31 501 VAL B CA 1
ATOM 10129 C C . VAL B 1 501 ? -23.641 37.438 2.773 1 93.31 501 VAL B C 1
ATOM 10131 O O . VAL B 1 501 ? -24.5 36.812 3.412 1 93.31 501 VAL B O 1
ATOM 10134 N N . ASP B 1 502 ? -23.781 37.812 1.558 1 93.12 502 ASP B N 1
ATOM 10135 C CA . ASP B 1 502 ? -25.031 37.594 0.836 1 93.12 502 ASP B CA 1
ATOM 10136 C C . ASP B 1 502 ? -25.312 36.125 0.631 1 93.12 502 ASP B C 1
ATOM 10138 O O . ASP B 1 502 ? -26.453 35.656 0.776 1 93.12 502 ASP B O 1
ATOM 10142 N N . ASN B 1 503 ? -24.25 35.438 0.265 1 88.88 503 ASN B N 1
ATOM 10143 C CA . ASN B 1 503 ? -24.406 34 0.021 1 88.88 503 ASN B CA 1
ATOM 10144 C C . ASN B 1 503 ? -24.797 33.25 1.294 1 88.88 503 ASN B C 1
ATOM 10146 O O . ASN B 1 503 ? -25.594 32.312 1.248 1 88.88 503 ASN B O 1
ATOM 10150 N N . ILE B 1 504 ? -24.203 33.594 2.406 1 88.38 504 ILE B N 1
ATOM 10151 C CA . ILE B 1 504 ? -24.547 33 3.688 1 88.38 504 ILE B CA 1
ATOM 10152 C C . ILE B 1 504 ? -26 33.281 4.027 1 88.38 504 ILE B C 1
ATOM 10154 O O . ILE B 1 504 ? -26.75 32.406 4.434 1 88.38 504 ILE B O 1
ATOM 10158 N N . ALA B 1 505 ? -26.422 34.5 3.818 1 89 505 ALA B N 1
ATOM 10159 C CA . ALA B 1 505 ? -27.781 34.938 4.133 1 89 505 ALA B CA 1
ATOM 10160 C C . ALA B 1 505 ? -28.797 34.219 3.242 1 89 505 ALA B C 1
ATOM 10162 O O . ALA B 1 505 ? -29.922 33.938 3.668 1 89 505 ALA B O 1
ATOM 10163 N N . ALA B 1 506 ? -28.359 33.875 2.123 1 88.38 506 ALA B N 1
ATOM 10164 C CA . ALA B 1 506 ? -29.25 33.25 1.138 1 88.38 506 ALA B CA 1
ATOM 10165 C C . ALA B 1 506 ? -29.297 31.75 1.283 1 88.38 506 ALA B C 1
ATOM 10167 O O . ALA B 1 506 ? -29.969 31.062 0.514 1 88.38 506 ALA B O 1
ATOM 10168 N N . THR B 1 507 ? -28.578 31.234 2.197 1 85.81 507 THR B N 1
ATOM 10169 C CA . THR B 1 507 ? -28.469 29.797 2.363 1 85.81 507 THR B CA 1
ATOM 10170 C C . THR B 1 507 ? -28.906 29.375 3.764 1 85.81 507 THR B C 1
ATOM 10172 O O . THR B 1 507 ? -28.625 30.078 4.742 1 85.81 507 THR B O 1
ATOM 10175 N N . GLU B 1 508 ? -29.672 28.266 3.846 1 87.81 508 GLU B N 1
ATOM 10176 C CA . GLU B 1 508 ? -30 27.703 5.152 1 87.81 508 GLU B CA 1
ATOM 10177 C C . GLU B 1 508 ? -28.766 27.078 5.809 1 87.81 508 GLU B C 1
ATOM 10179 O O . GLU B 1 508 ? -28.484 25.906 5.578 1 87.81 508 GLU B O 1
ATOM 10184 N N . MET B 1 509 ? -28.188 27.828 6.695 1 88.38 509 MET B N 1
ATOM 10185 C CA . MET B 1 509 ? -26.969 27.375 7.352 1 88.38 509 MET B CA 1
ATOM 10186 C C . MET B 1 509 ? -27.297 26.672 8.672 1 88.38 509 MET B C 1
ATOM 10188 O O . MET B 1 509 ? -28.328 26.953 9.289 1 88.38 509 MET B O 1
ATOM 10192 N N . PRO B 1 510 ? -26.422 25.719 9.086 1 92.5 510 PRO B N 1
ATOM 10193 C CA . PRO B 1 510 ? -26.562 25.203 10.453 1 92.5 510 PRO B CA 1
ATOM 10194 C C . PRO B 1 510 ? -26.453 26.297 11.508 1 92.5 510 PRO B C 1
ATOM 10196 O O . PRO B 1 510 ? -25.875 27.359 11.258 1 92.5 510 PRO B O 1
ATOM 10199 N N . VAL B 1 511 ? -27.062 25.984 12.609 1 92.38 511 VAL B N 1
ATOM 10200 C CA . VAL B 1 511 ? -27 26.922 13.719 1 92.38 511 VAL B CA 1
ATOM 10201 C C . VAL B 1 511 ? -25.953 26.469 14.734 1 92.38 511 VAL B C 1
ATOM 10203 O O . VAL B 1 511 ? -26.062 25.359 15.281 1 92.38 511 VAL B O 1
ATOM 10206 N N . LYS B 1 512 ? -25.047 27.344 14.898 1 93.31 512 LYS B N 1
ATOM 10207 C CA . LYS B 1 512 ? -23.938 27.047 15.797 1 93.31 512 LYS B CA 1
ATOM 10208 C C . LYS B 1 512 ? -24.219 27.562 17.203 1 93.31 512 LYS B C 1
ATOM 10210 O O . LYS B 1 512 ? -24.719 28.688 17.375 1 93.31 512 LYS B O 1
ATOM 10215 N N . SER B 1 513 ? -23.922 26.703 18.219 1 92.12 513 SER B N 1
ATOM 10216 C CA . SER B 1 513 ? -24.031 27.062 19.641 1 92.12 513 SER B CA 1
ATOM 10217 C C . SER B 1 513 ? -22.875 26.484 20.438 1 92.12 513 SER B C 1
ATOM 10219 O O . SER B 1 513 ? -22.125 25.641 19.938 1 92.12 513 SER B O 1
ATOM 10221 N N . TYR B 1 514 ? -22.641 27.078 21.641 1 92.88 514 TYR B N 1
ATOM 10222 C CA . TYR B 1 514 ? -21.562 26.656 22.516 1 92.88 514 TYR B CA 1
ATOM 10223 C C . TYR B 1 514 ? -22.094 26.266 23.891 1 92.88 514 TYR B C 1
ATOM 10225 O O . TYR B 1 514 ? -23.188 26.688 24.281 1 92.88 514 TYR B O 1
ATOM 10233 N N . GLY B 1 515 ? -21.375 25.422 24.547 1 93 515 GLY B N 1
ATOM 10234 C CA . GLY B 1 515 ? -21.703 25.047 25.906 1 93 515 GLY B CA 1
ATOM 10235 C C . GLY B 1 515 ? -20.578 24.328 26.625 1 93 515 GLY B C 1
ATOM 10236 O O . GLY B 1 515 ? -19.453 24.25 26.109 1 93 515 GLY B O 1
ATOM 10237 N N . ASN B 1 516 ? -20.891 23.984 27.875 1 94.44 516 ASN B N 1
ATOM 10238 C CA . ASN B 1 516 ? -19.953 23.25 28.703 1 94.44 516 ASN B CA 1
ATOM 10239 C C . ASN B 1 516 ? -20.562 21.953 29.234 1 94.44 516 ASN B C 1
ATOM 10241 O O . ASN B 1 516 ? -21.766 21.922 29.547 1 94.44 516 ASN B O 1
ATOM 10245 N N . ILE B 1 517 ? -19.781 20.953 29.266 1 96.69 517 ILE B N 1
ATOM 10246 C CA . ILE B 1 517 ? -20.109 19.719 29.953 1 96.69 517 ILE B CA 1
ATOM 10247 C C . ILE B 1 517 ? -19.391 19.656 31.297 1 96.69 517 ILE B C 1
ATOM 10249 O O . ILE B 1 517 ? -18.156 19.75 31.344 1 96.69 517 ILE B O 1
ATOM 10253 N N . ASP B 1 518 ? -20.141 19.547 32.375 1 96.56 518 ASP B N 1
ATOM 10254 C CA . ASP B 1 518 ? -19.516 19.297 33.688 1 96.56 518 ASP B CA 1
ATOM 10255 C C . ASP B 1 518 ? -19.031 17.844 33.781 1 96.56 518 ASP B C 1
ATOM 10257 O O . ASP B 1 518 ? -19.828 16.953 34.094 1 96.56 518 ASP B O 1
ATOM 10261 N N . SER B 1 519 ? -17.766 17.703 33.656 1 97.12 519 SER B N 1
ATOM 10262 C CA . SER B 1 519 ? -17.203 16.359 33.562 1 97.12 519 SER B CA 1
ATOM 10263 C C . SER B 1 519 ? -17.062 15.742 34.969 1 97.12 519 SER B C 1
ATOM 10265 O O . SER B 1 519 ? -16.891 16.453 35.938 1 97.12 519 SER B O 1
ATOM 10267 N N . LYS B 1 520 ? -17.047 14.438 34.969 1 95.69 520 LYS B N 1
ATOM 10268 C CA . LYS B 1 520 ? -16.797 13.688 36.188 1 95.69 520 LYS B CA 1
ATOM 10269 C C . LYS B 1 520 ? -15.367 13.891 36.688 1 95.69 520 LYS B C 1
ATOM 10271 O O . LYS B 1 520 ? -15.055 13.633 37.844 1 95.69 520 LYS B O 1
ATOM 10276 N N . THR B 1 521 ? -14.523 14.391 35.844 1 96.12 521 THR B N 1
ATOM 10277 C CA . THR B 1 521 ? -13.125 14.625 36.188 1 96.12 521 THR B CA 1
ATOM 10278 C C . THR B 1 521 ? -12.977 15.883 37.031 1 96.12 521 THR B C 1
ATOM 10280 O O . THR B 1 521 ? -11.922 16.125 37.625 1 96.12 521 THR B O 1
ATOM 10283 N N . GLY B 1 522 ? -13.938 16.625 37.094 1 96 522 GLY B N 1
ATOM 10284 C CA . GLY B 1 522 ? -13.875 17.922 37.781 1 96 522 GLY B CA 1
ATOM 10285 C C . GLY B 1 522 ? -13.656 19.078 36.812 1 96 522 GLY B C 1
ATOM 10286 O O . GLY B 1 522 ? -13.883 20.234 37.156 1 96 522 GLY B O 1
ATOM 10287 N N . TYR B 1 523 ? -13.336 18.781 35.562 1 96.19 523 TYR B N 1
ATOM 10288 C CA . TYR B 1 523 ? -13.141 19.812 34.562 1 96.19 523 TYR B CA 1
ATOM 10289 C C . TYR B 1 523 ? -14.445 20.141 33.844 1 96.19 523 TYR B C 1
ATOM 10291 O O . TYR B 1 523 ? -15.43 19.391 33.969 1 96.19 523 TYR B O 1
ATOM 10299 N N . LYS B 1 524 ? -14.461 21.266 33.156 1 93.81 524 LYS B N 1
ATOM 10300 C CA . LYS B 1 524 ? -15.508 21.609 32.188 1 93.81 524 LYS B CA 1
ATOM 10301 C C . LYS B 1 524 ? -15.016 21.422 30.766 1 93.81 524 LYS B C 1
ATOM 10303 O O . LYS B 1 524 ? -13.977 21.953 30.375 1 93.81 524 LYS B O 1
ATOM 10308 N N . PHE B 1 525 ? -15.734 20.594 30.078 1 96.38 525 PHE B N 1
ATOM 10309 C CA . PHE B 1 525 ? -15.414 20.406 28.672 1 96.38 525 PHE B CA 1
ATOM 10310 C C . PHE B 1 525 ? -16.219 21.359 27.797 1 96.38 525 PHE B C 1
ATOM 10312 O O . PHE B 1 525 ? -17.453 21.281 27.766 1 96.38 525 PHE B O 1
ATOM 10319 N N . ARG B 1 526 ? -15.547 22.281 27.109 1 94.62 526 ARG B N 1
ATOM 10320 C CA . ARG B 1 526 ? -16.234 23.156 26.172 1 94.62 526 ARG B CA 1
ATOM 10321 C C . ARG B 1 526 ? -16.625 22.422 24.906 1 94.62 526 ARG B C 1
ATOM 10323 O O . ARG B 1 526 ? -15.859 21.578 24.422 1 94.62 526 ARG B O 1
ATOM 10330 N N . TYR B 1 527 ? -17.859 22.672 24.422 1 95.75 527 TYR B N 1
ATOM 10331 C CA . TYR B 1 527 ? -18.25 22.062 23.156 1 95.75 527 TYR B CA 1
ATOM 10332 C C . TYR B 1 527 ? -18.875 23.094 22.219 1 95.75 527 TYR B C 1
ATOM 10334 O O . TYR B 1 527 ? -19.312 24.156 22.672 1 95.75 527 TYR B O 1
ATOM 10342 N N . GLU B 1 528 ? -18.734 22.906 20.984 1 95.12 528 GLU B N 1
ATOM 10343 C CA . GLU B 1 528 ? -19.516 23.562 19.953 1 95.12 528 GLU B CA 1
ATOM 10344 C C . GLU B 1 528 ? -20.484 22.594 19.266 1 95.12 528 GLU B C 1
ATOM 10346 O O . GLU B 1 528 ? -20.125 21.438 19.047 1 95.12 528 GLU B O 1
ATOM 10351 N N . ARG B 1 529 ? -21.641 22.984 19.078 1 96.19 529 ARG B N 1
ATOM 10352 C CA . ARG B 1 529 ? -22.719 22.188 18.5 1 96.19 529 ARG B CA 1
ATOM 10353 C C . ARG B 1 529 ? -23.312 22.875 17.281 1 96.19 529 ARG B C 1
ATOM 10355 O O . ARG B 1 529 ? -23.531 24.094 17.297 1 96.19 529 ARG B O 1
ATOM 10362 N N . LEU B 1 530 ? -23.453 22.172 16.203 1 96.31 530 LEU B N 1
ATOM 10363 C CA . LEU B 1 530 ? -24.109 22.656 14.992 1 96.31 530 LEU B CA 1
ATOM 10364 C C . LEU B 1 530 ? -25.391 21.875 14.742 1 96.31 530 LEU B C 1
ATOM 10366 O O . LEU B 1 530 ? -25.359 20.672 14.492 1 96.31 530 LEU B O 1
ATOM 10370 N N . ASP B 1 531 ? -26.547 22.578 14.812 1 97.12 531 ASP B N 1
ATOM 10371 C CA . ASP B 1 531 ? -27.844 21.984 14.57 1 97.12 531 ASP B CA 1
ATOM 10372 C C . ASP B 1 531 ? -28.281 22.156 13.117 1 97.12 531 ASP B C 1
ATOM 10374 O O . ASP B 1 531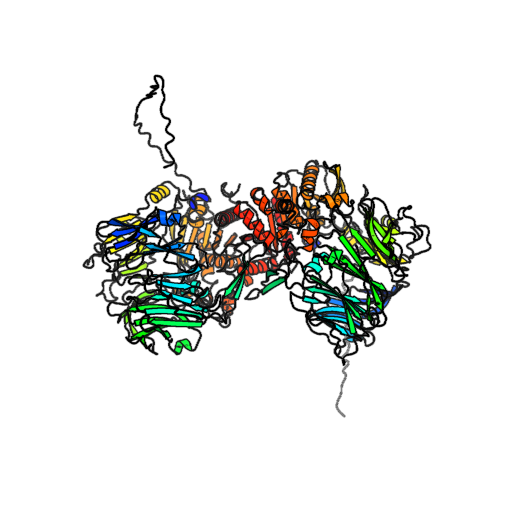 ? -27.938 23.156 12.484 1 97.12 531 ASP B O 1
ATOM 10378 N N . PRO B 1 532 ? -28.984 21.172 12.625 1 96.06 532 PRO B N 1
ATOM 10379 C CA . PRO B 1 532 ? -29.547 21.344 11.289 1 96.06 532 PRO B CA 1
ATOM 10380 C C . PRO B 1 532 ? -30.422 22.594 11.172 1 96.06 532 PRO B C 1
ATOM 10382 O O . PRO B 1 532 ? -30.969 23.062 12.172 1 96.06 532 PRO B O 1
ATOM 10385 N N . PRO B 1 533 ? -30.484 23.094 9.922 1 93.19 533 PRO B N 1
ATOM 10386 C CA . PRO B 1 533 ? -31.422 24.203 9.742 1 93.19 533 PRO B CA 1
ATOM 10387 C C . PRO B 1 533 ? -32.844 23.828 10.086 1 93.19 533 PRO B C 1
ATOM 10389 O O . PRO B 1 533 ? -33.25 22.688 9.898 1 93.19 533 PRO B O 1
ATOM 10392 N N . ASN B 1 534 ? -33.625 24.734 10.602 1 91.75 534 ASN B N 1
ATOM 10393 C CA . ASN B 1 534 ? -35 24.5 11 1 91.75 534 ASN B CA 1
ATOM 10394 C C . ASN B 1 534 ? -35.125 23.422 12.062 1 91.75 534 ASN B C 1
ATOM 10396 O O . ASN B 1 534 ? -35.969 22.547 11.984 1 91.75 534 ASN B O 1
ATOM 10400 N N . PHE B 1 535 ? -34.188 23.453 12.906 1 94.75 535 PHE B N 1
ATOM 10401 C CA . PHE B 1 535 ? -34.125 22.5 14.008 1 94.75 535 PHE B CA 1
ATOM 10402 C C . PHE B 1 535 ? -35.438 22.484 14.805 1 94.75 535 PHE B C 1
ATOM 10404 O O . PHE B 1 535 ? -35.969 23.531 15.156 1 94.75 535 PHE B O 1
ATOM 10411 N N . ASP B 1 536 ? -35.906 21.266 14.984 1 94.75 536 ASP B N 1
ATOM 10412 C CA . ASP B 1 536 ? -37.094 21.016 15.773 1 94.75 536 ASP B CA 1
ATOM 10413 C C . ASP B 1 536 ? -36.781 20.234 17.047 1 94.75 536 ASP B C 1
ATOM 10415 O O . ASP B 1 536 ? -36.406 19.062 16.969 1 94.75 536 ASP B O 1
ATOM 10419 N N . VAL B 1 537 ? -37 20.859 18.203 1 91.06 537 VAL B N 1
ATOM 10420 C CA . VAL B 1 537 ? -36.594 20.266 19.484 1 91.06 537 VAL B CA 1
ATOM 10421 C C . VAL B 1 537 ? -37.438 19.031 19.781 1 91.06 537 VAL B C 1
ATOM 10423 O O . VAL B 1 537 ? -37.031 18.172 20.562 1 91.06 537 VAL B O 1
ATOM 10426 N N . ASN B 1 538 ? -38.531 18.953 19.062 1 93.06 538 ASN B N 1
ATOM 10427 C CA . ASN B 1 538 ? -39.438 17.844 19.312 1 93.06 538 ASN B CA 1
ATOM 10428 C C . ASN B 1 538 ? -39.094 16.625 18.453 1 93.06 538 ASN B C 1
ATOM 10430 O O . ASN B 1 538 ? -39.719 15.562 18.594 1 93.06 538 ASN B O 1
ATOM 10434 N N . LYS B 1 539 ? -38.125 16.781 17.641 1 94.94 539 LYS B N 1
ATOM 10435 C CA . LYS B 1 539 ? -37.625 15.672 16.812 1 94.94 539 LYS B CA 1
ATOM 10436 C C . LYS B 1 539 ? -36.312 15.102 17.375 1 94.94 539 LYS B C 1
ATOM 10438 O O . LYS B 1 539 ? -35.625 15.766 18.141 1 94.94 539 LYS B O 1
ATOM 10443 N N . LYS B 1 540 ? -36.125 13.82 17 1 96.75 540 LYS B N 1
ATOM 10444 C CA . LYS B 1 540 ? -34.844 13.211 17.359 1 96.75 540 LYS B CA 1
ATOM 10445 C C . LYS B 1 540 ? -33.906 13.211 16.172 1 96.75 540 LYS B C 1
ATOM 10447 O O . LYS B 1 540 ? -34.312 12.914 15.047 1 96.75 540 LYS B O 1
ATOM 10452 N N . TYR B 1 541 ? -32.688 13.609 16.438 1 98.12 541 TYR B N 1
ATOM 10453 C CA . TYR B 1 541 ? -31.672 13.719 15.398 1 98.12 541 TYR B CA 1
ATOM 10454 C C . TYR B 1 541 ? -30.5 12.797 15.688 1 98.12 541 TYR B C 1
ATOM 10456 O O . TYR B 1 541 ? -30.172 12.547 16.859 1 98.12 541 TYR B O 1
ATOM 10464 N N . PRO B 1 542 ? -29.906 12.195 14.594 1 98.38 542 PRO B N 1
ATOM 10465 C CA . PRO B 1 542 ? -28.594 11.555 14.805 1 98.38 542 PRO B CA 1
ATOM 10466 C C . PRO B 1 542 ? -27.516 12.547 15.219 1 98.38 542 PRO B C 1
ATOM 10468 O O . PRO B 1 542 ? -27.672 13.758 15.023 1 98.38 542 PRO B O 1
ATOM 10471 N N . LEU B 1 543 ? -26.438 12.055 15.789 1 98.56 543 LEU B N 1
ATOM 10472 C CA . LEU B 1 543 ? -25.359 12.891 16.281 1 98.56 543 LEU B CA 1
ATOM 10473 C C . LEU B 1 543 ? -24.016 12.406 15.734 1 98.56 543 LEU B C 1
ATOM 10475 O O . LEU B 1 543 ? -23.703 11.211 15.805 1 98.56 543 LEU B O 1
ATOM 10479 N N . LEU B 1 544 ? -23.281 13.258 15.117 1 98.56 544 LEU B N 1
ATOM 10480 C CA . LEU B 1 544 ? -21.922 12.992 14.695 1 98.56 544 LEU B CA 1
ATOM 10481 C C . LEU B 1 544 ? -20.922 13.789 15.531 1 98.56 544 LEU B C 1
ATOM 10483 O O . LEU B 1 544 ? -21.031 15.016 15.625 1 98.56 544 LEU B O 1
ATOM 10487 N N . ILE B 1 545 ? -20 13.133 16.141 1 98.62 545 ILE B N 1
ATOM 10488 C CA . ILE B 1 545 ? -18.906 13.773 16.859 1 98.62 545 ILE B CA 1
ATOM 10489 C C . ILE B 1 545 ? -17.688 13.875 15.945 1 98.62 545 ILE B C 1
ATOM 10491 O O . ILE B 1 545 ? -17.156 12.867 15.477 1 98.62 545 ILE B O 1
ATOM 10495 N N . GLU B 1 546 ? -17.297 15.078 15.617 1 98.25 546 GLU B N 1
ATOM 10496 C CA . GLU B 1 546 ? -16.047 15.32 14.922 1 98.25 546 GLU B CA 1
ATOM 10497 C C . GLU B 1 546 ? -14.906 15.555 15.906 1 98.25 546 GLU B C 1
ATOM 10499 O O . GLU B 1 546 ? -14.898 16.562 16.625 1 98.25 546 GLU B O 1
ATOM 10504 N N . VAL B 1 547 ? -13.883 14.648 15.82 1 98.12 547 VAL B N 1
ATOM 10505 C CA . VAL B 1 547 ? -12.867 14.68 16.875 1 98.12 547 VAL B CA 1
ATOM 10506 C C . VAL B 1 547 ? -11.484 14.883 16.25 1 98.12 547 VAL B C 1
ATOM 10508 O O . VAL B 1 547 ? -11.203 14.359 15.172 1 98.12 547 VAL B O 1
ATOM 10511 N N . TYR B 1 548 ? -10.727 15.695 16.844 1 96.12 548 TYR B N 1
ATOM 10512 C CA . TYR B 1 548 ? -9.273 15.672 16.703 1 96.12 548 TYR B CA 1
ATOM 10513 C C . TYR B 1 548 ? -8.602 15.258 18.016 1 96.12 548 TYR B C 1
ATOM 10515 O O . TYR B 1 548 ? -8.273 14.086 18.203 1 96.12 548 TYR B O 1
ATOM 10523 N N . ALA B 1 549 ? -8.688 16.125 19.016 1 94.62 549 ALA B N 1
ATOM 10524 C CA . ALA B 1 549 ? -8.352 15.789 20.391 1 94.62 549 ALA B CA 1
ATOM 10525 C C . ALA B 1 549 ? -6.84 15.633 20.562 1 94.62 549 ALA B C 1
ATOM 10527 O O . ALA B 1 549 ? -6.379 15.031 21.531 1 94.62 549 ALA B O 1
ATOM 10528 N N . GLY B 1 550 ? -6.004 16.094 19.641 1 96.31 550 GLY B N 1
ATOM 10529 C CA . GLY B 1 550 ? -4.559 16.031 19.797 1 96.31 550 GLY B CA 1
ATOM 10530 C C . GLY B 1 550 ? -4.031 16.953 20.875 1 96.31 550 GLY B C 1
ATOM 10531 O O . GLY B 1 550 ? -4.672 17.938 21.219 1 96.31 550 GLY B O 1
ATOM 10532 N N . PRO B 1 551 ? -2.844 16.578 21.438 1 96 551 PRO B N 1
ATOM 10533 C CA . PRO B 1 551 ? -2.25 17.438 22.453 1 96 551 PRO B CA 1
ATOM 10534 C C . PRO B 1 551 ? -1.975 18.859 21.953 1 96 551 PRO B C 1
ATOM 10536 O O . PRO B 1 551 ? -1.328 19.031 20.922 1 96 551 PRO B O 1
ATOM 10539 N N . GLY B 1 552 ? -2.496 19.797 22.672 1 92.5 552 GLY B N 1
ATOM 10540 C CA . GLY B 1 552 ? -2.271 21.188 22.328 1 92.5 552 GLY B CA 1
ATOM 10541 C C . GLY B 1 552 ? -3.184 21.688 21.219 1 92.5 552 GLY B C 1
ATOM 10542 O O . GLY B 1 552 ? -2.973 22.781 20.688 1 92.5 552 GLY B O 1
ATOM 10543 N N . TYR B 1 553 ? -4.16 20.922 20.859 1 91.56 553 TYR B N 1
ATOM 10544 C CA . TYR B 1 553 ? -5.09 21.312 19.797 1 91.56 553 TYR B CA 1
ATOM 10545 C C . TYR B 1 553 ? -6.395 21.828 20.391 1 91.56 553 TYR B C 1
ATOM 10547 O O . TYR B 1 553 ? -6.789 21.438 21.484 1 91.56 553 TYR B O 1
ATOM 10555 N N . GLN B 1 554 ? -7.023 22.75 19.75 1 91 554 GLN B N 1
ATOM 10556 C CA . GLN B 1 554 ? -8.359 23.219 20.094 1 91 554 GLN B CA 1
ATOM 10557 C C . GLN B 1 554 ? -9.336 22.969 18.938 1 91 554 GLN B C 1
ATOM 10559 O O . GLN B 1 554 ? -9.086 23.391 17.812 1 91 554 GLN B O 1
ATOM 10564 N N . ASN B 1 555 ? -10.398 22.312 19.219 1 91.12 555 ASN B N 1
ATOM 10565 C CA . ASN B 1 555 ? -11.414 22.047 18.219 1 91.12 555 ASN B CA 1
ATOM 10566 C C . ASN B 1 555 ? -12.5 23.109 18.219 1 91.12 555 ASN B C 1
ATOM 10568 O O . ASN B 1 555 ? -13.047 23.453 17.172 1 91.12 555 ASN B O 1
ATOM 10572 N N . VAL B 1 556 ? -12.836 23.609 19.406 1 92.06 556 VAL B N 1
ATOM 10573 C CA . VAL B 1 556 ? -13.93 24.562 19.562 1 92.06 556 VAL B CA 1
ATOM 10574 C C . VAL B 1 556 ? -13.438 25.969 19.266 1 92.06 556 VAL B C 1
ATOM 10576 O O . VAL B 1 556 ? -12.539 26.484 19.938 1 92.06 556 VAL B O 1
ATOM 10579 N N . ASP B 1 557 ? -13.984 26.516 18.172 1 84.31 557 ASP B N 1
ATOM 10580 C CA . ASP B 1 557 ? -13.57 27.875 17.828 1 84.31 557 ASP B CA 1
ATOM 10581 C C . ASP B 1 557 ? -14.711 28.641 17.156 1 84.31 557 ASP B C 1
ATOM 10583 O O . ASP B 1 557 ? -15.773 28.078 16.875 1 84.31 557 ASP B O 1
ATOM 10587 N N . ALA B 1 558 ? -14.539 29.906 16.969 1 87.19 558 ALA B N 1
ATOM 10588 C CA . ALA B 1 558 ? -15.609 30.766 16.453 1 87.19 558 ALA B CA 1
ATOM 10589 C C . ALA B 1 558 ? -15.43 31.031 14.961 1 87.19 558 ALA B C 1
ATOM 10591 O O . ALA B 1 558 ? -16.094 31.906 14.398 1 87.19 558 ALA B O 1
ATOM 10592 N N . PHE B 1 559 ? -14.594 30.281 14.25 1 86.5 559 PHE B N 1
ATOM 10593 C CA . PHE B 1 559 ? -14.305 30.547 12.844 1 86.5 559 PHE B CA 1
ATOM 10594 C C . PHE B 1 559 ? -15.484 30.125 11.969 1 86.5 559 PHE B C 1
ATOM 10596 O O . PHE B 1 559 ? -16.172 29.141 12.258 1 86.5 559 PHE B O 1
ATOM 10603 N N . TRP B 1 560 ? -15.602 30.859 10.883 1 85.69 560 TRP B N 1
ATOM 10604 C CA . TRP B 1 560 ? -16.484 30.438 9.797 1 85.69 560 TRP B CA 1
ATOM 10605 C C . TRP B 1 560 ? -15.914 29.203 9.102 1 85.69 560 TRP B C 1
ATOM 10607 O O . TRP B 1 560 ? -14.703 29.094 8.883 1 85.69 560 TRP B O 1
ATOM 10617 N N . SER B 1 561 ? -16.859 28.219 8.906 1 85.88 561 SER B N 1
ATOM 10618 C CA . SER B 1 561 ? -16.391 27.016 8.242 1 85.88 561 SER B CA 1
ATOM 10619 C C . SER B 1 561 ? -17.422 26.469 7.262 1 85.88 561 SER B C 1
ATOM 10621 O O . SER B 1 561 ? -18.625 26.484 7.555 1 85.88 561 SER B O 1
ATOM 10623 N N . ARG B 1 562 ? -16.938 26.125 6.074 1 84.75 562 ARG B N 1
ATOM 10624 C CA . ARG B 1 562 ? -17.781 25.469 5.074 1 84.75 562 ARG B CA 1
ATOM 10625 C C . ARG B 1 562 ? -17.391 24 4.914 1 84.75 562 ARG B C 1
ATOM 10627 O O . ARG B 1 562 ? -17.578 23.422 3.842 1 84.75 562 ARG B O 1
ATOM 10634 N N . SER B 1 563 ? -16.812 23.469 5.902 1 88.56 563 SER B N 1
ATOM 10635 C CA . SER B 1 563 ? -16.312 22.109 5.82 1 88.56 563 SER B CA 1
ATOM 10636 C C . SER B 1 563 ? -17.453 21.109 5.727 1 88.56 563 SER B C 1
ATOM 10638 O O . SER B 1 563 ? -18.609 21.438 6.031 1 88.56 563 SER B O 1
ATOM 10640 N N . TRP B 1 564 ? -17.156 19.875 5.262 1 92 564 TRP B N 1
ATOM 10641 C CA . TRP B 1 564 ? -18.094 18.75 5.207 1 92 564 TRP B CA 1
ATOM 10642 C C . TRP B 1 564 ? -18.812 18.578 6.543 1 92 564 TRP B C 1
ATOM 10644 O O . TRP B 1 564 ? -20.031 18.438 6.59 1 92 564 TRP B O 1
ATOM 10654 N N . GLY B 1 565 ? -18.109 18.672 7.637 1 92.19 565 GLY B N 1
ATOM 10655 C CA . GLY B 1 565 ? -18.672 18.469 8.961 1 92.19 565 GLY B CA 1
ATOM 10656 C C . GLY B 1 565 ? -19.516 19.625 9.445 1 92.19 565 GLY B C 1
ATOM 10657 O O . GLY B 1 565 ? -20.609 19.438 9.984 1 92.19 565 GLY B O 1
ATOM 10658 N N . SER B 1 566 ? -19.078 20.828 9.188 1 90.75 566 SER B N 1
ATOM 10659 C CA . SER B 1 566 ? -19.703 22.016 9.773 1 90.75 566 SER B CA 1
ATOM 10660 C C . SER B 1 566 ? -20.922 22.453 8.953 1 90.75 566 SER B C 1
ATOM 10662 O O . SER B 1 566 ? -21.875 23.016 9.492 1 90.75 566 SER B O 1
ATOM 10664 N N . ALA B 1 567 ? -20.797 22.188 7.688 1 89.44 567 ALA B N 1
ATOM 10665 C CA . ALA B 1 567 ? -21.844 22.734 6.824 1 89.44 567 ALA B CA 1
ATOM 10666 C C . ALA B 1 567 ? -22.719 21.625 6.242 1 89.44 567 ALA B C 1
ATOM 10668 O O . ALA B 1 567 ? -23.906 21.547 6.559 1 89.44 567 ALA B O 1
ATOM 10669 N N . TYR B 1 568 ? -22.156 20.719 5.609 1 90.31 568 TYR B N 1
ATOM 10670 C CA . TYR B 1 568 ? -22.906 19.75 4.816 1 90.31 568 TYR B CA 1
ATOM 10671 C C . TYR B 1 568 ? -23.656 18.766 5.715 1 90.31 568 TYR B C 1
ATOM 10673 O O . TYR B 1 568 ? -24.828 18.484 5.496 1 90.31 568 TYR B O 1
ATOM 10681 N N . VAL B 1 569 ? -23.031 18.203 6.68 1 95.12 569 VAL B N 1
ATOM 10682 C CA . VAL B 1 569 ? -23.594 17.125 7.488 1 95.12 569 VAL B CA 1
ATOM 10683 C C . VAL B 1 569 ? -24.828 17.625 8.227 1 95.12 569 VAL B C 1
ATOM 10685 O O . VAL B 1 569 ? -25.891 17.016 8.141 1 95.12 569 VAL B O 1
ATOM 10688 N N . PRO B 1 570 ? -24.734 18.766 8.906 1 95.12 570 PRO B N 1
ATOM 10689 C CA . PRO B 1 570 ? -25.953 19.234 9.562 1 95.12 570 PRO B CA 1
ATOM 10690 C C . PRO B 1 570 ? -27.016 19.703 8.578 1 95.12 570 PRO B C 1
ATOM 10692 O O . PRO B 1 570 ? -28.203 19.359 8.711 1 95.12 570 PRO B O 1
ATOM 10695 N N . ALA B 1 571 ? -26.641 20.453 7.609 1 91.19 571 ALA B N 1
ATOM 10696 C CA . ALA B 1 571 ? -27.625 21.062 6.707 1 91.19 571 ALA B CA 1
ATOM 10697 C C . ALA B 1 571 ? -28.156 20.047 5.703 1 91.19 571 ALA B C 1
ATOM 10699 O O . ALA B 1 571 ? -29.344 20.062 5.379 1 91.19 571 ALA B O 1
ATOM 10700 N N . GLY B 1 572 ? -27.312 19.219 5.223 1 89.38 572 GLY B N 1
ATOM 10701 C CA . GLY B 1 572 ? -27.688 18.312 4.148 1 89.38 572 GLY B CA 1
ATOM 10702 C C . GLY B 1 572 ? -28.25 17 4.648 1 89.38 572 GLY B C 1
ATOM 10703 O O . GLY B 1 572 ? -29.094 16.391 3.986 1 89.38 572 GLY B O 1
ATOM 10704 N N . LEU B 1 573 ? -27.844 16.5 5.809 1 94.06 573 LEU B N 1
ATOM 10705 C CA . LEU B 1 573 ? -28.219 15.164 6.262 1 94.06 573 LEU B CA 1
ATOM 10706 C C . LEU B 1 573 ? -29.125 15.242 7.488 1 94.06 573 LEU B C 1
ATOM 10708 O O . LEU B 1 573 ? -29.703 14.227 7.902 1 94.06 573 LEU B O 1
ATOM 10712 N N . GLY B 1 574 ? -29.25 16.406 8.055 1 95.62 574 GLY B N 1
ATOM 10713 C CA . GLY B 1 574 ? -30.047 16.531 9.266 1 95.62 574 GLY B CA 1
ATOM 10714 C C . GLY B 1 574 ? -29.422 15.859 10.469 1 95.62 574 GLY B C 1
ATOM 10715 O O . GLY B 1 574 ? -30.125 15.234 11.273 1 95.62 574 GLY B O 1
ATOM 10716 N N . VAL B 1 575 ? -28.125 15.922 10.555 1 97.81 575 VAL B N 1
ATOM 10717 C CA . VAL B 1 575 ? -27.375 15.32 11.648 1 97.81 575 VAL B CA 1
ATOM 10718 C C . VAL B 1 575 ? -26.766 16.422 12.523 1 97.81 575 VAL B C 1
ATOM 10720 O O . VAL B 1 575 ? -26.172 17.375 12.016 1 97.81 575 VAL B O 1
ATOM 10723 N N . ILE B 1 576 ? -26.922 16.312 13.812 1 98.31 576 ILE B N 1
ATOM 10724 C CA . ILE B 1 576 ? -26.25 17.234 14.727 1 98.31 576 ILE B CA 1
ATOM 10725 C C . ILE B 1 576 ? -24.75 16.953 14.742 1 98.31 576 ILE B C 1
ATOM 10727 O O . ILE B 1 576 ? -24.328 15.797 14.805 1 98.31 576 ILE B O 1
ATOM 10731 N N . LEU B 1 577 ? -23.984 18 14.602 1 97.81 577 LEU B N 1
ATOM 10732 C CA . LEU B 1 577 ? -22.547 17.859 14.711 1 97.81 577 LEU B CA 1
ATOM 10733 C C . LEU B 1 577 ? -22.031 18.5 16 1 97.81 577 LEU B C 1
ATOM 10735 O O . LEU B 1 577 ? -22.438 19.625 16.344 1 97.81 577 LEU B O 1
ATOM 10739 N N . VAL B 1 578 ? -21.109 17.797 16.734 1 98.12 578 VAL B N 1
ATOM 10740 C CA . VAL B 1 578 ? -20.531 18.375 17.938 1 98.12 578 VAL B CA 1
ATOM 10741 C C . VAL B 1 578 ? -19.016 18.188 17.922 1 98.12 578 VAL B C 1
ATOM 10743 O O . VAL B 1 578 ? -18.5 17.203 17.391 1 98.12 578 VAL B O 1
ATOM 10746 N N . ARG B 1 579 ? -18.328 19.172 18.422 1 97.5 579 ARG B N 1
ATOM 10747 C CA . ARG B 1 579 ? -16.891 19.141 18.719 1 97.5 579 ARG B CA 1
ATOM 10748 C C . ARG B 1 579 ? -16.641 19.469 20.188 1 97.5 579 ARG B C 1
ATOM 10750 O O . ARG B 1 579 ? -17.312 20.328 20.766 1 97.5 579 ARG B O 1
ATOM 10757 N N . ILE B 1 580 ? -15.664 18.703 20.766 1 97.44 580 ILE B N 1
ATOM 10758 C CA . ILE B 1 580 ? -15.438 18.828 22.203 1 97.44 580 ILE B CA 1
ATOM 10759 C C . ILE B 1 580 ? -13.961 19.078 22.469 1 97.44 580 ILE B C 1
ATOM 10761 O O . ILE B 1 580 ? -13.094 18.453 21.859 1 97.44 580 ILE B O 1
ATOM 10765 N N . ASP B 1 581 ? -13.711 20.031 23.359 1 96.44 581 ASP B N 1
ATOM 10766 C CA . ASP B 1 581 ? -12.367 20.203 23.906 1 96.44 581 ASP B CA 1
ATOM 10767 C C . ASP B 1 581 ? -12.258 19.578 25.297 1 96.44 581 ASP B C 1
ATOM 10769 O O . ASP B 1 581 ? -12.719 20.156 26.281 1 96.44 581 ASP B O 1
ATOM 10773 N N . GLY B 1 582 ? -11.688 18.422 25.297 1 97.38 582 GLY B N 1
ATOM 10774 C CA . GLY B 1 582 ? -11.375 17.75 26.547 1 97.38 582 GLY B CA 1
ATOM 10775 C C . GLY B 1 582 ? -9.93 17.938 26.969 1 97.38 582 GLY B C 1
ATOM 10776 O O . GLY B 1 582 ? -9.234 18.828 26.484 1 97.38 582 GLY B O 1
ATOM 10777 N N . ARG B 1 583 ? -9.562 17.141 28 1 97.19 583 ARG B N 1
ATOM 10778 C CA . ARG B 1 583 ? -8.188 17.188 28.469 1 97.19 583 ARG B CA 1
ATOM 10779 C C . ARG B 1 583 ? -7.203 17.078 27.312 1 97.19 583 ARG B C 1
ATOM 10781 O O . ARG B 1 583 ? -7.434 16.312 26.359 1 97.19 583 ARG B O 1
ATOM 10788 N N . GLY B 1 584 ? -6.078 17.812 27.375 1 96.56 584 GLY B N 1
ATOM 10789 C CA . GLY B 1 584 ? -5.086 17.875 26.312 1 96.56 584 GLY B CA 1
ATOM 10790 C C . GLY B 1 584 ? -5.246 19.078 25.406 1 96.56 584 GLY B C 1
ATOM 10791 O O . GLY B 1 584 ? -4.324 19.438 24.688 1 96.56 584 GLY B O 1
ATOM 10792 N N . SER B 1 585 ? -6.418 19.75 25.453 1 94.69 585 SER B N 1
ATOM 10793 C CA . SER B 1 585 ? -6.711 20.859 24.562 1 94.69 585 SER B CA 1
ATOM 10794 C C . SER B 1 585 ? -5.969 22.125 25 1 94.69 585 SER B C 1
ATOM 10796 O O . SER B 1 585 ? -5.688 22.312 26.188 1 94.69 585 SER B O 1
ATOM 10798 N N . ASN B 1 586 ? -5.766 22.953 24.062 1 90.19 586 ASN B N 1
ATOM 10799 C CA . ASN B 1 586 ? -5.051 24.203 24.281 1 90.19 586 ASN B CA 1
ATOM 10800 C C . ASN B 1 586 ? -6 25.328 24.703 1 90.19 586 ASN B C 1
ATOM 10802 O O . ASN B 1 586 ? -7.211 25.219 24.5 1 90.19 586 ASN B O 1
ATOM 10806 N N . PHE B 1 587 ? -5.473 26.359 25.469 1 86.69 587 PHE B N 1
ATOM 10807 C CA . PHE B 1 587 ? -6.078 27.641 25.812 1 86.69 587 PHE B CA 1
ATOM 10808 C C . PHE B 1 587 ? -6.957 27.516 27.062 1 86.69 587 PHE B C 1
ATOM 10810 O O . PHE B 1 587 ? -7.719 28.422 27.375 1 86.69 587 PHE B O 1
ATOM 10817 N N . TYR B 1 588 ? -6.953 26.344 27.719 1 89.62 588 TYR B N 1
ATOM 10818 C CA . TYR B 1 588 ? -7.715 26.156 28.938 1 89.62 588 TYR B CA 1
ATOM 10819 C C . TYR B 1 588 ? -6.785 25.984 30.141 1 89.62 588 TYR B C 1
ATOM 10821 O O . TYR B 1 588 ? -7.156 25.375 31.141 1 89.62 588 TYR B O 1
ATOM 10829 N N . GLY B 1 589 ? -5.523 26.469 29.938 1 90.56 589 GLY B N 1
ATOM 10830 C CA . GLY B 1 589 ? -4.527 26.328 30.984 1 90.56 589 GLY B CA 1
ATOM 10831 C C . GLY B 1 589 ? -3.586 25.172 30.766 1 90.56 589 GLY B C 1
ATOM 10832 O O . GLY B 1 589 ? -3.955 24.172 30.141 1 90.56 589 GLY B O 1
ATOM 10833 N N . ASP B 1 590 ? -2.42 25.266 31.422 1 92.62 590 ASP B N 1
ATOM 10834 C CA . ASP B 1 590 ? -1.378 24.266 31.234 1 92.62 590 ASP B CA 1
ATOM 10835 C C . ASP B 1 590 ? -1.76 22.938 31.891 1 92.62 590 ASP B C 1
ATOM 10837 O O . ASP B 1 590 ? -1.442 21.875 31.375 1 92.62 590 ASP B O 1
ATOM 10841 N N . GLU B 1 591 ? -2.391 23.031 33.031 1 94.88 591 GLU B N 1
ATOM 10842 C CA . GLU B 1 591 ? -2.762 21.812 33.719 1 94.88 591 GLU B CA 1
ATOM 10843 C C . GLU B 1 591 ? -3.719 20.969 32.906 1 94.88 591 GLU B C 1
ATOM 10845 O O . GLU B 1 591 ? -3.521 19.75 32.75 1 94.88 591 GLU B O 1
ATOM 10850 N N . PHE B 1 592 ? -4.766 21.609 32.344 1 95.12 592 PHE B N 1
ATOM 10851 C CA . PHE B 1 592 ? -5.738 20.938 31.484 1 95.12 592 PHE B CA 1
ATOM 10852 C C . PHE B 1 592 ? -5.062 20.344 30.25 1 95.12 592 PHE B C 1
ATOM 10854 O O . PHE B 1 592 ? -5.324 19.203 29.891 1 95.12 592 PHE B O 1
ATOM 10861 N N . MET B 1 593 ? -4.137 21.047 29.688 1 95.31 593 MET B N 1
ATOM 10862 C CA . MET B 1 593 ? -3.447 20.656 28.453 1 95.31 593 MET B CA 1
ATOM 10863 C C . MET B 1 593 ? -2.488 19.5 28.734 1 95.31 593 MET B C 1
ATOM 10865 O O . MET B 1 593 ? -2.426 18.547 27.953 1 95.31 593 MET B O 1
ATOM 10869 N N . HIS B 1 594 ? -1.771 19.469 29.875 1 96.44 594 HIS B N 1
ATOM 10870 C CA . HIS B 1 594 ? -0.701 18.516 30.172 1 96.44 594 HIS B CA 1
ATOM 10871 C C . HIS B 1 594 ? -1.253 17.234 30.766 1 96.44 594 HIS B C 1
ATOM 10873 O O . HIS B 1 594 ? -0.503 16.281 31.016 1 96.44 594 HIS B O 1
ATOM 10879 N N . GLU B 1 595 ? -2.592 17.141 30.938 1 97.25 595 GLU B N 1
ATOM 10880 C CA . GLU B 1 595 ? -3.217 15.945 31.484 1 97.25 595 GLU B CA 1
ATOM 10881 C C . GLU B 1 595 ? -2.896 14.711 30.656 1 97.25 595 GLU B C 1
ATOM 10883 O O . GLU B 1 595 ? -2.906 13.586 31.156 1 97.25 595 GLU B O 1
ATOM 10888 N N . VAL B 1 596 ? -2.6 14.898 29.406 1 98.12 596 VAL B N 1
ATOM 10889 C CA . VAL B 1 596 ? -2.467 13.758 28.516 1 98.12 596 VAL B CA 1
ATOM 10890 C C . VAL B 1 596 ? -0.99 13.43 28.312 1 98.12 596 VAL B C 1
ATOM 10892 O O . VAL B 1 596 ? -0.649 12.539 27.531 1 98.12 596 VAL B O 1
ATOM 10895 N N . TYR B 1 597 ? -0.07 14.133 29 1 97.75 597 TYR B N 1
ATOM 10896 C CA . TYR B 1 597 ? 1.366 13.922 28.875 1 97.75 597 TYR B CA 1
ATOM 10897 C C . TYR B 1 597 ? 1.738 12.484 29.234 1 97.75 597 TYR B C 1
ATOM 10899 O O . TYR B 1 597 ? 1.319 11.969 30.266 1 97.75 597 TYR B O 1
ATOM 10907 N N . GLN B 1 598 ? 2.445 11.781 28.281 1 98 598 GLN B N 1
ATOM 10908 C CA . GLN B 1 598 ? 2.943 10.414 28.406 1 98 598 GLN B CA 1
ATOM 10909 C C . GLN B 1 598 ? 1.793 9.414 28.453 1 98 598 GLN B C 1
ATOM 10911 O O . GLN B 1 598 ? 1.973 8.273 28.891 1 98 598 GLN B O 1
ATOM 10916 N N . GLY B 1 599 ? 0.616 9.891 28.047 1 98.19 599 GLY B N 1
ATOM 10917 C CA . GLY B 1 599 ? -0.544 9.008 28.062 1 98.19 599 GLY B CA 1
ATOM 10918 C C . GLY B 1 599 ? -1.549 9.312 26.969 1 98.19 599 GLY B C 1
ATOM 10919 O O . GLY B 1 599 ? -2.752 9.383 27.234 1 98.19 599 GLY B O 1
ATOM 10920 N N . LEU B 1 600 ? -1.028 9.57 25.797 1 98.31 600 LEU B N 1
ATOM 10921 C CA . LEU B 1 600 ? -1.934 9.836 24.688 1 98.31 600 LEU B CA 1
ATOM 10922 C C . LEU B 1 600 ? -2.801 8.617 24.391 1 98.31 600 LEU B C 1
ATOM 10924 O O . LEU B 1 600 ? -2.352 7.477 24.547 1 98.31 600 LEU B O 1
ATOM 10928 N N . GLY B 1 601 ? -4.027 8.844 23.922 1 97.94 601 GLY B N 1
ATOM 10929 C CA . GLY B 1 601 ? -4.945 7.77 23.562 1 97.94 601 GLY B CA 1
ATOM 10930 C C . GLY B 1 601 ? -5.734 7.25 24.75 1 97.94 601 GLY B C 1
ATOM 10931 O O . GLY B 1 601 ? -6.391 6.211 24.656 1 97.94 601 GLY B O 1
ATOM 10932 N N . GLN B 1 602 ? -5.672 7.926 25.875 1 97.81 602 GLN B N 1
ATOM 10933 C CA . GLN B 1 602 ? -6.355 7.457 27.078 1 97.81 602 GLN B CA 1
ATOM 10934 C C . GLN B 1 602 ? -7.375 8.477 27.562 1 97.81 602 GLN B C 1
ATOM 10936 O O . GLN B 1 602 ? -8.531 8.477 27.125 1 97.81 602 GLN B O 1
ATOM 10941 N N . LYS B 1 603 ? -6.879 9.57 28.172 1 98.38 603 LYS B N 1
ATOM 10942 C CA . LYS B 1 603 ? -7.773 10.508 28.844 1 98.38 603 LYS B CA 1
ATOM 10943 C C . LYS B 1 603 ? -8.594 11.305 27.844 1 98.38 603 LYS B C 1
ATOM 10945 O O . LYS B 1 603 ? -9.789 11.547 28.062 1 98.38 603 LYS B O 1
ATOM 10950 N N . GLU B 1 604 ? -7.945 11.812 26.812 1 98.12 604 GLU B N 1
ATOM 10951 C CA . GLU B 1 604 ? -8.688 12.602 25.828 1 98.12 604 GLU B CA 1
ATOM 10952 C C . GLU B 1 604 ? -9.742 11.758 25.125 1 98.12 604 GLU B C 1
ATOM 10954 O O . GLU B 1 604 ? -10.773 12.273 24.688 1 98.12 604 GLU B O 1
ATOM 10959 N N . ILE B 1 605 ? -9.5 10.438 25.031 1 98.19 605 ILE B N 1
ATOM 10960 C CA . ILE B 1 605 ? -10.492 9.539 24.453 1 98.19 605 ILE B CA 1
ATOM 10961 C C . ILE B 1 605 ? -11.672 9.375 25.406 1 98.19 605 ILE B C 1
ATOM 10963 O O . ILE B 1 605 ? -12.828 9.43 25 1 98.19 605 ILE B O 1
ATOM 10967 N N . GLU B 1 606 ? -11.375 9.172 26.688 1 97.81 606 GLU B N 1
ATOM 10968 C CA . GLU B 1 606 ? -12.406 9.07 27.719 1 97.81 606 GLU B CA 1
ATOM 10969 C C . GLU B 1 606 ? -13.312 10.297 27.719 1 97.81 606 GLU B C 1
ATOM 10971 O O . GLU B 1 606 ? -14.523 10.18 27.891 1 97.81 606 GLU B O 1
ATOM 10976 N N . ASP B 1 607 ? -12.688 11.43 27.531 1 98.38 607 ASP B N 1
ATOM 10977 C CA . ASP B 1 607 ? -13.438 12.68 27.531 1 98.38 607 ASP B CA 1
ATOM 10978 C C . ASP B 1 607 ? -14.43 12.719 26.359 1 98.38 607 ASP B C 1
ATOM 10980 O O . ASP B 1 607 ? -15.547 13.211 26.516 1 98.38 607 ASP B O 1
ATOM 10984 N N . GLN B 1 608 ? -14.016 12.25 25.172 1 98.06 608 GLN B N 1
ATOM 10985 C CA . GLN B 1 608 ? -14.906 12.211 24.016 1 98.06 608 GLN B CA 1
ATOM 10986 C C . GLN B 1 608 ? -16.062 11.242 24.234 1 98.06 608 GLN B C 1
ATOM 10988 O O . GLN B 1 608 ? -17.203 11.523 23.828 1 98.06 608 GLN B O 1
ATOM 10993 N N . ILE B 1 609 ? -15.805 10.102 24.844 1 97.81 609 ILE B N 1
ATOM 10994 C CA . ILE B 1 609 ? -16.844 9.117 25.141 1 97.81 609 ILE B CA 1
ATOM 10995 C C . ILE B 1 609 ? -17.828 9.695 26.156 1 97.81 609 ILE B C 1
ATOM 10997 O O . ILE B 1 609 ? -19.031 9.531 26.016 1 97.81 609 ILE B O 1
ATOM 11001 N N . GLU B 1 610 ? -17.266 10.383 27.188 1 98 610 GLU B N 1
ATOM 11002 C CA . GLU B 1 610 ? -18.141 11.039 28.156 1 98 610 GLU B CA 1
ATOM 11003 C C . GLU B 1 610 ? -19.062 12.055 27.484 1 98 610 GLU B C 1
ATOM 11005 O O . GLU B 1 610 ? -20.234 12.164 27.828 1 98 610 GLU B O 1
ATOM 11010 N N . ALA B 1 611 ? -18.484 12.805 26.594 1 98.12 611 ALA B N 1
ATOM 11011 C CA . ALA B 1 611 ? -19.297 13.773 25.859 1 98.12 611 ALA B CA 1
ATOM 11012 C C . ALA B 1 611 ? -20.375 13.07 25.031 1 98.12 611 ALA B C 1
ATOM 11014 O O . ALA B 1 611 ? -21.5 13.547 24.953 1 98.12 611 ALA B O 1
ATOM 11015 N N . ALA B 1 612 ? -20.016 11.977 24.359 1 97.94 612 ALA B N 1
ATOM 11016 C CA . ALA B 1 612 ? -21 11.203 23.609 1 97.94 612 ALA B CA 1
ATOM 11017 C C . ALA B 1 612 ? -22.141 10.75 24.5 1 97.94 612 ALA B C 1
ATOM 11019 O O . ALA B 1 612 ? -23.312 10.797 24.109 1 97.94 612 ALA B O 1
ATOM 11020 N N . GLU B 1 613 ? -21.828 10.328 25.688 1 97.81 613 GLU B N 1
ATOM 11021 C CA . GLU B 1 613 ? -22.844 9.914 26.656 1 97.81 613 GLU B CA 1
ATOM 11022 C C . GLU B 1 613 ? -23.734 11.086 27.062 1 97.81 613 GLU B C 1
ATOM 11024 O O . GLU B 1 613 ? -24.953 10.953 27.156 1 97.81 613 GLU B O 1
ATOM 11029 N N . TYR B 1 614 ? -23.109 12.156 27.312 1 98.12 614 TYR B N 1
ATOM 11030 C CA . TYR B 1 614 ? -23.844 13.359 27.688 1 98.12 614 TYR B CA 1
ATOM 11031 C C . TYR B 1 614 ? -24.859 13.734 26.625 1 98.12 614 TYR B C 1
ATOM 11033 O O . TYR B 1 614 ? -26.047 13.922 26.938 1 98.12 614 TYR B O 1
ATOM 11041 N N . PHE B 1 615 ? -24.453 13.828 25.422 1 98.19 615 PHE B N 1
ATOM 11042 C CA . PHE B 1 615 ? -25.344 14.242 24.344 1 98.19 615 PHE B CA 1
ATOM 11043 C C . PHE B 1 615 ? -26.375 13.164 24.047 1 98.19 615 PHE B C 1
ATOM 11045 O O . PHE B 1 615 ? -27.516 13.477 23.672 1 98.19 615 PHE B O 1
ATOM 11052 N N . GLY B 1 616 ? -25.953 11.938 24.172 1 97.56 616 GLY B N 1
ATOM 11053 C CA . GLY B 1 616 ? -26.875 10.836 23.953 1 97.56 616 GLY B CA 1
ATOM 11054 C C . GLY B 1 616 ? -28.062 10.859 24.891 1 97.56 616 GLY B C 1
ATOM 11055 O O . GLY B 1 616 ? -29.109 10.281 24.578 1 97.56 616 GLY B O 1
ATOM 11056 N N . LYS B 1 617 ? -27.969 11.586 26 1 96.94 617 LYS B N 1
ATOM 11057 C CA . LYS B 1 617 ? -29.047 11.648 27 1 96.94 617 LYS B CA 1
ATOM 11058 C C . LYS B 1 617 ? -29.984 12.812 26.703 1 96.94 617 LYS B C 1
ATOM 11060 O O . LYS B 1 617 ? -31.078 12.891 27.281 1 96.94 617 LYS B O 1
ATOM 11065 N N . LEU B 1 618 ? -29.625 13.648 25.797 1 96.88 618 LEU B N 1
ATOM 11066 C CA . LEU B 1 618 ? -30.5 14.758 25.438 1 96.88 618 LEU B CA 1
ATOM 11067 C C . LEU B 1 618 ? -31.734 14.273 24.688 1 96.88 618 LEU B C 1
ATOM 11069 O O . LEU B 1 618 ? -31.641 13.352 23.875 1 96.88 618 LEU B O 1
ATOM 11073 N N . PRO B 1 619 ? -32.875 14.859 24.922 1 96.44 619 PRO B N 1
ATOM 11074 C CA . PRO B 1 619 ? -34.125 14.359 24.328 1 96.44 619 PRO B CA 1
ATOM 11075 C C . PRO B 1 619 ? -34.156 14.5 22.812 1 96.44 619 PRO B C 1
ATOM 11077 O O . PRO B 1 619 ? -34.812 13.719 22.125 1 96.44 619 PRO B O 1
ATOM 11080 N N . GLU B 1 620 ? -33.438 15.445 22.297 1 96.94 620 GLU B N 1
ATOM 11081 C CA . GLU B 1 620 ? -33.5 15.695 20.859 1 96.94 620 GLU B CA 1
ATOM 11082 C C . GLU B 1 620 ? -32.469 14.828 20.109 1 96.94 620 GLU B C 1
ATOM 11084 O O . GLU B 1 620 ? -32.406 14.852 18.891 1 96.94 620 GLU B O 1
ATOM 11089 N N . VAL B 1 621 ? -31.703 14.047 20.828 1 98.06 621 VAL B N 1
ATOM 11090 C CA . VAL B 1 621 ? -30.703 13.195 20.203 1 98.06 621 VAL B CA 1
ATOM 11091 C C . VAL B 1 621 ? -31.172 11.742 20.219 1 98.06 621 VAL B C 1
ATOM 11093 O O . VAL B 1 621 ? -31.656 11.25 21.234 1 98.06 621 VAL B O 1
ATOM 11096 N N . ASP B 1 622 ? -31.109 11.094 19.094 1 97.81 622 ASP B N 1
ATOM 11097 C CA . ASP B 1 622 ? -31.344 9.656 19.016 1 97.81 622 ASP B CA 1
ATOM 11098 C C . ASP B 1 622 ? -30.109 8.883 19.5 1 97.81 622 ASP B C 1
ATOM 11100 O O . ASP B 1 622 ? -29.141 8.711 18.766 1 97.81 622 ASP B O 1
ATOM 11104 N N . SER B 1 623 ? -30.188 8.336 20.625 1 96.5 623 SER B N 1
ATOM 11105 C CA . SER B 1 623 ? -29.047 7.703 21.281 1 96.5 623 SER B CA 1
ATOM 11106 C C . SER B 1 623 ? -28.594 6.469 20.516 1 96.5 623 SER B C 1
ATOM 11108 O O . SER B 1 623 ? -27.484 5.98 20.719 1 96.5 623 SER B O 1
ATOM 11110 N N . SER B 1 624 ? -29.406 5.953 19.656 1 96.44 624 SER B N 1
ATOM 11111 C CA . SER B 1 624 ? -29.031 4.785 18.859 1 96.44 624 SER B CA 1
ATOM 11112 C C . SER B 1 624 ? -28.281 5.188 17.594 1 96.44 624 SER B C 1
ATOM 11114 O O . SER B 1 624 ? -27.781 4.332 16.859 1 96.44 624 SER B O 1
ATOM 11116 N N . LYS B 1 625 ? -28.172 6.473 17.344 1 97.81 625 LYS B N 1
ATOM 11117 C CA . LYS B 1 625 ? -27.531 6.98 16.125 1 97.81 625 LYS B CA 1
ATOM 11118 C C . LYS B 1 625 ? -26.438 7.984 16.469 1 97.81 625 LYS B C 1
ATOM 11120 O O . LYS B 1 625 ? -26.5 9.141 16.047 1 97.81 625 LYS B O 1
ATOM 11125 N N . ILE B 1 626 ? -25.406 7.559 17.125 1 98.12 626 ILE B N 1
ATOM 11126 C CA . ILE B 1 626 ? -24.25 8.367 17.453 1 98.12 626 ILE B CA 1
ATOM 11127 C C . ILE B 1 626 ? -23 7.789 16.781 1 98.12 626 ILE B C 1
ATOM 11129 O O . ILE B 1 626 ? -22.75 6.586 16.859 1 98.12 626 ILE B O 1
ATOM 11133 N N . ALA B 1 627 ? -22.312 8.586 16.062 1 98.25 627 ALA B N 1
ATOM 11134 C CA . ALA B 1 627 ? -21.078 8.172 15.391 1 98.25 627 ALA B CA 1
ATOM 11135 C C . ALA B 1 627 ? -19.953 9.164 15.664 1 98.25 627 ALA B C 1
ATOM 11137 O O . ALA B 1 627 ? -20.188 10.25 16.203 1 98.25 627 ALA B O 1
ATOM 11138 N N . MET B 1 628 ? -18.75 8.758 15.398 1 98.31 628 MET B N 1
ATOM 11139 C CA . MET B 1 628 ? -17.547 9.578 15.547 1 98.31 628 MET B CA 1
ATOM 11140 C C . MET B 1 628 ? -16.672 9.484 14.305 1 98.31 628 MET B C 1
ATOM 11142 O O . MET B 1 628 ? -16.562 8.414 13.695 1 98.31 628 MET B O 1
ATOM 11146 N N . TRP B 1 629 ? -16.094 10.578 13.914 1 98.06 629 TRP B N 1
ATOM 11147 C CA . TRP B 1 629 ? -15.117 10.539 12.82 1 98.06 629 TRP B CA 1
ATOM 11148 C C . TRP B 1 629 ? -13.977 11.523 13.07 1 98.06 629 TRP B C 1
ATOM 11150 O O . TRP B 1 629 ? -14.133 12.469 13.844 1 98.06 629 TRP B O 1
ATOM 11160 N N . GLY B 1 630 ? -12.883 11.281 12.469 1 98.19 630 GLY B N 1
ATOM 11161 C CA . GLY B 1 630 ? -11.766 12.203 12.539 1 98.19 630 GLY B CA 1
ATOM 11162 C C . GLY B 1 630 ? -10.656 11.875 11.555 1 98.19 630 GLY B C 1
ATOM 11163 O O . GLY B 1 630 ? -10.617 10.781 11 1 98.19 630 GLY B O 1
ATOM 11164 N N . TRP B 1 631 ? -9.828 12.836 11.258 1 98 631 TRP B N 1
ATOM 11165 C CA . TRP B 1 631 ? -8.688 12.781 10.352 1 98 631 TRP B CA 1
ATOM 11166 C C . TRP B 1 631 ? -7.371 12.867 11.125 1 98 631 TRP B C 1
ATOM 11168 O O . TRP B 1 631 ? -7.273 13.586 12.117 1 98 631 TRP B O 1
ATOM 11178 N N . SER B 1 632 ? -6.328 12.078 10.734 1 98.12 632 SER B N 1
ATOM 11179 C CA . SER B 1 632 ? -5.031 12.102 11.406 1 98.12 632 SER B CA 1
ATOM 11180 C C . SER B 1 632 ? -5.164 11.727 12.883 1 98.12 632 SER B C 1
ATOM 11182 O O . SER B 1 632 ? -5.715 10.672 13.211 1 98.12 632 SER B O 1
ATOM 11184 N N . TYR B 1 633 ? -4.84 12.648 13.82 1 98.38 633 TYR B N 1
ATOM 11185 C CA . TYR B 1 633 ? -5.039 12.367 15.242 1 98.38 633 TYR B CA 1
ATOM 11186 C C . TYR B 1 633 ? -6.508 12.062 15.531 1 98.38 633 TYR B C 1
ATOM 11188 O O . TYR B 1 633 ? -6.816 11.242 16.391 1 98.38 633 TYR B O 1
ATOM 11196 N N . GLY B 1 634 ? -7.402 12.727 14.789 1 98.5 634 GLY B N 1
ATOM 11197 C CA . GLY B 1 634 ? -8.812 12.422 14.938 1 98.5 634 GLY B CA 1
ATOM 11198 C C . GLY B 1 634 ? -9.156 10.984 14.586 1 98.5 634 GLY B C 1
ATOM 11199 O O . GLY B 1 634 ? -10.039 10.383 15.195 1 98.5 634 GLY B O 1
ATOM 11200 N N . GLY B 1 635 ? -8.461 10.461 13.516 1 98.62 635 GLY B N 1
ATOM 11201 C CA . GLY B 1 635 ? -8.594 9.039 13.211 1 98.62 635 GLY B CA 1
ATOM 11202 C C . GLY B 1 635 ? -8.078 8.141 14.312 1 98.62 635 GLY B C 1
ATOM 11203 O O . GLY B 1 635 ? -8.672 7.109 14.617 1 98.62 635 GLY B O 1
ATOM 11204 N N . PHE B 1 636 ? -6.941 8.523 14.914 1 98.69 636 PHE B N 1
ATOM 11205 C CA . PHE B 1 636 ? -6.375 7.859 16.078 1 98.69 636 PHE B CA 1
ATOM 11206 C C . PHE B 1 636 ? -7.383 7.824 17.234 1 98.69 636 PHE B C 1
ATOM 11208 O O . PHE B 1 636 ? -7.656 6.762 17.781 1 98.69 636 PHE B O 1
ATOM 11215 N N . ALA B 1 637 ? -8.008 8.969 17.5 1 98.56 637 ALA B N 1
ATOM 11216 C CA . ALA B 1 637 ? -8.977 9.094 18.578 1 98.56 637 ALA B CA 1
ATOM 11217 C C . ALA B 1 637 ? -10.227 8.266 18.297 1 98.56 637 ALA B C 1
ATOM 11219 O O . ALA B 1 637 ? -10.711 7.547 19.172 1 98.56 637 ALA B O 1
ATOM 11220 N N . THR B 1 638 ? -10.727 8.336 17.094 1 98.38 638 THR B N 1
ATOM 11221 C CA . THR B 1 638 ? -11.914 7.59 16.688 1 98.38 638 THR B CA 1
ATOM 11222 C C . THR B 1 638 ? -11.672 6.086 16.812 1 98.38 638 THR B C 1
ATOM 11224 O O . THR B 1 638 ? -12.531 5.355 17.312 1 98.38 638 THR B O 1
ATOM 11227 N N . SER B 1 639 ? -10.508 5.656 16.391 1 98.38 639 SER B N 1
ATOM 11228 C CA . SER B 1 639 ? -10.172 4.238 16.453 1 98.38 639 SER B CA 1
ATOM 11229 C C . SER B 1 639 ? -10.07 3.748 17.891 1 98.38 639 SER B C 1
ATOM 11231 O O . SER B 1 639 ? -10.555 2.66 18.219 1 98.38 639 SER B O 1
ATOM 11233 N N . HIS B 1 640 ? -9.453 4.555 18.734 1 98.06 640 HIS B N 1
ATOM 11234 C CA . HIS B 1 640 ? -9.398 4.203 20.156 1 98.06 640 HIS B CA 1
ATOM 11235 C C . HIS B 1 640 ? -10.805 4.133 20.75 1 98.06 640 HIS B C 1
ATOM 11237 O O . HIS B 1 640 ? -11.102 3.227 21.531 1 98.06 640 HIS B O 1
ATOM 11243 N N . ALA B 1 641 ? -11.594 5.133 20.453 1 97.5 641 ALA B N 1
ATOM 11244 C CA . ALA B 1 641 ? -12.953 5.18 20.984 1 97.5 641 ALA B CA 1
ATOM 11245 C C . ALA B 1 641 ? -13.734 3.92 20.625 1 97.5 641 ALA B C 1
ATOM 11247 O O . ALA B 1 641 ? -14.414 3.342 21.484 1 97.5 641 ALA B O 1
ATOM 11248 N N . LEU B 1 642 ? -13.633 3.463 19.406 1 96.75 642 LEU B N 1
ATOM 11249 C CA . LEU B 1 642 ? -14.305 2.24 18.984 1 96.75 642 LEU B CA 1
ATOM 11250 C C . LEU B 1 642 ? -13.703 1.021 19.672 1 96.75 642 LEU B C 1
ATOM 11252 O O . LEU B 1 642 ? -14.414 0.08 20.031 1 96.75 642 LEU B O 1
ATOM 11256 N N . GLY B 1 643 ? -12.391 1.064 19.844 1 95.62 643 GLY B N 1
ATOM 11257 C CA . GLY B 1 643 ? -11.688 -0.035 20.484 1 95.62 643 GLY B CA 1
ATOM 11258 C C . GLY B 1 643 ? -12.078 -0.218 21.938 1 95.62 643 GLY B C 1
ATOM 11259 O O . GLY B 1 643 ? -11.859 -1.285 22.516 1 95.62 643 GLY B O 1
ATOM 11260 N N . LEU B 1 644 ? -12.586 0.829 22.516 1 94.12 644 LEU B N 1
ATOM 11261 C CA . LEU B 1 644 ? -13.062 0.723 23.891 1 94.12 644 LEU B CA 1
ATOM 11262 C C . LEU B 1 644 ? -14.391 -0.024 23.953 1 94.12 644 LEU B C 1
ATOM 11264 O O . LEU B 1 644 ? -14.766 -0.548 25 1 94.12 644 LEU B O 1
ATOM 11268 N N . ASN B 1 645 ? -15.109 -0.072 22.875 1 91.75 645 ASN B N 1
ATOM 11269 C CA . ASN B 1 645 ? -16.328 -0.843 22.703 1 91.75 645 ASN B CA 1
ATOM 11270 C C . ASN B 1 645 ? -17.328 -0.57 23.828 1 91.75 645 ASN B C 1
ATOM 11272 O O . ASN B 1 645 ? -17.828 -1.502 24.453 1 91.75 645 ASN B O 1
ATOM 11276 N N . THR B 1 646 ? -17.578 0.708 24.062 1 92.25 646 THR B N 1
ATOM 11277 C CA . THR B 1 646 ? -18.5 1.105 25.125 1 92.25 646 THR B CA 1
ATOM 11278 C C . THR B 1 646 ? -19.953 0.875 24.688 1 92.25 646 THR B C 1
ATOM 11280 O O . THR B 1 646 ? -20.859 0.902 25.531 1 92.25 646 THR B O 1
ATOM 11283 N N . GLY B 1 647 ? -20.188 0.742 23.406 1 93.31 647 GLY B N 1
ATOM 11284 C CA . GLY B 1 647 ? -21.531 0.543 22.875 1 93.31 647 GLY B CA 1
ATOM 11285 C C . GLY B 1 647 ? -22.234 1.843 22.531 1 93.31 647 GLY B C 1
ATOM 11286 O O . GLY B 1 647 ? -23.281 1.835 21.875 1 93.31 647 GLY B O 1
ATOM 11287 N N . ILE B 1 648 ? -21.625 2.973 22.875 1 94.81 648 ILE B N 1
ATOM 11288 C CA . ILE B 1 648 ? -22.281 4.262 22.672 1 94.81 648 ILE B CA 1
ATOM 11289 C C . ILE B 1 648 ? -22.172 4.664 21.203 1 94.81 648 ILE B C 1
ATOM 11291 O O . ILE B 1 648 ? -23.062 5.336 20.672 1 94.81 648 ILE B O 1
ATOM 11295 N N . LEU B 1 649 ? -21.125 4.277 20.531 1 96.69 649 LEU B N 1
ATOM 11296 C CA . LEU B 1 649 ? -20.906 4.648 19.141 1 96.69 649 LEU B CA 1
ATOM 11297 C C . LEU B 1 649 ? -21.422 3.562 18.203 1 96.69 649 LEU B C 1
ATOM 11299 O O . LEU B 1 649 ? -21 2.406 18.297 1 96.69 649 LEU B O 1
ATOM 11303 N N . LYS B 1 650 ? -22.266 3.965 17.344 1 94.5 650 LYS B N 1
ATOM 11304 C CA . LYS B 1 650 ? -22.781 3.043 16.328 1 94.5 650 LYS B CA 1
ATOM 11305 C C . LYS B 1 650 ? -21.734 2.777 15.25 1 94.5 650 LYS B C 1
ATOM 11307 O O . LYS B 1 650 ? -21.641 1.661 14.734 1 94.5 650 LYS B O 1
ATOM 11312 N N . CYS B 1 651 ? -21.078 3.814 14.844 1 95.81 651 CYS B N 1
ATOM 11313 C CA . CYS B 1 651 ? -20.031 3.66 13.836 1 95.81 651 CYS B CA 1
ATOM 11314 C C . CYS B 1 651 ? -18.906 4.66 14.062 1 95.81 651 CYS B C 1
ATOM 11316 O O . CYS B 1 651 ? -19.062 5.617 14.82 1 95.81 651 CYS B O 1
ATOM 11318 N N . GLY B 1 652 ? -17.75 4.352 13.523 1 97.94 652 GLY B N 1
ATOM 11319 C CA . GLY B 1 652 ? -16.578 5.203 13.531 1 97.94 652 GLY B CA 1
ATOM 11320 C C . GLY B 1 652 ? -15.867 5.246 12.188 1 97.94 652 GLY B C 1
ATOM 11321 O O . GLY B 1 652 ? -15.758 4.227 11.508 1 97.94 652 GLY B O 1
ATOM 11322 N N . MET B 1 653 ? -15.484 6.434 11.719 1 98.56 653 MET B N 1
ATOM 11323 C CA . MET B 1 653 ? -14.727 6.625 10.492 1 98.56 653 MET B CA 1
ATOM 11324 C C . MET B 1 653 ? -13.383 7.293 10.781 1 98.56 653 MET B C 1
ATOM 11326 O O . MET B 1 653 ? -13.344 8.367 11.383 1 98.56 653 MET B O 1
ATOM 11330 N N . ALA B 1 654 ? -12.328 6.664 10.383 1 98.69 654 ALA B N 1
ATOM 11331 C CA . ALA B 1 654 ? -10.977 7.164 10.625 1 98.69 654 ALA B CA 1
ATOM 11332 C C . ALA B 1 654 ? -10.219 7.367 9.312 1 98.69 654 ALA B C 1
ATOM 11334 O O . ALA B 1 654 ? -10.047 6.426 8.539 1 98.69 654 ALA B O 1
ATOM 11335 N N . VAL B 1 655 ? -9.766 8.594 9.047 1 98.69 655 VAL B N 1
ATOM 11336 C CA . VAL B 1 655 ? -8.977 8.906 7.855 1 98.69 655 VAL B CA 1
ATOM 11337 C C . VAL B 1 655 ? -7.523 9.164 8.25 1 98.69 655 VAL B C 1
ATOM 11339 O O . VAL B 1 655 ? -7.246 10.016 9.094 1 98.69 655 VAL B O 1
ATOM 11342 N N . ALA B 1 656 ? -6.574 8.438 7.719 1 98.62 656 ALA B N 1
ATOM 11343 C CA . ALA B 1 656 ? -5.129 8.562 7.895 1 98.62 656 ALA B CA 1
ATOM 11344 C C . ALA B 1 656 ? -4.758 8.547 9.375 1 98.62 656 ALA B C 1
ATOM 11346 O O . ALA B 1 656 ? -4.027 9.422 9.852 1 98.62 656 ALA B O 1
ATOM 11347 N N . PRO B 1 657 ? -5.227 7.551 10.117 1 98.69 657 PRO B N 1
ATOM 11348 C CA . PRO B 1 657 ? -4.965 7.52 11.562 1 98.69 657 PRO B CA 1
ATOM 11349 C C . PRO B 1 657 ? -3.537 7.102 11.891 1 98.69 657 PRO B C 1
ATOM 11351 O O . PRO B 1 657 ? -2.959 6.258 11.203 1 98.69 657 PRO B O 1
ATOM 11354 N N . LEU B 1 658 ? -3.014 7.703 12.945 1 98.44 658 LEU B N 1
ATOM 11355 C CA . LEU B 1 658 ? -1.88 7.113 13.648 1 98.44 658 LEU B CA 1
ATOM 11356 C C . LEU B 1 658 ? -2.322 5.922 14.484 1 98.44 658 LEU B C 1
ATOM 11358 O O . LEU B 1 658 ? -3.373 5.965 15.133 1 98.44 658 LEU B O 1
ATOM 11362 N N . VAL B 1 659 ? -1.557 4.824 14.445 1 98.19 659 VAL B N 1
ATOM 11363 C CA . VAL B 1 659 ? -2.021 3.609 15.109 1 98.19 659 VAL B CA 1
ATOM 11364 C C . VAL B 1 659 ? -1.063 3.24 16.25 1 98.19 659 VAL B C 1
ATOM 11366 O O . VAL B 1 659 ? -1.489 2.736 17.281 1 98.19 659 VAL B O 1
ATOM 11369 N N . ASP B 1 660 ? 0.223 3.453 16.016 1 98.31 660 ASP B N 1
ATOM 11370 C CA . ASP B 1 660 ? 1.281 3.219 17 1 98.31 660 ASP B CA 1
ATOM 11371 C C . ASP B 1 660 ? 2.311 4.348 16.969 1 98.31 660 ASP B C 1
ATOM 11373 O O . ASP B 1 660 ? 2.943 4.598 15.945 1 98.31 660 ASP B O 1
ATOM 11377 N N . TRP B 1 661 ? 2.486 4.953 18.141 1 98.69 661 TRP B N 1
ATOM 11378 C CA . TRP B 1 661 ? 3.398 6.09 18.219 1 98.69 661 TRP B CA 1
ATOM 11379 C C . TRP B 1 661 ? 4.824 5.668 17.891 1 98.69 661 TRP B C 1
ATOM 11381 O O . TRP B 1 661 ? 5.664 6.504 17.562 1 98.69 661 TRP B O 1
ATOM 11391 N N . ARG B 1 662 ? 5.18 4.41 17.969 1 98.19 662 ARG B N 1
ATOM 11392 C CA . ARG B 1 662 ? 6.492 3.895 17.594 1 98.19 662 ARG B CA 1
ATOM 11393 C C . ARG B 1 662 ? 6.711 3.992 16.078 1 98.19 662 ARG B C 1
ATOM 11395 O O . ARG B 1 662 ? 7.836 3.859 15.602 1 98.19 662 ARG B O 1
ATOM 11402 N N . TYR B 1 663 ? 5.566 4.23 15.312 1 98.25 663 TYR B N 1
ATOM 11403 C CA . TYR B 1 663 ? 5.664 4.398 13.867 1 98.25 663 TYR B CA 1
ATOM 11404 C C . TYR B 1 663 ? 5.793 5.871 13.492 1 98.25 663 TYR B C 1
ATOM 11406 O O . TYR B 1 663 ? 5.926 6.211 12.32 1 98.25 663 TYR B O 1
ATOM 11414 N N . TYR B 1 664 ? 5.758 6.773 14.438 1 98.38 664 TYR B N 1
ATOM 11415 C CA . TYR B 1 664 ? 5.805 8.211 14.18 1 98.38 664 TYR B CA 1
ATOM 11416 C C . TYR B 1 664 ? 7.18 8.773 14.508 1 98.38 664 TYR B C 1
ATOM 11418 O O . TYR B 1 664 ? 8.023 8.078 15.07 1 98.38 664 TYR B O 1
ATOM 11426 N N . ASP B 1 665 ? 7.422 9.977 14.148 1 97.94 665 ASP B N 1
ATOM 11427 C CA . ASP B 1 665 ? 8.758 10.562 14.227 1 97.94 665 ASP B CA 1
ATOM 11428 C C . ASP B 1 665 ? 9.164 10.82 15.672 1 97.94 665 ASP B C 1
ATOM 11430 O O . ASP B 1 665 ? 8.305 10.906 16.562 1 97.94 665 ASP B O 1
ATOM 11434 N N . THR B 1 666 ? 10.398 10.977 15.914 1 97.88 666 THR B N 1
ATOM 11435 C CA . THR B 1 666 ? 10.992 11.141 17.234 1 97.88 666 THR B CA 1
ATOM 11436 C C . THR B 1 666 ? 10.531 12.453 17.875 1 97.88 666 THR B C 1
ATOM 11438 O O . THR B 1 666 ? 10.164 12.484 19.047 1 97.88 666 THR B O 1
ATOM 11441 N N . ILE B 1 667 ? 10.461 13.555 17.109 1 96.94 667 ILE B N 1
ATOM 11442 C CA . ILE B 1 667 ? 10.273 14.875 17.688 1 96.94 667 ILE B CA 1
ATOM 11443 C C . ILE B 1 667 ? 8.859 14.992 18.25 1 96.94 667 ILE B C 1
ATOM 11445 O O . ILE B 1 667 ? 8.664 15.383 19.406 1 96.94 667 ILE B O 1
ATOM 11449 N N . TYR B 1 668 ? 7.926 14.609 17.5 1 96.88 668 TYR B N 1
ATOM 11450 C CA . TYR B 1 668 ? 6.543 14.719 17.953 1 96.88 668 TYR B CA 1
ATOM 11451 C C . TYR B 1 668 ? 6.23 13.664 19 1 96.88 668 TYR B C 1
ATOM 11453 O O . TYR B 1 668 ? 5.727 13.984 20.094 1 96.88 668 TYR B O 1
ATOM 11461 N N . ALA B 1 669 ? 6.477 12.414 18.719 1 98.31 669 ALA B N 1
ATOM 11462 C CA . ALA B 1 669 ? 6.102 11.32 19.609 1 98.31 669 ALA B CA 1
ATOM 11463 C C . ALA B 1 669 ? 6.758 11.469 20.969 1 98.31 669 ALA B C 1
ATOM 11465 O O . ALA B 1 669 ? 6.098 11.32 22 1 98.31 669 ALA B O 1
ATOM 11466 N N . GLU B 1 670 ? 8.016 11.812 21 1 98.06 670 GLU B N 1
ATOM 11467 C CA . GLU B 1 670 ? 8.742 11.844 22.266 1 98.06 670 GLU B CA 1
ATOM 11468 C C . GLU B 1 670 ? 8.438 13.117 23.062 1 98.06 670 GLU B C 1
ATOM 11470 O O . GLU B 1 670 ? 8.562 13.141 24.281 1 98.06 670 GLU B O 1
ATOM 11475 N N . ARG B 1 671 ? 8.023 14.164 22.328 1 96.75 671 ARG B N 1
ATOM 11476 C CA . ARG B 1 671 ? 7.555 15.367 23 1 96.75 671 ARG B CA 1
ATOM 11477 C C . ARG B 1 671 ? 6.406 15.055 23.953 1 96.75 671 ARG B C 1
ATOM 11479 O O . ARG B 1 671 ? 6.379 15.539 25.078 1 96.75 671 ARG B O 1
ATOM 11486 N N . TYR B 1 672 ? 5.559 14.188 23.516 1 97.75 672 TYR B N 1
ATOM 11487 C CA . TYR B 1 672 ? 4.328 13.977 24.281 1 97.75 672 TYR B CA 1
ATOM 11488 C C . TYR B 1 672 ? 4.367 12.648 25.031 1 97.75 672 TYR B C 1
ATOM 11490 O O . TYR B 1 672 ? 3.725 12.5 26.062 1 97.75 672 TYR B O 1
ATOM 11498 N N . MET B 1 673 ? 5.172 11.672 24.516 1 98.38 673 MET B N 1
ATOM 11499 C CA . MET B 1 673 ? 5.086 10.32 25.062 1 98.38 673 MET B CA 1
ATOM 11500 C C . MET B 1 673 ? 6.398 9.914 25.734 1 98.38 673 MET B C 1
ATOM 11502 O O . MET B 1 673 ? 6.465 8.891 26.406 1 98.38 673 MET B O 1
ATOM 11506 N N . GLY B 1 674 ? 7.414 10.711 25.625 1 97.69 674 GLY B N 1
ATOM 11507 C CA . GLY B 1 674 ? 8.719 10.289 26.094 1 97.69 674 GLY B CA 1
ATOM 11508 C C . GLY B 1 674 ? 9.328 9.172 25.266 1 97.69 674 GLY B C 1
ATOM 11509 O O . GLY B 1 674 ? 8.867 8.898 24.156 1 97.69 674 GLY B O 1
ATOM 11510 N N . LEU B 1 675 ? 10.359 8.57 25.766 1 98.19 675 LEU B N 1
ATOM 11511 C CA . LEU B 1 675 ? 11.031 7.48 25.062 1 98.19 675 LEU B CA 1
ATOM 11512 C C . LEU B 1 675 ? 10.258 6.176 25.219 1 98.19 675 LEU B C 1
ATOM 11514 O O . LEU B 1 675 ? 9.828 5.832 26.312 1 98.19 675 LEU B O 1
ATOM 11518 N N . PRO B 1 676 ? 10.117 5.414 24.109 1 98.38 676 PRO B N 1
ATOM 11519 C CA . PRO B 1 676 ? 9.375 4.156 24.188 1 98.38 676 PRO B CA 1
ATOM 11520 C C . PRO B 1 676 ? 9.961 3.188 25.219 1 98.38 676 PRO B C 1
ATOM 11522 O O . PRO B 1 676 ? 9.211 2.48 25.891 1 98.38 676 PRO B O 1
ATOM 11525 N N . ALA B 1 677 ? 11.289 3.117 25.391 1 97.81 677 ALA B N 1
ATOM 11526 C CA . ALA B 1 677 ? 11.945 2.188 26.312 1 97.81 677 ALA B CA 1
ATOM 11527 C C . ALA B 1 677 ? 11.648 2.547 27.766 1 97.81 677 ALA B C 1
ATOM 11529 O O . ALA B 1 677 ? 11.664 1.68 28.641 1 97.81 677 ALA B O 1
ATOM 11530 N N . ILE B 1 678 ? 11.383 3.773 28.031 1 97.75 678 ILE B N 1
ATOM 11531 C CA . ILE B 1 678 ? 11.117 4.262 29.391 1 97.75 678 ILE B CA 1
ATOM 11532 C C . ILE B 1 678 ? 9.617 4.27 29.641 1 97.75 678 ILE B C 1
ATOM 11534 O O . ILE B 1 678 ? 9.164 3.824 30.703 1 97.75 678 ILE B O 1
ATOM 11538 N N . ASN B 1 679 ? 8.836 4.762 28.703 1 98.38 679 ASN B N 1
ATOM 11539 C CA . ASN B 1 679 ? 7.387 4.832 28.812 1 98.38 679 ASN B CA 1
ATOM 11540 C C . ASN B 1 679 ? 6.711 3.725 28 1 98.38 679 ASN B C 1
ATOM 11542 O O . ASN B 1 679 ? 5.844 3.998 27.172 1 98.38 679 ASN B O 1
ATOM 11546 N N . THR B 1 680 ? 7.129 2.496 28.219 1 98.19 680 THR B N 1
ATOM 11547 C CA . THR B 1 680 ? 6.617 1.347 27.469 1 98.19 680 THR B CA 1
ATOM 11548 C C . THR B 1 680 ? 5.109 1.207 27.672 1 98.19 680 THR B C 1
ATOM 11550 O O . THR B 1 680 ? 4.375 0.938 26.719 1 98.19 680 THR B O 1
ATOM 11553 N N . ASP B 1 681 ? 4.656 1.415 28.875 1 98.25 681 ASP B N 1
ATOM 11554 C CA . ASP B 1 681 ? 3.24 1.266 29.188 1 98.25 681 ASP B CA 1
ATOM 11555 C C . ASP B 1 681 ? 2.395 2.283 28.422 1 98.25 681 ASP B C 1
ATOM 11557 O O . ASP B 1 681 ? 1.349 1.939 27.875 1 98.25 681 ASP B O 1
ATOM 11561 N N . GLY B 1 682 ? 2.852 3.559 28.438 1 98.5 682 GLY B N 1
ATOM 11562 C CA . GLY B 1 682 ? 2.137 4.582 27.688 1 98.5 682 GLY B CA 1
ATOM 11563 C C . GLY B 1 682 ? 2.027 4.27 26.203 1 98.5 682 GLY B C 1
ATOM 11564 O O . GLY B 1 682 ? 0.961 4.434 25.609 1 98.5 682 GLY B O 1
ATOM 11565 N N . TYR B 1 683 ? 3.146 3.785 25.672 1 98.56 683 TYR B N 1
ATOM 11566 C CA . TYR B 1 683 ? 3.168 3.438 24.25 1 98.56 683 TYR B CA 1
ATOM 11567 C C . TYR B 1 683 ? 2.256 2.252 23.969 1 98.56 683 TYR B C 1
ATOM 11569 O O . TYR B 1 683 ? 1.555 2.229 22.953 1 98.56 683 TYR B O 1
ATOM 11577 N N . ASP B 1 684 ? 2.201 1.252 24.828 1 98.31 684 ASP B N 1
ATOM 11578 C CA . ASP B 1 684 ? 1.364 0.07 24.641 1 98.31 684 ASP B CA 1
ATOM 11579 C C . ASP B 1 684 ? -0.118 0.428 24.734 1 98.31 684 ASP B C 1
ATOM 11581 O O . ASP B 1 684 ? -0.925 -0.048 23.922 1 98.31 684 ASP B O 1
ATOM 11585 N N . LYS B 1 685 ? -0.421 1.284 25.688 1 98.06 685 LYS B N 1
ATOM 11586 C CA . LYS B 1 685 ? -1.812 1.687 25.875 1 98.06 685 LYS B CA 1
ATOM 11587 C C . LYS B 1 685 ? -2.295 2.545 24.719 1 98.06 685 LYS B C 1
ATOM 11589 O O . LYS B 1 685 ? -3.482 2.537 24.375 1 98.06 685 LYS B O 1
ATOM 11594 N N . ALA B 1 686 ? -1.365 3.232 24.094 1 98.44 686 ALA B N 1
ATOM 11595 C CA . ALA B 1 686 ? -1.708 4.117 22.984 1 98.44 686 ALA B CA 1
ATOM 11596 C C . ALA B 1 686 ? -1.745 3.355 21.656 1 98.44 686 ALA B C 1
ATOM 11598 O O . ALA B 1 686 ? -2.146 3.902 20.625 1 98.44 686 ALA B O 1
ATOM 11599 N N . ASN B 1 687 ? -1.334 2.109 21.656 1 98.25 687 ASN B N 1
ATOM 11600 C CA . ASN B 1 687 ? -1.304 1.275 20.469 1 98.25 687 ASN B CA 1
ATOM 11601 C C . ASN B 1 687 ? -2.678 0.684 20.156 1 98.25 687 ASN B C 1
ATOM 11603 O O . ASN B 1 687 ? -3.131 -0.231 20.844 1 98.25 687 ASN B O 1
ATOM 11607 N N . ILE B 1 688 ? -3.32 1.124 19.062 1 98.06 688 ILE B N 1
ATOM 11608 C CA . ILE B 1 688 ? -4.676 0.729 18.703 1 98.06 688 ILE B CA 1
ATOM 11609 C C . ILE B 1 688 ? -4.707 -0.757 18.359 1 98.06 688 ILE B C 1
ATOM 11611 O O . ILE B 1 688 ? -5.719 -1.43 18.562 1 98.06 688 ILE B O 1
ATOM 11615 N N . ILE B 1 689 ? -3.598 -1.284 17.812 1 97.31 689 ILE B N 1
ATOM 11616 C CA . ILE B 1 689 ? -3.504 -2.678 17.391 1 97.31 689 ILE B CA 1
ATOM 11617 C C . ILE B 1 689 ? -3.846 -3.594 18.562 1 97.31 689 ILE B C 1
ATOM 11619 O O . ILE B 1 689 ? -4.469 -4.641 18.375 1 97.31 689 ILE B O 1
ATOM 11623 N N . ASN B 1 690 ? -3.479 -3.172 19.766 1 96.31 690 ASN B N 1
ATOM 11624 C CA . ASN B 1 690 ? -3.715 -3.955 20.969 1 96.31 690 ASN B CA 1
ATOM 11625 C C . ASN B 1 690 ? -5.199 -4.012 21.328 1 96.31 690 ASN B C 1
ATOM 11627 O O . ASN B 1 690 ? -5.617 -4.832 22.141 1 96.31 690 ASN B O 1
ATOM 11631 N N . LYS B 1 691 ? -6.004 -3.217 20.688 1 96.25 691 LYS B N 1
ATOM 11632 C CA . LYS B 1 691 ? -7.438 -3.17 20.969 1 96.25 691 LYS B CA 1
ATOM 11633 C C . LYS B 1 691 ? -8.234 -3.744 19.797 1 96.25 691 LYS B C 1
ATOM 11635 O O . LYS B 1 691 ? -9.469 -3.717 19.812 1 96.25 691 LYS B O 1
ATOM 11640 N N . ALA B 1 692 ? -7.598 -4.293 18.828 1 96.19 692 ALA B N 1
ATOM 11641 C CA . ALA B 1 692 ? -8.227 -4.723 17.594 1 96.19 692 ALA B CA 1
ATOM 11642 C C . ALA B 1 692 ? -9.359 -5.711 17.859 1 96.19 692 ALA B C 1
ATOM 11644 O O . ALA B 1 692 ? -10.414 -5.641 17.234 1 96.19 692 ALA B O 1
ATOM 11645 N N . GLU B 1 693 ? -9.234 -6.602 18.781 1 95.69 693 GLU B N 1
ATOM 11646 C CA . GLU B 1 693 ? -10.203 -7.656 19.062 1 95.69 693 GLU B CA 1
ATOM 11647 C C . GLU B 1 693 ? -11.5 -7.082 19.625 1 95.69 693 GLU B C 1
ATOM 11649 O O . GLU B 1 693 ? -12.539 -7.738 19.594 1 95.69 693 GLU B O 1
ATOM 11654 N N . ASN B 1 694 ? -11.414 -5.832 20.156 1 94.75 694 ASN B N 1
ATOM 11655 C CA . ASN B 1 694 ? -12.547 -5.23 20.844 1 94.75 694 ASN B CA 1
ATOM 11656 C C . ASN B 1 694 ? -13.445 -4.461 19.891 1 94.75 694 ASN B C 1
ATOM 11658 O O . ASN B 1 694 ? -14.56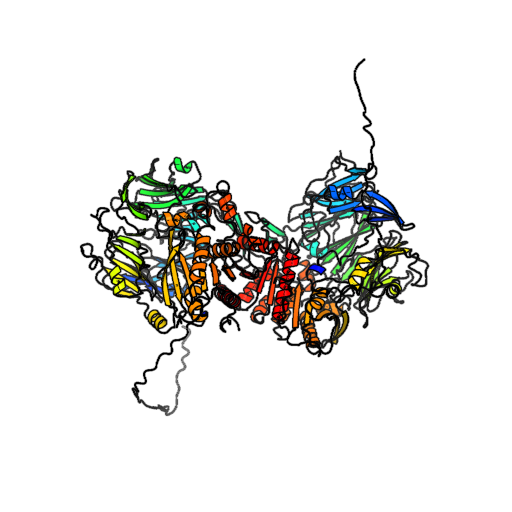2 -4.078 20.25 1 94.75 694 ASN B O 1
ATOM 11662 N N . PHE B 1 695 ? -12.953 -4.223 18.672 1 94.69 695 PHE B N 1
ATOM 11663 C CA . PHE B 1 695 ? -13.734 -3.418 17.734 1 94.69 695 PHE B CA 1
ATOM 11664 C C . PHE B 1 695 ? -15.094 -4.055 17.484 1 94.69 695 PHE B C 1
ATOM 11666 O O . PHE B 1 695 ? -15.195 -5.27 17.297 1 94.69 695 PHE B O 1
ATOM 11673 N N . PRO B 1 696 ? -16.156 -3.217 17.516 1 88.25 696 PRO B N 1
ATOM 11674 C CA . PRO B 1 696 ? -17.453 -3.768 17.125 1 88.25 696 PRO B CA 1
ATOM 11675 C C . PRO B 1 696 ? -17.516 -4.152 15.648 1 88.25 696 PRO B C 1
ATOM 11677 O O . PRO B 1 696 ? -16.875 -3.51 14.812 1 88.25 696 PRO B O 1
ATOM 11680 N N . GLN B 1 697 ? -18.406 -5.051 15.352 1 82.88 697 GLN B N 1
ATOM 11681 C CA . GLN B 1 697 ? -18.578 -5.504 13.977 1 82.88 697 GLN B CA 1
ATOM 11682 C C . GLN B 1 697 ? -19.297 -4.457 13.133 1 82.88 697 GLN B C 1
ATOM 11684 O O . GLN B 1 697 ? -20.25 -3.838 13.594 1 82.88 697 GLN B O 1
ATOM 11689 N N . SER B 1 698 ? -18.844 -4.219 11.961 1 69.94 698 SER B N 1
ATOM 11690 C CA . SER B 1 698 ? -19.469 -3.418 10.914 1 69.94 698 SER B CA 1
ATOM 11691 C C . SER B 1 698 ? -19.609 -1.963 11.344 1 69.94 698 SER B C 1
ATOM 11693 O O . SER B 1 698 ? -20.594 -1.302 10.992 1 69.94 698 SER B O 1
ATOM 11695 N N . SER B 1 699 ? -18.625 -1.476 12.055 1 82.44 699 SER B N 1
ATOM 11696 C CA . SER B 1 699 ? -18.766 -0.144 12.633 1 82.44 699 SER B CA 1
ATOM 11697 C C . SER B 1 699 ? -17.578 0.746 12.281 1 82.44 699 SER B C 1
ATOM 11699 O O . SER B 1 699 ? -17.578 1.943 12.578 1 82.44 699 SER B O 1
ATOM 11701 N N . TYR B 1 700 ? -16.703 0.137 11.562 1 96.19 700 TYR B N 1
ATOM 11702 C CA . TYR B 1 700 ? -15.453 0.868 11.406 1 96.19 700 TYR B CA 1
ATOM 11703 C C . TYR B 1 700 ? -15.102 1.041 9.938 1 96.19 700 TYR B C 1
ATOM 11705 O O . TYR B 1 700 ? -15.203 0.095 9.148 1 96.19 700 TYR B O 1
ATOM 11713 N N . TYR B 1 701 ? -14.758 2.24 9.492 1 98.06 701 TYR B N 1
ATOM 11714 C CA . TYR B 1 701 ? -14.273 2.535 8.148 1 98.06 701 TYR B CA 1
ATOM 11715 C C . TYR B 1 701 ? -12.883 3.162 8.195 1 98.06 701 TYR B C 1
ATOM 11717 O O . TYR B 1 701 ? -12.719 4.273 8.703 1 98.06 701 TYR B O 1
ATOM 11725 N N . LEU B 1 702 ? -11.867 2.459 7.719 1 98.69 702 LEU B N 1
ATOM 11726 C CA . LEU B 1 702 ? -10.469 2.861 7.719 1 98.69 702 LEU B CA 1
ATOM 11727 C C . LEU B 1 702 ? -10.055 3.371 6.34 1 98.69 702 LEU B C 1
ATOM 11729 O O . LEU B 1 702 ? -10.062 2.615 5.367 1 98.69 702 LEU B O 1
ATOM 11733 N N . ILE B 1 703 ? -9.734 4.672 6.211 1 98.81 703 ILE B N 1
ATOM 11734 C CA . ILE B 1 703 ? -9.391 5.289 4.934 1 98.81 703 ILE B CA 1
ATOM 11735 C C . ILE B 1 703 ? -7.969 5.844 4.996 1 98.81 703 ILE B C 1
ATOM 11737 O O . ILE B 1 703 ? -7.578 6.465 5.992 1 98.81 703 ILE B O 1
ATOM 11741 N N . HIS B 1 704 ? -7.125 5.656 3.967 1 98.81 704 HIS B N 1
ATOM 11742 C CA . HIS B 1 704 ? -5.742 6.121 4.027 1 98.81 704 HIS B CA 1
ATOM 11743 C C . HIS B 1 704 ? -5.18 6.352 2.627 1 98.81 704 HIS B C 1
ATOM 11745 O O . HIS B 1 704 ? -5.559 5.66 1.679 1 98.81 704 HIS B O 1
ATOM 11751 N N . GLY B 1 705 ? -4.324 7.344 2.451 1 98.56 705 GLY B N 1
ATOM 11752 C CA . GLY B 1 705 ? -3.549 7.52 1.232 1 98.56 705 GLY B CA 1
ATOM 11753 C C . GLY B 1 705 ? -2.277 6.691 1.209 1 98.56 705 GLY B C 1
ATOM 11754 O O . GLY B 1 705 ? -1.564 6.613 2.213 1 98.56 705 GLY B O 1
ATOM 11755 N N . THR B 1 706 ? -1.92 6.141 0.055 1 97.81 706 THR B N 1
ATOM 11756 C CA . THR B 1 706 ? -0.799 5.207 -0.01 1 97.81 706 THR B CA 1
ATOM 11757 C C . THR B 1 706 ? 0.53 5.957 0.014 1 97.81 706 THR B C 1
ATOM 11759 O O . THR B 1 706 ? 1.576 5.371 0.294 1 97.81 706 THR B O 1
ATOM 11762 N N . ALA B 1 707 ? 0.541 7.23 -0.323 1 96.69 707 ALA B N 1
ATOM 11763 C CA . ALA B 1 707 ? 1.768 8.023 -0.362 1 96.69 707 ALA B CA 1
ATOM 11764 C C . ALA B 1 707 ? 1.79 9.055 0.761 1 96.69 707 ALA B C 1
ATOM 11766 O O . ALA B 1 707 ? 2.336 10.148 0.597 1 96.69 707 ALA B O 1
ATOM 11767 N N . ASP B 1 708 ? 1.136 8.758 1.841 1 97.06 708 ASP B N 1
ATOM 11768 C CA . ASP B 1 708 ? 1.139 9.625 3.016 1 97.06 708 ASP B CA 1
ATOM 11769 C C . ASP B 1 708 ? 2.553 9.805 3.564 1 97.06 708 ASP B C 1
ATOM 11771 O O . ASP B 1 708 ? 3.18 8.836 4 1 97.06 708 ASP B O 1
ATOM 11775 N N . ASP B 1 709 ? 3.043 11 3.568 1 94.12 709 ASP B N 1
ATOM 11776 C CA . ASP B 1 709 ? 4.418 11.266 3.984 1 94.12 709 ASP B CA 1
ATOM 11777 C C . ASP B 1 709 ? 4.469 11.75 5.434 1 94.12 709 ASP B C 1
ATOM 11779 O O . ASP B 1 709 ? 5.531 12.133 5.926 1 94.12 709 ASP B O 1
ATOM 11783 N N . ASN B 1 710 ? 3.307 11.836 6.059 1 96.31 710 ASN B N 1
ATOM 11784 C CA . ASN B 1 710 ? 3.215 12.258 7.453 1 96.31 710 ASN B CA 1
ATOM 11785 C C . ASN B 1 710 ? 2.912 11.07 8.375 1 96.31 710 ASN B C 1
ATOM 11787 O O . ASN B 1 710 ? 3.811 10.547 9.031 1 96.31 710 ASN B O 1
ATOM 11791 N N . VAL B 1 711 ? 1.72 10.625 8.328 1 98 711 VAL B N 1
ATOM 11792 C CA . VAL B 1 711 ? 1.357 9.352 8.938 1 98 711 VAL B CA 1
ATOM 11793 C C . VAL B 1 711 ? 1.368 8.25 7.883 1 98 711 VAL B C 1
ATOM 11795 O O . VAL B 1 711 ? 0.395 8.078 7.145 1 98 711 VAL B O 1
ATOM 11798 N N . HIS B 1 712 ? 2.402 7.5 7.91 1 97.81 712 HIS B N 1
ATOM 11799 C CA . HIS B 1 712 ? 2.658 6.598 6.793 1 97.81 712 HIS B CA 1
ATOM 11800 C C . HIS B 1 712 ? 1.611 5.492 6.723 1 97.81 712 HIS B C 1
ATOM 11802 O O . HIS B 1 712 ? 1.053 5.094 7.75 1 97.81 712 HIS B O 1
ATOM 11808 N N . PHE B 1 713 ? 1.401 4.941 5.539 1 98 713 PHE B N 1
ATOM 11809 C CA . PHE B 1 713 ? 0.413 3.914 5.234 1 98 713 PHE B CA 1
ATOM 11810 C C . PHE B 1 713 ? 0.604 2.697 6.133 1 98 713 PHE B C 1
ATOM 11812 O O . PHE B 1 713 ? -0.339 1.939 6.367 1 98 713 PHE B O 1
ATOM 11819 N N . GLN B 1 714 ? 1.784 2.484 6.668 1 97.75 714 GLN B N 1
ATOM 11820 C CA . GLN B 1 714 ? 2.111 1.401 7.59 1 97.75 714 GLN B CA 1
ATOM 11821 C C . GLN B 1 714 ? 1.118 1.344 8.742 1 97.75 714 GLN B C 1
ATOM 11823 O O . GLN B 1 714 ? 0.779 0.26 9.227 1 97.75 714 GLN B O 1
ATOM 11828 N N . ASN B 1 715 ? 0.702 2.516 9.195 1 98.31 715 ASN B N 1
ATOM 11829 C CA . ASN B 1 715 ? -0.241 2.57 10.312 1 98.31 715 ASN B CA 1
ATOM 11830 C C . ASN B 1 715 ? -1.549 1.862 9.969 1 98.31 715 ASN B C 1
ATOM 11832 O O . ASN B 1 715 ? -1.934 0.905 10.648 1 98.31 715 ASN B O 1
ATOM 11836 N N . SER B 1 716 ? -2.164 2.199 8.883 1 98.25 716 SER B N 1
ATOM 11837 C CA . SER B 1 716 ? -3.422 1.585 8.469 1 98.25 716 SER B CA 1
ATOM 11838 C C . SER B 1 716 ? -3.217 0.133 8.047 1 98.25 716 SER B C 1
ATOM 11840 O O . SER B 1 716 ? -4.09 -0.709 8.266 1 98.25 716 SER B O 1
ATOM 11842 N N . ALA B 1 717 ? -2.076 -0.134 7.445 1 98.06 717 ALA B N 1
ATOM 11843 C CA . ALA B 1 717 ? -1.781 -1.51 7.051 1 98.06 717 ALA B CA 1
ATOM 11844 C C . ALA B 1 717 ? -1.744 -2.432 8.266 1 98.06 717 ALA B C 1
ATOM 11846 O O . ALA B 1 717 ? -2.359 -3.5 8.266 1 98.06 717 ALA B O 1
ATOM 11847 N N . GLN B 1 718 ? -1.088 -2.027 9.312 1 97.81 718 GLN B N 1
ATOM 11848 C CA . GLN B 1 718 ? -0.938 -2.869 10.492 1 97.81 718 GLN B CA 1
ATOM 11849 C C . GLN B 1 718 ? -2.252 -2.98 11.258 1 97.81 718 GLN B C 1
ATOM 11851 O O . GLN B 1 718 ? -2.566 -4.035 11.82 1 97.81 718 GLN B O 1
ATOM 11856 N N . LEU B 1 719 ? -2.986 -1.868 11.32 1 98.12 719 LEU B N 1
ATOM 11857 C CA . LEU B 1 719 ? -4.293 -1.941 11.969 1 98.12 719 LEU B CA 1
ATOM 11858 C C . LEU B 1 719 ? -5.227 -2.867 11.195 1 98.12 719 LEU B C 1
ATOM 11860 O O . LEU B 1 719 ? -5.91 -3.703 11.797 1 98.12 719 LEU B O 1
ATOM 11864 N N . SER B 1 720 ? -5.289 -2.73 9.898 1 98.06 720 SER B N 1
ATOM 11865 C CA . SER B 1 720 ? -6.109 -3.6 9.062 1 98.06 720 SER B CA 1
ATOM 11866 C C . SER B 1 720 ? -5.742 -5.066 9.266 1 98.06 720 SER B C 1
ATOM 11868 O O . SER B 1 720 ? -6.625 -5.922 9.383 1 98.06 720 SER B O 1
ATOM 11870 N N . LYS B 1 721 ? -4.461 -5.336 9.234 1 97.81 721 LYS B N 1
ATOM 11871 C CA . LYS B 1 721 ? -3.977 -6.695 9.453 1 97.81 721 LYS B CA 1
ATOM 11872 C C . LYS B 1 721 ? -4.477 -7.258 10.781 1 97.81 721 LYS B C 1
ATOM 11874 O O . LYS B 1 721 ? -4.941 -8.398 10.844 1 97.81 721 LYS B O 1
ATOM 11879 N N . ALA B 1 722 ? -4.391 -6.473 11.852 1 97.69 722 ALA B N 1
ATOM 11880 C CA . ALA B 1 722 ? -4.844 -6.902 13.172 1 97.69 722 ALA B CA 1
ATOM 11881 C C . ALA B 1 722 ? -6.352 -7.148 13.18 1 97.69 722 ALA B C 1
ATOM 11883 O O . ALA B 1 722 ? -6.824 -8.109 13.789 1 97.69 722 ALA B O 1
ATOM 11884 N N . LEU B 1 723 ? -7.113 -6.258 12.578 1 98 723 LEU B N 1
ATOM 11885 C CA . LEU B 1 723 ? -8.562 -6.422 12.508 1 98 723 LEU B CA 1
ATOM 11886 C C . LEU B 1 723 ? -8.93 -7.691 11.742 1 98 723 LEU B C 1
ATOM 11888 O O . LEU B 1 723 ? -9.82 -8.438 12.164 1 98 723 LEU B O 1
ATOM 11892 N N . VAL B 1 724 ? -8.227 -7.984 10.625 1 97.75 724 VAL B N 1
ATOM 11893 C CA . VAL B 1 724 ? -8.453 -9.188 9.828 1 97.75 724 VAL B CA 1
ATOM 11894 C C . VAL B 1 724 ? -8.117 -10.43 10.656 1 97.75 724 VAL B C 1
ATOM 11896 O O . VAL B 1 724 ? -8.875 -11.398 10.672 1 97.75 724 VAL B O 1
ATOM 11899 N N . GLU B 1 725 ? -7.016 -10.391 11.359 1 96.88 725 GLU B N 1
ATOM 11900 C CA . GLU B 1 725 ? -6.586 -11.516 12.195 1 96.88 725 GLU B CA 1
ATOM 11901 C C . GLU B 1 725 ? -7.625 -11.828 13.266 1 96.88 725 GLU B C 1
ATOM 11903 O O . GLU B 1 725 ? -7.812 -12.992 13.633 1 96.88 725 GLU B O 1
ATOM 11908 N N . ASN B 1 726 ? -8.312 -10.805 13.734 1 96.44 726 ASN B N 1
ATOM 11909 C CA . ASN B 1 726 ? -9.312 -10.984 14.781 1 96.44 726 ASN B CA 1
ATOM 11910 C C . ASN B 1 726 ? -10.711 -11.141 14.203 1 96.44 726 ASN B C 1
ATOM 11912 O O . ASN B 1 726 ? -11.703 -11.047 14.93 1 96.44 726 ASN B O 1
ATOM 11916 N N . ASP B 1 727 ? -10.82 -11.312 12.922 1 95.5 727 ASP B N 1
ATOM 11917 C CA . ASP B 1 727 ? -12.047 -11.578 12.18 1 95.5 727 ASP B CA 1
ATOM 11918 C C . ASP B 1 727 ? -13.086 -10.484 12.406 1 95.5 727 ASP B C 1
ATOM 11920 O O . ASP B 1 727 ? -14.258 -10.773 12.633 1 95.5 727 ASP B O 1
ATOM 11924 N N . ILE B 1 728 ? -12.609 -9.234 12.492 1 96.19 728 ILE B N 1
ATOM 11925 C CA . ILE B 1 728 ? -13.492 -8.078 12.625 1 96.19 728 ILE B CA 1
ATOM 11926 C C . ILE B 1 728 ? -14.031 -7.68 11.25 1 96.19 728 ILE B C 1
ATOM 11928 O O . ILE B 1 728 ? -13.289 -7.656 10.266 1 96.19 728 ILE B O 1
ATOM 11932 N N . ARG B 1 729 ? -15.383 -7.461 11.18 1 95.38 729 ARG B N 1
ATOM 11933 C CA . ARG B 1 729 ? -15.969 -6.879 9.977 1 95.38 729 ARG B CA 1
ATOM 11934 C C . ARG B 1 729 ? -15.758 -5.371 9.938 1 95.38 729 ARG B C 1
ATOM 11936 O O . ARG B 1 729 ? -16.188 -4.656 10.852 1 95.38 729 ARG B O 1
ATOM 11943 N N . PHE B 1 730 ? -15.023 -4.902 8.992 1 96.56 730 PHE B N 1
ATOM 11944 C CA . PHE B 1 730 ? -14.797 -3.479 8.789 1 96.56 730 PHE B CA 1
ATOM 11945 C C . PHE B 1 730 ? -14.586 -3.17 7.309 1 96.56 730 PHE B C 1
ATOM 11947 O O . PHE B 1 730 ? -14.578 -4.078 6.473 1 96.56 730 PHE B O 1
ATOM 11954 N N . ASN B 1 731 ? -14.602 -1.922 6.934 1 96.12 731 ASN B N 1
ATOM 11955 C CA . ASN B 1 731 ? -14.242 -1.479 5.59 1 96.12 731 ASN B CA 1
ATOM 11956 C C . ASN B 1 731 ? -12.93 -0.704 5.586 1 96.12 731 ASN B C 1
ATOM 11958 O O . ASN B 1 731 ? -12.602 -0.028 6.559 1 96.12 731 ASN B O 1
ATOM 11962 N N . ASN B 1 732 ? -12.172 -0.91 4.586 1 97.56 732 ASN B N 1
ATOM 11963 C CA . ASN B 1 732 ? -11.047 -0.009 4.348 1 97.56 732 ASN B CA 1
ATOM 11964 C C . ASN B 1 732 ? -11.047 0.521 2.918 1 97.56 732 ASN B C 1
ATOM 11966 O O . ASN B 1 732 ? -11.75 -0.007 2.057 1 97.56 732 ASN B O 1
ATOM 11970 N N . PHE B 1 733 ? -10.492 1.621 2.678 1 98.44 733 PHE B N 1
ATOM 11971 C CA . PHE B 1 733 ? -10.359 2.262 1.376 1 98.44 733 PHE B CA 1
ATOM 11972 C C . PHE B 1 733 ? -8.992 2.922 1.234 1 98.44 733 PHE B C 1
ATOM 11974 O O . PHE B 1 733 ? -8.602 3.744 2.068 1 98.44 733 PHE B O 1
ATOM 11981 N N . PHE B 1 734 ? -8.18 2.516 0.224 1 98.62 734 PHE B N 1
ATOM 11982 C CA . PHE B 1 734 ? -6.906 3.178 -0.039 1 98.62 734 PHE B CA 1
ATOM 11983 C C . PHE B 1 734 ? -7.035 4.152 -1.204 1 98.62 734 PHE B C 1
ATOM 11985 O O . PHE B 1 734 ? -7.754 3.883 -2.168 1 98.62 734 PHE B O 1
ATOM 11992 N N . TYR B 1 735 ? -6.504 5.316 -1.102 1 98.69 735 TYR B N 1
ATOM 11993 C CA . TYR B 1 735 ? -6.348 6.293 -2.174 1 98.69 735 TYR B CA 1
ATOM 11994 C C . TYR B 1 735 ? -4.918 6.312 -2.693 1 98.69 735 TYR B C 1
ATOM 11996 O O . TYR B 1 735 ? -4.012 6.812 -2.021 1 98.69 735 TYR B O 1
ATOM 12004 N N . ALA B 1 736 ? -4.758 5.844 -3.895 1 97.88 736 ALA B N 1
ATOM 12005 C CA . ALA B 1 736 ? -3.43 5.656 -4.477 1 97.88 736 ALA B CA 1
ATOM 12006 C C . ALA B 1 736 ? -2.756 6.996 -4.75 1 97.88 736 ALA B C 1
ATOM 12008 O O . ALA B 1 736 ? -3.387 7.918 -5.277 1 97.88 736 ALA B O 1
ATOM 12009 N N . ASP B 1 737 ? -1.492 7.164 -4.363 1 97 737 ASP B N 1
ATOM 12010 C CA . ASP B 1 737 ? -0.604 8.289 -4.645 1 97 737 ASP B CA 1
ATOM 12011 C C . ASP B 1 737 ? -1.048 9.539 -3.893 1 97 737 ASP B C 1
ATOM 12013 O O . ASP B 1 737 ? -0.675 10.656 -4.258 1 97 737 ASP B O 1
ATOM 12017 N N . GLN B 1 738 ? -1.885 9.352 -2.891 1 97.56 738 GLN B N 1
ATOM 12018 C CA . GLN B 1 738 ? -2.338 10.484 -2.1 1 97.56 738 GLN B CA 1
ATOM 12019 C C . GLN B 1 738 ? -1.538 10.609 -0.806 1 97.56 738 GLN B C 1
ATOM 12021 O O . GLN B 1 738 ? -1.218 9.602 -0.17 1 97.56 738 GLN B O 1
ATOM 12026 N N . ASP B 1 739 ? -1.22 11.805 -0.495 1 95.94 739 ASP B N 1
ATOM 12027 C CA . ASP B 1 739 ? -0.525 12.062 0.763 1 95.94 739 ASP B CA 1
ATOM 12028 C C . ASP B 1 739 ? -1.516 12.219 1.914 1 95.94 739 ASP B C 1
ATOM 12030 O O . ASP B 1 739 ? -2.656 11.758 1.828 1 95.94 739 ASP B O 1
ATOM 12034 N N . HIS B 1 740 ? -1.099 12.805 2.971 1 96.5 740 HIS B N 1
ATOM 12035 C CA . HIS B 1 740 ? -1.846 12.867 4.223 1 96.5 740 HIS B CA 1
ATOM 12036 C C . HIS B 1 740 ? -3.154 13.633 4.043 1 96.5 740 HIS B C 1
ATOM 12038 O O . HIS B 1 740 ? -4.113 13.406 4.785 1 96.5 740 HIS B O 1
ATOM 12044 N N . SER B 1 741 ? -3.256 14.547 3.055 1 95.31 741 SER B N 1
ATOM 12045 C CA . SER B 1 741 ? -4.414 15.414 2.867 1 95.31 741 SER B CA 1
ATOM 12046 C C . SER B 1 741 ? -5.434 14.773 1.927 1 95.31 741 SER B C 1
ATOM 12048 O O . SER B 1 741 ? -6.59 15.203 1.873 1 95.31 741 SER B O 1
ATOM 12050 N N . ILE B 1 742 ? -5.035 13.828 1.071 1 96.56 742 ILE B N 1
ATOM 12051 C CA . ILE B 1 742 ? -5.883 13.172 0.077 1 96.56 742 ILE B CA 1
ATOM 12052 C C . ILE B 1 742 ? -6.629 14.227 -0.736 1 96.56 742 ILE B C 1
ATOM 12054 O O . ILE B 1 742 ? -7.859 14.242 -0.765 1 96.56 742 ILE B O 1
ATOM 12058 N N . ASN B 1 743 ? -5.883 15.094 -1.39 1 93.5 743 ASN B N 1
ATOM 12059 C CA . ASN B 1 743 ? -6.555 16.234 -2.006 1 93.5 743 ASN B CA 1
ATOM 12060 C C . ASN B 1 743 ? -6.078 16.453 -3.439 1 93.5 743 ASN B C 1
ATOM 12062 O O . ASN B 1 743 ? -6.262 17.531 -3.998 1 93.5 743 ASN B O 1
ATOM 12066 N N . VAL B 1 744 ? -5.41 15.492 -3.988 1 92.06 744 VAL B N 1
ATOM 12067 C CA . VAL B 1 744 ? -4.969 15.625 -5.371 1 92.06 744 VAL B CA 1
ATOM 12068 C C . VAL B 1 744 ? -6.062 15.133 -6.316 1 92.06 744 VAL B C 1
ATOM 12070 O O . VAL B 1 744 ? -6.629 14.055 -6.109 1 92.06 744 VAL B O 1
ATOM 12073 N N . GLY B 1 745 ? -6.352 15.906 -7.289 1 92.88 745 GLY B N 1
ATOM 12074 C CA . GLY B 1 745 ? -7.387 15.555 -8.242 1 92.88 745 GLY B CA 1
ATOM 12075 C C . GLY B 1 745 ? -8.766 15.461 -7.621 1 92.88 745 GLY B C 1
ATOM 12076 O O . GLY B 1 745 ? -9.164 16.328 -6.848 1 92.88 745 GLY B O 1
ATOM 12077 N N . ASN B 1 746 ? -9.461 14.398 -7.98 1 95.5 746 ASN B N 1
ATOM 12078 C CA . ASN B 1 746 ? -10.836 14.234 -7.512 1 95.5 746 ASN B CA 1
ATOM 12079 C C . ASN B 1 746 ? -10.883 13.469 -6.191 1 95.5 746 ASN B C 1
ATOM 12081 O O . ASN B 1 746 ? -11.969 13.148 -5.699 1 95.5 746 ASN B O 1
ATOM 12085 N N . ALA B 1 747 ? -9.758 13.164 -5.633 1 96.5 747 ALA B N 1
ATOM 12086 C CA . ALA B 1 747 ? -9.711 12.312 -4.445 1 96.5 747 ALA B CA 1
ATOM 12087 C C . ALA B 1 747 ? -10.406 12.984 -3.266 1 96.5 747 ALA B C 1
ATOM 12089 O O . ALA B 1 747 ? -11.086 12.32 -2.48 1 96.5 747 ALA B O 1
ATOM 12090 N N . TYR B 1 748 ? -10.242 14.258 -3.137 1 93.88 748 TYR B N 1
ATOM 12091 C CA . TYR B 1 748 ? -10.844 14.969 -2.014 1 93.88 748 TYR B CA 1
ATOM 12092 C C . TYR B 1 748 ? -12.367 14.891 -2.076 1 93.88 748 TYR B C 1
ATOM 12094 O O . TYR B 1 748 ? -13.023 14.625 -1.067 1 93.88 748 TYR B O 1
ATOM 12102 N N . THR B 1 749 ? -12.914 15.164 -3.203 1 92.81 749 THR B N 1
ATOM 12103 C CA . THR B 1 749 ? -14.359 15.062 -3.379 1 92.81 749 THR B CA 1
ATOM 12104 C C . THR B 1 749 ? -14.836 13.625 -3.15 1 92.81 749 THR B C 1
ATOM 12106 O O . THR B 1 749 ? -15.844 13.398 -2.477 1 92.81 749 THR B O 1
ATOM 12109 N N . HIS B 1 750 ? -14.125 12.719 -3.695 1 95.75 750 HIS B N 1
ATOM 12110 C CA . HIS B 1 750 ? -14.477 11.305 -3.609 1 95.75 750 HIS B CA 1
ATOM 12111 C C . HIS B 1 750 ? -14.492 10.828 -2.162 1 95.75 750 HIS B C 1
ATOM 12113 O O . HIS B 1 750 ? -15.414 10.125 -1.744 1 95.75 750 HIS B O 1
ATOM 12119 N N . VAL B 1 751 ? -13.484 11.164 -1.405 1 96.75 751 VAL B N 1
ATOM 12120 C CA . VAL B 1 751 ? -13.375 10.68 -0.034 1 96.75 751 VAL B CA 1
ATOM 12121 C C . VAL B 1 751 ? -14.555 11.18 0.789 1 96.75 751 VAL B C 1
ATOM 12123 O O . VAL B 1 751 ? -15.094 10.453 1.629 1 96.75 751 VAL B O 1
ATOM 12126 N N . TYR B 1 752 ? -15.047 12.383 0.59 1 94.81 752 TYR B N 1
ATOM 12127 C CA . TYR B 1 752 ? -16.172 12.891 1.369 1 94.81 752 TYR B CA 1
ATOM 12128 C C . TYR B 1 752 ? -17.484 12.289 0.895 1 94.81 752 TYR B C 1
ATOM 12130 O O . TYR B 1 752 ? -18.438 12.188 1.665 1 94.81 752 TYR B O 1
ATOM 12138 N N . LYS B 1 753 ? -17.547 11.922 -0.359 1 94.69 753 LYS B N 1
ATOM 12139 C CA . LYS B 1 753 ? -18.703 11.133 -0.782 1 94.69 753 LYS B CA 1
ATOM 12140 C C . LYS B 1 753 ? -18.719 9.781 -0.074 1 94.69 753 LYS B C 1
ATOM 12142 O O . LYS B 1 753 ? -19.781 9.32 0.364 1 94.69 753 LYS B O 1
ATOM 12147 N N . VAL B 1 754 ? -17.562 9.195 0.047 1 95.69 754 VAL B N 1
ATOM 12148 C CA . VAL B 1 754 ? -17.438 7.918 0.742 1 95.69 754 VAL B CA 1
ATOM 12149 C C . VAL B 1 754 ? -17.844 8.078 2.203 1 95.69 754 VAL B C 1
ATOM 12151 O O . VAL B 1 754 ? -18.609 7.273 2.736 1 95.69 754 VAL B O 1
ATOM 12154 N N . LEU B 1 755 ? -17.375 9.094 2.824 1 96.5 755 LEU B N 1
ATOM 12155 C CA . LEU B 1 755 ? -17.703 9.367 4.219 1 96.5 755 LEU B CA 1
ATOM 12156 C C . LEU B 1 755 ? -19.203 9.609 4.383 1 96.5 755 LEU B C 1
ATOM 12158 O O . LEU B 1 755 ? -19.812 9.125 5.336 1 96.5 755 LEU B O 1
ATOM 12162 N N . THR B 1 756 ? -19.797 10.367 3.486 1 95.31 756 THR B N 1
ATOM 12163 C CA . THR B 1 756 ? -21.219 10.664 3.539 1 95.31 756 THR B CA 1
ATOM 12164 C C . THR B 1 756 ? -22.047 9.375 3.439 1 95.31 756 THR B C 1
ATOM 12166 O O . THR B 1 756 ? -22.969 9.164 4.223 1 95.31 756 THR B O 1
ATOM 12169 N N . ARG B 1 757 ? -21.672 8.586 2.553 1 94.19 757 ARG B N 1
ATOM 12170 C CA . ARG B 1 757 ? -22.406 7.328 2.371 1 94.19 757 ARG B CA 1
ATOM 12171 C C . ARG B 1 757 ? -22.281 6.449 3.611 1 94.19 757 ARG B C 1
ATOM 12173 O O . ARG B 1 757 ? -23.266 5.824 4.027 1 94.19 757 ARG B O 1
ATOM 12180 N N . GLN B 1 758 ? -21.078 6.348 4.121 1 94.5 758 GLN B N 1
ATOM 12181 C CA . GLN B 1 758 ? -20.891 5.547 5.324 1 94.5 758 GLN B CA 1
ATOM 12182 C C . GLN B 1 758 ? -21.734 6.074 6.48 1 94.5 758 GLN B C 1
ATOM 12184 O O . GLN B 1 758 ? -22.297 5.293 7.25 1 94.5 758 GLN B O 1
ATOM 12189 N N . LEU B 1 759 ? -21.734 7.359 6.617 1 96 759 LEU B N 1
ATOM 12190 C CA . LEU B 1 759 ? -22.531 7.965 7.684 1 96 759 LEU B CA 1
ATOM 12191 C C . LEU B 1 759 ? -24.016 7.664 7.492 1 96 759 LEU B C 1
ATOM 12193 O O . LEU B 1 759 ? -24.719 7.352 8.453 1 96 759 LEU B O 1
ATOM 12197 N N . CYS B 1 760 ? -24.516 7.785 6.297 1 95.38 760 CYS B N 1
ATOM 12198 C CA . CYS B 1 760 ? -25.906 7.48 5.992 1 95.38 760 CYS B CA 1
ATOM 12199 C C . CYS B 1 760 ? -26.219 6.023 6.297 1 95.38 760 CYS B C 1
ATOM 12201 O O . CYS B 1 760 ? -27.281 5.723 6.867 1 95.38 760 CYS B O 1
ATOM 12203 N N . GLN B 1 761 ? -25.328 5.172 5.914 1 92.25 761 GLN B N 1
ATOM 12204 C CA . GLN B 1 761 ? -25.531 3.756 6.207 1 92.25 761 GLN B CA 1
ATOM 12205 C C . GLN B 1 761 ? -25.547 3.502 7.711 1 92.25 761 GLN B C 1
ATOM 12207 O O . GLN B 1 761 ? -26.359 2.717 8.203 1 92.25 761 GLN B O 1
ATOM 12212 N N . CYS B 1 762 ? -24.625 4.129 8.375 1 94.62 762 CYS B N 1
ATOM 12213 C CA . CYS B 1 762 ? -24.516 3.994 9.828 1 94.62 762 CYS B CA 1
ATOM 12214 C C . CYS B 1 762 ? -25.828 4.363 10.508 1 94.62 762 CYS B C 1
ATOM 12216 O O . CYS B 1 762 ? -26.266 3.689 11.445 1 94.62 762 CYS B O 1
ATOM 12218 N N . PHE B 1 763 ? -26.516 5.41 10.016 1 96.62 763 PHE B N 1
ATOM 12219 C CA . PHE B 1 763 ? -27.703 5.957 10.68 1 96.62 763 PHE B CA 1
ATOM 12220 C C . PHE B 1 763 ? -28.969 5.527 9.961 1 96.62 763 PHE B C 1
ATOM 12222 O O . PHE B 1 763 ? -30.078 5.895 10.367 1 96.62 763 PHE B O 1
ATOM 12229 N N . ASN B 1 764 ? -28.859 4.68 8.875 1 94.25 764 ASN B N 1
ATOM 12230 C CA . ASN B 1 764 ? -29.984 4.273 8.039 1 94.25 764 ASN B CA 1
ATOM 12231 C C . ASN B 1 764 ? -30.719 5.477 7.465 1 94.25 764 ASN B C 1
ATOM 12233 O O . ASN B 1 764 ? -31.938 5.594 7.602 1 94.25 764 ASN B O 1
ATOM 12237 N N . LEU B 1 765 ? -29.891 6.402 6.969 1 94.5 765 LEU B N 1
ATOM 12238 C CA . LEU B 1 765 ? -30.422 7.566 6.266 1 94.5 765 LEU B CA 1
ATOM 12239 C C . LEU B 1 765 ? -30.391 7.348 4.758 1 94.5 765 LEU B C 1
ATOM 12241 O O . LEU B 1 765 ? -29.641 6.5 4.262 1 94.5 765 LEU B O 1
ATOM 12245 N N . GLN B 1 766 ? -31.203 8.07 4.102 1 92.69 766 GLN B N 1
ATOM 12246 C CA . GLN B 1 766 ? -31.156 8.062 2.643 1 92.69 766 GLN B CA 1
ATOM 12247 C C . GLN B 1 766 ? -29.922 8.812 2.139 1 92.69 766 GLN B C 1
ATOM 12249 O O . GLN B 1 766 ? -29.609 9.906 2.617 1 92.69 766 GLN B O 1
ATOM 12254 N N . VAL B 1 767 ? -29.25 8.227 1.262 1 91.12 767 VAL B N 1
ATOM 12255 C CA . VAL B 1 767 ? -28.094 8.883 0.664 1 91.12 767 VAL B CA 1
ATOM 12256 C C . VAL B 1 767 ? -28.562 9.961 -0.315 1 91.12 767 VAL B C 1
ATOM 12258 O O . VAL B 1 767 ? -29.375 9.695 -1.202 1 91.12 767 VAL B O 1
ATOM 12261 N N . PRO B 1 768 ? -28.047 11.125 -0.163 1 89.62 768 PRO B N 1
ATOM 12262 C CA . PRO B 1 768 ? -28.453 12.195 -1.078 1 89.62 768 PRO B CA 1
ATOM 12263 C C . PRO B 1 768 ? -28.078 11.898 -2.529 1 89.62 768 PRO B C 1
ATOM 12265 O O . PRO B 1 768 ? -27.078 11.227 -2.791 1 89.62 768 PRO B O 1
ATOM 12268 N N . ASP B 1 769 ? -28.734 12.484 -3.471 1 83.56 769 ASP B N 1
ATOM 12269 C CA . ASP B 1 769 ? -28.578 12.211 -4.895 1 83.56 769 ASP B CA 1
ATOM 12270 C C . ASP B 1 769 ? -27.219 12.695 -5.402 1 83.56 769 ASP B C 1
ATOM 12272 O O . ASP B 1 769 ? -26.688 12.148 -6.367 1 83.56 769 ASP B O 1
ATOM 12276 N N . ASP B 1 770 ? -26.719 13.703 -4.785 1 83 770 ASP B N 1
ATOM 12277 C CA . ASP B 1 770 ? -25.453 14.266 -5.258 1 83 770 ASP B CA 1
ATOM 12278 C C . ASP B 1 770 ? -24.281 13.422 -4.797 1 83 770 ASP B C 1
ATOM 12280 O O . ASP B 1 770 ? -23.125 13.68 -5.184 1 83 770 ASP B O 1
ATOM 12284 N N . VAL B 1 771 ? -24.531 12.492 -3.951 1 89.56 771 VAL B N 1
ATOM 12285 C CA . VAL B 1 771 ? -23.547 11.5 -3.523 1 89.56 771 VAL B CA 1
ATOM 12286 C C . VAL B 1 771 ? -23.797 10.18 -4.238 1 89.56 771 VAL B C 1
ATOM 12288 O O . VAL B 1 771 ? -24.234 9.203 -3.617 1 89.56 771 VAL B O 1
ATOM 12291 N N . TRP B 1 772 ? -23.422 10.141 -5.449 1 83.06 772 TRP B N 1
ATOM 12292 C CA . TRP B 1 772 ? -23.656 9.023 -6.355 1 83.06 772 TRP B CA 1
ATOM 12293 C C . TRP B 1 772 ? -25.094 8.523 -6.238 1 83.06 772 TRP B C 1
ATOM 12295 O O . TRP B 1 772 ? -25.703 8.594 -5.164 1 83.06 772 TRP B O 1
ATOM 12305 N N . ASN B 1 773 ? -25.859 8.289 -7.219 1 63.38 773 ASN B N 1
ATOM 12306 C CA . ASN B 1 773 ? -27.234 7.773 -7.25 1 63.38 773 ASN B CA 1
ATOM 12307 C C . ASN B 1 773 ? -27.266 6.27 -6.992 1 63.38 773 ASN B C 1
ATOM 12309 O O . ASN B 1 773 ? -26.344 5.543 -7.395 1 63.38 773 ASN B O 1
#

InterPro domains:
  IPR001375 Peptidase S9, prolyl oligopeptidase, catalytic domain [PF00326] (566-764)
  IPR002469 Dipeptidylpeptidase IV, N-terminal domain [PF00930] (105-470)
  IPR029058 Alpha/Beta hydrolase fold [G3DSA:3.40.50.1820] (504-768)
  IPR029058 Alpha/Beta hydrolase fold [SSF53474] (517-762)
  IPR050278 Serine protease S9B/DPPIV [PTHR11731] (34-763)

Solvent-accessible surface area (backbone atoms only — not comparable to full-atom values): 80946 Å² total; per-residue (Å²): 136,108,95,96,92,87,81,76,85,78,76,77,83,80,82,82,78,82,71,82,82,75,88,71,82,77,79,81,74,79,76,78,72,72,74,70,60,46,73,51,58,45,76,59,54,57,76,37,78,67,74,51,78,84,84,85,71,74,46,59,78,35,52,48,33,29,37,43,68,46,96,74,49,28,31,33,39,33,31,71,83,78,64,50,74,41,81,56,40,66,16,64,58,42,58,74,62,54,44,80,47,75,47,69,28,56,67,59,47,36,34,42,31,38,18,74,76,40,82,61,60,96,63,33,38,27,18,29,52,44,38,34,32,40,86,74,67,43,73,39,82,79,43,77,63,63,75,54,27,47,40,74,48,66,27,68,40,48,51,17,36,40,34,24,47,78,34,16,32,34,37,33,79,38,60,81,54,69,81,62,79,63,45,71,77,48,83,74,35,34,90,76,28,25,26,34,34,28,57,50,60,63,42,22,70,67,59,57,69,35,43,55,39,66,41,65,18,72,70,42,54,32,39,35,30,36,33,37,39,30,76,78,30,48,62,44,71,48,54,37,46,92,90,45,73,61,58,44,77,46,75,40,54,47,29,27,35,74,55,49,70,56,46,71,49,36,35,40,34,27,65,86,75,63,38,72,43,71,60,66,71,36,63,87,49,63,75,50,65,46,38,78,59,51,72,46,65,50,43,76,43,31,38,34,40,32,35,26,34,58,48,33,26,37,39,39,29,33,62,27,40,44,47,95,84,48,51,70,51,58,54,69,65,60,33,40,75,50,73,46,89,67,45,48,60,76,65,61,74,65,47,76,54,68,47,56,40,95,80,48,53,34,31,33,37,66,40,76,47,93,52,16,35,20,42,24,41,32,34,72,82,52,52,73,44,56,50,44,71,60,91,36,24,57,59,45,72,39,80,61,43,52,28,35,26,34,32,42,70,46,95,94,36,60,39,32,41,31,23,44,45,65,82,90,50,55,47,80,60,75,66,46,56,46,43,56,63,49,28,70,75,35,69,51,18,27,38,26,41,49,77,48,63,20,72,64,28,45,21,34,38,37,42,22,30,6,63,37,49,46,33,32,36,35,28,37,46,37,86,80,48,85,48,48,80,52,25,62,36,75,80,39,84,75,43,62,40,60,67,32,46,52,48,53,71,44,32,49,55,39,47,77,48,74,49,72,42,85,42,93,85,73,48,69,29,42,30,31,37,29,35,23,48,86,68,54,78,89,42,68,25,38,38,37,36,53,43,47,68,37,78,62,37,66,70,58,69,41,63,53,65,61,42,65,66,61,28,34,38,8,36,48,67,50,24,31,28,35,27,59,31,38,51,6,17,46,63,66,34,46,66,43,24,29,66,27,50,42,31,54,69,44,56,36,35,52,40,52,53,51,48,51,52,57,51,38,66,38,82,37,32,35,51,83,28,26,31,34,30,19,56,34,54,3,6,28,40,26,50,42,49,42,28,64,51,78,71,61,58,55,28,31,35,22,33,36,30,56,31,39,58,56,65,31,45,34,63,62,37,18,34,45,37,44,47,46,91,77,30,45,66,34,49,53,66,34,21,44,56,79,30,33,77,44,41,57,67,71,19,42,38,45,33,39,22,53,37,15,82,73,52,42,40,64,30,53,35,52,40,49,37,37,24,34,60,54,67,48,47,61,47,42,38,76,39,51,65,17,33,72,77,36,62,64,81,38,39,40,63,44,52,53,39,51,50,50,47,50,50,21,61,66,59,72,46,82,68,54,67,86,53,66,119,142,92,81,71,92,70,90,80,79,88,79,81,84,86,90,81,74,80,70,82,64,85,86,82,94,78,84,79,81,78,79,81,72,76,76,73,64,46,73,50,58,44,76,59,55,57,75,38,78,68,73,50,77,84,84,86,71,73,45,59,79,34,52,48,33,27,36,42,69,45,95,74,48,27,30,32,40,34,30,72,82,78,64,50,74,39,82,56,41,65,17,63,56,43,60,75,62,54,42,78,48,74,48,69,29,54,65,60,48,37,32,42,30,36,19,74,76,41,81,63,60,97,63,33,40,28,19,29,53,43,37,34,31,41,86,74,68,42,72,39,81,75,42,76,60,63,75,56,26,46,41,74,47,64,27,68,39,47,51,16,36,41,36,24,48,79,34,14,32,34,39,33,77,39,60,82,54,70,82,62,79,64,46,70,77,47,85,74,35,34,89,74,28,25,26,34,33,27,55,50,60,64,43,22,71,67,60,58,68,36,43,54,41,66,42,65,19,70,70,44,53,32,40,35,30,36,32,35,40,30,75,78,30,48,63,46,71,49,55,37,46,92,89,44,75,59,58,44,76,46,74,40,55,47,30,27,35,73,54,48,70,57,46,71,49,37,35,40,33,27,65,85,73,63,38,74,43,71,60,65,72,36,63,87,48,64,75,50,66,46,39,77,59,50,71,47,64,50,42,74,45,30,36,34,40,32,35,25,37,57,48,32,27,37,38,38,29,32,61,27,39,44,47,95,83,47,50,70,50,58,54,70,65,61,32,38,75,50,74,45,89,69,44,48,59,75,65,60,76,66,48,74,53,66,47,57,41,95,78,50,53,34,32,34,35,65,41,77,47,95,51,16,37,19,42,25,42,32,34,73,82,52,52,73,44,55,51,45,70,57,92,37,24,56,60,46,72,38,80,58,41,54,28,34,26,34,33,44,69,44,95,92,35,61,38,31,40,33,21,45,44,64,80,90,52,58,46,81,61,73,66,47,57,48,44,55,62,47,27,71,74,36,69,50,18,28,39,28,41,48,78,48,63,20,70,64,28,46,23,35,39,37,41,22,30,6,63,37,50,45,34,33,36,35,28,36,46,38,86,80,48,85,50,48,81,51,24,62,36,75,80,39,83,74,43,64,40,58,67,33,44,52,47,54,72,42,30,50,56,39,47,76,48,75,52,72,42,84,42,95,84,72,49,70,30,42,31,31,37,28,34,23,48,86,68,52,78,91,42,67,27,38,38,38,37,53,43,46,69,38,79,63,36,66,69,58,69,40,62,55,64,61,43,65,64,60,28,33,38,9,38,48,68,51,24,31,30,35,27,60,32,39,53,6,19,46,62,67,34,48,66,44,23,29,65,29,50,42,30,53,69,43,56,37,35,53,40,52,52,51,49,50,52,56,51,38,68,36,83,36,32,36,51,82,28,23,32,33,31,19,56,33,53,3,6,29,37,26,50,43,49,42,28,62,49,78,71,60,58,54,28,30,36,22,33,35,28,57,31,41,57,56,65,31,45,32,62,62,37,17,35,44,38,45,46,46,90,78,31,44,65,32,50,54,66,33,22,43,55,80,30,32,76,44,40,56,68,71,21,41,38,45,33,38,23,52,37,14,83,73,51,41,40,65,31,54,37,52,40,50,37,37,23,34,61,54,66,47,49,63,47,42,40,77,40,52,66,16,33,73,78,35,61,65,80,39,37,40,63,44,52,52,42,53,50,51,46,51,51,19,59,66,60,72,46,82,68,54,67,84,53,64,118

Radius of gyration: 40.66 Å; Cα contacts (8 Å, |Δi|>4): 3730; chains: 2; bounding box: 82×116×124 Å